Protein AF-0000000071077766 (afdb_homodimer)

Structure (mmCIF, N/CA/C/O backbone):
data_AF-0000000071077766-model_v1
#
loop_
_entity.id
_entity.type
_entity.pdbx_description
1 polymer 'Nose resistant-to-fluoxetine protein N-terminal domain-containing protein'
#
loop_
_atom_site.group_PDB
_atom_site.id
_atom_site.type_symbol
_atom_site.label_atom_id
_atom_site.label_alt_id
_atom_site.label_comp_id
_atom_site.label_asym_id
_atom_site.label_entity_id
_atom_site.label_seq_id
_atom_site.pdbx_PDB_ins_code
_atom_site.Cartn_x
_atom_site.Cartn_y
_atom_site.Cartn_z
_atom_site.occupancy
_atom_site.B_iso_or_equiv
_atom_site.auth_seq_id
_atom_site.auth_comp_id
_atom_site.auth_asym_id
_atom_site.auth_atom_id
_atom_site.pdbx_PDB_model_num
ATOM 1 N N . MET A 1 1 ? -5.582 -37.344 -14.688 1 26.25 1 MET A N 1
ATOM 2 C CA . MET A 1 1 ? -4.648 -36.438 -15.336 1 26.25 1 MET A CA 1
ATOM 3 C C . MET A 1 1 ? -3.662 -35.844 -14.32 1 26.25 1 MET A C 1
ATOM 5 O O . MET A 1 1 ? -2.516 -35.562 -14.672 1 26.25 1 MET A O 1
ATOM 9 N N . GLY A 1 2 ? -3.807 -36.156 -13.203 1 27.38 2 GLY A N 1
ATOM 10 C CA . GLY A 1 2 ? -3.129 -35.656 -12.016 1 27.38 2 GLY A CA 1
ATOM 11 C C . GLY A 1 2 ? -1.889 -36.469 -11.656 1 27.38 2 GLY A C 1
ATOM 12 O O . GLY A 1 2 ? -0.867 -35.906 -11.266 1 27.38 2 GLY A O 1
ATOM 13 N N . MET A 1 3 ? -1.871 -37.906 -11.711 1 28.03 3 MET A N 1
ATOM 14 C CA . MET A 1 3 ? -0.817 -38.844 -11.297 1 28.03 3 MET A CA 1
ATOM 15 C C . MET A 1 3 ? 0.366 -38.781 -12.258 1 28.03 3 MET A C 1
ATOM 17 O O . MET A 1 3 ? 1.511 -39 -11.852 1 28.03 3 MET A O 1
ATOM 21 N N . PHE A 1 4 ? 0.375 -38.594 -13.523 1 32.34 4 PHE A N 1
ATOM 22 C CA . PHE A 1 4 ? 1.473 -38.812 -14.461 1 32.34 4 PHE A CA 1
ATOM 23 C C . PHE A 1 4 ? 2.488 -37.656 -14.352 1 32.34 4 PHE A C 1
ATOM 25 O O . PHE A 1 4 ? 3.643 -37.812 -14.75 1 32.34 4 PHE A O 1
ATOM 32 N N . ILE A 1 5 ? 2.158 -36.594 -13.781 1 32.97 5 ILE A N 1
ATOM 33 C CA . ILE A 1 5 ? 3.078 -35.469 -13.641 1 32.97 5 ILE A CA 1
ATOM 34 C C . ILE A 1 5 ? 4.156 -35.781 -12.617 1 32.97 5 ILE A C 1
ATOM 36 O O . ILE A 1 5 ? 5.34 -35.531 -12.836 1 32.97 5 ILE A O 1
ATOM 40 N N . ILE A 1 6 ? 3.836 -36.562 -11.727 1 32.22 6 ILE A N 1
ATOM 41 C CA . ILE A 1 6 ? 4.75 -37 -10.68 1 32.22 6 ILE A CA 1
ATOM 42 C C . ILE A 1 6 ? 5.68 -38.094 -11.25 1 32.22 6 ILE A C 1
ATOM 44 O O . ILE A 1 6 ? 6.887 -38.062 -10.992 1 32.22 6 ILE A O 1
ATOM 48 N N . LEU A 1 7 ? 5.297 -39.125 -11.953 1 31.73 7 LEU A N 1
ATOM 49 C CA . LEU A 1 7 ? 6.125 -40.281 -12.336 1 31.73 7 LEU A CA 1
ATOM 50 C C . LEU A 1 7 ? 7.055 -39.906 -13.484 1 31.73 7 LEU A C 1
ATOM 52 O O . LEU A 1 7 ? 8.164 -40.438 -13.578 1 31.73 7 LEU A O 1
ATOM 56 N N . SER A 1 8 ? 6.992 -38.969 -14.406 1 32.25 8 SER A N 1
ATOM 57 C CA . SER A 1 8 ? 7.844 -38.656 -15.547 1 32.25 8 SER A CA 1
ATOM 58 C C . SER A 1 8 ? 9.117 -37.938 -15.102 1 32.25 8 SER A C 1
ATOM 60 O O . SER A 1 8 ? 10.125 -37.969 -15.805 1 32.25 8 SER A O 1
ATOM 62 N N . ILE A 1 9 ? 9.109 -37.406 -14.086 1 34.81 9 ILE A N 1
ATOM 63 C CA . ILE A 1 9 ? 10.312 -36.906 -13.414 1 34.81 9 ILE A CA 1
ATOM 64 C C . ILE A 1 9 ? 11.141 -38.094 -12.93 1 34.81 9 ILE A C 1
ATOM 66 O O . ILE A 1 9 ? 12.359 -38.125 -13.117 1 34.81 9 ILE A O 1
ATOM 70 N N . ALA A 1 10 ? 10.508 -39.031 -12.375 1 32.88 10 ALA A N 1
ATOM 71 C CA . ALA A 1 10 ? 11.219 -40.188 -11.828 1 32.88 10 ALA A CA 1
ATOM 72 C C . ALA A 1 10 ? 11.75 -41.094 -12.938 1 32.88 10 ALA A C 1
ATOM 74 O O . ALA A 1 10 ? 12.867 -41.625 -12.836 1 32.88 10 ALA A O 1
ATOM 75 N N . CYS A 1 11 ? 11.102 -41.531 -13.977 1 33.62 11 CYS A N 1
ATOM 76 C CA . CYS A 1 11 ? 11.602 -42.438 -15 1 33.62 11 CYS A CA 1
ATOM 77 C C . CYS A 1 11 ? 12.508 -41.688 -15.977 1 33.62 11 CYS A C 1
ATOM 79 O O . CYS A 1 11 ? 13.422 -42.281 -16.562 1 33.62 11 CYS A O 1
ATOM 81 N N . CYS A 1 12 ? 12.352 -40.438 -16.406 1 33.53 12 CYS A N 1
ATOM 82 C CA . CYS A 1 12 ? 13.328 -39.719 -17.219 1 33.53 12 CYS A CA 1
ATOM 83 C C . CYS A 1 12 ? 14.68 -39.656 -16.516 1 33.53 12 CYS A C 1
ATOM 85 O O . CYS A 1 12 ? 15.719 -39.688 -17.172 1 33.53 12 CYS A O 1
ATOM 87 N N . LEU A 1 13 ? 14.633 -39.656 -15.383 1 34.28 13 LEU A N 1
ATOM 88 C CA . LEU A 1 13 ? 15.883 -39.781 -14.656 1 34.28 13 LEU A CA 1
ATOM 89 C C . LEU A 1 13 ? 16.438 -41.188 -14.758 1 34.28 13 LEU A C 1
ATOM 91 O O . LEU A 1 13 ? 17.641 -41.406 -14.805 1 34.28 13 LEU A O 1
ATOM 95 N N . SER A 1 14 ? 15.562 -42.188 -14.828 1 31.64 14 SER A N 1
ATOM 96 C CA . SER A 1 14 ? 16.125 -43.531 -14.883 1 31.64 14 SER A CA 1
ATOM 97 C C . SER A 1 14 ? 16.578 -43.875 -16.297 1 31.64 14 SER A C 1
ATOM 99 O O . SER A 1 14 ? 17.656 -44.469 -16.484 1 31.64 14 SER A O 1
ATOM 101 N N . SER A 1 15 ? 15.805 -43.719 -17.391 1 32.25 15 SER A N 1
ATOM 102 C CA . SER A 1 15 ? 16.234 -44.219 -18.688 1 32.25 15 SER A CA 1
ATOM 103 C C . SER A 1 15 ? 17.234 -43.25 -19.344 1 32.25 15 SER A C 1
ATOM 105 O O . SER A 1 15 ? 18.125 -43.688 -20.078 1 32.25 15 SER A O 1
ATOM 107 N N . ALA A 1 16 ? 17.062 -41.938 -19.406 1 32.81 16 ALA A N 1
ATOM 108 C CA . ALA A 1 16 ? 18.156 -41.125 -19.891 1 32.81 16 ALA A CA 1
ATOM 109 C C . ALA A 1 16 ? 19.422 -41.344 -19.078 1 32.81 16 ALA A C 1
ATOM 111 O O . ALA A 1 16 ? 20.531 -41.219 -19.609 1 32.81 16 ALA A O 1
ATOM 112 N N . ALA A 1 17 ? 19.328 -41.656 -17.875 1 33.25 17 ALA A N 1
ATOM 113 C CA . ALA A 1 17 ? 20.516 -42.188 -17.188 1 33.25 17 ALA A CA 1
ATOM 114 C C . ALA A 1 17 ? 21.031 -43.438 -17.891 1 33.25 17 ALA A C 1
ATOM 116 O O . ALA A 1 17 ? 22.25 -43.625 -17.969 1 33.25 17 ALA A O 1
ATOM 117 N N . GLN A 1 18 ? 20.094 -44.156 -18.484 1 30.95 18 GLN A N 1
ATOM 118 C CA . GLN A 1 18 ? 20.641 -45.312 -19.156 1 30.95 18 GLN A CA 1
ATOM 119 C C . GLN A 1 18 ? 21.266 -44.938 -20.5 1 30.95 18 GLN A C 1
ATOM 121 O O . GLN A 1 18 ? 22.328 -45.469 -20.859 1 30.95 18 GLN A O 1
ATOM 126 N N . ALA A 1 19 ? 20.578 -44.188 -21.359 1 30.61 19 ALA A N 1
ATOM 127 C CA . ALA A 1 19 ? 21.172 -44 -22.672 1 30.61 19 ALA A CA 1
ATOM 128 C C . ALA A 1 19 ? 22.375 -43.062 -22.594 1 30.61 19 ALA A C 1
ATOM 130 O O . ALA A 1 19 ? 23.312 -43.188 -23.375 1 30.61 19 ALA A O 1
ATOM 131 N N . SER A 1 20 ? 22.344 -42 -21.828 1 32.62 20 SER A N 1
ATOM 132 C CA . SER A 1 20 ? 23.562 -41.188 -21.797 1 32.62 20 SER A CA 1
ATOM 133 C C . SER A 1 20 ? 24.766 -42 -21.344 1 32.62 20 SER A C 1
ATOM 135 O O . SER A 1 20 ? 25.891 -41.469 -21.312 1 32.62 20 SER A O 1
ATOM 137 N N . LEU A 1 21 ? 24.547 -42.938 -20.547 1 31.19 21 LEU A N 1
ATOM 138 C CA . LEU A 1 21 ? 25.75 -43.688 -20.188 1 31.19 21 LEU A CA 1
ATOM 139 C C . LEU A 1 21 ? 26.438 -44.25 -21.438 1 31.19 21 LEU A C 1
ATOM 141 O O . LEU A 1 21 ? 27.562 -44.719 -21.359 1 31.19 21 LEU A O 1
ATOM 145 N N . GLU A 1 22 ? 25.578 -44.406 -22.516 1 29.86 22 GLU A N 1
ATOM 146 C CA . GLU A 1 22 ? 26.422 -45 -23.531 1 29.86 22 GLU A CA 1
ATOM 147 C C . GLU A 1 22 ? 27.188 -43.969 -24.328 1 29.86 22 GLU A C 1
ATOM 149 O O . GLU A 1 22 ? 28.375 -44.125 -24.609 1 29.86 22 GLU A O 1
ATOM 154 N N . ASN A 1 23 ? 26.531 -43.219 -25.516 1 31.33 23 ASN A N 1
ATOM 155 C CA . ASN A 1 23 ? 27.406 -42.656 -26.547 1 31.33 23 ASN A CA 1
ATOM 156 C C . ASN A 1 23 ? 27.891 -41.281 -26.172 1 31.33 23 ASN A C 1
ATOM 158 O O . ASN A 1 23 ? 27.203 -40.531 -25.484 1 31.33 23 ASN A O 1
ATOM 162 N N . ASP A 1 24 ? 29.188 -40.719 -26.516 1 33.12 24 ASP A N 1
ATOM 163 C CA . ASP A 1 24 ? 30.141 -39.625 -26.312 1 33.12 24 ASP A CA 1
ATOM 164 C C . ASP A 1 24 ? 29.469 -38.25 -26.547 1 33.12 24 ASP A C 1
ATOM 166 O O . ASP A 1 24 ? 29.625 -37.344 -25.734 1 33.12 24 ASP A O 1
ATOM 170 N N . ASP A 1 25 ? 29.438 -37.625 -27.938 1 32.56 25 ASP A N 1
ATOM 171 C CA . ASP A 1 25 ? 29.406 -36.281 -28.484 1 32.56 25 ASP A CA 1
ATOM 172 C C . ASP A 1 25 ? 28 -35.688 -28.406 1 32.56 25 ASP A C 1
ATOM 174 O O . ASP A 1 25 ? 27.672 -34.75 -29.141 1 32.56 25 ASP A O 1
ATOM 178 N N . ILE A 1 26 ? 26.922 -36.156 -28.078 1 36.12 26 ILE A N 1
ATOM 179 C CA . ILE A 1 26 ? 25.562 -35.656 -28.25 1 36.12 26 ILE A CA 1
ATOM 180 C C . ILE A 1 26 ? 25.328 -34.469 -27.344 1 36.12 26 ILE A C 1
ATOM 182 O O . ILE A 1 26 ? 25.422 -34.562 -26.125 1 36.12 26 ILE A O 1
ATOM 186 N N . VAL A 1 27 ? 25.453 -33.094 -27.969 1 37.97 27 VAL A N 1
ATOM 187 C CA . VAL A 1 27 ? 25.141 -31.812 -27.375 1 37.97 27 VAL A CA 1
ATOM 188 C C . VAL A 1 27 ? 23.797 -31.875 -26.672 1 37.97 27 VAL A C 1
ATOM 190 O O . VAL A 1 27 ? 22.797 -32.281 -27.266 1 37.97 27 VAL A O 1
ATOM 193 N N . PRO A 1 28 ? 23.719 -31.75 -25.438 1 39.03 28 PRO A N 1
ATOM 194 C CA . PRO A 1 28 ? 22.562 -31.922 -24.547 1 39.03 28 PRO A CA 1
ATOM 195 C C . PRO A 1 28 ? 21.359 -31.094 -24.969 1 39.03 28 PRO A C 1
ATOM 197 O O . PRO A 1 28 ? 20.219 -31.547 -24.844 1 39.03 28 PRO A O 1
ATOM 200 N N . SER A 1 29 ? 21.562 -29.797 -25.5 1 44.28 29 SER A N 1
ATOM 201 C CA . SER A 1 29 ? 20.453 -28.969 -25.969 1 44.28 29 SER A CA 1
ATOM 202 C C . SER A 1 29 ? 19.688 -29.672 -27.094 1 44.28 29 SER A C 1
ATOM 204 O O . SER A 1 29 ? 18.453 -29.656 -27.109 1 44.28 29 SER A O 1
ATOM 206 N N . SER A 1 30 ? 20.5 -30.172 -28.016 1 48.44 30 SER A N 1
ATOM 207 C CA . SER A 1 30 ? 19.859 -30.859 -29.141 1 48.44 30 SER A CA 1
ATOM 208 C C . SER A 1 30 ? 19.109 -32.094 -28.688 1 48.44 30 SER A C 1
ATOM 210 O O . SER A 1 30 ? 18.047 -32.406 -29.219 1 48.44 30 SER A O 1
ATOM 212 N N . ILE A 1 31 ? 19.625 -32.688 -27.578 1 44.38 31 ILE A N 1
ATOM 213 C CA . ILE A 1 31 ? 18.969 -33.875 -27.062 1 44.38 31 ILE A CA 1
ATOM 214 C C . ILE A 1 31 ? 17.672 -33.5 -26.375 1 44.38 31 ILE A C 1
ATOM 216 O O . ILE A 1 31 ? 16.641 -34.156 -26.562 1 44.38 31 ILE A O 1
ATOM 220 N N . MET A 1 32 ? 17.828 -32.438 -25.656 1 48.44 32 MET A N 1
ATOM 221 C CA . MET A 1 32 ? 16.625 -31.984 -24.969 1 48.44 32 MET A CA 1
ATOM 222 C C . MET A 1 32 ? 15.539 -31.609 -25.969 1 48.44 32 MET A C 1
ATOM 224 O O . MET A 1 32 ? 14.367 -31.953 -25.797 1 48.44 32 MET A O 1
ATOM 228 N N . MET A 1 33 ? 16.141 -31.016 -27 1 56.19 33 MET A N 1
ATOM 229 C CA . MET A 1 33 ? 15.156 -30.594 -28.016 1 56.19 33 MET A CA 1
ATOM 230 C C . MET A 1 33 ? 14.609 -31.797 -28.766 1 56.19 33 MET A C 1
ATOM 232 O O . MET A 1 33 ? 13.422 -31.844 -29.078 1 56.19 33 MET A O 1
ATOM 236 N N . SER A 1 34 ? 15.555 -32.688 -29.047 1 57.44 34 SER A N 1
ATOM 237 C CA . SER A 1 34 ? 15.086 -33.875 -29.734 1 57.44 34 SER A CA 1
ATOM 238 C C . SER A 1 34 ? 14.133 -34.688 -28.859 1 57.44 34 SER A C 1
ATOM 240 O O . SER A 1 34 ? 13.133 -35.219 -29.359 1 57.44 34 SER A O 1
ATOM 242 N N . PHE A 1 35 ? 14.461 -34.75 -27.625 1 51.25 35 PHE A N 1
ATOM 243 C CA . PHE A 1 35 ? 13.578 -35.438 -26.688 1 51.25 35 PHE A CA 1
ATOM 244 C C . PHE A 1 35 ? 12.203 -34.75 -26.656 1 51.25 35 PHE A C 1
ATOM 246 O O . PHE A 1 35 ? 11.18 -35.438 -26.688 1 51.25 35 PHE A O 1
ATOM 253 N N . TRP A 1 36 ? 12.344 -33.562 -26.594 1 58.69 36 TRP A N 1
ATOM 254 C CA . TRP A 1 36 ? 11.102 -32.781 -26.547 1 58.69 36 TRP A CA 1
ATOM 255 C C . TRP A 1 36 ? 10.266 -33.031 -27.797 1 58.69 36 TRP A C 1
ATOM 257 O O . TRP A 1 36 ? 9.047 -33.219 -27.703 1 58.69 36 TRP A O 1
ATOM 267 N N . ASP A 1 37 ? 10.977 -33.062 -28.844 1 64.94 37 ASP A N 1
ATOM 268 C CA . ASP A 1 37 ? 10.281 -33.281 -30.109 1 64.94 37 ASP A CA 1
ATOM 269 C C . ASP A 1 37 ? 9.68 -34.688 -30.156 1 64.94 37 ASP A C 1
ATOM 271 O O . ASP A 1 37 ? 8.539 -34.875 -30.578 1 64.94 37 ASP A O 1
ATOM 275 N N . ASP A 1 38 ? 10.414 -35.625 -29.656 1 60.06 38 ASP A N 1
ATOM 276 C CA . ASP A 1 38 ? 9.93 -37 -29.656 1 60.06 38 ASP A CA 1
ATOM 277 C C . ASP A 1 38 ? 8.781 -37.188 -28.672 1 60.06 38 ASP A C 1
ATOM 279 O O . ASP A 1 38 ? 7.805 -37.875 -28.969 1 60.06 38 ASP A O 1
ATOM 283 N N . TRP A 1 39 ? 8.898 -36.5 -27.719 1 59.12 39 TRP A N 1
ATOM 284 C CA . TRP A 1 39 ? 7.863 -36.594 -26.688 1 59.12 39 TRP A CA 1
ATOM 285 C C . TRP A 1 39 ? 6.551 -36 -27.203 1 59.12 39 TRP A C 1
ATOM 287 O O . TRP A 1 39 ? 5.48 -36.562 -26.969 1 59.12 39 TRP A O 1
ATOM 297 N N . ILE A 1 40 ? 6.688 -35.031 -27.812 1 63.97 40 ILE A N 1
ATOM 298 C CA . ILE A 1 40 ? 5.508 -34.375 -28.359 1 63.97 40 ILE A CA 1
ATOM 299 C C . ILE A 1 40 ? 4.871 -35.281 -29.422 1 63.97 40 ILE A C 1
ATOM 301 O O . ILE A 1 40 ? 3.648 -35.438 -29.469 1 63.97 40 ILE A O 1
ATOM 305 N N . ARG A 1 41 ? 5.699 -35.844 -30.203 1 65.12 41 ARG A N 1
ATOM 306 C CA . ARG A 1 41 ? 5.203 -36.688 -31.297 1 65.12 41 ARG A CA 1
ATOM 307 C C . ARG A 1 41 ? 4.492 -37.906 -30.734 1 65.12 41 ARG A C 1
ATOM 309 O O . ARG A 1 41 ? 3.473 -38.344 -31.281 1 65.12 41 ARG A O 1
ATOM 316 N N . GLU A 1 42 ? 4.973 -38.281 -29.609 1 59.28 42 GLU A N 1
ATOM 317 C CA . GLU A 1 42 ? 4.445 -39.562 -29.078 1 59.28 42 GLU A CA 1
ATOM 318 C C . GLU A 1 42 ? 3.236 -39.312 -28.188 1 59.28 42 GLU A C 1
ATOM 320 O O . GLU A 1 42 ? 2.301 -40.125 -28.172 1 59.28 42 GLU A O 1
ATOM 325 N N . ASN A 1 43 ? 3.254 -38.156 -27.562 1 53.91 43 ASN A N 1
ATOM 326 C CA . ASN A 1 43 ? 2.26 -38.031 -26.5 1 53.91 43 ASN A CA 1
ATOM 327 C C . ASN A 1 43 ? 1.207 -37 -26.844 1 53.91 43 ASN A C 1
ATOM 329 O O . ASN A 1 43 ? 0.092 -37.031 -26.328 1 53.91 43 ASN A O 1
ATOM 333 N N . ILE A 1 44 ? 1.558 -36.094 -27.609 1 63.97 44 ILE A N 1
ATOM 334 C CA . ILE A 1 44 ? 0.635 -35 -27.828 1 63.97 44 ILE A CA 1
ATOM 335 C C . ILE A 1 44 ? -0.027 -35.125 -29.203 1 63.97 44 ILE A C 1
ATOM 337 O O . ILE A 1 44 ? -1.224 -34.875 -29.344 1 63.97 44 ILE A O 1
ATOM 341 N N . LEU A 1 45 ? 0.689 -35.625 -30.188 1 64.5 45 LEU A N 1
ATOM 342 C CA . LEU A 1 45 ? 0.2 -35.625 -31.562 1 64.5 45 LEU A CA 1
ATOM 343 C C . LEU A 1 45 ? -0.927 -36.656 -31.734 1 64.5 45 LEU A C 1
ATOM 345 O O . LEU A 1 45 ? -1.916 -36.375 -32.406 1 64.5 45 LEU A O 1
ATOM 349 N N . PRO A 1 46 ? -0.836 -37.75 -31.047 1 59.66 46 PRO A N 1
ATOM 350 C CA . PRO A 1 46 ? -1.903 -38.75 -31.266 1 59.66 46 PRO A CA 1
ATOM 351 C C . PRO A 1 46 ? -3.264 -38.25 -30.781 1 59.66 46 PRO A C 1
ATOM 353 O O . PRO A 1 46 ? -4.254 -38.312 -31.516 1 59.66 46 PRO A O 1
ATOM 356 N N . PRO A 1 47 ? -3.285 -37.719 -29.547 1 62.12 47 PRO A N 1
ATOM 357 C CA . PRO A 1 47 ? -4.594 -37.188 -29.125 1 62.12 47 PRO A CA 1
ATOM 358 C C . PRO A 1 47 ? -5.105 -36.062 -30.031 1 62.12 47 PRO A C 1
ATOM 360 O O . PRO A 1 47 ? -6.316 -35.938 -30.219 1 62.12 47 PRO A O 1
ATOM 363 N N . ILE A 1 48 ? -4.277 -35.312 -30.547 1 66.88 48 ILE A N 1
ATOM 364 C CA . ILE A 1 48 ? -4.668 -34.25 -31.438 1 66.88 48 ILE A CA 1
ATOM 365 C C . ILE A 1 48 ? -5.254 -34.812 -32.719 1 66.88 48 ILE A C 1
ATOM 367 O O . ILE A 1 48 ? -6.246 -34.312 -33.25 1 66.88 48 ILE A O 1
ATOM 371 N N . ARG A 1 49 ? -4.707 -35.875 -33.156 1 64 49 ARG A N 1
ATOM 372 C CA . ARG A 1 49 ? -5.18 -36.5 -34.406 1 64 49 ARG A CA 1
ATOM 373 C C . ARG A 1 49 ? -6.547 -37.156 -34.188 1 64 49 ARG A C 1
ATOM 375 O O . ARG A 1 49 ? -7.402 -37.125 -35.062 1 64 49 ARG A O 1
ATOM 382 N N . VAL A 1 50 ? -6.668 -37.688 -33 1 58.41 50 VAL A N 1
ATOM 383 C CA . VAL A 1 50 ? -7.965 -38.25 -32.656 1 58.41 50 VAL A CA 1
ATOM 384 C C . VAL A 1 50 ? -9.023 -37.156 -32.594 1 58.41 50 VAL A C 1
ATOM 386 O O . VAL A 1 50 ? -10.148 -37.344 -33.031 1 58.41 50 VAL A O 1
ATOM 389 N N . GLY A 1 51 ? -8.625 -36.094 -31.969 1 60.81 51 GLY A N 1
ATOM 390 C CA . GLY A 1 51 ? -9.539 -34.969 -31.938 1 60.81 51 GLY A CA 1
ATOM 391 C C . GLY A 1 51 ? -9.914 -34.469 -33.312 1 60.81 51 GLY A C 1
ATOM 392 O O . GLY A 1 51 ? -11.07 -34.125 -33.562 1 60.81 51 GLY A O 1
ATOM 393 N N . GLU A 1 52 ? -8.969 -34.375 -34.219 1 64.12 52 GLU A N 1
ATOM 394 C CA . GLU A 1 52 ? -9.227 -33.969 -35.594 1 64.12 52 GLU A CA 1
ATOM 395 C C . GLU A 1 52 ? -10.188 -34.906 -36.281 1 64.12 52 GLU A C 1
ATOM 397 O O . GLU A 1 52 ? -11.102 -34.469 -36.969 1 64.12 52 GLU A O 1
ATOM 402 N N . ALA A 1 53 ? -9.953 -36.125 -36.031 1 58.88 53 ALA A N 1
ATOM 403 C CA . ALA A 1 53 ? -10.789 -37.125 -36.688 1 58.88 53 ALA A CA 1
ATOM 404 C C . ALA A 1 53 ? -12.227 -37.062 -36.156 1 58.88 53 ALA A C 1
ATOM 406 O O . ALA A 1 53 ? -13.18 -37.25 -36.938 1 58.88 53 ALA A O 1
ATOM 407 N N . SER A 1 54 ? -12.234 -36.781 -34.906 1 57.44 54 SER A N 1
ATOM 408 C CA . SER A 1 54 ? -13.555 -36.812 -34.281 1 57.44 54 SER A CA 1
ATOM 409 C C . SER A 1 54 ? -14.305 -35.5 -34.562 1 57.44 54 SER A C 1
ATOM 411 O O . SER A 1 54 ? -15.539 -35.469 -34.531 1 57.44 54 SER A O 1
ATOM 413 N N . SER A 1 55 ? -13.578 -34.438 -34.625 1 59.59 55 SER A N 1
ATOM 414 C CA . SER A 1 55 ? -14.242 -33.125 -34.75 1 59.59 55 SER A CA 1
ATOM 415 C C . SER A 1 55 ? -14.586 -32.812 -36.188 1 59.59 55 SER A C 1
ATOM 417 O O . SER A 1 55 ? -15.023 -31.719 -36.531 1 59.59 55 SER A O 1
ATOM 419 N N . ASN A 1 56 ? -14.836 -33.781 -37.062 1 55.75 56 ASN A N 1
ATOM 420 C CA . ASN A 1 56 ? -15.297 -33.656 -38.469 1 55.75 56 ASN A CA 1
ATOM 421 C C . ASN A 1 56 ? -14.609 -32.5 -39.156 1 55.75 56 ASN A C 1
ATOM 423 O O . ASN A 1 56 ? -15.281 -31.656 -39.781 1 55.75 56 ASN A O 1
ATOM 427 N N . GLY A 1 57 ? -13.344 -32.312 -39 1 59.16 57 GLY A N 1
ATOM 428 C CA . GLY A 1 57 ? -12.703 -31.344 -39.875 1 59.16 57 GLY A CA 1
ATOM 429 C C . GLY A 1 57 ? -12.578 -29.969 -39.219 1 59.16 57 GLY A C 1
ATOM 430 O O . GLY A 1 57 ? -12.711 -28.953 -39.906 1 59.16 57 GLY A O 1
ATOM 431 N N . SER A 1 58 ? -12.492 -29.844 -37.938 1 74.25 58 SER A N 1
ATOM 432 C CA . SER A 1 58 ? -12.344 -28.531 -37.344 1 74.25 58 SER A CA 1
ATOM 433 C C . SER A 1 58 ? -10.992 -27.906 -37.688 1 74.25 58 SER A C 1
ATOM 435 O O . SER A 1 58 ? -9.984 -28.609 -37.75 1 74.25 58 SER A O 1
ATOM 437 N N . GLN A 1 59 ? -10.977 -26.656 -38.188 1 82.56 59 GLN A N 1
ATOM 438 C CA . GLN A 1 59 ? -9.781 -25.891 -38.531 1 82.56 59 GLN A CA 1
ATOM 439 C C . GLN A 1 59 ? -8.812 -25.797 -37.375 1 82.56 59 GLN A C 1
ATOM 441 O O . GLN A 1 59 ? -7.598 -25.719 -37.562 1 82.56 59 GLN A O 1
ATOM 446 N N . CYS A 1 60 ? -9.352 -25.984 -36.188 1 84 60 CYS A N 1
ATOM 447 C CA . CYS A 1 60 ? -8.523 -25.891 -35 1 84 60 CYS A CA 1
ATOM 448 C C . CYS A 1 60 ? -7.551 -27.062 -34.906 1 84 60 CYS A C 1
ATOM 450 O O . CYS A 1 60 ? -6.344 -26.859 -34.781 1 84 60 CYS A O 1
ATOM 452 N N . PHE A 1 61 ? -8.055 -28.281 -35.156 1 78.31 61 PHE A N 1
ATOM 453 C CA . PHE A 1 61 ? -7.23 -29.469 -35 1 78.31 61 PHE A CA 1
ATOM 454 C C . PHE A 1 61 ? -6.266 -29.609 -36.188 1 78.31 61 PHE A C 1
ATOM 456 O O . PHE A 1 61 ? -5.148 -30.094 -36.031 1 78.31 61 PHE A O 1
ATOM 463 N N . GLN A 1 62 ? -6.68 -29.047 -37.281 1 82.94 62 GLN A N 1
ATOM 464 C CA . GLN A 1 62 ? -5.785 -29.062 -38.438 1 82.94 62 GLN A CA 1
ATOM 465 C C . GLN A 1 62 ? -4.578 -28.156 -38.219 1 82.94 62 GLN A C 1
ATOM 467 O O . GLN A 1 62 ? -3.445 -28.531 -38.531 1 82.94 62 GLN A O 1
ATOM 472 N N . GLU A 1 63 ? -4.887 -27.031 -37.75 1 87.5 63 GLU A N 1
ATOM 473 C CA . GLU A 1 63 ? -3.809 -26.078 -37.469 1 87.5 63 GLU A CA 1
ATOM 474 C C . GLU A 1 63 ? -2.898 -26.578 -36.344 1 87.5 63 GLU A C 1
ATOM 476 O O . GLU A 1 63 ? -1.681 -26.391 -36.406 1 87.5 63 GLU A O 1
ATOM 481 N N . LEU A 1 64 ? -3.49 -27.203 -35.375 1 84.69 64 LEU A N 1
ATOM 482 C CA . LEU A 1 64 ? -2.703 -27.75 -34.281 1 84.69 64 LEU A CA 1
ATOM 483 C C . LEU A 1 64 ? -1.784 -28.859 -34.781 1 84.69 64 LEU A C 1
ATOM 485 O O . LEU A 1 64 ? -0.626 -28.953 -34.344 1 84.69 64 LEU A O 1
ATOM 489 N N . GLU A 1 65 ? -2.336 -29.656 -35.594 1 80.62 65 GLU A N 1
ATOM 490 C CA . GLU A 1 65 ? -1.523 -30.734 -36.156 1 80.62 65 GLU A CA 1
ATOM 491 C C . GLU A 1 65 ? -0.372 -30.188 -37 1 80.62 65 GLU A C 1
ATOM 493 O O . GLU A 1 65 ? 0.752 -30.688 -36.906 1 80.62 65 GLU A O 1
ATOM 498 N N . LYS A 1 66 ? -0.682 -29.219 -37.688 1 86.12 66 LYS A N 1
ATOM 499 C CA . LYS A 1 66 ? 0.348 -28.594 -38.5 1 86.12 66 LYS A CA 1
ATOM 500 C C . LYS A 1 66 ? 1.455 -28 -37.656 1 86.12 66 LYS A C 1
ATOM 502 O O . LYS A 1 66 ? 2.639 -28.219 -37.906 1 86.12 66 LYS A O 1
ATOM 507 N N . ILE A 1 67 ? 1.143 -27.312 -36.594 1 87.44 67 ILE A N 1
ATOM 508 C CA . ILE A 1 67 ? 2.098 -26.641 -35.719 1 87.44 67 ILE A CA 1
ATOM 509 C C . ILE A 1 67 ? 2.951 -27.688 -35 1 87.44 67 ILE A C 1
ATOM 511 O O . ILE A 1 67 ? 4.168 -27.516 -34.875 1 87.44 67 ILE A O 1
ATOM 515 N N . PHE A 1 68 ? 2.311 -28.719 -34.531 1 82.31 68 PHE A N 1
ATOM 516 C CA . PHE A 1 68 ? 3.025 -29.703 -33.75 1 82.31 68 PHE A CA 1
ATOM 517 C C . PHE A 1 68 ? 3.869 -30.609 -34.656 1 82.31 68 PHE A C 1
ATOM 519 O O . PHE A 1 68 ? 4.898 -31.125 -34.219 1 82.31 68 PHE A O 1
ATOM 526 N N . THR A 1 69 ? 3.451 -30.672 -35.938 1 78.56 69 THR A N 1
ATOM 527 C CA . THR A 1 69 ? 4.25 -31.453 -36.906 1 78.56 69 THR A CA 1
ATOM 528 C C . THR A 1 69 ? 5.441 -30.641 -37.375 1 78.56 69 THR A C 1
ATOM 530 O O . THR A 1 69 ? 6.539 -31.172 -37.562 1 78.56 69 THR A O 1
ATOM 533 N N . GLU A 1 70 ? 5.246 -29.406 -37.688 1 81.12 70 GLU A N 1
ATOM 534 C CA . GLU A 1 70 ? 6.309 -28.531 -38.156 1 81.12 70 GLU A CA 1
ATOM 535 C C . GLU A 1 70 ? 7.324 -28.234 -37.062 1 81.12 70 GLU A C 1
ATOM 537 O O . GLU A 1 70 ? 8.516 -28.062 -37.344 1 81.12 70 GLU A O 1
ATOM 542 N N . GLY A 1 71 ? 6.824 -28.25 -35.906 1 77.06 71 GLY A N 1
ATOM 543 C CA . GLY A 1 71 ? 7.707 -27.891 -34.812 1 77.06 71 GLY A CA 1
ATOM 544 C C . GLY A 1 71 ? 8.133 -26.438 -34.812 1 77.06 71 GLY A C 1
ATOM 545 O O . GLY A 1 71 ? 7.523 -25.625 -35.5 1 77.06 71 GLY A O 1
ATOM 546 N N . GLY A 1 72 ? 8.953 -25.984 -33.781 1 75.56 72 GLY A N 1
ATOM 547 C CA . GLY A 1 72 ? 9.461 -24.625 -33.781 1 75.56 72 GLY A CA 1
ATOM 548 C C . GLY A 1 72 ? 9.07 -23.859 -32.531 1 75.56 72 GLY A C 1
ATOM 549 O O . GLY A 1 72 ? 8.789 -24.469 -31.484 1 75.56 72 GLY A O 1
ATOM 550 N N . LYS A 1 73 ? 9.211 -22.594 -32.75 1 81.44 73 LYS A N 1
ATOM 551 C CA . LYS A 1 73 ? 9.016 -21.688 -31.625 1 81.44 73 LYS A CA 1
ATOM 552 C C . LYS A 1 73 ? 7.559 -21.656 -31.188 1 81.44 73 LYS A C 1
ATOM 554 O O . LYS A 1 73 ? 7.262 -21.641 -29.984 1 81.44 73 LYS A O 1
ATOM 559 N N . LYS A 1 74 ? 6.652 -21.719 -32.125 1 86.75 74 LYS A N 1
ATOM 560 C CA . LYS A 1 74 ? 5.227 -21.641 -31.812 1 86.75 74 LYS A CA 1
ATOM 561 C C . LYS A 1 74 ? 4.77 -22.859 -31.016 1 86.75 74 LYS A C 1
ATOM 563 O O . LYS A 1 74 ? 3.992 -22.734 -30.078 1 86.75 74 LYS A O 1
ATOM 568 N N . ARG A 1 75 ? 5.215 -24.016 -31.406 1 82.62 75 ARG A N 1
ATOM 569 C CA . ARG A 1 75 ? 4.898 -25.25 -30.688 1 82.62 75 ARG A CA 1
ATOM 570 C C . ARG A 1 75 ? 5.391 -25.172 -29.25 1 82.62 75 ARG A C 1
ATOM 572 O O . ARG A 1 75 ? 4.66 -25.531 -28.328 1 82.62 75 ARG A O 1
ATOM 579 N N . ASN A 1 76 ? 6.602 -24.688 -29.078 1 77.69 76 ASN A N 1
ATOM 580 C CA . ASN A 1 76 ? 7.188 -24.594 -27.75 1 77.69 76 ASN A CA 1
ATOM 581 C C . ASN A 1 76 ? 6.438 -23.609 -26.859 1 77.69 76 ASN A C 1
ATOM 583 O O . ASN A 1 76 ? 6.289 -23.812 -25.656 1 77.69 76 ASN A O 1
ATOM 587 N N . ILE A 1 77 ? 5.965 -22.562 -27.484 1 86.5 77 ILE A N 1
ATOM 588 C CA . ILE A 1 77 ? 5.238 -21.547 -26.734 1 86.5 77 ILE A CA 1
ATOM 589 C C . ILE A 1 77 ? 3.883 -22.094 -26.297 1 86.5 77 ILE A C 1
ATOM 591 O O . ILE A 1 77 ? 3.455 -21.891 -25.156 1 86.5 77 ILE A O 1
ATOM 595 N N . ILE A 1 78 ? 3.229 -22.812 -27.188 1 85.75 78 ILE A N 1
ATOM 596 C CA . ILE A 1 78 ? 1.926 -23.375 -26.859 1 85.75 78 ILE A CA 1
ATOM 597 C C . ILE A 1 78 ? 2.061 -24.344 -25.688 1 85.75 78 ILE A C 1
ATOM 599 O O . ILE A 1 78 ? 1.286 -24.266 -24.719 1 85.75 78 ILE A O 1
ATOM 603 N N . VAL A 1 79 ? 3.1 -25.109 -25.688 1 77.19 79 VAL A N 1
ATOM 604 C CA . VAL A 1 79 ? 3.312 -26.094 -24.641 1 77.19 79 VAL A CA 1
ATOM 605 C C . VAL A 1 79 ? 3.723 -25.375 -23.344 1 77.19 79 VAL A C 1
ATOM 607 O O . VAL A 1 79 ? 3.248 -25.734 -22.266 1 77.19 79 VAL A O 1
ATOM 610 N N . ASP A 1 80 ? 4.527 -24.422 -23.469 1 81.88 80 ASP A N 1
ATOM 611 C CA . ASP A 1 80 ? 5.055 -23.719 -22.297 1 81.88 80 ASP A CA 1
ATOM 612 C C . ASP A 1 80 ? 3.99 -22.828 -21.656 1 81.88 80 ASP A C 1
ATOM 614 O O . ASP A 1 80 ? 3.914 -22.719 -20.438 1 81.88 80 ASP A O 1
ATOM 618 N N . ALA A 1 81 ? 3.176 -22.25 -22.438 1 90.06 81 ALA A N 1
ATOM 619 C CA . ALA A 1 81 ? 2.217 -21.25 -21.953 1 90.06 81 ALA A CA 1
ATOM 620 C C . ALA A 1 81 ? 0.961 -21.938 -21.406 1 90.06 81 ALA A C 1
ATOM 622 O O . ALA A 1 81 ? 0.203 -21.328 -20.641 1 90.06 81 ALA A O 1
ATOM 623 N N . THR A 1 82 ? 0.684 -23.156 -21.781 1 86.69 82 THR A N 1
ATOM 624 C CA . THR A 1 82 ? -0.52 -23.844 -21.344 1 86.69 82 THR A CA 1
ATOM 625 C C . THR A 1 82 ? -0.427 -24.219 -19.859 1 86.69 82 THR A C 1
ATOM 627 O O . THR A 1 82 ? 0.649 -24.562 -19.375 1 86.69 82 THR A O 1
ATOM 630 N N . GLY A 1 83 ? -1.609 -24.078 -19.188 1 86.12 83 GLY A N 1
ATOM 631 C CA . GLY A 1 83 ? -1.671 -24.344 -17.766 1 86.12 83 GLY A CA 1
ATOM 632 C C . GLY A 1 83 ? -1.312 -25.766 -17.406 1 86.12 83 GLY A C 1
ATOM 633 O O . GLY A 1 83 ? -1.678 -26.703 -18.125 1 86.12 83 GLY A O 1
ATOM 634 N N . LYS A 1 84 ? -0.528 -25.828 -16.281 1 78.5 84 LYS A N 1
ATOM 635 C CA . LYS A 1 84 ? -0.115 -27.109 -15.727 1 78.5 84 LYS A CA 1
ATOM 636 C C . LYS A 1 84 ? -0.521 -27.234 -14.266 1 78.5 84 LYS A C 1
ATOM 638 O O . LYS A 1 84 ? -0.665 -26.234 -13.562 1 78.5 84 LYS A O 1
ATOM 643 N N . PRO A 1 85 ? -0.804 -28.516 -13.867 1 77.19 85 PRO A N 1
ATOM 644 C CA . PRO A 1 85 ? -1.104 -28.672 -12.445 1 77.19 85 PRO A CA 1
ATOM 645 C C . PRO A 1 85 ? 0.066 -28.266 -11.547 1 77.19 85 PRO A C 1
ATOM 647 O O . PRO A 1 85 ? 1.215 -28.609 -11.836 1 77.19 85 PRO A O 1
ATOM 650 N N . SER A 1 86 ? -0.216 -27.5 -10.68 1 81.81 86 SER A N 1
ATOM 651 C CA . SER A 1 86 ? 0.806 -26.984 -9.773 1 81.81 86 SER A CA 1
ATOM 652 C C . SER A 1 86 ? 0.733 -27.672 -8.414 1 81.81 86 SER A C 1
ATOM 654 O O . SER A 1 86 ? -0.084 -28.578 -8.219 1 81.81 86 SER A O 1
ATOM 656 N N . SER A 1 87 ? 1.623 -27.375 -7.582 1 85.25 87 SER A N 1
ATOM 657 C CA . SER A 1 87 ? 1.655 -27.922 -6.23 1 85.25 87 SER A CA 1
ATOM 658 C C . SER A 1 87 ? 0.549 -27.328 -5.363 1 85.25 87 SER A C 1
ATOM 660 O O . SER A 1 87 ? -0.014 -26.281 -5.699 1 85.25 87 SER A O 1
ATOM 662 N N . GLY A 1 88 ? 0.15 -28.094 -4.371 1 85.25 88 GLY A N 1
ATOM 663 C CA . GLY A 1 88 ? -0.823 -27.594 -3.408 1 85.25 88 GLY A CA 1
ATOM 664 C C . GLY A 1 88 ? -2.258 -27.844 -3.826 1 85.25 88 GLY A C 1
ATOM 665 O O . GLY A 1 88 ? -3.146 -27.047 -3.541 1 85.25 88 GLY A O 1
ATOM 666 N N . ILE A 1 89 ? -2.445 -28.875 -4.555 1 80.81 89 ILE A N 1
ATOM 667 C CA . ILE A 1 89 ? -3.789 -29.219 -5.012 1 80.81 89 ILE A CA 1
ATOM 668 C C . ILE A 1 89 ? -4.66 -29.609 -3.82 1 80.81 89 ILE A C 1
ATOM 670 O O . ILE A 1 89 ? -5.828 -29.219 -3.746 1 80.81 89 ILE A O 1
ATOM 674 N N . LEU A 1 90 ? -4.062 -30.281 -2.857 1 78.44 90 LEU A N 1
ATOM 675 C CA . LEU A 1 90 ? -4.789 -30.719 -1.671 1 78.44 90 LEU A CA 1
ATOM 676 C C . LEU A 1 90 ? -5.176 -29.531 -0.799 1 78.44 90 LEU A C 1
ATOM 678 O O . LEU A 1 90 ? -6.047 -29.656 0.065 1 78.44 90 LEU A O 1
ATOM 682 N N . GLU A 1 91 ? -4.488 -28.469 -1.062 1 85.25 91 GLU A N 1
ATOM 683 C CA . GLU A 1 91 ? -4.789 -27.25 -0.298 1 85.25 91 GLU A CA 1
ATOM 684 C C . GLU A 1 91 ? -5.781 -26.359 -1.042 1 85.25 91 GLU A C 1
ATOM 686 O O . GLU A 1 91 ? -6.164 -25.297 -0.545 1 85.25 91 GLU A O 1
ATOM 691 N N . GLY A 1 92 ? -6.176 -26.75 -2.225 1 79.31 92 GLY A N 1
ATOM 692 C CA . GLY A 1 92 ? -7.191 -26.016 -2.967 1 79.31 92 GLY A CA 1
ATOM 693 C C . GLY A 1 92 ? -6.641 -25.297 -4.18 1 79.31 92 GLY A C 1
ATOM 694 O O . GLY A 1 92 ? -7.277 -24.375 -4.707 1 79.31 92 GLY A O 1
ATOM 695 N N . ASN A 1 93 ? -5.391 -25.641 -4.59 1 85.81 93 ASN A N 1
ATOM 696 C CA . ASN A 1 93 ? -4.82 -25.031 -5.789 1 85.81 93 ASN A CA 1
ATOM 697 C C . ASN A 1 93 ? -5.395 -25.656 -7.059 1 85.81 93 ASN A C 1
ATOM 699 O O . ASN A 1 93 ? -4.828 -26.609 -7.598 1 85.81 93 ASN A O 1
ATOM 703 N N . ILE A 1 94 ? -6.504 -25.031 -7.461 1 80.81 94 ILE A N 1
ATOM 704 C CA . ILE A 1 94 ? -7.176 -25.594 -8.625 1 80.81 94 ILE A CA 1
ATOM 705 C C . ILE A 1 94 ? -7.215 -24.562 -9.75 1 80.81 94 ILE A C 1
ATOM 707 O O . ILE A 1 94 ? -8.07 -24.641 -10.633 1 80.81 94 ILE A O 1
ATOM 711 N N . ALA A 1 95 ? -6.359 -23.625 -9.688 1 88.38 95 ALA A N 1
ATOM 712 C CA . ALA A 1 95 ? -6.234 -22.641 -10.758 1 88.38 95 ALA A CA 1
ATOM 713 C C . ALA A 1 95 ? -4.914 -22.797 -11.5 1 88.38 95 ALA A C 1
ATOM 715 O O . ALA A 1 95 ? -3.875 -22.312 -11.047 1 88.38 95 ALA A O 1
ATOM 716 N N . TRP A 1 96 ? -5.016 -23.469 -12.578 1 88.75 96 TRP A N 1
ATOM 717 C CA . TRP A 1 96 ? -3.855 -23.672 -13.438 1 88.75 96 TRP A CA 1
ATOM 718 C C . TRP A 1 96 ? -3.896 -22.734 -14.641 1 88.75 96 TRP A C 1
ATOM 720 O O . TRP A 1 96 ? -4.258 -23.156 -15.742 1 88.75 96 TRP A O 1
ATOM 730 N N . LEU A 1 97 ? -3.416 -21.562 -14.492 1 92 97 LEU A N 1
ATOM 731 C CA . LEU A 1 97 ? -3.691 -20.469 -15.414 1 92 97 LEU A CA 1
ATOM 732 C C . LEU A 1 97 ? -2.672 -20.438 -16.547 1 92 97 LEU A C 1
ATOM 734 O O . LEU A 1 97 ? -2.898 -19.797 -17.578 1 92 97 LEU A O 1
ATOM 738 N N . GLY A 1 98 ? -1.578 -21.109 -16.422 1 91.31 98 GLY A N 1
ATOM 739 C CA . GLY A 1 98 ? -0.55 -20.984 -17.453 1 91.31 98 GLY A CA 1
ATOM 740 C C . GLY A 1 98 ? 0.043 -19.594 -17.547 1 91.31 98 GLY A C 1
ATOM 741 O O . GLY A 1 98 ? 0.024 -18.844 -16.578 1 91.31 98 GLY A O 1
ATOM 742 N N . ASP A 1 99 ? 0.749 -19.375 -18.641 1 92 99 ASP A N 1
ATOM 743 C CA . ASP A 1 99 ? 1.326 -18.047 -18.859 1 92 99 ASP A CA 1
ATOM 744 C C . ASP A 1 99 ? 0.512 -17.266 -19.891 1 92 99 ASP A C 1
ATOM 746 O O . ASP A 1 99 ? 0.718 -17.406 -21.094 1 92 99 ASP A O 1
ATOM 750 N N . TYR A 1 100 ? -0.338 -16.375 -19.422 1 93.19 100 TYR A N 1
ATOM 751 C CA . TYR A 1 100 ? -1.256 -15.594 -20.25 1 93.19 100 TYR A CA 1
ATOM 752 C C . TYR A 1 100 ? -0.493 -14.688 -21.203 1 93.19 100 TYR A C 1
ATOM 754 O O . TYR A 1 100 ? -0.796 -14.648 -22.406 1 93.19 100 TYR A O 1
ATOM 762 N N . ARG A 1 101 ? 0.462 -13.984 -20.766 1 91.44 101 ARG A N 1
ATOM 763 C CA . ARG A 1 101 ? 1.188 -12.992 -21.547 1 91.44 101 ARG A CA 1
ATOM 764 C C . ARG A 1 101 ? 1.982 -13.648 -22.672 1 91.44 101 ARG A C 1
ATOM 766 O O . ARG A 1 101 ? 2.012 -13.156 -23.797 1 91.44 101 ARG A O 1
ATOM 773 N N . GLN A 1 102 ? 2.65 -14.758 -22.328 1 91.19 102 GLN A N 1
ATOM 774 C CA . GLN A 1 102 ? 3.43 -15.484 -23.328 1 91.19 102 GLN A CA 1
ATOM 775 C C . GLN A 1 102 ? 2.559 -15.906 -24.5 1 91.19 102 GLN A C 1
ATOM 777 O O . GLN A 1 102 ? 2.998 -15.859 -25.656 1 91.19 102 GLN A O 1
ATOM 782 N N . CYS A 1 103 ? 1.403 -16.25 -24.203 1 92.38 103 CYS A N 1
ATOM 783 C CA . CYS A 1 103 ? 0.485 -16.734 -25.219 1 92.38 103 CYS A CA 1
ATOM 784 C C . CYS A 1 103 ? -0.049 -15.578 -26.062 1 92.38 103 CYS A C 1
ATOM 786 O O . CYS A 1 103 ? 0.006 -15.625 -27.297 1 92.38 103 CYS A O 1
ATOM 788 N N . VAL A 1 104 ? -0.487 -14.531 -25.453 1 92 104 VAL A N 1
ATOM 789 C CA . VAL A 1 104 ? -1.166 -13.438 -26.141 1 92 104 VAL A CA 1
ATOM 790 C C . VAL A 1 104 ? -0.15 -12.602 -26.922 1 92 104 VAL A C 1
ATOM 792 O O . VAL A 1 104 ? -0.478 -12.016 -27.953 1 92 104 VAL A O 1
ATOM 795 N N . ASP A 1 105 ? 1.112 -12.555 -26.5 1 88.81 105 ASP A N 1
ATOM 796 C CA . ASP A 1 105 ? 2.145 -11.758 -27.156 1 88.81 105 ASP A CA 1
ATOM 797 C C . ASP A 1 105 ? 2.613 -12.43 -28.453 1 88.81 105 ASP A C 1
ATOM 799 O O . ASP A 1 105 ? 3.236 -11.789 -29.297 1 88.81 105 ASP A O 1
ATOM 803 N N . THR A 1 106 ? 2.312 -13.719 -28.562 1 89.38 106 THR A N 1
ATOM 804 C CA . THR A 1 106 ? 2.715 -14.438 -29.766 1 89.38 106 THR A CA 1
ATOM 805 C C . THR A 1 106 ? 1.662 -14.289 -30.859 1 89.38 106 THR A C 1
ATOM 807 O O . THR A 1 106 ? 0.463 -14.391 -30.594 1 89.38 106 THR A O 1
ATOM 810 N N . THR A 1 107 ? 2.156 -14.055 -32.031 1 88.38 107 THR A N 1
ATOM 811 C CA . THR A 1 107 ? 1.266 -13.82 -33.156 1 88.38 107 THR A CA 1
ATOM 812 C C . THR A 1 107 ? 0.473 -15.078 -33.5 1 88.38 107 THR A C 1
ATOM 814 O O . THR A 1 107 ? 1.009 -16.188 -33.469 1 88.38 107 THR A O 1
ATOM 817 N N . ASP A 1 108 ? -0.757 -15.047 -33.688 1 88.69 108 ASP A N 1
ATOM 818 C CA . ASP A 1 108 ? -1.655 -16.078 -34.219 1 88.69 108 ASP A CA 1
ATOM 819 C C . ASP A 1 108 ? -2.062 -17.047 -33.094 1 88.69 108 ASP A C 1
ATOM 821 O O . ASP A 1 108 ? -2.482 -18.172 -33.375 1 88.69 108 ASP A O 1
ATOM 825 N N . LEU A 1 109 ? -1.753 -16.703 -31.875 1 92.12 109 LEU A N 1
ATOM 826 C CA . LEU A 1 109 ? -2.193 -17.5 -30.734 1 92.12 109 LEU A CA 1
ATOM 827 C C . LEU A 1 109 ? -3.131 -16.688 -29.844 1 92.12 109 LEU A C 1
ATOM 829 O O . LEU A 1 109 ? -3.119 -15.461 -29.875 1 92.12 109 LEU A O 1
ATOM 833 N N . HIS A 1 110 ? -4.008 -17.344 -29.203 1 91.56 110 HIS A N 1
ATOM 834 C CA . HIS A 1 110 ? -4.867 -16.688 -28.219 1 91.56 110 HIS A CA 1
ATOM 835 C C . HIS A 1 110 ? -5 -17.547 -26.953 1 91.56 110 HIS A C 1
ATOM 837 O O . HIS A 1 110 ? -4.703 -18.734 -26.984 1 91.56 110 HIS A O 1
ATOM 843 N N . TYR A 1 111 ? -5.27 -16.922 -25.906 1 93.19 111 TYR A N 1
ATOM 844 C CA . TYR A 1 111 ? -5.398 -17.547 -24.594 1 93.19 111 TYR A CA 1
ATOM 845 C C . TYR A 1 111 ? -6.859 -17.844 -24.281 1 93.19 111 TYR A C 1
ATOM 847 O O . TYR A 1 111 ? -7.719 -16.969 -24.406 1 93.19 111 TYR A O 1
ATOM 855 N N . CYS A 1 112 ? -7.176 -19.094 -23.906 1 91.25 112 CYS A N 1
ATOM 856 C CA . CYS A 1 112 ? -8.523 -19.5 -23.516 1 91.25 112 CYS A CA 1
ATOM 857 C C . CYS A 1 112 ? -8.539 -20.078 -22.109 1 91.25 112 CYS A C 1
ATOM 859 O O . CYS A 1 112 ? -7.688 -20.891 -21.75 1 91.25 112 CYS A O 1
ATOM 861 N N . LEU A 1 113 ? -9.445 -19.609 -21.281 1 90.69 113 LEU A N 1
ATOM 862 C CA . LEU A 1 113 ? -9.609 -20.094 -19.922 1 90.69 113 LEU A CA 1
ATOM 863 C C . LEU A 1 113 ? -10.852 -20.969 -19.812 1 90.69 113 LEU A C 1
ATOM 865 O O . LEU A 1 113 ? -11.961 -20.547 -20.125 1 90.69 113 LEU A O 1
ATOM 869 N N . THR A 1 114 ? -10.625 -22.188 -19.422 1 85.12 114 THR A N 1
ATOM 870 C CA . THR A 1 114 ? -11.711 -23.125 -19.172 1 85.12 114 THR A CA 1
ATOM 871 C C . THR A 1 114 ? -11.992 -23.266 -17.688 1 85.12 114 THR A C 1
ATOM 873 O O . THR A 1 114 ? -11.086 -23.578 -16.906 1 85.12 114 THR A O 1
ATOM 876 N N . THR A 1 115 ? -13.148 -22.938 -17.281 1 84.81 115 THR A N 1
ATOM 877 C CA . THR A 1 115 ? -13.539 -23.031 -15.875 1 84.81 115 THR A CA 1
ATOM 878 C C . THR A 1 115 ? -14.625 -24.094 -15.688 1 84.81 115 THR A C 1
ATOM 880 O O . THR A 1 115 ? -15.594 -24.141 -16.453 1 84.81 115 THR A O 1
ATOM 883 N N . ALA A 1 116 ? -14.336 -25.016 -14.766 1 78.88 116 ALA A N 1
ATOM 884 C CA . ALA A 1 116 ? -15.289 -26.078 -14.445 1 78.88 116 ALA A CA 1
ATOM 885 C C . ALA A 1 116 ? -15.633 -26.062 -12.961 1 78.88 116 ALA A C 1
ATOM 887 O O . ALA A 1 116 ? -14.742 -26.062 -12.109 1 78.88 116 ALA A O 1
ATOM 888 N N . GLN A 1 117 ? -16.875 -26.031 -12.633 1 76.38 117 GLN A N 1
ATOM 889 C CA . GLN A 1 117 ? -17.297 -26.047 -11.242 1 76.38 117 GLN A CA 1
ATOM 890 C C . GLN A 1 117 ? -17.094 -27.406 -10.609 1 76.38 117 GLN A C 1
ATOM 892 O O . GLN A 1 117 ? -17.391 -28.438 -11.219 1 76.38 117 GLN A O 1
ATOM 897 N N . ILE A 1 118 ? -16.328 -27.359 -9.438 1 70.38 118 ILE A N 1
ATOM 898 C CA . ILE A 1 118 ? -16.062 -28.609 -8.719 1 70.38 118 ILE A CA 1
ATOM 899 C C . ILE A 1 118 ? -17.031 -28.719 -7.535 1 70.38 118 ILE A C 1
ATOM 901 O O . ILE A 1 118 ? -17.219 -27.766 -6.781 1 70.38 118 ILE A O 1
ATOM 905 N N . ARG A 1 119 ? -17.812 -29.781 -7.434 1 64.75 119 ARG A N 1
ATOM 906 C CA . ARG A 1 119 ? -18.703 -30.031 -6.312 1 64.75 119 ARG A CA 1
ATOM 907 C C . ARG A 1 119 ? -18.062 -30.969 -5.293 1 64.75 119 ARG A C 1
ATOM 909 O O . ARG A 1 119 ? -17.797 -32.125 -5.598 1 64.75 119 ARG A O 1
ATOM 916 N N . VAL A 1 120 ? -17.453 -30.266 -4.262 1 59.62 120 VAL A N 1
ATOM 917 C CA . VAL A 1 120 ? -16.906 -31.078 -3.176 1 59.62 120 VAL A CA 1
ATOM 918 C C . VAL A 1 120 ? -17.938 -31.234 -2.07 1 59.62 120 VAL A C 1
ATOM 920 O O . VAL A 1 120 ? -18.578 -30.25 -1.653 1 59.62 120 VAL A O 1
ATOM 923 N N . GLN A 1 121 ? -18.312 -32.375 -1.747 1 55.47 121 GLN A N 1
ATOM 924 C CA . GLN A 1 121 ? -19.359 -32.656 -0.763 1 55.47 121 GLN A CA 1
ATOM 925 C C . GLN A 1 121 ? -19.031 -31.984 0.577 1 55.47 121 GLN A C 1
ATOM 927 O O . GLN A 1 121 ? -19.938 -31.594 1.31 1 55.47 121 GLN A O 1
ATOM 932 N N . SER A 1 122 ? -17.719 -31.906 0.926 1 54.72 122 SER A N 1
ATOM 933 C CA . SER A 1 122 ? -17.375 -31.438 2.266 1 54.72 122 SER A CA 1
ATOM 934 C C . SER A 1 122 ? -17.391 -29.922 2.348 1 54.72 122 SER A C 1
ATOM 936 O O . SER A 1 122 ? -17.359 -29.344 3.441 1 54.72 122 SER A O 1
ATOM 938 N N . VAL A 1 123 ? -17.5 -29.312 1.191 1 60.44 123 VAL A N 1
ATOM 939 C CA . VAL A 1 123 ? -17.469 -27.859 1.191 1 60.44 123 VAL A CA 1
ATOM 940 C C . VAL A 1 123 ? -18.672 -27.312 0.426 1 60.44 123 VAL A C 1
ATOM 942 O O . VAL A 1 123 ? -19.203 -28 -0.46 1 60.44 123 VAL A O 1
ATOM 945 N N . SER A 1 124 ? -19.203 -26.25 0.943 1 58.69 124 SER A N 1
ATOM 946 C CA . SER A 1 124 ? -20.344 -25.625 0.27 1 58.69 124 SER A CA 1
ATOM 947 C C . SER A 1 124 ? -20.031 -25.359 -1.201 1 58.69 124 SER A C 1
ATOM 949 O O . SER A 1 124 ? -18.875 -25.266 -1.592 1 58.69 124 SER A O 1
ATOM 951 N N . HIS A 1 125 ? -21.047 -25.484 -2.002 1 53.12 125 HIS A N 1
ATOM 952 C CA . HIS A 1 125 ? -20.922 -25.281 -3.441 1 53.12 125 HIS A CA 1
ATOM 953 C C . HIS A 1 125 ? -20.219 -23.969 -3.758 1 53.12 125 HIS A C 1
ATOM 955 O O . HIS A 1 125 ? -19.469 -23.875 -4.734 1 53.12 125 HIS A O 1
ATOM 961 N N . ARG A 1 126 ? -20.516 -23.141 -2.965 1 58.09 126 ARG A N 1
ATOM 962 C CA . ARG A 1 126 ? -19.969 -21.812 -3.242 1 58.09 126 ARG A CA 1
ATOM 963 C C . ARG A 1 126 ? -18.5 -21.719 -2.842 1 58.09 126 ARG A C 1
ATOM 965 O O . ARG A 1 126 ? -17.734 -20.953 -3.432 1 58.09 126 ARG A O 1
ATOM 972 N N . GLN A 1 127 ? -18.219 -22.719 -1.947 1 55.75 127 GLN A N 1
ATOM 973 C CA . GLN A 1 127 ? -16.828 -22.781 -1.502 1 55.75 127 GLN A CA 1
ATOM 974 C C . GLN A 1 127 ? -16 -23.688 -2.396 1 55.75 127 GLN A C 1
ATOM 976 O O . GLN A 1 127 ? -14.773 -23.562 -2.473 1 55.75 127 GLN A O 1
ATOM 981 N N . SER A 1 128 ? -16.734 -24.656 -2.984 1 58.66 128 SER A N 1
ATOM 982 C CA . SER A 1 128 ? -16.016 -25.703 -3.713 1 58.66 128 SER A CA 1
ATOM 983 C C . SER A 1 128 ? -15.188 -25.109 -4.844 1 58.66 128 SER A C 1
ATOM 985 O O . SER A 1 128 ? -14.203 -25.719 -5.277 1 58.66 128 SER A O 1
ATOM 987 N N . GLY A 1 129 ? -15.109 -23.922 -5.047 1 65.25 129 GLY A N 1
ATOM 988 C CA . GLY A 1 129 ? -14.25 -23.266 -6.02 1 65.25 129 GLY A CA 1
ATOM 989 C C . GLY A 1 129 ? -14.414 -23.812 -7.426 1 65.25 129 GLY A C 1
ATOM 990 O O . GLY A 1 129 ? -15.289 -24.641 -7.676 1 65.25 129 GLY A O 1
ATOM 991 N N . SER A 1 130 ? -13.883 -23.297 -8.492 1 75.44 130 SER A N 1
ATOM 992 C CA . SER A 1 130 ? -13.891 -23.703 -9.898 1 75.44 130 SER A CA 1
ATOM 993 C C . SER A 1 130 ? -12.477 -23.984 -10.391 1 75.44 130 SER A C 1
ATOM 995 O O . SER A 1 130 ? -11.539 -23.25 -10.078 1 75.44 130 SER A O 1
ATOM 997 N N . LEU A 1 131 ? -12.367 -25.266 -10.93 1 80 131 LEU A N 1
ATOM 998 C CA . LEU A 1 131 ? -11.102 -25.578 -11.586 1 80 131 LEU A CA 1
ATOM 999 C C . LEU A 1 131 ? -10.898 -24.688 -12.812 1 80 131 LEU A C 1
ATOM 1001 O O . LEU A 1 131 ? -11.758 -24.641 -13.695 1 80 131 LEU A O 1
ATOM 1005 N N . SER A 1 132 ? -9.922 -23.922 -12.805 1 87.5 132 SER A N 1
ATOM 1006 C CA . SER A 1 132 ? -9.594 -23.047 -13.922 1 87.5 132 SER A CA 1
ATOM 1007 C C . SER A 1 132 ? -8.305 -23.469 -14.609 1 87.5 132 SER A C 1
ATOM 1009 O O . SER A 1 132 ? -7.258 -23.562 -13.961 1 87.5 132 SER A O 1
ATOM 1011 N N . VAL A 1 133 ? -8.422 -23.766 -15.906 1 85.94 133 VAL A N 1
ATOM 1012 C CA . VAL A 1 133 ? -7.254 -24.188 -16.688 1 85.94 133 VAL A CA 1
ATOM 1013 C C . VAL A 1 133 ? -7.078 -23.266 -17.891 1 85.94 133 VAL A C 1
ATOM 1015 O O . VAL A 1 133 ? -7.992 -23.109 -18.703 1 85.94 133 VAL A O 1
ATOM 1018 N N . GLY A 1 134 ? -5.922 -22.625 -17.938 1 89.06 134 GLY A N 1
ATOM 1019 C CA . GLY A 1 134 ? -5.594 -21.797 -19.094 1 89.06 134 GLY A CA 1
ATOM 1020 C C . GLY A 1 134 ? -4.891 -22.562 -20.188 1 89.06 134 GLY A C 1
ATOM 1021 O O . GLY A 1 134 ? -3.959 -23.328 -19.922 1 89.06 134 GLY A O 1
ATOM 1022 N N . VAL A 1 135 ? -5.402 -22.375 -21.5 1 87.38 135 VAL A N 1
ATOM 1023 C CA . VAL A 1 135 ? -4.816 -23.078 -22.641 1 87.38 135 VAL A CA 1
ATOM 1024 C C . VAL A 1 135 ? -4.453 -22.078 -23.734 1 87.38 135 VAL A C 1
ATOM 1026 O O . VAL A 1 135 ? -5.199 -21.125 -23.984 1 87.38 135 VAL A O 1
ATOM 1029 N N . CYS A 1 136 ? -3.26 -22.281 -24.188 1 90.88 136 CYS A N 1
ATOM 1030 C CA . CYS A 1 1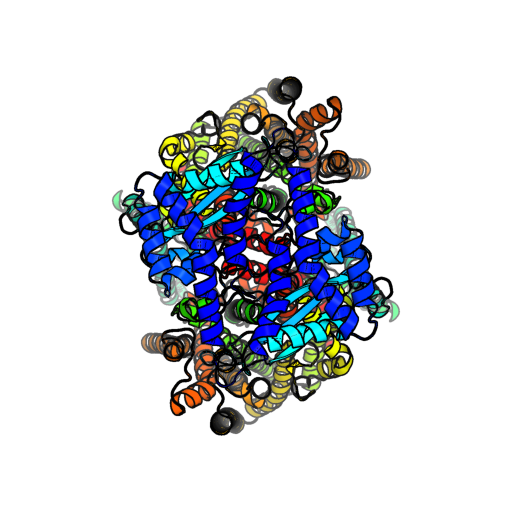36 ? -2.801 -21.484 -25.312 1 90.88 136 CYS A CA 1
ATOM 1031 C C . CYS A 1 136 ? -3.061 -22.203 -26.641 1 90.88 136 CYS A C 1
ATOM 1033 O O . CYS A 1 136 ? -2.58 -23.328 -26.844 1 90.88 136 CYS A O 1
ATOM 1035 N N . LEU A 1 137 ? -3.873 -21.562 -27.562 1 89.06 137 LEU A N 1
ATOM 1036 C CA . LEU A 1 137 ? -4.281 -22.203 -28.812 1 89.06 137 LEU A CA 1
ATOM 1037 C C . LEU A 1 137 ? -4.176 -21.234 -29.969 1 89.06 137 LEU A C 1
ATOM 1039 O O . LEU A 1 137 ? -4.09 -20.016 -29.781 1 89.06 137 LEU A O 1
ATOM 1043 N N . PRO A 1 138 ? -4.098 -21.859 -31.141 1 89.56 138 PRO A N 1
ATOM 1044 C CA . PRO A 1 138 ? -4.156 -20.984 -32.312 1 89.56 138 PRO A CA 1
ATOM 1045 C C . PRO A 1 138 ? -5.477 -20.219 -32.406 1 89.56 138 PRO A C 1
ATOM 1047 O O . PRO A 1 138 ? -6.5 -20.688 -31.891 1 89.56 138 PRO A O 1
ATOM 1050 N N . GLU A 1 139 ? -5.441 -19.125 -33.031 1 89.44 139 GLU A N 1
ATOM 1051 C CA . GLU A 1 139 ? -6.598 -18.25 -33.125 1 89.44 139 GLU A CA 1
ATOM 1052 C C . GLU A 1 139 ? -7.762 -18.938 -33.844 1 89.44 139 GLU A C 1
ATOM 1054 O O . GLU A 1 139 ? -8.922 -18.547 -33.656 1 89.44 139 GLU A O 1
ATOM 1059 N N . GLU A 1 140 ? -7.465 -19.984 -34.562 1 86.88 140 GLU A N 1
ATOM 1060 C CA . GLU A 1 140 ? -8.484 -20.719 -35.312 1 86.88 140 GLU A CA 1
ATOM 1061 C C . GLU A 1 140 ? -9.352 -21.562 -34.375 1 86.88 140 GLU A C 1
ATOM 1063 O O . GLU A 1 140 ? -10.445 -21.984 -34.75 1 86.88 140 GLU A O 1
ATOM 1068 N N . CYS A 1 141 ? -8.789 -21.781 -33.25 1 84.81 141 CYS A N 1
ATOM 1069 C CA . CYS A 1 141 ? -9.539 -22.578 -32.281 1 84.81 141 CYS A CA 1
ATOM 1070 C C . CYS A 1 141 ? -10.57 -21.719 -31.547 1 84.81 141 CYS A C 1
ATOM 1072 O O . CYS A 1 141 ? -10.211 -20.719 -30.922 1 84.81 141 CYS A O 1
ATOM 1074 N N . ARG A 1 142 ? -11.805 -22.078 -31.641 1 80.75 142 ARG A N 1
ATOM 1075 C CA . ARG A 1 142 ? -12.883 -21.328 -31 1 80.75 142 ARG A CA 1
ATOM 1076 C C . ARG A 1 142 ? -13.383 -22.062 -29.766 1 80.75 142 ARG A C 1
ATOM 1078 O O . ARG A 1 142 ? -12.883 -23.141 -29.422 1 80.75 142 ARG A O 1
ATOM 1085 N N . GLU A 1 143 ? -14.266 -21.516 -28.984 1 81.06 143 GLU A N 1
ATOM 1086 C CA . GLU A 1 143 ? -14.797 -22.047 -27.734 1 81.06 143 GLU A CA 1
ATOM 1087 C C . GLU A 1 143 ? -15.453 -23.406 -27.938 1 81.06 143 GLU A C 1
ATOM 1089 O O . GLU A 1 143 ? -15.32 -24.297 -27.094 1 81.06 143 GLU A O 1
ATOM 1094 N N . LYS A 1 144 ? -16.047 -23.562 -29.047 1 72.62 144 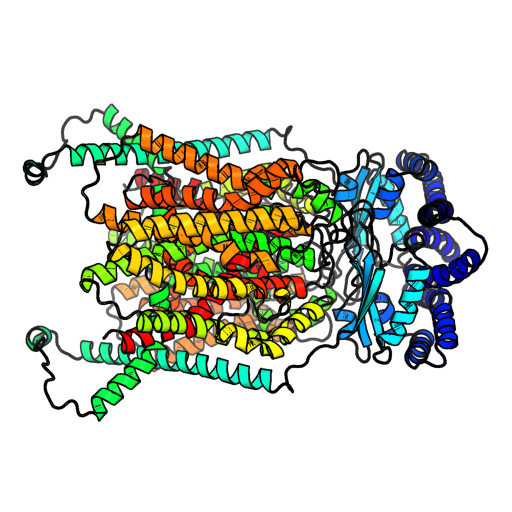LYS A N 1
ATOM 1095 C CA . LYS A 1 144 ? -16.75 -24.812 -29.328 1 72.62 144 LYS A CA 1
ATOM 1096 C C . LYS A 1 144 ? -15.766 -25.984 -29.469 1 72.62 144 LYS A C 1
ATOM 1098 O O . LYS A 1 144 ? -16.062 -27.109 -29.078 1 72.62 144 LYS A O 1
ATOM 1103 N N . ASP A 1 145 ? -14.602 -25.672 -29.953 1 73.5 145 ASP A N 1
ATOM 1104 C CA . ASP A 1 145 ? -13.594 -26.703 -30.172 1 73.5 145 ASP A CA 1
ATOM 1105 C C . ASP A 1 145 ? -13.008 -27.172 -28.844 1 73.5 145 ASP A C 1
ATOM 1107 O O . ASP A 1 145 ? -12.703 -28.359 -28.672 1 73.5 145 ASP A O 1
ATOM 1111 N N . ILE A 1 146 ? -12.977 -26.297 -27.922 1 75.19 146 ILE A N 1
ATOM 1112 C CA . ILE A 1 146 ? -12.375 -26.594 -26.625 1 75.19 146 ILE A CA 1
ATOM 1113 C C . ILE A 1 146 ? -13.375 -27.344 -25.75 1 75.19 146 ILE A C 1
ATOM 1115 O O . ILE A 1 146 ? -12.984 -28.203 -24.953 1 75.19 146 ILE A O 1
ATOM 1119 N N . PHE A 1 147 ? -14.602 -26.938 -25.906 1 65.25 147 PHE A N 1
ATOM 1120 C CA . PHE A 1 147 ? -15.648 -27.625 -25.156 1 65.25 147 PHE A CA 1
ATOM 1121 C C . PHE A 1 147 ? -15.602 -29.125 -25.438 1 65.25 147 PHE A C 1
ATOM 1123 O O . PHE A 1 147 ? -15.844 -29.938 -24.531 1 65.25 147 PHE A O 1
ATOM 1130 N N . PHE A 1 148 ? -15.211 -29.406 -26.516 1 54.34 148 PHE A N 1
ATOM 1131 C CA . PHE A 1 148 ? -15.078 -30.812 -26.844 1 54.34 148 PHE A CA 1
ATOM 1132 C C . PHE A 1 148 ? -13.984 -31.469 -26 1 54.34 148 PHE A C 1
ATOM 1134 O O . PHE A 1 148 ? -14.156 -32.594 -25.516 1 54.34 148 PHE A O 1
ATOM 1141 N N . PHE A 1 149 ? -12.984 -30.688 -25.656 1 55.81 149 PHE A N 1
ATOM 1142 C CA . PHE A 1 149 ? -11.898 -31.156 -24.797 1 55.81 149 PHE A CA 1
ATOM 1143 C C . PHE A 1 149 ? -12.367 -31.312 -23.359 1 55.81 149 PHE A C 1
ATOM 1145 O O . PHE A 1 149 ? -11.984 -32.281 -22.672 1 55.81 149 PHE A O 1
ATOM 1152 N N . SER A 1 150 ? -13.242 -30.438 -23 1 58.16 150 SER A N 1
ATOM 1153 C CA . SER A 1 150 ? -13.766 -30.453 -21.641 1 58.16 150 SER A CA 1
ATOM 1154 C C . SER A 1 150 ? -14.656 -31.672 -21.406 1 58.16 150 SER A C 1
ATOM 1156 O O . SER A 1 150 ? -14.672 -32.25 -20.312 1 58.16 150 SER A O 1
ATOM 1158 N N . ARG A 1 151 ? -15.391 -31.953 -22.422 1 53.97 151 ARG A N 1
ATOM 1159 C CA . ARG A 1 151 ? -16.188 -33.188 -22.328 1 53.97 151 ARG A CA 1
ATOM 1160 C C . ARG A 1 151 ? -15.281 -34.406 -22.125 1 53.97 151 ARG A C 1
ATOM 1162 O O . ARG A 1 151 ? -15.641 -35.312 -21.391 1 53.97 151 ARG A O 1
ATOM 1169 N N . PHE A 1 152 ? -14.109 -34.125 -22.641 1 45.78 152 PHE A N 1
ATOM 1170 C CA . PHE A 1 152 ? -13.109 -35.188 -22.453 1 45.78 152 PHE A CA 1
ATOM 1171 C C . PHE A 1 152 ? -12.648 -35.25 -21 1 45.78 152 PHE A C 1
ATOM 1173 O O . PHE A 1 152 ? -12.555 -36.344 -20.422 1 45.78 152 PHE A O 1
ATOM 1180 N N . ILE A 1 153 ? -12.453 -34.094 -20.406 1 52.06 153 ILE A N 1
ATOM 1181 C CA . ILE A 1 153 ? -12.039 -34 -19.016 1 52.06 153 ILE A CA 1
ATOM 1182 C C . ILE A 1 153 ? -13.172 -34.5 -18.125 1 52.06 153 ILE A C 1
ATOM 1184 O O . ILE A 1 153 ? -12.922 -35.188 -17.125 1 52.06 153 ILE A O 1
ATOM 1188 N N . LYS A 1 154 ? -14.414 -34 -18.453 1 54.56 154 LYS A N 1
ATOM 1189 C CA . LYS A 1 154 ? -15.578 -34.438 -17.688 1 54.56 154 LYS A CA 1
ATOM 1190 C C . LYS A 1 154 ? -15.656 -35.969 -17.641 1 54.56 154 LYS A C 1
ATOM 1192 O O . LYS A 1 154 ? -16.047 -36.562 -16.625 1 54.56 154 LYS A O 1
ATOM 1197 N N . ASN A 1 155 ? -15.203 -36.469 -18.797 1 45.5 155 ASN A N 1
ATOM 1198 C CA . ASN A 1 155 ? -15.289 -37.906 -18.859 1 45.5 155 ASN A CA 1
ATOM 1199 C C . ASN A 1 155 ? -14.172 -38.594 -18.047 1 45.5 155 ASN A C 1
ATOM 1201 O O . ASN A 1 155 ? -14.289 -39.75 -17.656 1 45.5 155 ASN A O 1
ATOM 1205 N N . LEU A 1 156 ? -13.117 -37.688 -17.812 1 43.16 156 LEU A N 1
ATOM 1206 C CA . LEU A 1 156 ? -11.977 -38.156 -17.047 1 43.16 156 LEU A CA 1
ATOM 1207 C C . LEU A 1 156 ? -12.242 -38.062 -15.547 1 43.16 156 LEU A C 1
ATOM 1209 O O . LEU A 1 156 ? -11.594 -38.75 -14.75 1 43.16 156 LEU A O 1
ATOM 1213 N N . VAL A 1 157 ? -12.891 -37 -15.211 1 47.34 157 VAL A N 1
ATOM 1214 C CA . VAL A 1 157 ? -13.18 -36.812 -13.797 1 47.34 157 VAL A CA 1
ATOM 1215 C C . VAL A 1 157 ? -14.484 -37.531 -13.438 1 47.34 157 VAL A C 1
ATOM 1217 O O . VAL A 1 157 ? -15.523 -37.281 -14.055 1 47.34 157 VAL A O 1
ATOM 1220 N N . PRO A 1 158 ? -14.367 -38.688 -12.773 1 44 158 PRO A N 1
ATOM 1221 C CA . PRO A 1 158 ? -15.562 -39.438 -12.422 1 44 158 PRO A CA 1
ATOM 1222 C C . PRO A 1 158 ? -16.609 -38.625 -11.68 1 44 158 PRO A C 1
ATOM 1224 O O . PRO A 1 158 ? -16.25 -37.75 -10.867 1 44 158 PRO A O 1
ATOM 1227 N N . GLY A 1 159 ? -18 -38.75 -11.969 1 51.78 159 GLY A N 1
ATOM 1228 C CA . GLY A 1 159 ? -19.141 -38.281 -11.203 1 51.78 159 GLY A CA 1
ATOM 1229 C C . GLY A 1 159 ? -19.516 -36.844 -11.484 1 51.78 159 GLY A C 1
ATOM 1230 O O . GLY A 1 159 ? -18.984 -36.219 -12.406 1 51.78 159 GLY A O 1
ATOM 1231 N N . ASP A 1 160 ? -20.656 -36.438 -10.867 1 56 160 ASP A N 1
ATOM 1232 C CA . ASP A 1 160 ? -21.312 -35.125 -10.859 1 56 160 ASP A CA 1
ATOM 1233 C C . ASP A 1 160 ? -20.422 -34.062 -10.203 1 56 160 ASP A C 1
ATOM 1235 O O . ASP A 1 160 ? -20.922 -33.094 -9.648 1 56 160 ASP A O 1
ATOM 1239 N N . LEU A 1 161 ? -18.969 -34.5 -10.266 1 59.69 161 LEU A N 1
ATOM 1240 C CA . LEU A 1 161 ? -18.109 -33.562 -9.547 1 59.69 161 LEU A CA 1
ATOM 1241 C C . LEU A 1 161 ? -17.875 -32.281 -10.367 1 59.69 161 LEU A C 1
ATOM 1243 O O . LEU A 1 161 ? -17.672 -31.203 -9.805 1 59.69 161 LEU A O 1
ATOM 1247 N N . ILE A 1 162 ? -17.812 -32.562 -11.766 1 63.62 162 ILE A N 1
ATOM 1248 C CA . ILE A 1 162 ? -17.594 -31.375 -12.594 1 63.62 162 ILE A CA 1
ATOM 1249 C C . ILE A 1 162 ? -18.922 -30.859 -13.117 1 63.62 162 ILE A C 1
ATOM 1251 O O . ILE A 1 162 ? -19.688 -31.609 -13.742 1 63.62 162 ILE A O 1
ATOM 1255 N N . GLY A 1 163 ? -19.188 -29.734 -12.664 1 67.25 163 GLY A N 1
ATOM 1256 C CA . GLY A 1 163 ? -20.422 -29.078 -13.109 1 67.25 163 GLY A CA 1
ATOM 1257 C C . GLY A 1 163 ? -20.297 -28.469 -14.484 1 67.25 163 GLY A C 1
ATOM 1258 O O . GLY A 1 163 ? -19.688 -29.047 -15.383 1 67.25 163 GLY A O 1
ATOM 1259 N N . ARG A 1 164 ? -20.938 -27.391 -14.742 1 72.56 164 ARG A N 1
ATOM 1260 C CA . ARG A 1 164 ? -20.969 -26.656 -16 1 72.56 164 ARG A CA 1
ATOM 1261 C C . ARG A 1 164 ? -19.594 -26.109 -16.359 1 72.56 164 ARG A C 1
ATOM 1263 O O . ARG A 1 164 ? -18.891 -25.562 -15.492 1 72.56 164 ARG A O 1
ATOM 1270 N N . VAL A 1 165 ? -19.156 -26.469 -17.578 1 78.44 165 VAL A N 1
ATOM 1271 C CA . VAL A 1 165 ? -17.875 -26 -18.078 1 78.44 165 VAL A CA 1
ATOM 1272 C C . VAL A 1 165 ? -18.078 -24.719 -18.906 1 78.44 165 VAL A C 1
ATOM 1274 O O . VAL A 1 165 ? -18.969 -24.672 -19.75 1 78.44 165 VAL A O 1
ATOM 1277 N N . LYS A 1 166 ? -17.422 -23.688 -18.531 1 82.69 166 LYS A N 1
ATOM 1278 C CA . LYS A 1 166 ? -17.422 -22.422 -19.281 1 82.69 166 LYS A CA 1
ATOM 1279 C C . LYS A 1 166 ? -16.047 -22.125 -19.875 1 82.69 166 LYS A C 1
ATOM 1281 O O . LYS A 1 166 ? -15.023 -22.344 -19.219 1 82.69 166 LYS A O 1
ATOM 1286 N N . VAL A 1 167 ? -16.016 -21.828 -21.188 1 87 167 VAL A N 1
ATOM 1287 C CA . VAL A 1 167 ? -14.773 -21.484 -21.875 1 87 167 VAL A CA 1
ATOM 1288 C C . VAL A 1 167 ? -14.812 -20.031 -22.328 1 87 167 VAL A C 1
ATOM 1290 O O . VAL A 1 167 ? -15.812 -19.578 -22.906 1 87 167 VAL A O 1
ATOM 1293 N N . ASN A 1 168 ? -13.805 -19.312 -21.938 1 88.19 168 ASN A N 1
ATOM 1294 C CA . ASN A 1 168 ? -13.672 -17.922 -22.375 1 88.19 168 ASN A CA 1
ATOM 1295 C C . ASN A 1 168 ? -12.32 -17.672 -23.031 1 88.19 168 ASN A C 1
ATOM 1297 O O . ASN A 1 168 ? -11.273 -17.812 -22.391 1 88.19 168 ASN A O 1
ATOM 1301 N N . CYS A 1 169 ? -12.352 -17.375 -24.266 1 88.25 169 CYS A N 1
ATOM 1302 C CA . CYS A 1 169 ? -11.125 -17.062 -24.984 1 88.25 169 CYS A CA 1
ATOM 1303 C C . CYS A 1 169 ? -10.922 -15.547 -25.062 1 88.25 169 CYS A C 1
ATOM 1305 O O . CYS A 1 169 ? -11.828 -14.82 -25.484 1 88.25 169 CYS A O 1
ATOM 1307 N N . ASN A 1 170 ? -9.906 -15.109 -24.422 1 75.94 170 ASN A N 1
ATOM 1308 C CA . ASN A 1 170 ? -9.633 -13.68 -24.266 1 75.94 170 ASN A CA 1
ATOM 1309 C C . ASN A 1 170 ? -8.805 -13.141 -25.438 1 75.94 170 ASN A C 1
ATOM 1311 O O . ASN A 1 170 ? -7.852 -13.781 -25.875 1 75.94 170 ASN A O 1
ATOM 1315 N N . GLU A 1 171 ? -9.32 -12.141 -26.078 1 74.75 171 GLU A N 1
ATOM 1316 C CA . GLU A 1 171 ? -8.516 -11.367 -27.016 1 74.75 171 GLU A CA 1
ATOM 1317 C C . GLU A 1 171 ? -8.141 -10.008 -26.422 1 74.75 171 GLU A C 1
ATOM 1319 O O . GLU A 1 171 ? -8.883 -9.453 -25.609 1 74.75 171 GLU A O 1
ATOM 1324 N N . ARG A 1 172 ? -6.879 -9.602 -26.609 1 78.12 172 ARG A N 1
ATOM 1325 C CA . ARG A 1 172 ? -6.453 -8.281 -26.156 1 78.12 172 ARG A CA 1
ATOM 1326 C C . ARG A 1 172 ? -7.316 -7.184 -26.781 1 78.12 172 ARG A C 1
ATOM 1328 O O . ARG A 1 172 ? -7.531 -7.164 -27.984 1 78.12 172 ARG A O 1
ATOM 1335 N N . MET A 1 173 ? -7.938 -6.453 -25.906 1 81.25 173 MET A N 1
ATOM 1336 C CA . MET A 1 173 ? -8.805 -5.371 -26.375 1 81.25 173 MET A CA 1
ATOM 1337 C C . MET A 1 173 ? -7.988 -4.152 -26.781 1 81.25 173 MET A C 1
ATOM 1339 O O . MET A 1 173 ? -6.98 -3.836 -26.141 1 81.25 173 MET A O 1
ATOM 1343 N N . ASN A 1 174 ? -8.289 -3.598 -27.891 1 82.19 174 ASN A N 1
ATOM 1344 C CA . ASN A 1 174 ? -7.656 -2.379 -28.375 1 82.19 174 ASN A CA 1
ATOM 1345 C C . ASN A 1 174 ? -8.609 -1.188 -28.312 1 82.19 174 ASN A C 1
ATOM 1347 O O . ASN A 1 174 ? -9.664 -1.195 -28.953 1 82.19 174 ASN A O 1
ATOM 1351 N N . PRO A 1 175 ? -8.242 -0.159 -27.609 1 84.69 175 PRO A N 1
ATOM 1352 C CA . PRO A 1 175 ? -9.109 1.003 -27.422 1 84.69 175 PRO A CA 1
ATOM 1353 C C . PRO A 1 175 ? -9.188 1.893 -28.656 1 84.69 175 PRO A C 1
ATOM 1355 O O . PRO A 1 175 ? -10.086 2.729 -28.766 1 84.69 175 PRO A O 1
ATOM 1358 N N . SER A 1 176 ? -8.359 1.856 -29.656 1 82.81 176 SER A N 1
ATOM 1359 C CA . SER A 1 176 ? -8.211 2.814 -30.734 1 82.81 176 SER A CA 1
ATOM 1360 C C . SER A 1 176 ? -9.484 2.908 -31.578 1 82.81 176 SER A C 1
ATOM 1362 O O . SER A 1 176 ? -9.812 3.975 -32.094 1 82.81 176 SER A O 1
ATOM 1364 N N . GLY A 1 177 ? -10.25 1.9 -31.609 1 83.62 177 GLY A N 1
ATOM 1365 C CA . GLY A 1 177 ? -11.422 1.971 -32.469 1 83.62 177 GLY A CA 1
ATOM 1366 C C . GLY A 1 177 ? -12.719 2.129 -31.688 1 83.62 177 GLY A C 1
ATOM 1367 O O . GLY A 1 177 ? -13.797 2.199 -32.281 1 83.62 177 GLY A O 1
ATOM 1368 N N . ASP A 1 178 ? -12.648 2.357 -30.438 1 90.38 178 ASP A N 1
ATOM 1369 C CA . ASP A 1 178 ? -13.859 2.455 -29.625 1 90.38 178 ASP A CA 1
ATOM 1370 C C . ASP A 1 178 ? -14.273 3.912 -29.438 1 90.38 178 ASP A C 1
ATOM 1372 O O . ASP A 1 178 ? -13.539 4.695 -28.828 1 90.38 178 ASP A O 1
ATOM 1376 N N . SER A 1 179 ? -15.391 4.305 -29.938 1 93.38 179 SER A N 1
ATOM 1377 C CA . SER A 1 179 ? -15.883 5.676 -29.875 1 93.38 179 SER A CA 1
ATOM 1378 C C . SER A 1 179 ? -16.172 6.094 -28.438 1 93.38 179 SER A C 1
ATOM 1380 O O . SER A 1 179 ? -15.938 7.246 -28.062 1 93.38 179 SER A O 1
ATOM 1382 N N . GLY A 1 180 ? -16.688 5.137 -27.672 1 93.38 180 GLY A N 1
ATOM 1383 C CA . GLY A 1 180 ? -16.938 5.445 -26.281 1 93.38 180 GLY A CA 1
ATOM 1384 C C . GLY A 1 180 ? -15.672 5.797 -25.516 1 93.38 180 GLY A C 1
ATOM 1385 O O . GLY A 1 180 ? -15.664 6.73 -24.703 1 93.38 180 GLY A O 1
ATOM 1386 N N . PHE A 1 181 ? -14.641 5.098 -25.781 1 94.62 181 PHE A N 1
ATOM 1387 C CA . PHE A 1 181 ? -13.352 5.348 -25.141 1 94.62 181 PHE A CA 1
ATOM 1388 C C . PHE A 1 181 ? -12.812 6.715 -25.531 1 94.62 181 PHE A C 1
ATOM 1390 O O . PHE A 1 181 ? -12.391 7.496 -24.672 1 94.62 181 PHE A O 1
ATOM 1397 N N . ILE A 1 182 ? -12.828 7.09 -26.781 1 95.5 182 ILE A N 1
ATOM 1398 C CA . ILE A 1 182 ? -12.289 8.344 -27.297 1 95.5 182 ILE A CA 1
ATOM 1399 C C . ILE A 1 182 ? -13.094 9.516 -26.734 1 95.5 182 ILE A C 1
ATOM 1401 O O . ILE A 1 182 ? -12.523 10.508 -26.266 1 95.5 182 ILE A O 1
ATOM 1405 N N . CYS A 1 183 ? -14.406 9.359 -26.781 1 95.56 183 CYS A N 1
ATOM 1406 C CA . CYS A 1 183 ? -15.266 10.43 -26.281 1 95.56 183 CYS A CA 1
ATOM 1407 C C . CYS A 1 183 ? -15.008 10.672 -24.797 1 95.56 183 CYS A C 1
ATOM 1409 O O . CYS A 1 183 ? -14.914 11.82 -24.359 1 95.56 183 CYS A O 1
ATOM 1411 N N . THR A 1 184 ? -14.945 9.578 -24.078 1 95.19 184 THR A N 1
ATOM 1412 C CA . THR A 1 184 ? -14.703 9.727 -22.641 1 95.19 184 THR A CA 1
ATOM 1413 C C . THR A 1 184 ? -13.336 10.352 -22.391 1 95.19 184 THR A C 1
ATOM 1415 O O . THR A 1 184 ? -13.195 11.211 -21.516 1 95.19 184 THR A O 1
ATOM 1418 N N . MET A 1 185 ? -12.328 9.992 -23.141 1 95.12 185 MET A N 1
ATOM 1419 C CA . MET A 1 185 ? -10.992 10.555 -22.969 1 95.12 185 MET A CA 1
ATOM 1420 C C . MET A 1 185 ? -10.969 12.031 -23.328 1 95.12 185 MET A C 1
ATOM 1422 O O . MET A 1 185 ? -10.25 12.82 -22.703 1 95.12 185 MET A O 1
ATOM 1426 N N . VAL A 1 186 ? -11.734 12.391 -24.281 1 95.5 186 VAL A N 1
ATOM 1427 C CA . VAL A 1 186 ? -11.82 13.797 -24.672 1 95.5 186 VAL A CA 1
ATOM 1428 C C . VAL A 1 186 ? -12.5 14.602 -23.562 1 95.5 186 VAL A C 1
ATOM 1430 O O . VAL A 1 186 ? -12.039 15.68 -23.203 1 95.5 186 VAL A O 1
ATOM 1433 N N . VAL A 1 187 ? -13.555 14.031 -23.031 1 95.25 187 VAL A N 1
ATOM 1434 C CA . VAL A 1 187 ? -14.297 14.711 -21.984 1 95.25 187 VAL A CA 1
ATOM 1435 C C . VAL A 1 187 ? -13.406 14.891 -20.75 1 95.25 187 VAL A C 1
ATOM 1437 O O . VAL A 1 187 ? -13.359 15.977 -20.156 1 95.25 187 VAL A O 1
ATOM 1440 N N . VAL A 1 188 ? -12.703 13.875 -20.375 1 94.5 188 VAL A N 1
ATOM 1441 C CA . VAL A 1 188 ? -11.836 13.945 -19.203 1 94.5 188 VAL A CA 1
ATOM 1442 C C . VAL A 1 188 ? -10.672 14.891 -19.484 1 94.5 188 VAL A C 1
ATOM 1444 O O . VAL A 1 188 ? -10.266 15.656 -18.594 1 94.5 188 VAL A O 1
ATOM 1447 N N . SER A 1 189 ? -10.156 14.891 -20.703 1 95.81 189 SER A N 1
ATOM 1448 C CA . SER A 1 189 ? -9.07 15.789 -21.062 1 95.81 189 SER A CA 1
ATOM 1449 C C . SER A 1 189 ? -9.531 17.25 -21.062 1 95.81 189 SER A C 1
ATOM 1451 O O . SER A 1 189 ? -8.781 18.141 -20.656 1 95.81 189 SER A O 1
ATOM 1453 N N . LEU A 1 190 ? -10.703 17.469 -21.5 1 95.12 190 LEU A N 1
ATOM 1454 C CA . LEU A 1 190 ? -11.266 18.812 -21.484 1 95.12 190 LEU A CA 1
ATOM 1455 C C . LEU A 1 190 ? -11.477 19.297 -20.047 1 95.12 190 LEU A C 1
ATOM 1457 O O . LEU A 1 190 ? -11.258 20.469 -19.75 1 95.12 190 LEU A O 1
ATOM 1461 N N . LEU A 1 191 ? -11.93 18.391 -19.266 1 94.38 191 LEU A N 1
ATOM 1462 C CA . LEU A 1 191 ? -12.102 18.719 -17.859 1 94.38 191 LEU A CA 1
ATOM 1463 C C . LEU A 1 191 ? -10.758 19.047 -17.203 1 94.38 191 LEU A C 1
ATOM 1465 O O . LEU A 1 191 ? -10.648 20.016 -16.453 1 94.38 191 LEU A O 1
ATOM 1469 N N . CYS A 1 192 ? -9.742 18.281 -17.484 1 95.06 192 CYS A N 1
ATOM 1470 C CA . CYS A 1 192 ? -8.406 18.531 -16.938 1 95.06 192 CYS A CA 1
ATOM 1471 C C . CYS A 1 192 ? -7.84 19.844 -17.469 1 95.06 192 CYS A C 1
ATOM 1473 O O . CYS A 1 192 ? -7.223 20.594 -16.719 1 95.06 192 CYS A O 1
ATOM 1475 N N . LEU A 1 193 ? -8.109 20.125 -18.734 1 95.25 193 LEU A N 1
ATOM 1476 C CA . LEU A 1 193 ? -7.645 21.375 -19.328 1 95.25 193 LEU A CA 1
ATOM 1477 C C . LEU A 1 193 ? -8.344 22.578 -18.703 1 95.25 193 LEU A C 1
ATOM 1479 O O . LEU A 1 193 ? -7.734 23.625 -18.5 1 95.25 193 LEU A O 1
ATOM 1483 N N . LEU A 1 194 ? -9.602 22.375 -18.453 1 94.88 194 LEU A N 1
ATOM 1484 C CA . LEU A 1 194 ? -10.352 23.438 -17.797 1 94.88 194 LEU A CA 1
ATOM 1485 C C . LEU A 1 194 ? -9.781 23.719 -16.406 1 94.88 194 LEU A C 1
ATOM 1487 O O . LEU A 1 194 ? -9.594 24.875 -16.047 1 94.88 194 LEU A O 1
ATOM 1491 N N . CYS A 1 195 ? -9.484 22.688 -15.656 1 94.62 195 CYS A N 1
ATOM 1492 C CA . CYS A 1 195 ? -8.938 22.859 -14.312 1 94.62 195 CYS A CA 1
ATOM 1493 C C . CYS A 1 195 ? -7.547 23.469 -14.359 1 94.62 195 CYS A C 1
ATOM 1495 O O . CYS A 1 195 ? -7.219 24.344 -13.555 1 94.62 195 CYS A O 1
ATOM 1497 N N . LEU A 1 196 ? -6.727 23.094 -15.336 1 93.5 196 LEU A N 1
ATOM 1498 C CA . LEU A 1 196 ? -5.371 23.625 -15.469 1 93.5 196 LEU A CA 1
ATOM 1499 C C . LEU A 1 196 ? -5.402 25.094 -15.906 1 93.5 196 LEU A C 1
ATOM 1501 O O . LEU A 1 196 ? -4.617 25.906 -15.414 1 93.5 196 LEU A O 1
ATOM 1505 N N . SER A 1 197 ? -6.32 25.453 -16.828 1 93.88 197 SER A N 1
ATOM 1506 C CA . SER A 1 197 ? -6.441 26.844 -17.281 1 93.88 197 SER A CA 1
ATOM 1507 C C . SER A 1 197 ? -6.953 27.75 -16.172 1 93.88 197 SER A C 1
ATOM 1509 O O . SER A 1 197 ? -6.496 28.875 -16.031 1 93.88 197 SER A O 1
ATOM 1511 N N . ALA A 1 198 ? -7.891 27.156 -15.43 1 94.19 198 ALA A N 1
ATOM 1512 C CA . ALA A 1 198 ? -8.398 27.906 -14.297 1 94.19 198 ALA A CA 1
ATOM 1513 C C . ALA A 1 198 ? -7.301 28.141 -13.25 1 94.19 198 ALA A C 1
ATOM 1515 O O . ALA A 1 198 ? -7.227 29.203 -12.648 1 94.19 198 ALA A O 1
ATOM 1516 N N . THR A 1 199 ? -6.48 27.188 -13.023 1 91.75 199 THR A N 1
ATOM 1517 C CA . THR A 1 199 ? -5.375 27.312 -12.086 1 91.75 199 THR A CA 1
ATOM 1518 C C . THR A 1 199 ? -4.344 28.312 -12.586 1 91.75 199 THR A C 1
ATOM 1520 O O . THR A 1 199 ? -3.822 29.125 -11.805 1 91.75 199 THR A O 1
ATOM 1523 N N . ALA A 1 200 ? -4.043 28.297 -13.875 1 88.94 200 ALA A N 1
ATOM 1524 C CA . ALA A 1 200 ? -3.109 29.25 -14.477 1 88.94 200 ALA A CA 1
ATOM 1525 C C . ALA A 1 200 ? -3.648 30.672 -14.398 1 88.94 200 ALA A C 1
ATOM 1527 O O . ALA A 1 200 ? -2.898 31.609 -14.117 1 88.94 200 ALA A O 1
ATOM 1528 N N . TYR A 1 201 ? -4.918 30.781 -14.625 1 89.25 201 TYR A N 1
ATOM 1529 C CA . TYR A 1 201 ? -5.562 32.094 -14.555 1 89.25 201 TYR A CA 1
ATOM 1530 C C . TYR A 1 201 ? -5.504 32.656 -13.141 1 89.25 201 TYR A C 1
ATOM 1532 O O . TYR A 1 201 ? -5.227 33.844 -12.945 1 89.25 201 TYR A O 1
ATOM 1540 N N . GLU A 1 202 ? -5.793 31.828 -12.164 1 87.75 202 GLU A N 1
ATOM 1541 C CA . GLU A 1 202 ? -5.719 32.25 -10.766 1 87.75 202 GLU A CA 1
ATOM 1542 C C . GLU A 1 202 ? -4.297 32.688 -10.391 1 87.75 202 GLU A C 1
ATOM 1544 O O . GLU A 1 202 ? -4.102 33.688 -9.703 1 87.75 202 GLU A O 1
ATOM 1549 N N . SER A 1 203 ? -3.287 31.906 -10.812 1 84 203 SER A N 1
ATOM 1550 C CA . SER A 1 203 ? -1.892 32.219 -10.516 1 84 203 SER A CA 1
ATOM 1551 C C . SER A 1 203 ? -1.464 33.531 -11.18 1 84 203 SER A C 1
ATOM 1553 O O . SER A 1 203 ? -0.712 34.312 -10.594 1 84 203 SER A O 1
ATOM 1555 N N . TYR A 1 204 ? -1.938 33.719 -12.359 1 84 204 TYR A N 1
ATOM 1556 C CA . TYR A 1 204 ? -1.638 34.969 -13.086 1 84 204 TYR A CA 1
ATOM 1557 C C . TYR A 1 204 ? -2.262 36.156 -12.391 1 84 204 TYR A C 1
ATOM 1559 O O . TYR A 1 204 ? -1.62 37.219 -12.242 1 84 204 TYR A O 1
ATOM 1567 N N . GLN A 1 205 ? -3.469 36.031 -11.922 1 83.62 205 GLN A N 1
ATOM 1568 C CA . GLN A 1 205 ? -4.152 37.094 -11.211 1 83.62 205 GLN A CA 1
ATOM 1569 C C . GLN A 1 205 ? -3.453 37.438 -9.898 1 83.62 205 GLN A C 1
ATOM 1571 O O . GLN A 1 205 ? -3.34 38.594 -9.523 1 83.62 205 GLN A O 1
ATOM 1576 N N . ASN A 1 206 ? -3.043 36.375 -9.242 1 81.06 206 ASN A N 1
ATOM 1577 C CA . ASN A 1 206 ? -2.336 36.594 -7.984 1 81.06 206 ASN A CA 1
ATOM 1578 C C . ASN A 1 206 ? -0.993 37.281 -8.203 1 81.06 206 ASN A C 1
ATOM 1580 O O . ASN A 1 206 ? -0.586 38.125 -7.406 1 81.06 206 ASN A O 1
ATOM 1584 N N . HIS A 1 207 ? -0.282 36.969 -9.234 1 76.62 207 HIS A N 1
ATOM 1585 C CA . HIS A 1 207 ? 0.991 37.594 -9.57 1 76.62 207 HIS A CA 1
ATOM 1586 C C . HIS A 1 207 ? 0.8 39.062 -9.945 1 76.62 207 HIS A C 1
ATOM 1588 O O . HIS A 1 207 ? 1.585 39.906 -9.539 1 76.62 207 HIS A O 1
ATOM 1594 N N . ARG A 1 208 ? -0.211 39.375 -10.688 1 77.25 208 ARG A N 1
ATOM 1595 C CA . ARG A 1 208 ? -0.5 40.75 -11.094 1 77.25 208 ARG A CA 1
ATOM 1596 C C . ARG A 1 208 ? -0.867 41.625 -9.898 1 77.25 208 ARG A C 1
ATOM 1598 O O . ARG A 1 208 ? -0.436 42.75 -9.805 1 77.25 208 ARG A O 1
ATOM 1605 N N . ASN A 1 209 ? -1.6 41 -9.031 1 78.69 209 ASN A N 1
ATOM 1606 C CA . ASN A 1 209 ? -1.978 41.719 -7.832 1 78.69 209 ASN A CA 1
ATOM 1607 C C . ASN A 1 209 ? -0.77 42 -6.938 1 78.69 209 ASN A C 1
ATOM 1609 O O . ASN A 1 209 ? -0.673 43.062 -6.328 1 78.69 209 ASN A O 1
ATOM 1613 N N . SER A 1 210 ? 0.115 41.094 -6.855 1 73.25 210 SER A N 1
ATOM 1614 C CA . SER A 1 210 ? 1.324 41.281 -6.059 1 73.25 210 SER A CA 1
ATOM 1615 C C . SER A 1 210 ? 2.221 42.375 -6.664 1 73.25 210 SER A C 1
ATOM 1617 O O . SER A 1 210 ? 2.834 43.156 -5.938 1 73.25 210 SER A O 1
ATOM 1619 N N . LEU A 1 211 ? 2.283 42.469 -7.93 1 67.38 211 LEU A N 1
ATOM 1620 C CA . LEU A 1 211 ? 3.064 43.5 -8.609 1 67.38 211 LEU A CA 1
ATOM 1621 C C . LEU A 1 211 ? 2.445 44.875 -8.398 1 67.38 211 LEU A C 1
ATOM 1623 O O . LEU A 1 211 ? 3.164 45.875 -8.211 1 67.38 211 LEU A O 1
ATOM 1627 N N . ASP A 1 212 ? 1.15 44.938 -8.383 1 67.44 212 ASP A N 1
ATOM 1628 C CA . ASP A 1 212 ? 0.445 46.188 -8.18 1 67.44 212 ASP A CA 1
ATOM 1629 C C . ASP A 1 212 ? 0.598 46.688 -6.742 1 67.44 212 ASP A C 1
ATOM 1631 O O . ASP A 1 212 ? 0.731 47.875 -6.5 1 67.44 212 ASP A O 1
ATOM 1635 N N . GLU A 1 213 ? 0.551 45.75 -5.852 1 64.06 213 GLU A N 1
ATOM 1636 C CA . GLU A 1 213 ? 0.754 46.094 -4.453 1 64.06 213 GLU A CA 1
ATOM 1637 C C . GLU A 1 213 ? 2.176 46.594 -4.215 1 64.06 213 GLU A C 1
ATOM 1639 O O . GLU A 1 213 ? 2.391 47.5 -3.408 1 64.06 213 GLU A O 1
ATOM 1644 N N . GLU A 1 214 ? 3.131 46 -4.797 1 58.53 214 GLU A N 1
ATOM 1645 C CA . GLU A 1 214 ? 4.516 46.469 -4.652 1 58.53 214 GLU A CA 1
ATOM 1646 C C . GLU A 1 214 ? 4.727 47.812 -5.309 1 58.53 214 GLU A C 1
ATOM 1648 O O . GLU A 1 214 ? 5.551 48.625 -4.848 1 58.53 214 GLU A O 1
ATOM 1653 N N . ARG A 1 215 ? 3.984 48.219 -6.32 1 56.62 215 ARG A N 1
ATOM 1654 C CA . ARG A 1 215 ? 4.09 49.5 -6.992 1 56.62 215 ARG A CA 1
ATOM 1655 C C . ARG A 1 215 ? 3.357 50.594 -6.215 1 56.62 215 ARG A C 1
ATOM 1657 O O . ARG A 1 215 ? 3.555 51.781 -6.465 1 56.62 215 ARG A O 1
ATOM 1664 N N . GLN A 1 216 ? 2.299 50.188 -5.383 1 48.81 216 GLN A N 1
ATOM 1665 C CA . GLN A 1 216 ? 1.659 51.219 -4.609 1 48.81 216 GLN A CA 1
ATOM 1666 C C . GLN A 1 216 ? 2.551 51.688 -3.457 1 48.81 216 GLN A C 1
ATOM 1668 O O . GLN A 1 216 ? 2.949 50.875 -2.617 1 48.81 216 GLN A O 1
ATOM 1673 N N . PRO A 1 217 ? 3.23 52.812 -3.393 1 43.69 217 PRO A N 1
ATOM 1674 C CA . PRO A 1 217 ? 3.975 53.406 -2.277 1 43.69 217 PRO A CA 1
ATOM 1675 C C . PRO A 1 217 ? 3.242 53.281 -0.945 1 43.69 217 PRO A C 1
ATOM 1677 O O . PRO A 1 217 ? 2.01 53.219 -0.917 1 43.69 217 PRO A O 1
ATOM 1680 N N . ILE A 1 218 ? 3.914 52.875 0.32 1 42.62 218 ILE A N 1
ATOM 1681 C CA . ILE A 1 218 ? 3.471 52.781 1.706 1 42.62 218 ILE A CA 1
ATOM 1682 C C . ILE A 1 218 ? 2.449 53.875 2 1 42.62 218 ILE A C 1
ATOM 1684 O O . ILE A 1 218 ? 1.772 53.844 3.031 1 42.62 218 ILE A O 1
ATOM 1688 N N . LEU A 1 219 ? 2.629 55.062 1.441 1 36.88 219 LEU A N 1
ATOM 1689 C CA . LEU A 1 219 ? 1.871 56.219 1.929 1 36.88 219 LEU A CA 1
ATOM 1690 C C . LEU A 1 219 ? 0.371 55.969 1.833 1 36.88 219 LEU A C 1
ATOM 1692 O O . LEU A 1 219 ? -0.387 56.344 2.727 1 36.88 219 LEU A O 1
ATOM 1696 N N . GLU A 1 220 ? -0.132 55.719 0.642 1 38.03 220 GLU A N 1
ATOM 1697 C CA . GLU A 1 220 ? -1.566 55.906 0.458 1 38.03 220 GLU A CA 1
ATOM 1698 C C . GLU A 1 220 ? -2.35 54.656 0.831 1 38.03 220 GLU A C 1
ATOM 1700 O O . GLU A 1 220 ? -3.555 54.562 0.585 1 38.03 220 GLU A O 1
ATOM 1705 N N . VAL A 1 221 ? -1.698 53.594 1.29 1 38.78 221 VAL A N 1
ATOM 1706 C CA . VAL A 1 221 ? -2.498 52.406 1.524 1 38.78 221 VAL A CA 1
ATOM 1707 C C . VAL A 1 221 ? -3.465 52.656 2.682 1 38.78 221 VAL A C 1
ATOM 1709 O O . VAL A 1 221 ? -4.328 51.812 2.961 1 38.78 221 VAL A O 1
ATOM 1712 N N . LYS A 1 222 ? -3.164 53.625 3.646 1 38.41 222 LYS A N 1
ATOM 1713 C CA . LYS A 1 222 ? -4.129 53.906 4.707 1 38.41 222 LYS A CA 1
ATOM 1714 C C . LYS A 1 222 ? -5.469 54.344 4.133 1 38.41 222 LYS A C 1
ATOM 1716 O O . LYS A 1 222 ? -6.523 54.094 4.723 1 38.41 222 LYS A O 1
ATOM 1721 N N . THR A 1 223 ? -5.426 55.406 3.24 1 31.48 223 THR A N 1
ATOM 1722 C CA . THR A 1 223 ? -6.676 56.125 3.061 1 31.48 223 THR A CA 1
ATOM 1723 C C . THR A 1 223 ? -7.668 55.312 2.238 1 31.48 223 THR A C 1
ATOM 1725 O O . THR A 1 223 ? -8.875 55.531 2.324 1 31.48 223 THR A O 1
ATOM 1728 N N . SER A 1 224 ? -7.191 54.656 1.186 1 30.7 224 SER A N 1
ATOM 1729 C CA . SER A 1 224 ? -8.227 54.25 0.245 1 30.7 224 SER A CA 1
ATOM 1730 C C . SER A 1 224 ? -8.883 52.969 0.677 1 30.7 224 SER A C 1
ATOM 1732 O O . SER A 1 224 ? -8.977 52 -0.109 1 30.7 224 SER A O 1
ATOM 1734 N N . LYS A 1 225 ? -8.719 52.469 1.878 1 34.88 225 LYS A N 1
ATOM 1735 C CA . LYS A 1 225 ? -9.742 51.5 2.293 1 34.88 225 LYS A CA 1
ATOM 1736 C C . LYS A 1 225 ? -11.141 52.094 2.125 1 34.88 225 LYS A C 1
ATOM 1738 O O . LYS A 1 225 ? -11.836 52.344 3.111 1 34.88 225 LYS A O 1
ATOM 1743 N N . ARG A 1 226 ? -11.328 53.25 1.388 1 28.98 226 ARG A N 1
ATOM 1744 C CA . ARG A 1 226 ? -12.703 53.625 1.074 1 28.98 226 ARG A CA 1
ATOM 1745 C C . ARG A 1 226 ? -13.469 52.438 0.497 1 28.98 226 ARG A C 1
ATOM 1747 O O . ARG A 1 226 ? -12.883 51.594 -0.188 1 28.98 226 ARG A O 1
ATOM 1754 N N . THR A 1 227 ? -14.68 52.281 1.027 1 29.16 227 THR A N 1
ATOM 1755 C CA . THR A 1 227 ? -15.875 51.531 0.67 1 29.16 227 THR A CA 1
ATOM 1756 C C . THR A 1 227 ? -16.109 51.562 -0.836 1 29.16 227 THR A C 1
ATOM 1758 O O . THR A 1 227 ? -16.484 52.625 -1.381 1 29.16 227 THR A O 1
ATOM 1761 N N . CYS A 1 228 ? -15.172 51.281 -1.699 1 26.62 228 CYS A N 1
ATOM 1762 C CA . CYS A 1 228 ? -15.742 51.094 -3.029 1 26.62 228 CYS A CA 1
ATOM 1763 C C . CYS A 1 228 ? -17.156 50.531 -2.943 1 26.62 228 CYS A C 1
ATOM 1765 O O . CYS A 1 228 ? -17.344 49.344 -2.652 1 26.62 228 CYS A O 1
ATOM 1767 N N . SER A 1 229 ? -18.062 51.281 -2.363 1 29.22 229 SER A N 1
ATOM 1768 C CA . SER A 1 229 ? -19.469 51.312 -2.738 1 29.22 229 SER A CA 1
ATOM 1769 C C . SER A 1 229 ? -19.641 51.281 -4.254 1 29.22 229 SER A C 1
ATOM 1771 O O . SER A 1 229 ? -19.562 52.344 -4.906 1 29.22 229 SER A O 1
ATOM 1773 N N . ILE A 1 230 ? -18.875 50.562 -5.004 1 29.8 230 ILE A N 1
ATOM 1774 C CA . ILE A 1 230 ? -19.312 50.312 -6.371 1 29.8 230 ILE A CA 1
ATOM 1775 C C . ILE A 1 230 ? -20.828 50.156 -6.406 1 29.8 230 ILE A C 1
ATOM 1777 O O . ILE A 1 230 ? -21.359 49.094 -6.098 1 29.8 230 ILE A O 1
ATOM 1781 N N . ASN A 1 231 ? -21.594 50.969 -5.793 1 31.62 231 ASN A N 1
ATOM 1782 C CA . ASN A 1 231 ? -22.953 51.219 -6.25 1 31.62 231 ASN A CA 1
ATOM 1783 C C . ASN A 1 231 ? -23.016 51.438 -7.758 1 31.62 231 ASN A C 1
ATOM 1785 O O . ASN A 1 231 ? -24.031 51.906 -8.289 1 31.62 231 ASN A O 1
ATOM 1789 N N . GLU A 1 232 ? -21.969 52.094 -8.344 1 32.97 232 GLU A N 1
ATOM 1790 C CA . GLU A 1 232 ? -22.312 52.438 -9.719 1 32.97 232 GLU A CA 1
ATOM 1791 C C . GLU A 1 232 ? -22.891 51.25 -10.461 1 32.97 232 GLU A C 1
ATOM 1793 O O . GLU A 1 232 ? -22.688 50.094 -10.055 1 32.97 232 GLU A O 1
ATOM 1798 N N . SER A 1 233 ? -23.484 51.531 -11.711 1 34.66 233 SER A N 1
ATOM 1799 C CA . SER A 1 233 ? -24.188 50.75 -12.727 1 34.66 233 SER A CA 1
ATOM 1800 C C . SER A 1 233 ? -23.344 49.562 -13.18 1 34.66 233 SER A C 1
ATOM 1802 O O . SER A 1 233 ? -22.453 49.719 -14.023 1 34.66 233 SER A O 1
ATOM 1804 N N . VAL A 1 234 ? -22.719 48.812 -12.367 1 39.81 234 VAL A N 1
ATOM 1805 C CA . VAL A 1 234 ? -22.219 47.5 -12.812 1 39.81 234 VAL A CA 1
ATOM 1806 C C . VAL A 1 234 ? -23.156 46.938 -13.875 1 39.81 234 VAL A C 1
ATOM 1808 O O . VAL A 1 234 ? -24.312 46.594 -13.578 1 39.81 234 VAL A O 1
ATOM 1811 N N . ASN A 1 235 ? -23.078 47.5 -15.047 1 40.66 235 ASN A N 1
ATOM 1812 C CA . ASN A 1 235 ? -23.812 47 -16.203 1 40.66 235 ASN A CA 1
ATOM 1813 C C . ASN A 1 235 ? -23.891 45.469 -16.203 1 40.66 235 ASN A C 1
ATOM 1815 O O . ASN A 1 235 ? -23.031 44.812 -15.625 1 40.66 235 ASN A O 1
ATOM 1819 N N . ASP A 1 236 ? -25.047 44.906 -16.484 1 46.44 236 ASP A N 1
ATOM 1820 C CA . ASP A 1 236 ? -25.391 43.5 -16.594 1 46.44 236 ASP A CA 1
ATOM 1821 C C . ASP A 1 236 ? -24.219 42.688 -17.156 1 46.44 236 ASP A C 1
ATOM 1823 O O . ASP A 1 236 ? -24.125 41.5 -16.922 1 46.44 236 ASP A O 1
ATOM 1827 N N . LYS A 1 237 ? -23.469 43.406 -18.031 1 50.09 237 LYS A N 1
ATOM 1828 C CA . LYS A 1 237 ? -22.344 42.719 -18.656 1 50.09 237 LYS A CA 1
ATOM 1829 C C . LYS A 1 237 ? -21.203 42.562 -17.672 1 50.09 237 LYS A C 1
ATOM 1831 O O . LYS A 1 237 ? -20.516 41.531 -17.672 1 50.09 237 LYS A O 1
ATOM 1836 N N . ASP A 1 238 ? -20.891 43.375 -16.906 1 49.94 238 ASP A N 1
ATOM 1837 C CA . ASP A 1 238 ? -19.797 43.281 -15.938 1 49.94 238 ASP A CA 1
ATOM 1838 C C . ASP A 1 238 ? -20.109 42.281 -14.828 1 49.94 238 ASP A C 1
ATOM 1840 O O . ASP A 1 238 ? -19.219 41.562 -14.367 1 49.94 238 ASP A O 1
ATOM 1844 N N . LEU A 1 239 ? -21.344 42.312 -14.43 1 53.03 239 LEU A N 1
ATOM 1845 C CA . LEU A 1 239 ? -21.781 41.344 -13.453 1 53.03 239 LEU A CA 1
ATOM 1846 C C . LEU A 1 239 ? -21.672 39.938 -14.023 1 53.03 239 LEU A C 1
ATOM 1848 O O . LEU A 1 239 ? -21.266 39 -13.312 1 53.03 239 LEU A O 1
ATOM 1852 N N . SER A 1 240 ? -22.141 39.938 -15.352 1 54.78 240 SER A N 1
ATOM 1853 C CA . SER A 1 240 ? -22.062 38.625 -15.977 1 54.78 240 SER A CA 1
ATOM 1854 C C . SER A 1 240 ? -20.625 38.156 -16.125 1 54.78 240 SER A C 1
ATOM 1856 O O . SER A 1 240 ? -20.312 36.969 -15.898 1 54.78 240 SER A O 1
ATOM 1858 N N . ALA A 1 241 ? -19.766 39.031 -16.609 1 59.72 241 ALA A N 1
ATOM 1859 C CA . ALA A 1 241 ? -18.344 38.688 -16.75 1 59.72 241 ALA A CA 1
ATOM 1860 C C . ALA A 1 241 ? -17.75 38.312 -15.398 1 59.72 241 ALA A C 1
ATOM 1862 O O . ALA A 1 241 ? -16.938 37.406 -15.312 1 59.72 241 ALA A O 1
ATOM 1863 N N . TRP A 1 242 ? -18.25 38.938 -14.469 1 66.62 242 TRP A N 1
ATOM 1864 C CA . TRP A 1 242 ? -17.781 38.656 -13.109 1 66.62 242 TRP A CA 1
ATOM 1865 C C . TRP A 1 242 ? -18.25 37.281 -12.625 1 66.62 242 TRP A C 1
ATOM 1867 O O . TRP A 1 242 ? -17.484 36.531 -12.023 1 66.62 242 TRP A O 1
ATOM 1877 N N . THR A 1 243 ? -19.469 36.969 -13.156 1 76.75 243 THR A N 1
ATOM 1878 C CA . THR A 1 243 ? -20.016 35.656 -12.75 1 76.75 243 THR A CA 1
ATOM 1879 C C . THR A 1 243 ? -19.281 34.531 -13.461 1 76.75 243 THR A C 1
ATOM 1881 O O . THR A 1 243 ? -18.984 33.5 -12.844 1 76.75 243 THR A O 1
ATOM 1884 N N . TRP A 1 244 ? -18.953 34.812 -14.742 1 82.5 244 TRP A N 1
ATOM 1885 C CA . TRP A 1 244 ? -18.266 33.781 -15.492 1 82.5 244 TRP A CA 1
ATOM 1886 C C . TRP A 1 244 ? -16.859 33.562 -14.969 1 82.5 244 TRP A C 1
ATOM 1888 O O . TRP A 1 244 ? -16.375 32.406 -14.922 1 82.5 244 TRP A O 1
ATOM 1898 N N . ARG A 1 245 ? -16.297 34.625 -14.602 1 85.06 245 ARG A N 1
ATOM 1899 C CA . ARG A 1 245 ? -14.953 34.5 -14.031 1 85.06 245 ARG A CA 1
ATOM 1900 C C . ARG A 1 245 ? -14.977 33.719 -12.727 1 85.06 245 ARG A C 1
ATOM 1902 O O . ARG A 1 245 ? -14.094 32.906 -12.477 1 85.06 245 ARG A O 1
ATOM 1909 N N . ARG A 1 246 ? -16.016 33.938 -12.047 1 87.06 246 ARG A N 1
ATOM 1910 C CA . ARG A 1 246 ? -16.141 33.25 -10.773 1 87.06 246 ARG A CA 1
ATOM 1911 C C . ARG A 1 246 ? -16.438 31.766 -10.992 1 87.06 246 ARG A C 1
ATOM 1913 O O . ARG A 1 246 ? -15.953 30.922 -10.242 1 87.06 246 ARG A O 1
ATOM 1920 N N . CYS A 1 247 ? -17.125 31.531 -12.031 1 90.44 247 CYS A N 1
ATOM 1921 C CA . CYS A 1 247 ? -17.453 30.141 -12.344 1 90.44 247 CYS A CA 1
ATOM 1922 C C . CYS A 1 247 ? -16.219 29.375 -12.773 1 90.44 247 CYS A C 1
ATOM 1924 O O . CYS A 1 247 ? -16.031 28.219 -12.383 1 90.44 247 CYS A O 1
ATOM 1926 N N . ILE A 1 248 ? -15.375 30.016 -13.523 1 90 248 ILE A N 1
ATOM 1927 C CA . ILE A 1 248 ? -14.164 29.359 -14.008 1 90 248 ILE A CA 1
ATOM 1928 C C . ILE A 1 248 ? -13.188 29.156 -12.852 1 90 248 ILE A C 1
ATOM 1930 O O . ILE A 1 248 ? -12.5 28.141 -12.797 1 90 248 ILE A O 1
ATOM 1934 N N . LEU A 1 249 ? -13.219 30.031 -11.906 1 91.62 249 LEU A N 1
ATOM 1935 C CA . LEU A 1 249 ? -12.289 29.953 -10.789 1 91.62 249 LEU A CA 1
ATOM 1936 C C . LEU A 1 249 ? -12.664 28.828 -9.836 1 91.62 249 LEU A C 1
ATOM 1938 O O . LEU A 1 249 ? -11.836 28.359 -9.047 1 91.62 249 LEU A O 1
ATOM 1942 N N . CYS A 1 250 ? -13.922 28.406 -9.93 1 92.62 250 CYS A N 1
ATOM 1943 C CA . CYS A 1 250 ? -14.352 27.281 -9.109 1 92.62 250 CYS A CA 1
ATOM 1944 C C . CYS A 1 250 ? -13.641 26 -9.516 1 92.62 250 CYS A C 1
ATOM 1946 O O . CYS A 1 250 ? -13.531 25.062 -8.727 1 92.62 250 CYS A O 1
ATOM 1948 N N . PHE A 1 251 ? -13.086 26.016 -10.766 1 94.81 251 PHE A N 1
ATOM 1949 C CA . PHE A 1 251 ? -12.438 24.812 -11.289 1 94.81 251 PHE A CA 1
ATOM 1950 C C . PHE A 1 251 ? -10.93 24.875 -11.102 1 94.81 251 PHE A C 1
ATOM 1952 O O . PHE A 1 251 ? -10.195 24.047 -11.625 1 94.81 251 PHE A O 1
ATOM 1959 N N . SER A 1 252 ? -10.5 25.859 -10.312 1 94.25 252 SER A N 1
ATOM 1960 C CA . SER A 1 252 ? -9.07 25.938 -10.023 1 94.25 252 SER A CA 1
ATOM 1961 C C . SER A 1 252 ? -8.633 24.828 -9.07 1 94.25 252 SER A C 1
ATOM 1963 O O . SER A 1 252 ? -9.273 24.609 -8.047 1 94.25 252 SER A O 1
ATOM 1965 N N . LEU A 1 253 ? -7.531 24.156 -9.398 1 92.69 253 LEU A N 1
ATOM 1966 C CA . LEU A 1 253 ? -7.035 23.031 -8.609 1 92.69 253 LEU A CA 1
ATOM 1967 C C . LEU A 1 253 ? -6.496 23.516 -7.266 1 92.69 253 LEU A C 1
ATOM 1969 O O . LEU A 1 253 ? -6.59 22.797 -6.266 1 92.69 253 LEU A O 1
ATOM 1973 N N . THR A 1 254 ? -5.984 24.688 -7.191 1 89.25 254 THR A N 1
ATOM 1974 C CA . THR A 1 254 ? -5.465 25.219 -5.938 1 89.25 254 THR A CA 1
ATOM 1975 C C . THR A 1 254 ? -6.594 25.453 -4.934 1 89.25 254 THR A C 1
ATOM 1977 O O . THR A 1 254 ? -6.445 25.156 -3.748 1 89.25 254 THR A O 1
ATOM 1980 N N . ARG A 1 255 ? -7.668 25.906 -5.406 1 91.31 255 ARG A N 1
ATOM 1981 C CA . ARG A 1 255 ? -8.812 26.125 -4.531 1 91.31 255 ARG A CA 1
ATOM 1982 C C . ARG A 1 255 ? -9.414 24.812 -4.066 1 91.31 255 ARG A C 1
ATOM 1984 O O . ARG A 1 255 ? -9.789 24.672 -2.9 1 91.31 255 ARG A O 1
ATOM 1991 N N . SER A 1 256 ? -9.492 23.891 -5.035 1 94.94 256 SER A N 1
ATOM 1992 C CA . SER A 1 256 ? -10.039 22.594 -4.699 1 94.94 256 SER A CA 1
ATOM 1993 C C . SER A 1 256 ? -9.172 21.875 -3.67 1 94.94 256 SER A C 1
ATOM 1995 O O . SER A 1 256 ? -9.688 21.281 -2.713 1 94.94 256 SER A O 1
ATOM 1997 N N . VAL A 1 257 ? -7.906 21.938 -3.854 1 92 257 VAL A N 1
ATOM 1998 C CA . VAL A 1 257 ? -6.988 21.266 -2.941 1 92 257 VAL A CA 1
ATOM 1999 C C . VAL A 1 257 ? -7.035 21.938 -1.571 1 92 257 VAL A C 1
ATOM 2001 O O . VAL A 1 257 ? -7.004 21.266 -0.541 1 92 257 VAL A O 1
ATOM 2004 N N . ASN A 1 258 ? -7.156 23.25 -1.549 1 90.12 258 ASN A N 1
ATOM 2005 C CA . ASN A 1 258 ? -7.254 23.984 -0.286 1 90.12 258 ASN A CA 1
ATOM 2006 C C . ASN A 1 258 ? -8.547 23.656 0.45 1 90.12 258 ASN A C 1
ATOM 2008 O O . ASN A 1 258 ? -8.57 23.578 1.681 1 90.12 258 ASN A O 1
ATOM 2012 N N . GLN A 1 259 ? -9.531 23.469 -0.348 1 93.69 259 GLN A N 1
ATOM 2013 C CA . GLN A 1 259 ? -10.805 23.094 0.258 1 93.69 259 GLN A CA 1
ATOM 2014 C C . GLN A 1 259 ? -10.727 21.719 0.901 1 93.69 259 GLN A C 1
ATOM 2016 O O . GLN A 1 259 ? -11.273 21.5 1.984 1 93.69 259 GLN A O 1
ATOM 2021 N N . ILE A 1 260 ? -10.07 20.844 0.28 1 94.56 260 ILE A N 1
ATOM 2022 C CA . ILE A 1 260 ? -9.945 19.469 0.773 1 94.56 260 ILE A CA 1
ATOM 2023 C C . ILE A 1 260 ? -9.039 19.453 2 1 94.56 260 ILE A C 1
ATOM 2025 O O . ILE A 1 260 ? -9.32 18.75 2.98 1 94.56 260 ILE A O 1
ATOM 2029 N N . THR A 1 261 ? -7.938 20.281 2.053 1 90.62 261 THR A N 1
ATOM 2030 C CA . THR A 1 261 ? -6.918 20.188 3.088 1 90.62 261 THR A CA 1
ATOM 2031 C C . THR A 1 261 ? -7.203 21.172 4.215 1 90.62 261 THR A C 1
ATOM 2033 O O . THR A 1 261 ? -6.492 21.203 5.219 1 90.62 261 THR A O 1
ATOM 2036 N N . ASN A 1 262 ? -8.281 21.906 4.098 1 89.31 262 ASN A N 1
ATOM 2037 C CA . ASN A 1 262 ? -8.648 22.844 5.156 1 89.31 262 ASN A CA 1
ATOM 2038 C C . ASN A 1 262 ? -9.062 22.109 6.43 1 89.31 262 ASN A C 1
ATOM 2040 O O . ASN A 1 262 ? -9.992 21.297 6.414 1 89.31 262 ASN A O 1
ATOM 2044 N N . THR A 1 263 ? -8.359 22.344 7.504 1 88.31 263 THR A N 1
ATOM 2045 C CA . THR A 1 263 ? -8.617 21.625 8.742 1 88.31 263 THR A CA 1
ATOM 2046 C C . THR A 1 263 ? -9.32 22.531 9.758 1 88.31 263 THR A C 1
ATOM 2048 O O . THR A 1 263 ? -9.469 22.156 10.922 1 88.31 263 THR A O 1
ATOM 2051 N N . THR A 1 264 ? -9.797 23.625 9.328 1 86.75 264 THR A N 1
ATOM 2052 C CA . THR A 1 264 ? -10.5 24.516 10.234 1 86.75 264 THR A CA 1
ATOM 2053 C C . THR A 1 264 ? -11.922 24.031 10.492 1 86.75 264 THR A C 1
ATOM 2055 O O . THR A 1 264 ? -12.602 23.562 9.57 1 86.75 264 THR A O 1
ATOM 2058 N N . SER A 1 265 ? -12.242 23.812 11.703 1 85 265 SER A N 1
ATOM 2059 C CA . SER A 1 265 ? -13.57 23.344 12.062 1 85 265 SER A CA 1
ATOM 2060 C C . SER A 1 265 ? -14.383 24.438 12.734 1 85 265 SER A C 1
ATOM 2062 O O . SER A 1 265 ? -13.828 25.297 13.422 1 85 265 SER A O 1
ATOM 2064 N N . GLY A 1 266 ? -15.656 24.422 12.383 1 79.81 266 GLY A N 1
ATOM 2065 C CA . GLY A 1 266 ? -16.547 25.359 13.047 1 79.81 266 GLY A CA 1
ATOM 2066 C C . GLY A 1 266 ? -16.875 24.969 14.477 1 79.81 266 GLY A C 1
ATOM 2067 O O . GLY A 1 266 ? -16.641 23.828 14.875 1 79.81 266 GLY A O 1
ATOM 2068 N N . LYS A 1 267 ? -17.375 25.906 15.289 1 77.75 267 LYS A N 1
ATOM 2069 C CA . LYS A 1 267 ? -17.703 25.703 16.688 1 77.75 267 LYS A CA 1
ATOM 2070 C C . LYS A 1 267 ? -18.812 24.656 16.844 1 77.75 267 LYS A C 1
ATOM 2072 O O . LYS A 1 267 ? -18.812 23.875 17.797 1 77.75 267 LYS A O 1
ATOM 2077 N N . ASP A 1 268 ? -19.641 24.5 15.836 1 81.25 268 ASP A N 1
ATOM 2078 C CA . ASP A 1 268 ? -20.797 23.625 15.953 1 81.25 268 ASP A CA 1
ATOM 2079 C C . ASP A 1 268 ? -20.547 22.281 15.266 1 81.25 268 ASP A C 1
ATOM 2081 O O . ASP A 1 268 ? -21.406 21.406 15.258 1 81.25 268 ASP A O 1
ATOM 2085 N N . ASP A 1 269 ? -19.422 22.062 14.82 1 88.5 269 ASP A N 1
ATOM 2086 C CA . ASP A 1 269 ? -19.156 20.828 14.086 1 88.5 269 ASP A CA 1
ATOM 2087 C C . ASP A 1 269 ? -18.859 19.672 15.039 1 88.5 269 ASP A C 1
ATOM 2089 O O . ASP A 1 269 ? -18.203 19.859 16.062 1 88.5 269 ASP A O 1
ATOM 2093 N N . ILE A 1 270 ? -19.516 18.562 14.797 1 93.31 270 ILE A N 1
ATOM 2094 C CA . ILE A 1 270 ? -19.203 17.359 15.547 1 93.31 270 ILE A CA 1
ATOM 2095 C C . ILE A 1 270 ? -17.922 16.719 15.016 1 93.31 270 ILE A C 1
ATOM 2097 O O . ILE A 1 270 ? -17.953 15.922 14.086 1 93.31 270 ILE A O 1
ATOM 2101 N N . GLN A 1 271 ? -16.891 16.969 15.594 1 94.25 271 GLN A N 1
ATOM 2102 C CA . GLN A 1 271 ? -15.555 16.688 15.07 1 94.25 271 GLN A CA 1
ATOM 2103 C C . GLN A 1 271 ? -15.242 15.195 15.102 1 94.25 271 GLN A C 1
ATOM 2105 O O . GLN A 1 271 ? -14.492 14.688 14.266 1 94.25 271 GLN A O 1
ATOM 2110 N N . CYS A 1 272 ? -15.82 14.477 16.047 1 96.38 272 CYS A N 1
ATOM 2111 C CA . CYS A 1 272 ? -15.484 13.062 16.203 1 96.38 272 CYS A CA 1
ATOM 2112 C C . CYS A 1 272 ? -15.992 12.25 15.016 1 96.38 272 CYS A C 1
ATOM 2114 O O . CYS A 1 272 ? -15.547 11.125 14.789 1 96.38 272 CYS A O 1
ATOM 2116 N N . LEU A 1 273 ? -16.891 12.781 14.227 1 97.31 273 LEU A N 1
ATOM 2117 C CA . LEU A 1 273 ? -17.453 12.07 13.086 1 97.31 273 LEU A CA 1
ATOM 2118 C C . LEU A 1 273 ? -16.406 11.867 12 1 97.31 273 LEU A C 1
ATOM 2120 O O . LEU A 1 273 ? -16.5 10.93 11.203 1 97.31 273 LEU A O 1
ATOM 2124 N N . HIS A 1 274 ? -15.398 12.758 11.945 1 96.88 274 HIS A N 1
ATOM 2125 C CA . HIS A 1 274 ? -14.367 12.641 10.914 1 96.88 274 HIS A CA 1
ATOM 2126 C C . HIS A 1 274 ? -13.57 11.352 11.078 1 96.88 274 HIS A C 1
ATOM 2128 O O . HIS A 1 274 ? -13.398 10.602 10.117 1 96.88 274 HIS A O 1
ATOM 2134 N N . GLY A 1 275 ? -13.164 11.109 12.289 1 97.38 275 GLY A N 1
ATOM 2135 C CA . GLY A 1 275 ? -12.438 9.875 12.547 1 97.38 275 GLY A CA 1
ATOM 2136 C C . GLY A 1 275 ? -13.289 8.633 12.328 1 97.38 275 GLY A C 1
ATOM 2137 O O . GLY A 1 275 ? -12.805 7.629 11.797 1 97.38 275 GLY A O 1
ATOM 2138 N N . MET A 1 276 ? -14.523 8.711 12.664 1 97.69 276 MET A N 1
ATOM 2139 C CA . MET A 1 276 ? -15.438 7.578 12.516 1 97.69 276 MET A CA 1
ATOM 2140 C C . MET A 1 276 ? -15.633 7.219 11.047 1 97.69 276 MET A C 1
ATOM 2142 O O . MET A 1 276 ? -15.625 6.039 10.688 1 97.69 276 MET A O 1
ATOM 2146 N N . ARG A 1 277 ? -15.719 8.211 10.227 1 97.75 277 ARG A N 1
ATOM 2147 C CA . ARG A 1 277 ? -15.914 7.996 8.797 1 97.75 277 ARG A CA 1
ATOM 2148 C C . ARG A 1 277 ? -14.703 7.309 8.172 1 97.75 277 ARG A C 1
ATOM 2150 O O . ARG A 1 277 ? -14.844 6.324 7.445 1 97.75 277 ARG A O 1
ATOM 2157 N N . VAL A 1 278 ? -13.547 7.824 8.477 1 98.19 278 VAL A N 1
ATOM 2158 C CA . VAL A 1 278 ? -12.328 7.344 7.848 1 98.19 278 VAL A CA 1
ATOM 2159 C C . VAL A 1 278 ? -12.039 5.914 8.305 1 98.19 278 VAL A C 1
ATOM 2161 O O . VAL A 1 278 ? -11.75 5.039 7.48 1 98.19 278 VAL A O 1
ATOM 2164 N N . ILE A 1 279 ? -12.188 5.633 9.578 1 97.62 279 ILE A N 1
ATOM 2165 C CA . ILE A 1 279 ? -11.898 4.309 10.125 1 97.62 279 ILE A CA 1
ATOM 2166 C C . ILE A 1 279 ? -12.891 3.293 9.562 1 97.62 279 ILE A C 1
ATOM 2168 O O . ILE A 1 279 ? -12.516 2.166 9.234 1 97.62 279 ILE A O 1
ATOM 2172 N N . SER A 1 280 ? -14.109 3.717 9.422 1 98.06 280 SER A N 1
ATOM 2173 C CA . SER A 1 280 ? -15.117 2.83 8.852 1 98.06 280 SER A CA 1
ATOM 2174 C C . SER A 1 280 ? -14.828 2.535 7.383 1 98.06 280 SER A C 1
ATOM 2176 O O . SER A 1 280 ? -15.023 1.408 6.922 1 98.06 280 SER A O 1
ATOM 2178 N N . MET A 1 281 ? -14.375 3.545 6.664 1 98.25 281 MET A N 1
ATOM 2179 C CA . MET A 1 281 ? -14.047 3.324 5.258 1 98.25 281 MET A CA 1
ATOM 2180 C C . MET A 1 281 ? -12.844 2.395 5.121 1 98.25 281 MET A C 1
ATOM 2182 O O . MET A 1 281 ? -12.828 1.525 4.246 1 98.25 281 MET A O 1
ATOM 2186 N N . PHE A 1 282 ? -11.844 2.576 5.977 1 97.75 282 PHE A N 1
ATOM 2187 C CA . PHE A 1 282 ? -10.711 1.664 5.992 1 97.75 282 PHE A CA 1
ATOM 2188 C C . PHE A 1 282 ? -11.164 0.235 6.262 1 97.75 282 PHE A C 1
ATOM 2190 O O . PHE A 1 282 ? -10.664 -0.708 5.645 1 97.75 282 PHE A O 1
ATOM 2197 N N . TRP A 1 283 ? -12.102 0.152 7.168 1 97.5 283 TRP A N 1
ATOM 2198 C CA . TRP A 1 283 ? -12.633 -1.153 7.551 1 97.5 283 TRP A CA 1
ATOM 2199 C C . TRP A 1 283 ? -13.367 -1.804 6.387 1 97.5 283 TRP A C 1
ATOM 2201 O O . TRP A 1 283 ? -13.227 -3.006 6.148 1 97.5 283 TRP A O 1
ATOM 2211 N N . ILE A 1 284 ? -14.094 -1.036 5.625 1 97.25 284 ILE A N 1
ATOM 2212 C CA . ILE A 1 284 ? -14.805 -1.533 4.449 1 97.25 284 ILE A CA 1
ATOM 2213 C C . ILE A 1 284 ? -13.797 -2.016 3.408 1 97.25 284 ILE A C 1
ATOM 2215 O O . ILE A 1 284 ? -13.945 -3.104 2.846 1 97.25 284 ILE A O 1
ATOM 2219 N N . ILE A 1 285 ? -12.773 -1.264 3.186 1 97.62 285 ILE A N 1
ATOM 2220 C CA . ILE A 1 285 ? -11.75 -1.638 2.209 1 97.62 285 ILE A CA 1
ATOM 2221 C C . ILE A 1 285 ? -11.055 -2.918 2.656 1 97.62 285 ILE A C 1
ATOM 2223 O O . ILE A 1 285 ? -10.727 -3.777 1.834 1 97.62 285 ILE A O 1
ATOM 2227 N N . LEU A 1 286 ? -10.875 -3.053 3.959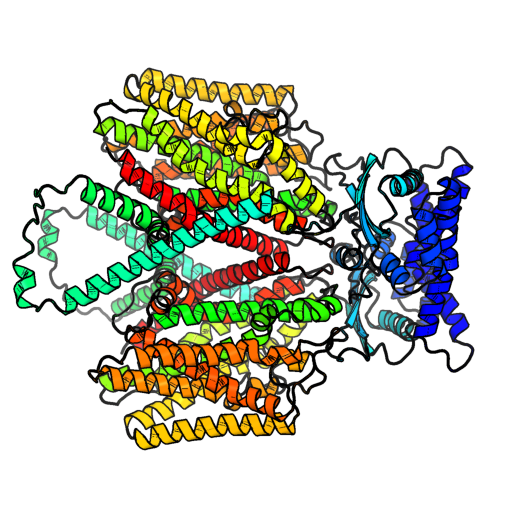 1 96.06 286 LEU A N 1
ATOM 2228 C CA . LEU A 1 286 ? -10.266 -4.262 4.504 1 96.06 286 LEU A CA 1
ATOM 2229 C C . LEU A 1 286 ? -11.125 -5.484 4.211 1 96.06 286 LEU A C 1
ATOM 2231 O O . LEU A 1 286 ? -10.617 -6.508 3.748 1 96.06 286 LEU A O 1
ATOM 2235 N N . GLY A 1 287 ? -12.352 -5.363 4.461 1 93.81 287 GLY A N 1
ATOM 2236 C CA . GLY A 1 287 ? -13.266 -6.461 4.172 1 93.81 287 GLY A CA 1
ATOM 2237 C C . GLY A 1 287 ? -13.312 -6.824 2.701 1 93.81 287 GLY A C 1
ATOM 2238 O O . GLY A 1 287 ? -13.234 -8 2.346 1 93.81 287 GLY A O 1
ATOM 2239 N N . HIS A 1 288 ? -13.359 -5.832 1.832 1 94.38 288 HIS A N 1
ATOM 2240 C CA . HIS A 1 288 ? -13.445 -6.059 0.393 1 94.38 288 HIS A CA 1
ATOM 2241 C C . HIS A 1 288 ? -12.133 -6.586 -0.165 1 94.38 288 HIS A C 1
ATOM 2243 O O . HIS A 1 288 ? -12.125 -7.332 -1.146 1 94.38 288 HIS A O 1
ATOM 2249 N N . SER A 1 289 ? -11.039 -6.191 0.458 1 91.69 289 SER A N 1
ATOM 2250 C CA . SER A 1 289 ? -9.734 -6.66 -0.008 1 91.69 289 SER A CA 1
ATOM 2251 C C . SER A 1 289 ? -9.648 -8.18 0.034 1 91.69 289 SER A C 1
ATOM 2253 O O . SER A 1 289 ? -9.086 -8.805 -0.87 1 91.69 289 SER A O 1
ATOM 2255 N N . LEU A 1 290 ? -10.234 -8.805 1.041 1 87.06 290 LEU A N 1
ATOM 2256 C CA . LEU A 1 290 ? -10.156 -10.258 1.172 1 87.06 290 LEU A CA 1
ATOM 2257 C C . LEU A 1 290 ? -11.297 -10.93 0.423 1 87.06 290 LEU A C 1
ATOM 2259 O O . LEU A 1 290 ? -11.094 -11.945 -0.252 1 87.06 290 LEU A O 1
ATOM 2263 N N . SER A 1 291 ? -12.445 -10.367 0.461 1 86.94 291 SER A N 1
ATOM 2264 C CA . SER A 1 291 ? -13.609 -10.969 -0.181 1 86.94 291 SER A CA 1
ATOM 2265 C C . SER A 1 291 ? -13.453 -10.984 -1.698 1 86.94 291 SER A C 1
ATOM 2267 O O . SER A 1 291 ? -13.781 -11.984 -2.35 1 86.94 291 SER A O 1
ATOM 2269 N N . PHE A 1 292 ? -12.938 -9.945 -2.25 1 87.19 292 PHE A N 1
ATOM 2270 C CA . PHE A 1 292 ? -12.82 -9.852 -3.699 1 87.19 292 PHE A CA 1
ATOM 2271 C C . PHE A 1 292 ? -11.68 -10.727 -4.203 1 87.19 292 PHE A C 1
ATOM 2273 O O . PHE A 1 292 ? -11.719 -11.219 -5.332 1 87.19 292 PHE A O 1
ATOM 2280 N N . GLN A 1 293 ? -10.734 -10.938 -3.391 1 82.81 293 GLN A N 1
ATOM 2281 C CA . GLN A 1 293 ? -9.648 -11.844 -3.75 1 82.81 293 GLN A CA 1
ATOM 2282 C C . GLN A 1 293 ? -10.125 -13.289 -3.797 1 82.81 293 GLN A C 1
ATOM 2284 O O . GLN A 1 293 ? -9.703 -14.062 -4.66 1 82.81 293 GLN A O 1
ATOM 2289 N N . GLN A 1 294 ? -10.992 -13.625 -2.939 1 75.88 294 GLN A N 1
ATOM 2290 C CA . GLN A 1 294 ? -11.547 -14.977 -2.92 1 75.88 294 GLN A CA 1
ATOM 2291 C C . GLN A 1 294 ? -12.414 -15.234 -4.148 1 75.88 294 GLN A C 1
ATOM 2293 O O . GLN A 1 294 ? -12.375 -16.328 -4.723 1 75.88 294 GLN A O 1
ATOM 2298 N N . LYS A 1 295 ? -12.984 -14.219 -4.617 1 72.94 295 LYS A N 1
ATOM 2299 C CA . LYS A 1 295 ? -13.883 -14.352 -5.762 1 72.94 295 LYS A CA 1
ATOM 2300 C C . LYS A 1 295 ? -13.102 -14.422 -7.07 1 72.94 295 LYS A C 1
ATOM 2302 O O . LYS A 1 295 ? -13.617 -14.898 -8.078 1 72.94 295 LYS A O 1
ATOM 2307 N N . SER A 1 296 ? -11.836 -14 -7.117 1 75.31 296 SER A N 1
ATOM 2308 C CA . SER A 1 296 ? -11.055 -13.953 -8.352 1 75.31 296 SER A CA 1
ATOM 2309 C C . SER A 1 296 ? -10.586 -15.344 -8.758 1 75.31 296 SER A C 1
ATOM 2311 O O . SER A 1 296 ? -10.234 -15.57 -9.922 1 75.31 296 SER A O 1
ATOM 2313 N N . GLY A 1 297 ? -10.617 -16.312 -7.93 1 78.5 297 GLY A N 1
ATOM 2314 C CA . GLY A 1 297 ? -10.25 -17.672 -8.266 1 78.5 297 GLY A CA 1
ATOM 2315 C C . GLY A 1 297 ? -8.75 -17.891 -8.352 1 78.5 297 GLY A C 1
ATOM 2316 O O . GLY A 1 297 ? -8.289 -18.984 -8.68 1 78.5 297 GLY A O 1
ATOM 2317 N N . ALA A 1 298 ? -7.969 -16.828 -8.117 1 86.19 298 ALA A N 1
ATOM 2318 C CA . ALA A 1 298 ? -6.523 -16.922 -8.281 1 86.19 298 ALA A CA 1
ATOM 2319 C C . ALA A 1 298 ? -5.852 -17.391 -6.988 1 86.19 298 ALA A C 1
ATOM 2321 O O . ALA A 1 298 ? -4.648 -17.656 -6.973 1 86.19 298 ALA A O 1
ATOM 2322 N N . LEU A 1 299 ? -6.641 -17.531 -5.941 1 87.38 299 LEU A N 1
ATOM 2323 C CA . LEU A 1 299 ? -6.078 -18 -4.672 1 87.38 299 LEU A CA 1
ATOM 2324 C C . LEU A 1 299 ? -5.797 -19.484 -4.711 1 87.38 299 LEU A C 1
ATOM 2326 O O . LEU A 1 299 ? -6.695 -20.281 -5.004 1 87.38 299 LEU A O 1
ATOM 2330 N N . ALA A 1 300 ? -4.551 -19.828 -4.375 1 88.62 300 ALA A N 1
ATOM 2331 C CA . ALA A 1 300 ? -4.09 -21.203 -4.555 1 88.62 300 ALA A CA 1
ATOM 2332 C C . ALA A 1 300 ? -4.375 -22.047 -3.312 1 88.62 300 ALA A C 1
ATOM 2334 O O . ALA A 1 300 ? -4.336 -23.281 -3.365 1 88.62 300 ALA A O 1
ATOM 2335 N N . ASP A 1 301 ? -4.648 -21.453 -2.166 1 88.19 301 ASP A N 1
ATOM 2336 C CA . ASP A 1 301 ? -4.824 -22.203 -0.922 1 88.19 301 ASP A CA 1
ATOM 2337 C C . ASP A 1 301 ? -6.125 -21.812 -0.226 1 88.19 301 ASP A C 1
ATOM 2339 O O . ASP A 1 301 ? -6.133 -21.531 0.974 1 88.19 301 ASP A O 1
ATOM 2343 N N . VAL A 1 302 ? -7.195 -21.891 -0.974 1 82.19 302 VAL A N 1
ATOM 2344 C CA . VAL A 1 302 ? -8.492 -21.469 -0.471 1 82.19 302 VAL A CA 1
ATOM 2345 C C . VAL A 1 302 ? -8.93 -22.375 0.679 1 82.19 302 VAL A C 1
ATOM 2347 O O . VAL A 1 302 ? -9.469 -21.891 1.683 1 82.19 302 VAL A O 1
ATOM 2350 N N . LEU A 1 303 ? -8.648 -23.688 0.577 1 81.19 303 LEU A N 1
ATOM 2351 C CA . LEU A 1 303 ? -9.055 -24.625 1.613 1 81.19 303 LEU A CA 1
ATOM 2352 C C . LEU A 1 303 ? -8.281 -24.391 2.902 1 81.19 303 LEU A C 1
ATOM 2354 O O . LEU A 1 303 ? -8.844 -24.453 3.996 1 81.19 303 LEU A O 1
ATOM 2358 N N . TRP A 1 304 ? -7.078 -24.094 2.74 1 83.62 304 TRP A N 1
ATOM 2359 C CA . TRP A 1 304 ? -6.262 -23.797 3.914 1 83.62 304 TRP A CA 1
ATOM 2360 C C . TRP A 1 304 ? -6.715 -22.5 4.586 1 83.62 304 TRP A C 1
ATOM 2362 O O . TRP A 1 304 ? -6.77 -22.422 5.816 1 83.62 304 TRP A O 1
ATOM 2372 N N . VAL A 1 305 ? -7.055 -21.516 3.787 1 85.44 305 VAL A N 1
ATOM 2373 C CA . VAL A 1 305 ? -7.469 -20.219 4.301 1 85.44 305 VAL A CA 1
ATOM 2374 C C . VAL A 1 305 ? -8.727 -20.375 5.152 1 85.44 305 VAL A C 1
ATOM 2376 O O . VAL A 1 305 ? -8.836 -19.781 6.227 1 85.44 305 VAL A O 1
ATOM 2379 N N . TYR A 1 306 ? -9.641 -21.219 4.77 1 82.75 306 TYR A N 1
ATOM 2380 C CA . TYR A 1 306 ? -10.891 -21.406 5.492 1 82.75 306 TYR A CA 1
ATOM 2381 C C . TYR A 1 306 ? -10.719 -22.359 6.66 1 82.75 306 TYR A C 1
ATOM 2383 O O . TYR A 1 306 ? -11.547 -22.406 7.57 1 82.75 306 TYR A O 1
ATOM 2391 N N . SER A 1 307 ? -9.594 -23.062 6.672 1 83.56 307 SER A N 1
ATOM 2392 C CA . SER A 1 307 ? -9.367 -24.031 7.734 1 83.56 307 SER A CA 1
ATOM 2393 C C . SER A 1 307 ? -8.562 -23.438 8.883 1 83.56 307 SER A C 1
ATOM 2395 O O . SER A 1 307 ? -8.672 -23.891 10.023 1 83.56 307 SER A O 1
ATOM 2397 N N . PHE A 1 308 ? -7.84 -22.328 8.57 1 86.75 308 PHE A N 1
ATOM 2398 C CA . PHE A 1 308 ? -6.949 -21.859 9.625 1 86.75 308 PHE A CA 1
ATOM 2399 C C . PHE A 1 308 ? -7.082 -20.359 9.82 1 86.75 308 PHE A C 1
ATOM 2401 O O . PHE A 1 308 ? -7.801 -19.906 10.711 1 86.75 308 PHE A O 1
ATOM 2408 N N . PRO A 1 309 ? -6.605 -19.594 8.867 1 84.75 309 PRO A N 1
ATOM 2409 C CA . PRO A 1 309 ? -6.656 -18.156 9.102 1 84.75 309 PRO A CA 1
ATOM 2410 C C . PRO A 1 309 ? -8.078 -17.641 9.305 1 84.75 309 PRO A C 1
ATOM 2412 O O . PRO A 1 309 ? -8.297 -16.703 10.086 1 84.75 309 PRO A O 1
ATOM 2415 N N . ALA A 1 310 ? -8.984 -18.188 8.625 1 84.94 310 ALA A N 1
ATOM 2416 C CA . ALA A 1 310 ? -10.375 -17.75 8.75 1 84.94 310 ALA A CA 1
ATOM 2417 C C . ALA A 1 310 ? -10.93 -18.094 10.133 1 84.94 310 ALA A C 1
ATOM 2419 O O . ALA A 1 310 ? -11.922 -17.5 10.57 1 84.94 310 ALA A O 1
ATOM 2420 N N . LYS A 1 311 ? -10.289 -18.953 10.812 1 88.12 311 LYS A N 1
ATOM 2421 C CA . LYS A 1 311 ? -10.789 -19.438 12.094 1 88.12 311 LYS A CA 1
ATOM 2422 C C . LYS A 1 311 ? -10.117 -18.703 13.258 1 88.12 311 LYS A C 1
ATOM 2424 O O . LYS A 1 311 ? -10.477 -18.906 14.414 1 88.12 311 LYS A O 1
ATOM 2429 N N . TRP A 1 312 ? -9.25 -17.891 12.93 1 88.75 312 TRP A N 1
ATOM 2430 C CA . TRP A 1 312 ? -8.633 -17.062 13.969 1 88.75 312 TRP A CA 1
ATOM 2431 C C . TRP A 1 312 ? -9.633 -16.094 14.57 1 88.75 312 TRP A C 1
ATOM 2433 O O . TRP A 1 312 ? -10.516 -15.586 13.875 1 88.75 312 TRP A O 1
ATOM 2443 N N . PHE A 1 313 ? -9.484 -15.805 15.836 1 90.75 313 PHE A N 1
ATOM 2444 C CA . PHE A 1 313 ? -10.344 -14.859 16.531 1 90.75 313 PHE A CA 1
ATOM 2445 C C . PHE A 1 313 ? -10.242 -13.477 15.914 1 90.75 313 PHE A C 1
ATOM 2447 O O . PHE A 1 313 ? -11.242 -12.773 15.781 1 90.75 313 PHE A O 1
ATOM 2454 N N . THR A 1 314 ? -9.07 -13.164 15.43 1 89.62 314 THR A N 1
ATOM 2455 C CA . THR A 1 314 ? -8.812 -11.836 14.875 1 89.62 314 THR A CA 1
ATOM 2456 C C . THR A 1 314 ? -9.438 -11.703 13.484 1 89.62 314 THR A C 1
ATOM 2458 O O . THR A 1 314 ? -9.648 -10.586 13 1 89.62 314 THR A O 1
ATOM 2461 N N . SER A 1 315 ? -9.773 -12.789 12.867 1 91.12 315 SER A N 1
ATOM 2462 C CA . SER A 1 315 ? -10.344 -12.742 11.523 1 91.12 315 SER A CA 1
ATOM 2463 C C . SER A 1 315 ? -11.797 -12.281 11.547 1 91.12 315 SER A C 1
ATOM 2465 O O . SER A 1 315 ? -12.352 -11.906 10.516 1 91.12 315 SER A O 1
ATOM 2467 N N . GLN A 1 316 ? -12.375 -12.219 12.766 1 92.25 316 GLN A N 1
ATOM 2468 C CA . GLN A 1 316 ? -13.75 -11.773 12.898 1 92.25 316 GLN A CA 1
ATOM 2469 C C . GLN A 1 316 ? -13.898 -10.305 12.492 1 92.25 316 GLN A C 1
ATOM 2471 O O . GLN A 1 316 ? -14.945 -9.906 11.977 1 92.25 316 GLN A O 1
ATOM 2476 N N . VAL A 1 317 ? -12.859 -9.594 12.68 1 92.06 317 VAL A N 1
ATOM 2477 C CA . VAL A 1 317 ? -12.875 -8.18 12.312 1 92.06 317 VAL A CA 1
ATOM 2478 C C . VAL A 1 317 ? -13.023 -8.039 10.805 1 92.06 317 VAL A C 1
ATOM 2480 O O . VAL A 1 317 ? -13.664 -7.105 10.32 1 92.06 317 VAL A O 1
ATOM 2483 N N . ILE A 1 318 ? -12.492 -8.969 10.117 1 91.81 318 ILE A N 1
ATOM 2484 C CA . ILE A 1 318 ? -12.531 -8.922 8.664 1 91.81 318 ILE A CA 1
ATOM 2485 C C . ILE A 1 318 ? -13.891 -9.398 8.164 1 91.81 318 ILE A C 1
ATOM 2487 O O . ILE A 1 318 ? -14.508 -8.75 7.312 1 91.81 318 ILE A O 1
ATOM 2491 N N . PHE A 1 319 ? -14.398 -10.414 8.727 1 89 319 PHE A N 1
ATOM 2492 C CA . PHE A 1 319 ? -15.633 -11.023 8.258 1 89 319 PHE A CA 1
ATOM 2493 C C . PHE A 1 319 ? -16.828 -10.164 8.625 1 89 319 PHE A C 1
ATOM 2495 O O . PHE A 1 319 ? -17.875 -10.219 7.973 1 89 319 PHE A O 1
ATOM 2502 N N . ASN A 1 320 ? -16.672 -9.328 9.609 1 92.31 320 ASN A N 1
ATOM 2503 C CA . ASN A 1 320 ? -17.797 -8.508 10.039 1 92.31 320 ASN A CA 1
ATOM 2504 C C . ASN A 1 320 ? -17.594 -7.039 9.68 1 92.31 320 ASN A C 1
ATOM 2506 O O . ASN A 1 320 ? -18.141 -6.152 10.336 1 92.31 320 ASN A O 1
ATOM 2510 N N . SER A 1 321 ? -16.797 -6.828 8.68 1 91.38 321 SER A N 1
ATOM 2511 C CA . SER A 1 321 ? -16.547 -5.469 8.211 1 91.38 321 SER A CA 1
ATOM 2512 C C . SER A 1 321 ? -17.828 -4.84 7.648 1 91.38 321 SER A C 1
ATOM 2514 O O . SER A 1 321 ? -17.906 -3.619 7.504 1 91.38 321 SER A O 1
ATOM 2516 N N . TYR A 1 322 ? -18.891 -5.574 7.402 1 88.12 322 TYR A N 1
ATOM 2517 C CA . TYR A 1 322 ? -20.141 -5.09 6.832 1 88.12 322 TYR A CA 1
ATOM 2518 C C . TYR A 1 322 ? -20.859 -4.172 7.812 1 88.12 322 TYR A C 1
ATOM 2520 O O . TYR A 1 322 ? -21.703 -3.369 7.406 1 88.12 322 TYR A O 1
ATOM 2528 N N . VAL A 1 323 ? -20.484 -4.316 9.031 1 93.56 323 VAL A N 1
ATOM 2529 C CA . VAL A 1 323 ? -21.109 -3.492 10.062 1 93.56 323 VAL A CA 1
ATOM 2530 C C . VAL A 1 323 ? -20.719 -2.031 9.859 1 93.56 323 VAL A C 1
ATOM 2532 O O . VAL A 1 323 ? -21.422 -1.123 10.305 1 93.56 323 VAL A O 1
ATOM 2535 N N . ALA A 1 324 ? -19.625 -1.847 9.156 1 95.75 324 ALA A N 1
ATOM 2536 C CA . ALA A 1 324 ? -19.172 -0.49 8.867 1 95.75 324 ALA A CA 1
ATOM 2537 C C . ALA A 1 324 ? -20.188 0.252 8 1 95.75 324 ALA A C 1
ATOM 2539 O O . ALA A 1 324 ? -20.281 1.48 8.062 1 95.75 324 ALA A O 1
ATOM 2540 N N . LEU A 1 325 ? -21 -0.434 7.234 1 95.19 325 LEU A N 1
ATOM 2541 C CA . LEU A 1 325 ? -22.062 0.177 6.441 1 95.19 325 LEU A CA 1
ATOM 2542 C C . LEU A 1 325 ? -23.109 0.82 7.34 1 95.19 325 LEU A C 1
ATOM 2544 O O . LEU A 1 325 ? -23.625 1.898 7.031 1 95.19 325 LEU A O 1
ATOM 2548 N N . ASP A 1 326 ? -23.375 0.147 8.398 1 97 326 ASP A N 1
ATOM 2549 C CA . ASP A 1 326 ? -24.328 0.681 9.359 1 97 326 ASP A CA 1
ATOM 2550 C C . ASP A 1 326 ? -23.828 1.983 9.977 1 97 326 ASP A C 1
ATOM 2552 O O . ASP A 1 326 ? -24.609 2.875 10.289 1 97 326 ASP A O 1
ATOM 2556 N N . THR A 1 327 ? -22.531 2.049 10.117 1 98.19 327 THR A N 1
ATOM 2557 C CA . THR A 1 327 ? -21.953 3.297 10.609 1 98.19 327 THR A CA 1
ATOM 2558 C C . THR A 1 327 ? -22.25 4.445 9.648 1 98.19 327 THR A C 1
ATOM 2560 O O . THR A 1 327 ? -22.609 5.543 10.078 1 98.19 327 THR A O 1
ATOM 2563 N N . PHE A 1 328 ? -22.188 4.195 8.414 1 98.12 328 PHE A N 1
ATOM 2564 C CA . PHE A 1 328 ? -22.406 5.246 7.43 1 98.12 328 PHE A CA 1
ATOM 2565 C C . PHE A 1 328 ? -23.891 5.625 7.371 1 98.12 328 PHE A C 1
ATOM 2567 O O . PHE A 1 328 ? -24.219 6.801 7.215 1 98.12 328 PHE A O 1
ATOM 2574 N N . PHE A 1 329 ? -24.781 4.66 7.477 1 98.25 329 PHE A N 1
ATOM 2575 C CA . PHE A 1 329 ? -26.203 4.98 7.547 1 98.25 329 PHE A CA 1
ATOM 2576 C C . PHE A 1 329 ? -26.516 5.801 8.789 1 98.25 329 PHE A C 1
ATOM 2578 O O . PHE A 1 329 ? -27.25 6.785 8.727 1 98.25 329 PHE A O 1
ATOM 2585 N N . PHE A 1 330 ? -25.922 5.355 9.891 1 98.38 330 PHE A N 1
ATOM 2586 C CA . PHE A 1 330 ? -26.094 6.074 11.148 1 98.38 330 PHE A CA 1
ATOM 2587 C C . PHE A 1 330 ? -25.625 7.52 11.008 1 98.38 330 PHE A C 1
ATOM 2589 O O . PHE A 1 330 ? -26.328 8.445 11.414 1 98.38 330 PHE A O 1
ATOM 2596 N N . LEU A 1 331 ? -24.453 7.719 10.406 1 98.12 331 LEU A N 1
ATOM 2597 C CA 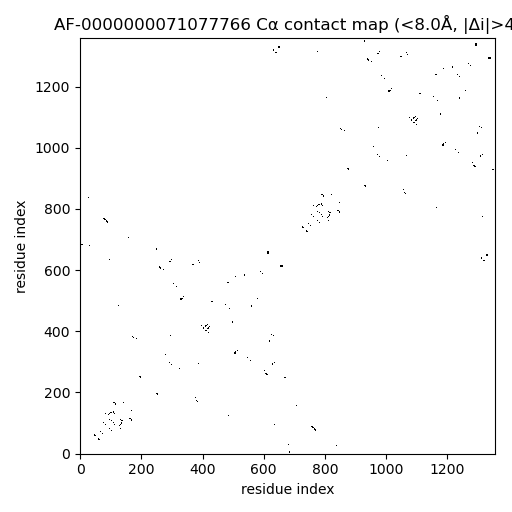. LEU A 1 331 ? -23.891 9.055 10.227 1 98.12 331 LEU A CA 1
ATOM 2598 C C . LEU A 1 331 ? -24.766 9.891 9.289 1 98.12 331 LEU A C 1
ATOM 2600 O O . LEU A 1 331 ? -24.938 11.086 9.508 1 98.12 331 LEU A O 1
ATOM 2604 N N . GLY A 1 332 ? -25.266 9.242 8.258 1 97.31 332 GLY A N 1
ATOM 2605 C CA . GLY A 1 332 ? -26.156 9.93 7.344 1 97.31 332 GLY A CA 1
ATOM 2606 C C . GLY A 1 332 ? -27.406 10.453 8.023 1 97.31 332 GLY A C 1
ATOM 2607 O O . GLY A 1 332 ? -27.75 11.633 7.871 1 97.31 332 GLY A O 1
ATOM 2608 N N . GLY A 1 333 ? -28.047 9.617 8.812 1 97.94 333 GLY A N 1
ATOM 2609 C CA . GLY A 1 333 ? -29.234 10.039 9.555 1 97.94 333 GLY A CA 1
ATOM 2610 C C . GLY A 1 333 ? -28.938 11.125 10.57 1 97.94 333 GLY A C 1
ATOM 2611 O O . GLY A 1 333 ? -29.703 12.086 10.688 1 97.94 333 GLY A O 1
ATOM 2612 N N . LEU A 1 334 ? -27.844 10.961 11.242 1 98.06 334 LEU A N 1
ATOM 2613 C CA . LEU A 1 334 ? -27.469 11.906 12.281 1 98.06 334 LEU A CA 1
ATOM 2614 C C . LEU A 1 334 ? -27.203 13.289 11.695 1 98.06 334 LEU A C 1
ATOM 2616 O O . LEU A 1 334 ? -27.719 14.289 12.195 1 98.06 334 LEU A O 1
ATOM 2620 N N . LEU A 1 335 ? -26.453 13.336 10.641 1 95.5 335 LEU A N 1
ATOM 2621 C CA . LEU A 1 335 ? -26.047 14.609 10.055 1 95.5 335 LEU A CA 1
ATOM 2622 C C . LEU A 1 335 ? -27.234 15.32 9.414 1 95.5 335 LEU A C 1
ATOM 2624 O O . LEU A 1 335 ? -27.359 16.547 9.516 1 95.5 335 LEU A O 1
ATOM 2628 N N . VAL A 1 336 ? -28.078 14.562 8.734 1 95.81 336 VAL A N 1
ATOM 2629 C CA . VAL A 1 336 ? -29.25 15.172 8.102 1 95.81 336 VAL A CA 1
ATOM 2630 C C . VAL A 1 336 ? -30.156 15.766 9.172 1 95.81 336 VAL A C 1
ATOM 2632 O O . VAL A 1 336 ? -30.672 16.875 9.016 1 95.81 336 VAL A O 1
ATOM 2635 N N . ALA A 1 337 ? -30.344 15.047 10.227 1 96.44 337 ALA A N 1
ATOM 2636 C CA . ALA A 1 337 ? -31.188 15.531 11.312 1 96.44 337 ALA A CA 1
ATOM 2637 C C . ALA A 1 337 ? -30.562 16.734 12.016 1 96.44 337 ALA A C 1
ATOM 2639 O O . ALA A 1 337 ? -31.219 17.75 12.227 1 96.44 337 ALA A O 1
ATOM 2640 N N . TYR A 1 338 ? -29.328 16.594 12.344 1 93.69 338 TYR A N 1
ATOM 2641 C CA . TYR A 1 338 ? -28.625 17.641 13.07 1 93.69 338 TYR A CA 1
ATOM 2642 C C . TYR A 1 338 ? -28.609 18.938 12.273 1 93.69 338 TYR A C 1
ATOM 2644 O O . TYR A 1 338 ? -28.906 20 12.805 1 93.69 338 TYR A O 1
ATOM 2652 N N . THR A 1 339 ? -28.266 18.875 11.031 1 90.75 339 THR A N 1
ATOM 2653 C CA . THR A 1 339 ? -28.219 20.047 10.164 1 90.75 339 THR A CA 1
ATOM 2654 C C . THR A 1 339 ? -29.625 20.547 9.828 1 90.75 339 THR A C 1
ATOM 2656 O O . THR A 1 339 ? -29.859 21.75 9.727 1 90.75 339 THR A O 1
ATOM 2659 N N . GLY A 1 340 ? -30.547 19.625 9.609 1 92.62 340 GLY A N 1
ATOM 2660 C CA . GLY A 1 340 ? -31.922 20 9.344 1 92.62 340 GLY A CA 1
ATOM 2661 C C . GLY A 1 340 ? -32.562 20.812 10.461 1 92.62 340 GLY A C 1
ATOM 2662 O O . GLY A 1 340 ? -33.156 21.844 10.211 1 92.62 340 GLY A O 1
ATOM 2663 N N . PHE A 1 341 ? -32.375 20.406 11.648 1 93.38 341 PHE A N 1
ATOM 2664 C CA . PHE A 1 341 ? -32.938 21.109 12.797 1 93.38 341 PHE A CA 1
ATOM 2665 C C . PHE A 1 341 ? -32.25 22.469 12.977 1 93.38 341 PHE A C 1
ATOM 2667 O O . PHE A 1 341 ? -32.906 23.438 13.391 1 93.38 341 PHE A O 1
ATOM 2674 N N . LYS A 1 342 ? -30.969 22.453 12.734 1 88.31 342 LYS A N 1
ATOM 2675 C CA . LYS A 1 342 ? -30.25 23.719 12.805 1 88.31 342 LYS A CA 1
ATOM 2676 C C . LYS A 1 342 ? -30.844 24.719 11.812 1 88.31 342 LYS A C 1
ATOM 2678 O O . LYS A 1 342 ? -31.031 25.891 12.156 1 88.31 342 LYS A O 1
ATOM 2683 N N . TYR A 1 343 ? -31.141 24.234 10.648 1 88.06 343 TYR A N 1
ATOM 2684 C CA . TYR A 1 343 ? -31.719 25.109 9.625 1 88.06 343 TYR A CA 1
ATOM 2685 C C . TYR A 1 343 ? -33.156 25.5 9.977 1 88.06 343 TYR A C 1
ATOM 2687 O O . TYR A 1 343 ? -33.562 26.641 9.758 1 88.06 343 TYR A O 1
ATOM 2695 N N . MET A 1 344 ? -33.875 24.641 10.453 1 89.94 344 MET A N 1
ATOM 2696 C CA . MET A 1 344 ? -35.281 24.922 10.82 1 89.94 344 MET A CA 1
ATOM 2697 C C . MET A 1 344 ? -35.344 25.891 11.992 1 89.94 344 MET A C 1
ATOM 2699 O O . MET A 1 344 ? -36.25 26.719 12.07 1 89.94 344 MET A O 1
ATOM 2703 N N . SER A 1 345 ? -34.406 25.781 12.867 1 87.62 345 SER A N 1
ATOM 2704 C CA . SER A 1 345 ? -34.344 26.703 14 1 87.62 345 SER A CA 1
ATOM 2705 C C . SER A 1 345 ? -34.031 28.125 13.539 1 87.62 345 SER A C 1
ATOM 2707 O O . SER A 1 345 ? -34.594 29.094 14.086 1 87.62 345 SER A O 1
ATOM 2709 N N . LYS A 1 346 ? -33.25 28.172 12.609 1 85.5 346 LYS A N 1
ATOM 2710 C CA . LYS A 1 346 ? -32.875 29.484 12.078 1 85.5 346 LYS A CA 1
ATOM 2711 C C . LYS A 1 346 ? -34 30.078 11.258 1 85.5 346 LYS A C 1
ATOM 2713 O O . LYS A 1 346 ? -34.219 31.297 11.25 1 85.5 346 LYS A O 1
ATOM 2718 N N . SER A 1 347 ? -34.781 29.266 10.547 1 85.81 347 SER A N 1
ATOM 2719 C CA . SER A 1 347 ? -35.844 29.734 9.656 1 85.81 347 SER A CA 1
ATOM 2720 C C . SER A 1 347 ? -37.219 29.641 10.312 1 85.81 347 SER A C 1
ATOM 2722 O O . SER A 1 347 ? -38.25 29.844 9.656 1 85.81 347 SER A O 1
ATOM 2724 N N . VAL A 1 348 ? -37.344 29.453 11.445 1 81.62 348 VAL A N 1
ATOM 2725 C CA . VAL A 1 348 ? -38.562 29.328 12.227 1 81.62 348 VAL A CA 1
ATOM 2726 C C . VAL A 1 348 ? -39.5 28.312 11.555 1 81.62 348 VAL A C 1
ATOM 2728 O O . VAL A 1 348 ? -40.656 28.609 11.305 1 81.62 348 VAL A O 1
ATOM 2731 N N . GLY A 1 349 ? -38.844 27.25 11 1 77.62 349 GLY A N 1
ATOM 2732 C CA . GLY A 1 349 ? -39.625 26.094 10.516 1 77.62 349 GLY A CA 1
ATOM 2733 C C . GLY A 1 349 ? -39.844 26.125 9.016 1 77.62 349 GLY A C 1
ATOM 2734 O O . GLY A 1 349 ? -40.344 25.156 8.445 1 77.62 349 GLY A O 1
ATOM 2735 N N . ARG A 1 350 ? -39.562 27.219 8.297 1 79.81 350 ARG A N 1
ATOM 2736 C CA . ARG A 1 350 ? -39.844 27.312 6.863 1 79.81 350 ARG A CA 1
ATOM 2737 C C . ARG A 1 350 ? -38.625 26.891 6.051 1 79.81 350 ARG A C 1
ATOM 2739 O O . ARG A 1 350 ? -37.75 27.703 5.754 1 79.81 350 ARG A O 1
ATOM 2746 N N . VAL A 1 351 ? -38.469 25.609 5.836 1 83.19 351 VAL A N 1
ATOM 2747 C CA . VAL A 1 351 ? -37.344 25.094 5.055 1 83.19 351 VAL A CA 1
ATOM 2748 C C . VAL A 1 351 ? -37.844 24.609 3.697 1 83.19 351 VAL A C 1
ATOM 2750 O O . VAL A 1 351 ? -38.906 24 3.604 1 83.19 351 VAL A O 1
ATOM 2753 N N . ASN A 1 352 ? -37.25 25.078 2.574 1 86.62 352 ASN A N 1
ATOM 2754 C CA . ASN A 1 352 ? -37.531 24.547 1.239 1 86.62 352 ASN A CA 1
ATOM 2755 C C . ASN A 1 352 ? -36.844 23.203 1.017 1 86.62 352 ASN A C 1
ATOM 2757 O O . ASN A 1 352 ? -35.688 23.156 0.577 1 86.62 352 ASN A O 1
ATOM 2761 N N . TRP A 1 353 ? -37.531 22.188 1.208 1 89.38 353 TRP A N 1
ATOM 2762 C CA . TRP A 1 353 ? -37 20.844 1.159 1 89.38 353 TRP A CA 1
ATOM 2763 C C . TRP A 1 353 ? -36.688 20.422 -0.276 1 89.38 353 TRP A C 1
ATOM 2765 O O . TRP A 1 353 ? -35.875 19.531 -0.511 1 89.38 353 TRP A O 1
ATOM 2775 N N . LEU A 1 354 ? -37.312 21 -1.253 1 90.94 354 LEU A N 1
ATOM 2776 C CA . LEU A 1 354 ? -36.969 20.734 -2.648 1 90.94 354 LEU A CA 1
ATOM 2777 C C . LEU A 1 354 ? -35.562 21.172 -2.977 1 90.94 354 LEU A C 1
ATOM 2779 O O . LEU A 1 354 ? -34.844 20.469 -3.709 1 90.94 354 LEU A O 1
ATOM 2783 N N . VAL A 1 355 ? -35.219 22.234 -2.441 1 88.44 355 VAL A N 1
ATOM 2784 C CA . VAL A 1 355 ? -33.844 22.734 -2.658 1 88.44 355 VAL A CA 1
ATOM 2785 C C . VAL A 1 355 ? -32.844 21.797 -1.979 1 88.44 355 VAL A C 1
ATOM 2787 O O . VAL A 1 355 ? -31.766 21.562 -2.504 1 88.44 355 VAL A O 1
ATOM 2790 N N . ALA A 1 356 ? -33.25 21.297 -0.839 1 90.62 356 ALA A N 1
ATOM 2791 C CA . ALA A 1 356 ? -32.375 20.359 -0.13 1 90.62 356 ALA A CA 1
ATOM 2792 C C . ALA A 1 356 ? -32.156 19.094 -0.941 1 90.62 356 ALA A C 1
ATOM 2794 O O . ALA A 1 356 ? -31.047 18.562 -0.989 1 90.62 356 ALA A O 1
ATOM 2795 N N . ILE A 1 357 ? -33.219 18.641 -1.55 1 94.75 357 ILE A N 1
ATOM 2796 C CA . ILE A 1 357 ? -33.156 17.422 -2.365 1 94.75 357 ILE A CA 1
ATOM 2797 C C . ILE A 1 357 ? -32.281 17.688 -3.586 1 94.75 357 ILE A C 1
ATOM 2799 O O . ILE A 1 357 ? -31.422 16.859 -3.932 1 94.75 357 ILE A O 1
ATOM 2803 N N . VAL A 1 358 ? -32.406 18.812 -4.191 1 93.31 358 VAL A N 1
ATOM 2804 C CA . VAL A 1 358 ? -31.609 19.156 -5.371 1 93.31 358 VAL A CA 1
ATOM 2805 C C . VAL A 1 358 ? -30.156 19.344 -4.988 1 93.31 358 VAL A C 1
ATOM 2807 O O . VAL A 1 358 ? -29.25 18.922 -5.723 1 93.31 358 VAL A O 1
ATOM 2810 N N . HIS A 1 359 ? -29.969 19.938 -3.879 1 91.12 359 HIS A N 1
ATOM 2811 C CA . HIS A 1 359 ? -28.609 20.141 -3.385 1 91.12 359 HIS A CA 1
ATOM 2812 C C . HIS A 1 359 ? -27.891 18.797 -3.203 1 91.12 359 HIS A C 1
ATOM 2814 O O . HIS A 1 359 ? -26.734 18.641 -3.633 1 91.12 359 HIS A O 1
ATOM 2820 N N . ARG A 1 360 ? -28.5 17.938 -2.611 1 93.44 360 ARG A N 1
ATOM 2821 C CA . ARG A 1 360 ? -27.906 16.625 -2.379 1 93.44 360 ARG A CA 1
ATOM 2822 C C . ARG A 1 360 ? -27.672 15.898 -3.695 1 93.44 360 ARG A C 1
ATOM 2824 O O . ARG A 1 360 ? -26.625 15.258 -3.881 1 93.44 360 ARG A O 1
ATOM 2831 N N . TYR A 1 361 ? -28.672 15.961 -4.582 1 95.75 361 TYR A N 1
ATOM 2832 C CA . TYR A 1 361 ? -28.547 15.312 -5.883 1 95.75 361 TYR A CA 1
ATOM 2833 C C . TYR A 1 361 ? -27.344 15.836 -6.656 1 95.75 361 TYR A C 1
ATOM 2835 O O . TYR A 1 361 ? -26.578 15.062 -7.215 1 95.75 361 TYR A O 1
ATOM 2843 N N . ILE A 1 362 ? -27.156 17.141 -6.613 1 95 362 ILE A N 1
ATOM 2844 C CA . ILE A 1 362 ? -26.078 17.766 -7.371 1 95 362 ILE A CA 1
ATOM 2845 C C . ILE A 1 362 ? -24.75 17.516 -6.672 1 95 362 ILE A C 1
ATOM 2847 O O . ILE A 1 362 ? -23.703 17.438 -7.32 1 95 362 ILE A O 1
ATOM 2851 N N . ARG A 1 363 ? -24.812 17.281 -5.461 1 92.75 363 ARG A N 1
ATOM 2852 C CA . ARG A 1 363 ? -23.594 17.047 -4.688 1 92.75 363 ARG A CA 1
ATOM 2853 C C . ARG A 1 363 ? -23.016 15.656 -4.973 1 92.75 363 ARG A C 1
ATOM 2855 O O . ARG A 1 363 ? -21.797 15.484 -5.055 1 92.75 363 ARG A O 1
ATOM 2862 N N . ILE A 1 364 ? -23.812 14.688 -5.234 1 95.25 364 ILE A N 1
ATOM 2863 C CA . ILE A 1 364 ? -23.375 13.297 -5.281 1 95.25 364 ILE A CA 1
ATOM 2864 C C . ILE A 1 364 ? -23.328 12.812 -6.727 1 95.25 364 ILE A C 1
ATOM 2866 O O . ILE A 1 364 ? -22.422 12.086 -7.121 1 95.25 364 ILE A O 1
ATOM 2870 N N . THR A 1 365 ? -24.188 13.25 -7.602 1 97.25 365 THR A N 1
ATOM 2871 C CA . THR A 1 365 ? -24.438 12.656 -8.906 1 97.25 365 THR A CA 1
ATOM 2872 C C . THR A 1 365 ? -23.297 12.953 -9.875 1 97.25 365 THR A C 1
ATOM 2874 O O . THR A 1 365 ? -22.906 12.086 -10.648 1 97.25 365 THR A O 1
ATOM 2877 N N . PRO A 1 366 ? -22.734 14.156 -9.883 1 96.06 366 PRO A N 1
ATOM 2878 C CA . PRO A 1 366 ? -21.672 14.43 -10.867 1 96.06 366 PRO A CA 1
ATOM 2879 C C . PRO A 1 366 ? -20.469 13.516 -10.703 1 96.06 366 PRO A C 1
ATOM 2881 O O . PRO A 1 366 ? -19.938 12.992 -11.688 1 96.06 366 PRO A O 1
ATOM 2884 N N . ALA A 1 367 ? -20 13.328 -9.508 1 97 367 ALA A N 1
ATOM 2885 C CA . ALA A 1 367 ? -18.875 12.422 -9.273 1 97 367 ALA A CA 1
ATOM 2886 C C . ALA A 1 367 ? -19.219 10.992 -9.695 1 97 367 ALA A C 1
ATOM 2888 O O . ALA A 1 367 ? -18.406 10.305 -10.312 1 97 367 ALA A O 1
ATOM 2889 N N . MET A 1 368 ? -20.406 10.562 -9.391 1 97.56 368 MET A N 1
ATOM 2890 C CA . MET A 1 368 ? -20.859 9.227 -9.781 1 97.56 368 MET A CA 1
ATOM 2891 C C . MET A 1 368 ? -20.938 9.102 -11.297 1 97.56 368 MET A C 1
ATOM 2893 O O . MET A 1 368 ? -20.578 8.07 -11.859 1 97.56 368 MET A O 1
ATOM 2897 N N . ALA A 1 369 ? -21.375 10.164 -11.914 1 96.75 369 ALA A N 1
ATOM 2898 C CA . ALA A 1 369 ? -21.5 10.164 -13.367 1 96.75 369 ALA A CA 1
ATOM 2899 C C . ALA A 1 369 ? -20.141 9.984 -14.039 1 96.75 369 ALA A C 1
ATOM 2901 O O . ALA A 1 369 ? -20.016 9.203 -14.984 1 96.75 369 ALA A O 1
ATOM 2902 N N . VAL A 1 370 ? -19.172 10.664 -13.562 1 96.5 370 VAL A N 1
ATOM 2903 C CA . VAL A 1 370 ? -17.828 10.555 -14.125 1 96.5 370 VAL A CA 1
ATOM 2904 C C . VAL A 1 370 ? -17.281 9.156 -13.883 1 96.5 370 VAL A C 1
ATOM 2906 O O . VAL A 1 370 ? -16.625 8.578 -14.758 1 96.5 370 VAL A O 1
ATOM 2909 N N . VAL A 1 371 ? -17.547 8.57 -12.734 1 97.38 371 VAL A N 1
ATOM 2910 C CA . VAL A 1 371 ? -17.078 7.227 -12.422 1 97.38 371 VAL A CA 1
ATOM 2911 C C . VAL A 1 371 ? -17.766 6.215 -13.344 1 97.38 371 VAL A C 1
ATOM 2913 O O . VAL A 1 371 ? -17.125 5.266 -13.805 1 97.38 371 VAL A O 1
ATOM 2916 N N . ILE A 1 372 ? -19.047 6.422 -13.602 1 96.88 372 ILE A N 1
ATOM 2917 C CA . ILE A 1 372 ? -19.781 5.543 -14.516 1 96.88 372 ILE A CA 1
ATOM 2918 C C . ILE A 1 372 ? -19.156 5.625 -15.914 1 96.88 372 ILE A C 1
ATOM 2920 O O . ILE A 1 372 ? -18.938 4.602 -16.562 1 96.88 372 ILE A O 1
ATOM 2924 N N . LEU A 1 373 ? -18.828 6.836 -16.359 1 96.06 373 LEU A N 1
ATOM 2925 C CA . LEU A 1 373 ? -18.203 7.031 -17.656 1 96.06 373 LEU A CA 1
ATOM 2926 C C . LEU A 1 373 ? -16.844 6.34 -17.734 1 96.06 373 LEU A C 1
ATOM 2928 O O . LEU A 1 373 ? -16.562 5.617 -18.688 1 96.06 373 LEU A O 1
ATOM 2932 N N . LEU A 1 374 ? -16.047 6.5 -16.75 1 96.5 374 LEU A N 1
ATOM 2933 C CA . LEU A 1 374 ? -14.719 5.902 -16.703 1 96.5 374 LEU A CA 1
ATOM 2934 C C . LEU A 1 374 ? -14.805 4.387 -16.594 1 96.5 374 LEU A C 1
ATOM 2936 O O . LEU A 1 374 ? -14.039 3.66 -17.234 1 96.5 374 LEU A O 1
ATOM 2940 N N . TYR A 1 375 ? -15.742 3.936 -15.773 1 96.56 375 TYR A N 1
ATOM 2941 C CA . TYR A 1 375 ? -15.906 2.504 -15.539 1 96.56 375 TYR A CA 1
ATOM 2942 C C . TYR A 1 375 ? -16.422 1.804 -16.781 1 96.56 375 TYR A C 1
ATOM 2944 O O . TYR A 1 375 ? -16 0.688 -17.109 1 96.56 375 TYR A O 1
ATOM 2952 N N . THR A 1 376 ? -17.25 2.445 -17.562 1 95.31 376 THR A N 1
ATOM 2953 C CA . THR A 1 376 ? -17.891 1.837 -18.719 1 95.31 376 THR A CA 1
ATOM 2954 C C . THR A 1 376 ? -16.969 1.844 -19.922 1 95.31 376 THR A C 1
ATOM 2956 O O . THR A 1 376 ? -16.844 0.833 -20.609 1 95.31 376 THR A O 1
ATOM 2959 N N . PHE A 1 377 ? -16.219 2.902 -20.141 1 95.06 377 PHE A N 1
ATOM 2960 C CA . PHE A 1 377 ? -15.586 3.051 -21.438 1 95.06 377 PHE A CA 1
ATOM 2961 C C . PHE A 1 377 ? -14.062 2.986 -21.297 1 95.06 377 PHE A C 1
ATOM 2963 O O . PHE A 1 377 ? -13.359 2.707 -22.281 1 95.06 377 PHE A O 1
ATOM 2970 N N . VAL A 1 378 ? -13.516 3.174 -20.172 1 94.81 378 VAL A N 1
ATOM 2971 C CA . VAL A 1 378 ? -12.062 3.215 -20.031 1 94.81 378 VAL A CA 1
ATOM 2972 C C . VAL A 1 378 ? -11.586 1.99 -19.266 1 94.81 378 VAL A C 1
ATOM 2974 O O . VAL A 1 378 ? -10.578 1.375 -19.625 1 94.81 378 VAL A O 1
ATOM 2977 N N . TYR A 1 379 ? -12.281 1.573 -18.219 1 95 379 TYR A N 1
ATOM 2978 C CA . TYR A 1 379 ? -11.891 0.544 -17.266 1 95 379 TYR A CA 1
ATOM 2979 C C . TYR A 1 379 ? -11.578 -0.77 -17.969 1 95 379 TYR A C 1
ATOM 2981 O O . TYR A 1 379 ? -10.602 -1.444 -17.641 1 95 379 TYR A O 1
ATOM 2989 N N . PRO A 1 380 ? -12.32 -1.196 -19.016 1 93 380 PRO A N 1
ATOM 2990 C CA . PRO A 1 380 ? -12.039 -2.477 -19.672 1 93 380 PRO A CA 1
ATOM 2991 C C . PRO A 1 380 ? -10.672 -2.508 -20.344 1 93 380 PRO A C 1
ATOM 2993 O O . PRO A 1 380 ? -10.102 -3.586 -20.547 1 93 380 PRO A O 1
ATOM 2996 N N . TYR A 1 381 ? -10.086 -1.362 -20.641 1 92.44 381 TYR A N 1
ATOM 2997 C CA . TYR A 1 381 ? -8.828 -1.298 -21.359 1 92.44 381 TYR A CA 1
ATOM 2998 C C . TYR A 1 381 ? -7.652 -1.119 -20.406 1 92.44 381 TYR A C 1
ATOM 3000 O O . TYR A 1 381 ? -6.496 -1.077 -20.844 1 92.44 381 TYR A O 1
ATOM 3008 N N . LEU A 1 382 ? -7.887 -1.1 -19.125 1 91.06 382 LEU A N 1
ATOM 3009 C CA . LEU A 1 382 ? -6.844 -0.81 -18.156 1 91.06 382 LEU A CA 1
ATOM 3010 C C . LEU A 1 382 ? -6.109 -2.084 -17.75 1 91.06 382 LEU A C 1
ATOM 3012 O O . LEU A 1 382 ? -4.996 -2.023 -17.219 1 91.06 382 LEU A O 1
ATOM 3016 N N . GLY A 1 383 ? -6.746 -3.199 -18 1 89.94 383 GLY A N 1
ATOM 3017 C CA . GLY A 1 383 ? -6.129 -4.422 -17.5 1 89.94 383 GLY A CA 1
ATOM 3018 C C . GLY A 1 383 ? -6.16 -5.555 -18.5 1 89.94 383 GLY A C 1
ATOM 3019 O O . GLY A 1 383 ? -6.754 -5.426 -19.578 1 89.94 383 GLY A O 1
ATOM 3020 N N . GLU A 1 384 ? -5.375 -6.551 -18.203 1 90.88 384 GLU A N 1
ATOM 3021 C CA . GLU A 1 384 ? -5.34 -7.816 -18.922 1 90.88 384 GLU A CA 1
ATOM 3022 C C . GLU A 1 384 ? -4.957 -8.969 -18 1 90.88 384 GLU A C 1
ATOM 3024 O O . GLU A 1 384 ? -4.332 -8.758 -16.953 1 90.88 384 GLU A O 1
ATOM 3029 N N . GLY A 1 385 ? -5.391 -10.133 -18.359 1 91.31 385 GLY A N 1
ATOM 3030 C CA . GLY A 1 385 ? -5.117 -11.32 -17.562 1 91.31 385 GLY A CA 1
ATOM 3031 C C . GLY A 1 385 ? -6.145 -12.414 -17.766 1 91.31 385 GLY A C 1
ATOM 3032 O O . GLY A 1 385 ? -7.145 -12.227 -18.453 1 91.31 385 GLY A O 1
ATOM 3033 N N . PRO A 1 386 ? -5.883 -13.5 -17.172 1 91.94 386 PRO A N 1
ATOM 3034 C CA . PRO A 1 386 ? -6.777 -14.641 -17.359 1 91.94 386 PRO A CA 1
ATOM 3035 C C . PRO A 1 386 ? -8.195 -14.367 -16.859 1 91.94 386 PRO A C 1
ATOM 3037 O O . PRO A 1 386 ? -9.164 -14.773 -17.516 1 91.94 386 PRO A O 1
ATOM 3040 N N . PHE A 1 387 ? -8.344 -13.656 -15.773 1 91.31 387 PHE A N 1
ATOM 3041 C CA . PHE A 1 387 ? -9.664 -13.453 -15.172 1 91.31 387 PHE A CA 1
ATOM 3042 C C . PHE A 1 387 ? -10.211 -12.078 -15.531 1 91.31 387 PHE A C 1
ATOM 3044 O O . PHE A 1 387 ? -11.258 -11.672 -15.023 1 91.31 387 PHE A O 1
ATOM 3051 N N . TRP A 1 388 ? -9.57 -11.328 -16.375 1 92 388 TRP A N 1
ATOM 3052 C CA . TRP A 1 388 ? -9.984 -9.961 -16.688 1 92 388 TRP A CA 1
ATOM 3053 C C . TRP A 1 388 ? -11.312 -9.961 -17.438 1 92 388 TRP A C 1
ATOM 3055 O O . TRP A 1 388 ? -12.055 -8.977 -17.391 1 92 388 TRP A O 1
ATOM 3065 N N . TYR A 1 389 ? -11.68 -11.055 -18.125 1 89.12 389 TYR A N 1
ATOM 3066 C CA . TYR A 1 389 ? -12.938 -11.141 -18.844 1 89.12 389 TYR A CA 1
ATOM 3067 C C . TYR A 1 389 ? -14.125 -10.93 -17.922 1 89.12 389 TYR A C 1
ATOM 3069 O O . TYR A 1 389 ? -15.156 -10.406 -18.328 1 89.12 389 TYR A O 1
ATOM 3077 N N . GLN A 1 390 ? -13.961 -11.352 -16.672 1 88.06 390 GLN A N 1
ATOM 3078 C CA . GLN A 1 390 ? -15.031 -11.172 -15.695 1 88.06 390 GLN A CA 1
ATOM 3079 C C . GLN A 1 390 ? -15.305 -9.688 -15.453 1 88.06 390 GLN A C 1
ATOM 3081 O O . GLN A 1 390 ? -16.453 -9.289 -15.258 1 88.06 390 GLN A O 1
ATOM 3086 N N . ARG A 1 391 ? -14.273 -8.898 -15.438 1 88.12 391 ARG A N 1
ATOM 3087 C CA . ARG A 1 391 ? -14.406 -7.461 -15.227 1 88.12 391 ARG A CA 1
ATOM 3088 C C . ARG A 1 391 ? -15.031 -6.785 -16.453 1 88.12 391 ARG A C 1
ATOM 3090 O O . ARG A 1 391 ? -15.812 -5.84 -16.312 1 88.12 391 ARG A O 1
ATOM 3097 N N . VAL A 1 392 ? -14.672 -7.324 -17.609 1 88.44 392 VAL A N 1
ATOM 3098 C CA . VAL A 1 392 ? -15.273 -6.809 -18.844 1 88.44 392 VAL A CA 1
ATOM 3099 C C . VAL A 1 392 ? -16.766 -7.121 -18.844 1 88.44 392 VAL A C 1
ATOM 3101 O O . VAL A 1 392 ? -17.578 -6.277 -19.25 1 88.44 392 VAL A O 1
ATOM 3104 N N . GLU A 1 393 ? -17.094 -8.281 -18.359 1 87.44 393 GLU A N 1
ATOM 3105 C CA . GLU A 1 393 ? -18.5 -8.664 -18.281 1 87.44 393 GL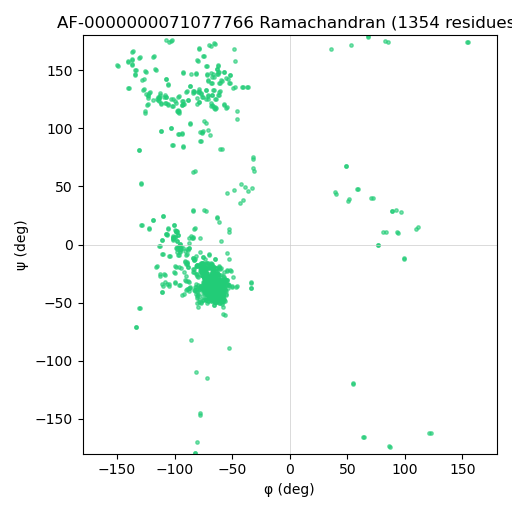U A CA 1
ATOM 3106 C C . GLU A 1 393 ? -19.25 -7.789 -17.281 1 87.44 393 GLU A C 1
ATOM 3108 O O . GLU A 1 393 ? -20.422 -7.469 -17.484 1 87.44 393 GLU A O 1
ATOM 3113 N N . ASP A 1 394 ? -18.641 -7.438 -16.219 1 87.38 394 ASP A N 1
ATOM 3114 C CA . ASP A 1 394 ? -19.25 -6.59 -15.203 1 87.38 394 ASP A CA 1
ATOM 3115 C C . ASP A 1 394 ? -19.625 -5.227 -15.781 1 87.38 394 ASP A C 1
ATOM 3117 O O . ASP A 1 394 ? -20.641 -4.648 -15.398 1 87.38 394 ASP A O 1
ATOM 3121 N N . VAL A 1 395 ? -18.812 -4.766 -16.672 1 89.31 395 VAL A N 1
ATOM 3122 C CA . VAL A 1 395 ? -19 -3.426 -17.234 1 89.31 395 VAL A CA 1
ATOM 3123 C C . VAL A 1 395 ? -20.172 -3.428 -18.219 1 89.31 395 VAL A C 1
ATOM 3125 O O . VAL A 1 395 ? -20.781 -2.389 -18.469 1 89.31 395 VAL A O 1
ATOM 3128 N N . ARG A 1 396 ? -20.547 -4.578 -18.734 1 87.5 396 ARG A N 1
ATOM 3129 C CA . ARG A 1 396 ? -21.656 -4.676 -19.688 1 87.5 396 ARG A CA 1
ATOM 3130 C C . ARG A 1 396 ? -22.969 -4.277 -19.016 1 87.5 396 ARG A C 1
ATOM 3132 O O . ARG A 1 396 ? -23.875 -3.771 -19.688 1 87.5 396 ARG A O 1
ATOM 3139 N N . GLY A 1 397 ? -23.047 -4.457 -17.75 1 89.25 397 GLY A N 1
ATOM 3140 C CA . GLY A 1 397 ? -24.219 -4.027 -17.016 1 89.25 397 GLY A CA 1
ATOM 3141 C C . GLY A 1 397 ? -24.453 -2.527 -17.078 1 89.25 397 GLY A C 1
ATOM 3142 O O . GLY A 1 397 ? -25.594 -2.064 -17.016 1 89.25 397 GLY A O 1
ATOM 3143 N N . CYS A 1 398 ? -23.422 -1.809 -17.281 1 92.75 398 CYS A N 1
ATOM 3144 C CA . CYS A 1 398 ? -23.531 -0.354 -17.281 1 92.75 398 CYS A CA 1
ATOM 3145 C C . CYS A 1 398 ? -24.062 0.151 -18.625 1 92.75 398 CYS A C 1
ATOM 3147 O O . CYS A 1 398 ? -24.609 1.248 -18.703 1 92.75 398 CYS A O 1
ATOM 3149 N N . TYR A 1 399 ? -24 -0.652 -19.672 1 91.5 399 TYR A N 1
ATOM 3150 C CA . TYR A 1 399 ? -24.562 -0.277 -20.969 1 91.5 399 TYR A CA 1
ATOM 3151 C C . TYR A 1 399 ? -26.094 -0.298 -20.922 1 91.5 399 TYR A C 1
ATOM 3153 O O . TYR A 1 399 ? -26.75 0.563 -21.5 1 91.5 399 TYR A O 1
ATOM 3161 N N . GLN A 1 400 ? -26.547 -1.141 -20.078 1 91.06 400 GLN A N 1
ATOM 3162 C CA . GLN A 1 400 ? -28 -1.336 -20.062 1 91.06 400 GLN A CA 1
ATOM 3163 C C . GLN A 1 400 ? -28.641 -0.549 -18.922 1 91.06 400 GLN A C 1
ATOM 3165 O O . GLN A 1 400 ? -29.75 -0.035 -19.062 1 91.06 400 GLN A O 1
ATOM 3170 N N . TRP A 1 401 ? -27.922 -0.401 -17.812 1 94.69 401 TRP A N 1
ATOM 3171 C CA . TRP A 1 401 ? -28.625 0.014 -16.609 1 94.69 401 TRP A CA 1
ATOM 3172 C C . TRP A 1 401 ? -28.047 1.304 -16.047 1 94.69 401 TRP A C 1
ATOM 3174 O O . TRP A 1 401 ? -28.375 1.707 -14.93 1 94.69 401 TRP A O 1
ATOM 3184 N N . TRP A 1 402 ? -27.234 2.061 -16.734 1 94.5 402 TRP A N 1
ATOM 3185 C CA . TRP A 1 402 ? -26.594 3.268 -16.219 1 94.5 402 TRP A CA 1
ATOM 3186 C C . TRP A 1 402 ? -27.641 4.27 -15.734 1 94.5 402 TRP A C 1
ATOM 3188 O O . TRP A 1 402 ? -27.406 5.012 -14.773 1 94.5 402 TRP A O 1
ATOM 3198 N N . TRP A 1 403 ? -28.828 4.328 -16.344 1 95.25 403 TRP A N 1
ATOM 3199 C CA . TRP A 1 403 ? -29.875 5.316 -16.047 1 95.25 403 TRP A CA 1
ATOM 3200 C C . TRP A 1 403 ? -30.469 5.074 -14.664 1 95.25 403 TRP A C 1
ATOM 3202 O O . TRP A 1 403 ? -30.984 6 -14.031 1 95.25 403 TRP A O 1
ATOM 3212 N N . THR A 1 404 ? -30.438 3.834 -14.156 1 96.75 404 THR A N 1
ATOM 3213 C CA . THR A 1 404 ? -30.984 3.525 -12.844 1 96.75 404 THR A CA 1
ATOM 3214 C C . THR A 1 404 ? -30.156 4.191 -11.742 1 96.75 404 THR A C 1
ATOM 3216 O O . THR A 1 404 ? -30.688 4.531 -10.68 1 96.75 404 THR A O 1
ATOM 3219 N N . ASN A 1 405 ? -28.906 4.371 -11.992 1 97.19 405 ASN A N 1
ATOM 3220 C CA . ASN A 1 405 ? -28.047 5.031 -11.023 1 97.19 405 ASN A CA 1
ATOM 3221 C C . ASN A 1 405 ? -28.391 6.512 -10.875 1 97.19 405 ASN A C 1
ATOM 3223 O O . ASN A 1 405 ? -28.312 7.066 -9.781 1 97.19 405 ASN A O 1
ATOM 3227 N N . PHE A 1 406 ? -28.797 7.16 -11.93 1 97.06 406 PHE A N 1
ATOM 3228 C CA . PHE A 1 406 ? -29.125 8.578 -11.906 1 97.06 406 PHE A CA 1
ATOM 3229 C C . PHE A 1 406 ? -30.453 8.812 -11.195 1 97.06 406 PHE A C 1
ATOM 3231 O O . PHE A 1 406 ? -30.672 9.867 -10.594 1 97.06 406 PHE A O 1
ATOM 3238 N N . LEU A 1 407 ? -31.234 7.77 -11.227 1 97.12 407 LEU A N 1
ATOM 3239 C CA . LEU A 1 407 ? -32.531 7.879 -10.57 1 97.12 407 LEU A CA 1
ATOM 3240 C C . LEU A 1 407 ? -32.469 7.328 -9.148 1 97.12 407 LEU A C 1
ATOM 3242 O O . LEU A 1 407 ? -33.438 7.434 -8.391 1 97.12 407 LEU A O 1
ATOM 3246 N N . TYR A 1 408 ? -31.391 6.758 -8.781 1 97.44 408 TYR A N 1
ATOM 3247 C CA . TYR A 1 408 ? -31.172 6.184 -7.461 1 97.44 408 TYR A CA 1
ATOM 3248 C C . TYR A 1 408 ? -32.188 5.09 -7.164 1 97.44 408 TYR A C 1
ATOM 3250 O O . TYR A 1 408 ? -32.781 5.066 -6.09 1 97.44 408 TYR A O 1
ATOM 3258 N N . ILE A 1 409 ? -32.375 4.156 -8.172 1 96.81 409 ILE A N 1
ATOM 3259 C CA . ILE A 1 409 ? -33.25 3 -8.008 1 96.81 409 ILE A CA 1
ATOM 3260 C C . ILE A 1 409 ? -32.5 1.727 -8.391 1 96.81 409 ILE A C 1
ATOM 3262 O O . ILE A 1 409 ? -33.094 0.695 -8.664 1 96.81 409 ILE A O 1
ATOM 3266 N N . ASN A 1 410 ? -31.172 1.795 -8.461 1 95.25 410 ASN A N 1
ATOM 3267 C CA . ASN A 1 410 ? -30.359 0.667 -8.891 1 95.25 410 ASN A CA 1
ATOM 3268 C C . ASN A 1 410 ? -30.344 -0.449 -7.852 1 95.25 410 ASN A C 1
ATOM 3270 O O . ASN A 1 410 ? -29.828 -1.538 -8.109 1 95.25 410 ASN A O 1
ATOM 3274 N N . ASN A 1 411 ? -30.906 -0.219 -6.645 1 95.19 411 ASN A N 1
ATOM 3275 C CA . ASN A 1 411 ? -31.062 -1.282 -5.656 1 95.19 411 ASN A CA 1
ATOM 3276 C C . ASN A 1 411 ? -32.312 -2.096 -5.891 1 95.19 411 ASN A C 1
ATOM 3278 O O . ASN A 1 411 ? -32.5 -3.166 -5.305 1 95.19 411 ASN A O 1
ATOM 3282 N N . PHE A 1 412 ? -33.188 -1.574 -6.781 1 94.94 412 PHE A N 1
ATOM 3283 C CA . PHE A 1 412 ? -34.406 -2.271 -7.121 1 94.94 412 PHE A CA 1
ATOM 3284 C C . PHE A 1 412 ? -34.375 -2.795 -8.555 1 94.94 412 PHE A C 1
ATOM 3286 O O . PHE A 1 412 ? -34.906 -3.865 -8.844 1 94.94 412 PHE A O 1
ATOM 3293 N N . VAL A 1 413 ? -33.719 -2.01 -9.367 1 92.81 413 VAL A N 1
ATOM 3294 C CA . VAL A 1 413 ? -33.688 -2.336 -10.781 1 92.81 413 VAL A CA 1
ATOM 3295 C C . VAL A 1 413 ? -32.219 -2.424 -11.242 1 92.81 413 VAL A C 1
ATOM 3297 O O . VAL A 1 413 ? -31.469 -1.462 -11.109 1 92.81 413 VAL A O 1
ATOM 3300 N N . PRO A 1 414 ? -31.828 -3.547 -11.938 1 91 414 PRO A N 1
ATOM 3301 C CA . PRO A 1 414 ? -32.5 -4.805 -12.266 1 91 414 PRO A CA 1
ATOM 3302 C C . PRO A 1 414 ? -32.75 -5.684 -11.047 1 91 414 PRO A C 1
ATOM 3304 O O . PRO A 1 414 ? -32.25 -5.379 -9.953 1 91 414 PRO A O 1
ATOM 3307 N N . SER A 1 415 ? -33.5 -6.711 -11.266 1 86.25 415 SER A N 1
ATOM 3308 C CA . SER A 1 415 ? -33.844 -7.605 -10.172 1 86.25 415 SER A CA 1
ATOM 3309 C C . SER A 1 415 ? -32.594 -8.258 -9.562 1 86.25 415 SER A C 1
ATOM 3311 O O . SER A 1 415 ? -32.531 -8.461 -8.352 1 86.25 415 SER A O 1
ATOM 3313 N N . ASP A 1 416 ? -31.734 -8.477 -10.461 1 85.94 416 ASP A N 1
ATOM 3314 C CA . ASP A 1 416 ? -30.422 -8.922 -9.977 1 85.94 416 ASP A CA 1
ATOM 3315 C C . ASP A 1 416 ? -29.484 -7.738 -9.797 1 85.94 416 ASP A C 1
ATOM 3317 O O . ASP A 1 416 ? -28.75 -7.375 -10.719 1 85.94 416 ASP A O 1
ATOM 3321 N N . THR A 1 417 ? -29.422 -7.281 -8.656 1 82.94 417 THR A N 1
ATOM 3322 C CA . THR A 1 417 ? -28.688 -6.059 -8.344 1 82.94 417 THR A CA 1
ATOM 3323 C C . THR A 1 417 ? -27.203 -6.238 -8.609 1 82.94 417 THR A C 1
ATOM 3325 O O . THR A 1 417 ? -26.484 -5.262 -8.828 1 82.94 417 THR A O 1
ATOM 3328 N N . SER A 1 418 ? -26.734 -7.445 -8.617 1 82.81 418 SER A N 1
ATOM 3329 C CA . SER A 1 418 ? -25.312 -7.699 -8.867 1 82.81 418 SER A CA 1
ATOM 3330 C C . SER A 1 418 ? -24.969 -7.477 -10.336 1 82.81 418 SER A C 1
ATOM 3332 O O . SER A 1 418 ? -23.797 -7.262 -10.672 1 82.81 418 SER A O 1
ATOM 3334 N N . SER A 1 419 ? -26.016 -7.426 -11.227 1 85.38 419 SER A N 1
ATOM 3335 C CA . SER A 1 419 ? -25.797 -7.266 -12.656 1 85.38 419 SER A CA 1
ATOM 3336 C C . SER A 1 419 ? -26 -5.82 -13.094 1 85.38 419 SER A C 1
ATOM 3338 O O . SER A 1 419 ? -25.906 -5.508 -14.281 1 85.38 419 SER A O 1
ATOM 3340 N N . GLY A 1 420 ? -26.203 -4.973 -12.125 1 90.88 420 GLY A N 1
ATOM 3341 C CA . GLY A 1 420 ? -26.391 -3.566 -12.445 1 90.88 420 GLY A CA 1
ATOM 3342 C C . GLY A 1 420 ? -25.094 -2.82 -12.656 1 90.88 420 GLY A C 1
ATOM 3343 O O . GLY A 1 420 ? -24.031 -3.432 -12.703 1 90.88 420 GLY A O 1
ATOM 3344 N N . CYS A 1 421 ? -25.297 -1.517 -12.938 1 94.31 421 CYS A N 1
ATOM 3345 C CA . CYS A 1 421 ? -24.125 -0.66 -13.133 1 94.31 421 CYS A CA 1
ATOM 3346 C C . CYS A 1 421 ? -23.531 -0.257 -11.789 1 94.31 421 CYS A C 1
ATOM 3348 O O . CYS A 1 421 ? -24.234 0.251 -10.914 1 94.31 421 CYS A O 1
ATOM 3350 N N . LEU A 1 422 ? -22.203 -0.421 -11.68 1 94.12 422 LEU A N 1
ATOM 3351 C CA . LEU A 1 422 ? -21.562 -0.157 -10.398 1 94.12 422 LEU A CA 1
ATOM 3352 C C . LEU A 1 422 ? -22.312 -0.859 -9.266 1 94.12 422 LEU A C 1
ATOM 3354 O O . LEU A 1 422 ? -22.875 -0.203 -8.383 1 94.12 422 LEU A O 1
ATOM 3358 N N . SER A 1 423 ? -22.297 -2.1 -9.227 1 90.81 423 SER A N 1
ATOM 3359 C CA . SER A 1 423 ? -23.078 -2.945 -8.336 1 90.81 423 SER A CA 1
ATOM 3360 C C . SER A 1 423 ? -22.922 -2.512 -6.879 1 90.81 423 SER A C 1
ATOM 3362 O O . SER A 1 423 ? -23.797 -2.746 -6.051 1 90.81 423 SER A O 1
ATOM 3364 N N . TRP A 1 424 ? -21.828 -1.812 -6.516 1 92.25 424 TRP A N 1
ATOM 3365 C CA . TRP A 1 424 ? -21.609 -1.39 -5.133 1 92.25 424 TRP A CA 1
ATOM 3366 C C . TRP A 1 424 ? -22.281 -0.048 -4.863 1 92.25 424 TRP A C 1
ATOM 3368 O O . TRP A 1 424 ? -22.344 0.399 -3.715 1 92.25 424 TRP A O 1
ATOM 3378 N N . SER A 1 425 ? -22.875 0.56 -5.863 1 95.19 425 SER A N 1
ATOM 3379 C CA . SER A 1 425 ? -23.5 1.869 -5.691 1 95.19 425 SER A CA 1
ATOM 3380 C C . SER A 1 425 ? -24.922 1.74 -5.148 1 95.19 425 SER A C 1
ATOM 3382 O O . SER A 1 425 ? -25.641 2.732 -5.051 1 95.19 425 SER A O 1
ATOM 3384 N N . TRP A 1 426 ? -25.359 0.537 -4.789 1 95.31 426 TRP A N 1
ATOM 3385 C CA . TRP A 1 426 ? -26.672 0.368 -4.172 1 95.31 426 TRP A CA 1
ATOM 3386 C C . TRP A 1 426 ? -26.781 1.204 -2.902 1 95.31 426 TRP A C 1
ATOM 3388 O O . TRP A 1 426 ? -27.875 1.662 -2.555 1 95.31 426 TRP A O 1
ATOM 3398 N N . TYR A 1 427 ? -25.719 1.356 -2.203 1 96.06 427 TYR A N 1
ATOM 3399 C CA . TYR A 1 427 ? -25.688 2.137 -0.97 1 96.06 427 TYR A CA 1
ATOM 3400 C C . TYR A 1 427 ? -26.203 3.551 -1.214 1 96.06 427 TYR A C 1
ATOM 3402 O O . TYR A 1 427 ? -26.953 4.094 -0.401 1 96.06 427 TYR A O 1
ATOM 3410 N N . LEU A 1 428 ? -25.781 4.16 -2.326 1 96.88 428 LEU A N 1
ATOM 3411 C CA . LEU A 1 428 ? -26.188 5.527 -2.639 1 96.88 428 LEU A CA 1
ATOM 3412 C C . LEU A 1 428 ? -27.688 5.598 -2.896 1 96.88 428 LEU A C 1
ATOM 3414 O O . LEU A 1 428 ? -28.344 6.57 -2.512 1 96.88 428 LEU A O 1
ATOM 3418 N N . ALA A 1 429 ? -28.172 4.578 -3.57 1 97.25 429 ALA A N 1
ATOM 3419 C CA . ALA A 1 429 ? -29.609 4.531 -3.811 1 97.25 429 ALA A CA 1
ATOM 3420 C C . ALA A 1 429 ? -30.391 4.41 -2.5 1 97.25 429 ALA A C 1
ATOM 3422 O O . ALA A 1 429 ? -31.344 5.156 -2.262 1 97.25 429 ALA A O 1
ATOM 3423 N N . THR A 1 430 ? -29.953 3.529 -1.676 1 97.19 430 THR A N 1
ATOM 3424 C CA . THR A 1 430 ? -30.594 3.338 -0.38 1 97.19 430 THR A CA 1
ATOM 3425 C C . THR A 1 430 ? -30.469 4.598 0.475 1 97.19 430 THR A C 1
ATOM 3427 O O . THR A 1 430 ? -31.422 5.004 1.129 1 97.19 430 THR A O 1
ATOM 3430 N N . ASP A 1 431 ? -29.328 5.195 0.476 1 97 431 ASP A N 1
ATOM 3431 C CA . ASP A 1 431 ? -29.094 6.41 1.247 1 97 431 ASP A CA 1
ATOM 3432 C C . ASP A 1 431 ? -30 7.547 0.778 1 97 431 ASP A C 1
ATOM 3434 O O . ASP A 1 431 ? -30.562 8.281 1.596 1 97 431 ASP A O 1
ATOM 3438 N N . MET A 1 432 ? -30.156 7.711 -0.527 1 97.38 432 MET A N 1
ATOM 3439 C CA . MET A 1 432 ? -31.016 8.75 -1.081 1 97.38 432 MET A CA 1
ATOM 3440 C C . MET A 1 432 ? -32.469 8.508 -0.709 1 97.38 432 MET A C 1
ATOM 3442 O O . MET A 1 432 ? -33.188 9.445 -0.396 1 97.38 432 MET A O 1
ATOM 3446 N N . GLN A 1 433 ? -32.875 7.32 -0.759 1 97.81 433 GLN A N 1
ATOM 3447 C CA . GLN A 1 433 ? -34.25 6.973 -0.409 1 97.81 433 GLN A CA 1
ATOM 3448 C C . GLN A 1 433 ? -34.531 7.219 1.073 1 97.81 433 GLN A C 1
ATOM 3450 O O . GLN A 1 433 ? -35.562 7.75 1.438 1 97.81 433 GLN A O 1
ATOM 3455 N N . LEU A 1 434 ? -33.594 6.832 1.891 1 97.88 434 LEU A N 1
ATOM 3456 C CA . LEU A 1 434 ? -33.75 7.074 3.322 1 97.88 434 LEU A CA 1
ATOM 3457 C C . LEU A 1 434 ? -33.625 8.562 3.637 1 97.88 434 LEU A C 1
ATOM 3459 O O . LEU A 1 434 ? -34.25 9.047 4.586 1 97.88 434 LEU A O 1
ATOM 3463 N N . PHE A 1 435 ? -32.906 9.289 2.871 1 97.38 435 PHE A N 1
ATOM 3464 C CA . PHE A 1 435 ? -32.844 10.742 2.998 1 97.38 435 PHE A CA 1
ATOM 3465 C C . PHE A 1 435 ? -34.188 11.383 2.764 1 97.38 435 PHE A C 1
ATOM 3467 O O . PHE A 1 435 ? -34.594 12.273 3.51 1 97.38 435 PHE A O 1
ATOM 3474 N N . LEU A 1 436 ? -34.844 10.867 1.763 1 97.12 436 LEU A N 1
ATOM 3475 C CA . LEU A 1 436 ? -36.188 11.375 1.481 1 97.12 436 LEU A CA 1
ATOM 3476 C C . LEU A 1 436 ? -37.156 11.07 2.639 1 97.12 436 LEU A C 1
ATOM 3478 O O . LEU A 1 436 ? -37.969 11.922 3.012 1 97.12 436 LEU A O 1
ATOM 3482 N N . LEU A 1 437 ? -36.969 9.93 3.172 1 97 437 LEU A N 1
ATOM 3483 C CA . LEU A 1 437 ? -37.781 9.562 4.344 1 97 437 LEU A CA 1
ATOM 3484 C C . LEU A 1 437 ? -37.406 10.438 5.539 1 97 437 LEU A C 1
ATOM 3486 O O . LEU A 1 437 ? -38.281 10.812 6.328 1 97 437 LEU A O 1
ATOM 3490 N N . ALA A 1 438 ? -36.188 10.742 5.684 1 97.31 438 ALA A N 1
ATOM 3491 C CA . ALA A 1 438 ? -35.688 11.555 6.793 1 97.31 438 ALA A CA 1
ATOM 3492 C C . ALA A 1 438 ? -36.312 12.945 6.766 1 97.31 438 ALA A C 1
ATOM 3494 O O . ALA A 1 438 ? -36.594 13.523 7.82 1 97.31 438 ALA A O 1
ATOM 3495 N N . ILE A 1 439 ? -36.5 13.531 5.598 1 95.81 439 ILE A N 1
ATOM 3496 C CA . ILE A 1 439 ? -37.094 14.852 5.465 1 95.81 439 ILE A CA 1
ATOM 3497 C C . ILE A 1 439 ? -38.5 14.852 6.09 1 95.81 439 ILE A C 1
ATOM 3499 O O . ILE A 1 439 ? -38.844 15.742 6.871 1 95.81 439 ILE A O 1
ATOM 3503 N N . ILE A 1 440 ? -39.219 13.805 5.828 1 96.25 440 ILE A N 1
ATOM 3504 C CA . ILE A 1 440 ? -40.594 13.688 6.359 1 96.25 440 ILE A CA 1
ATOM 3505 C C . ILE A 1 440 ? -40.531 13.547 7.879 1 96.25 440 ILE A C 1
ATOM 3507 O O . ILE A 1 440 ? -41.281 14.203 8.594 1 96.25 440 ILE A O 1
ATOM 3511 N N . LEU A 1 441 ? -39.656 12.805 8.352 1 97.38 441 LEU A N 1
ATOM 3512 C CA . LEU A 1 441 ? -39.531 12.539 9.781 1 97.38 441 LEU A CA 1
ATOM 3513 C C . LEU A 1 441 ? -39.062 13.773 10.531 1 97.38 441 LEU A C 1
ATOM 3515 O O . LEU A 1 441 ? -39.5 14.039 11.648 1 97.38 441 LEU A O 1
ATOM 3519 N N . ILE A 1 442 ? -38.156 14.516 9.969 1 96 442 ILE A N 1
ATOM 3520 C CA . ILE A 1 442 ? -37.594 15.711 10.602 1 96 442 ILE A CA 1
ATOM 3521 C C . ILE A 1 442 ? -38.719 16.766 10.734 1 96 442 ILE A C 1
ATOM 3523 O O . ILE A 1 442 ? -38.844 17.406 11.773 1 96 442 ILE A O 1
ATOM 3527 N N . VAL A 1 443 ? -39.562 16.891 9.641 1 94.62 443 VAL A N 1
ATOM 3528 C CA . VAL A 1 443 ? -40.656 17.828 9.664 1 94.62 443 VAL A CA 1
ATOM 3529 C C . VAL A 1 443 ? -41.656 17.422 10.734 1 94.62 443 VAL A C 1
ATOM 3531 O O . VAL A 1 443 ? -42.156 18.266 11.492 1 94.62 443 VAL A O 1
ATOM 3534 N N . LEU A 1 444 ? -41.812 16.156 10.797 1 95.5 444 LEU A N 1
ATOM 3535 C CA . LEU A 1 444 ? -42.75 15.633 11.789 1 95.5 444 LEU A CA 1
ATOM 3536 C C . LEU A 1 444 ? -42.25 15.859 13.203 1 95.5 444 LEU A C 1
ATOM 3538 O O . LEU A 1 444 ? -43 16.25 14.102 1 95.5 444 LEU A O 1
ATOM 3542 N N . LEU A 1 445 ? -41 15.633 13.461 1 95.94 445 LEU A N 1
ATOM 3543 C CA . LEU A 1 445 ? -40.375 15.781 14.773 1 95.94 445 LEU A CA 1
ATOM 3544 C C . LEU A 1 445 ? -40.375 17.25 15.203 1 95.94 445 LEU A C 1
ATOM 3546 O O . LEU A 1 445 ? -40.469 17.547 16.391 1 95.94 445 LEU A O 1
ATOM 3550 N N . TRP A 1 446 ? -40.219 18.125 14.234 1 93.5 446 TRP A N 1
ATOM 3551 C CA . TRP A 1 446 ? -40.156 19.547 14.531 1 93.5 446 TRP A CA 1
ATO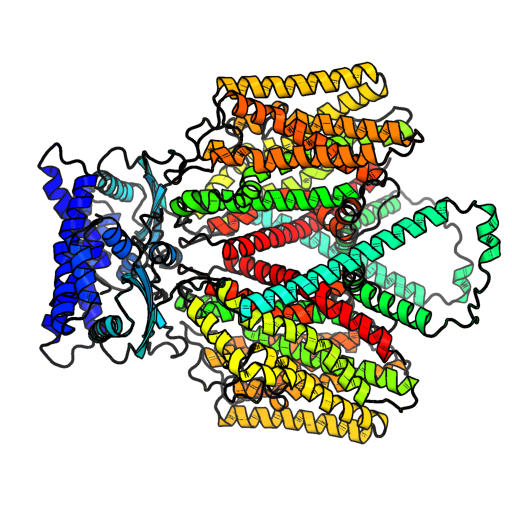M 3552 C C . TRP A 1 446 ? -41.531 20.062 14.984 1 93.5 446 TRP A C 1
ATOM 3554 O O . TRP A 1 446 ? -41.625 20.766 15.992 1 93.5 446 TRP A O 1
ATOM 3564 N N . TRP A 1 447 ? -42.656 19.672 14.289 1 93.56 447 TRP A N 1
ATOM 3565 C CA . TRP A 1 447 ? -43.969 20.234 14.562 1 93.56 447 TRP A CA 1
ATOM 3566 C C . TRP A 1 447 ? -44.688 19.422 15.641 1 93.56 447 TRP A C 1
ATOM 3568 O O . TRP A 1 447 ? -45.438 19.984 16.438 1 93.56 447 TRP A O 1
ATOM 3578 N N . HIS A 1 448 ? -44.5 18.109 15.555 1 95.75 448 HIS A N 1
ATOM 3579 C CA . HIS A 1 448 ? -45.125 17.219 16.516 1 95.75 448 HIS A CA 1
ATOM 3580 C C . HIS A 1 448 ? -44.125 16.219 17.094 1 95.75 448 HIS A C 1
ATOM 3582 O O . HIS A 1 448 ? -44.125 15.047 16.688 1 95.75 448 HIS A O 1
ATOM 3588 N N . PRO A 1 449 ? -43.375 16.594 18.031 1 95.19 449 PRO A N 1
ATOM 3589 C CA . PRO A 1 449 ? -42.281 15.758 18.531 1 95.19 449 PRO A CA 1
ATOM 3590 C C . PRO A 1 449 ? -42.75 14.391 19.016 1 95.19 449 PRO A C 1
ATOM 3592 O O . PRO A 1 449 ? -42.094 13.383 18.781 1 95.19 449 PRO A O 1
ATOM 3595 N N . ALA A 1 450 ? -43.938 14.289 19.672 1 96.5 450 ALA A N 1
ATOM 3596 C CA . ALA A 1 450 ? -44.438 13.023 20.172 1 96.5 450 ALA A CA 1
ATOM 3597 C C . ALA A 1 450 ? -44.75 12.062 19.031 1 96.5 450 ALA A C 1
ATOM 3599 O O . ALA A 1 450 ? -44.375 10.883 19.078 1 96.5 450 ALA A O 1
ATOM 3600 N N . ILE A 1 451 ? -45.406 12.562 18.016 1 96.5 451 ILE A N 1
ATOM 3601 C CA . ILE A 1 451 ? -45.75 11.742 16.859 1 96.5 451 ILE A CA 1
ATOM 3602 C C . ILE A 1 451 ? -44.469 11.336 16.109 1 96.5 451 ILE A C 1
ATOM 3604 O O . ILE A 1 451 ? -44.375 10.227 15.578 1 96.5 451 ILE A O 1
ATOM 3608 N N . GLY A 1 452 ? -43.531 12.281 16.031 1 96.88 452 GLY A N 1
ATOM 3609 C CA . GLY A 1 452 ? -42.281 11.984 15.383 1 96.88 452 GLY A CA 1
ATOM 3610 C C . GLY A 1 452 ? -41.5 10.867 16.047 1 96.88 452 GLY A C 1
ATOM 3611 O O . GLY A 1 452 ? -41 9.961 15.383 1 96.88 452 GLY A O 1
ATOM 3612 N N . ILE A 1 453 ? -41.406 10.906 17.312 1 97 453 ILE A N 1
ATOM 3613 C CA . ILE A 1 453 ? -40.688 9.898 18.078 1 97 453 ILE A CA 1
ATOM 3614 C C . ILE A 1 453 ? -41.375 8.547 17.938 1 97 453 ILE A C 1
ATOM 3616 O O . ILE A 1 453 ? -40.719 7.516 17.766 1 97 453 ILE A O 1
ATOM 3620 N N . VAL A 1 454 ? -42.688 8.539 18 1 97.25 454 VAL A N 1
ATOM 3621 C CA . VAL A 1 454 ? -43.438 7.305 17.844 1 97.25 454 VAL A CA 1
ATOM 3622 C C . VAL A 1 454 ? -43.25 6.746 16.438 1 97.25 454 VAL A C 1
ATOM 3624 O O . VAL A 1 454 ? -43.125 5.535 16.25 1 97.25 454 VAL A O 1
ATOM 3627 N N . SER A 1 455 ? -43.25 7.637 15.469 1 97.44 455 SER A N 1
ATOM 3628 C CA . SER A 1 455 ? -43.031 7.203 14.094 1 97.44 455 SER A CA 1
ATOM 3629 C C . SER A 1 455 ? -41.656 6.582 13.93 1 97.44 455 SER A C 1
ATOM 3631 O O . SER A 1 455 ? -41.469 5.59 13.211 1 97.44 455 SER A O 1
ATOM 3633 N N . LEU A 1 456 ? -40.656 7.172 14.508 1 97.75 456 LEU A N 1
ATOM 3634 C CA . LEU A 1 456 ? -39.312 6.621 14.469 1 97.75 456 LEU A CA 1
ATOM 3635 C C . LEU A 1 456 ? -39.281 5.227 15.086 1 97.75 456 LEU A C 1
ATOM 3637 O O . LEU A 1 456 ? -38.656 4.316 14.531 1 97.75 456 LEU A O 1
ATOM 3641 N N . ALA A 1 457 ? -39.906 5.051 16.172 1 97.12 457 ALA A N 1
ATOM 3642 C CA . ALA A 1 457 ? -39.938 3.768 16.875 1 97.12 457 ALA A CA 1
ATOM 3643 C C . ALA A 1 457 ? -40.688 2.715 16.062 1 97.12 457 ALA A C 1
ATOM 3645 O O . ALA A 1 457 ? -40.25 1.572 15.953 1 97.12 457 ALA A O 1
ATOM 3646 N N . VAL A 1 458 ? -41.781 3.115 15.516 1 97.25 458 VAL A N 1
ATOM 3647 C CA . VAL A 1 458 ? -42.594 2.191 14.75 1 97.25 458 VAL A CA 1
ATOM 3648 C C . VAL A 1 458 ? -41.875 1.764 13.484 1 97.25 458 VAL A C 1
ATOM 3650 O O . VAL A 1 458 ? -41.875 0.584 13.117 1 97.25 458 VAL A O 1
ATOM 3653 N N . LEU A 1 459 ? -41.25 2.701 12.797 1 97.69 459 LEU A N 1
ATOM 3654 C CA . LEU A 1 459 ? -40.531 2.387 11.578 1 97.69 459 LEU A CA 1
ATOM 3655 C C . LEU A 1 459 ? -39.312 1.506 11.875 1 97.69 459 LEU A C 1
ATOM 3657 O O . LEU A 1 459 ? -38.969 0.619 11.094 1 97.69 459 LEU A O 1
ATOM 3661 N N . SER A 1 460 ? -38.594 1.785 12.984 1 97.38 460 SER A N 1
ATOM 3662 C CA . SER A 1 460 ? -37.469 0.949 13.375 1 97.38 460 SER A CA 1
ATOM 3663 C C . SER A 1 460 ? -37.938 -0.471 13.703 1 97.38 460 SER A C 1
ATOM 3665 O O . SER A 1 460 ? -37.281 -1.44 13.289 1 97.38 460 SER A O 1
ATOM 3667 N N . LEU A 1 461 ? -39 -0.551 14.43 1 96.75 461 LEU A N 1
ATOM 3668 C CA . LEU A 1 461 ? -39.562 -1.864 14.773 1 96.75 461 LEU A CA 1
ATOM 3669 C C . LEU A 1 461 ? -40.031 -2.598 13.523 1 96.75 461 LEU A C 1
ATOM 3671 O O . LEU A 1 461 ? -39.875 -3.818 13.422 1 96.75 461 LEU A O 1
ATOM 3675 N N . ALA A 1 462 ? -40.594 -1.881 12.625 1 96.62 462 ALA A N 1
ATOM 3676 C CA . ALA A 1 462 ? -41.031 -2.479 11.367 1 96.62 462 ALA A CA 1
ATOM 3677 C C . ALA A 1 462 ? -39.844 -3.023 10.578 1 96.62 462 ALA A C 1
ATOM 3679 O O . ALA A 1 462 ? -39.938 -4.117 10.016 1 96.62 462 ALA A O 1
ATOM 3680 N N . SER A 1 463 ? -38.812 -2.258 10.461 1 96.31 463 SER A N 1
ATOM 3681 C CA . SER A 1 463 ? -37.594 -2.701 9.773 1 96.31 463 SER A CA 1
ATOM 3682 C C . SER A 1 463 ? -37.031 -3.949 10.422 1 96.31 463 SER A C 1
ATOM 3684 O O . SER A 1 463 ? -36.625 -4.887 9.734 1 96.31 463 SER A O 1
ATOM 3686 N N . ILE A 1 464 ? -37 -3.996 11.727 1 96.69 464 ILE A N 1
ATOM 3687 C CA . ILE A 1 464 ? -36.438 -5.129 12.477 1 96.69 464 ILE A CA 1
ATOM 3688 C C . ILE A 1 464 ? -37.344 -6.352 12.266 1 96.69 464 ILE A C 1
ATOM 3690 O O . ILE A 1 464 ? -36.844 -7.461 12.047 1 96.69 464 ILE A O 1
ATOM 3694 N N . THR A 1 465 ? -38.656 -6.137 12.266 1 95.81 465 THR A N 1
ATOM 3695 C CA . THR A 1 465 ? -39.594 -7.234 12.102 1 95.81 465 THR A CA 1
ATOM 3696 C C . THR A 1 465 ? -39.531 -7.793 10.688 1 95.81 465 THR A C 1
ATOM 3698 O O . THR A 1 465 ? -39.594 -9.008 10.492 1 95.81 465 THR A O 1
ATOM 3701 N N . VAL A 1 466 ? -39.469 -6.953 9.719 1 94.38 466 VAL A N 1
ATOM 3702 C CA . VAL A 1 466 ? -39.344 -7.402 8.336 1 94.38 466 VAL A CA 1
ATOM 3703 C C . VAL A 1 466 ? -38.094 -8.25 8.156 1 94.38 466 VAL A C 1
ATOM 3705 O O . VAL A 1 466 ? -38.125 -9.305 7.516 1 94.38 466 VAL A O 1
ATOM 3708 N N . ARG A 1 467 ? -37.031 -7.871 8.68 1 93.38 467 ARG A N 1
ATOM 3709 C CA . ARG A 1 467 ? -35.781 -8.625 8.594 1 93.38 467 ARG A CA 1
ATOM 3710 C C . ARG A 1 467 ? -35.906 -9.969 9.305 1 93.38 467 ARG A C 1
ATOM 3712 O O . ARG A 1 467 ? -35.469 -10.992 8.789 1 93.38 467 ARG A O 1
ATOM 3719 N N . ALA A 1 468 ? -36.531 -9.93 10.461 1 94.25 468 ALA A N 1
ATOM 3720 C CA . ALA A 1 468 ? -36.688 -11.156 11.234 1 94.25 468 ALA A CA 1
ATOM 3721 C C . ALA A 1 468 ? -37.531 -12.18 10.469 1 94.25 468 ALA A C 1
ATOM 3723 O O . ALA A 1 468 ? -37.188 -13.359 10.43 1 94.25 468 ALA A O 1
ATOM 3724 N N . VAL A 1 469 ? -38.531 -11.711 9.867 1 94.06 469 VAL A N 1
ATOM 3725 C CA . VAL A 1 469 ? -39.469 -12.586 9.148 1 94.06 469 VAL A CA 1
ATOM 3726 C C . VAL A 1 469 ? -38.781 -13.148 7.906 1 94.06 469 VAL A C 1
ATOM 3728 O O . VAL A 1 469 ? -38.812 -14.352 7.652 1 94.06 469 VAL A O 1
ATOM 3731 N N . ILE A 1 470 ? -38.094 -12.336 7.18 1 92 470 ILE A N 1
ATOM 3732 C CA . ILE A 1 470 ? -37.469 -12.773 5.941 1 92 470 ILE A CA 1
ATOM 3733 C C . ILE A 1 470 ? -36.281 -13.688 6.262 1 92 470 ILE A C 1
ATOM 3735 O O . ILE A 1 470 ? -36.062 -14.68 5.559 1 92 470 ILE A O 1
ATOM 3739 N N . PHE A 1 471 ? -35.562 -13.406 7.305 1 90.44 471 PHE A N 1
ATOM 3740 C CA . PHE A 1 471 ? -34.438 -14.258 7.723 1 90.44 471 PHE A CA 1
ATOM 3741 C C . PHE A 1 471 ? -34.938 -15.641 8.117 1 90.44 471 PHE A C 1
ATOM 3743 O O . PHE A 1 471 ? -34.312 -16.641 7.797 1 90.44 471 PHE A O 1
ATOM 3750 N N . SER A 1 472 ? -36.062 -15.68 8.789 1 90.56 472 SER A N 1
ATOM 3751 C CA . SER A 1 472 ? -36.625 -16.938 9.25 1 90.56 472 SER A CA 1
ATOM 3752 C C . SER A 1 472 ? -37.25 -17.734 8.102 1 90.56 472 SER A C 1
ATOM 3754 O O . SER A 1 472 ? -37.062 -18.953 8.008 1 90.56 472 SER A O 1
ATOM 3756 N N . GLU A 1 473 ? -37.844 -17.109 7.203 1 91.44 473 GLU A N 1
ATOM 3757 C CA . GLU A 1 473 ? -38.562 -17.781 6.121 1 91.44 473 GLU A CA 1
ATOM 3758 C C . GLU A 1 473 ? -37.594 -18.25 5.035 1 91.44 473 GLU A C 1
ATOM 3760 O O . GLU A 1 473 ? -37.75 -19.359 4.492 1 91.44 473 GLU A O 1
ATOM 3765 N N . ARG A 1 474 ? -36.594 -17.484 4.723 1 89.88 474 ARG A N 1
ATOM 3766 C CA . ARG A 1 474 ? -35.719 -17.797 3.611 1 89.88 474 ARG A CA 1
ATOM 3767 C C . ARG A 1 474 ? -34.469 -18.5 4.105 1 89.88 474 ARG A C 1
ATOM 3769 O O . ARG A 1 474 ? -33.656 -18.969 3.301 1 89.88 474 ARG A O 1
ATOM 3776 N N . GLY A 1 475 ? -34.25 -18.562 5.328 1 87.5 475 GLY A N 1
ATOM 3777 C CA . GLY A 1 475 ? -33.125 -19.281 5.887 1 87.5 475 GLY A CA 1
ATOM 3778 C C . GLY A 1 475 ? -31.797 -18.578 5.641 1 87.5 475 GLY A C 1
ATOM 3779 O O . GLY A 1 475 ? -30.812 -19.219 5.27 1 87.5 475 GLY A O 1
ATOM 3780 N N . TYR A 1 476 ? -31.828 -17.297 5.762 1 88.62 476 TYR A N 1
ATOM 3781 C CA . TYR A 1 476 ? -30.594 -16.531 5.598 1 88.62 476 TYR A CA 1
ATOM 3782 C C . TYR A 1 476 ? -29.672 -16.734 6.785 1 88.62 476 TYR A C 1
ATOM 3784 O O . TYR A 1 476 ? -30.125 -16.969 7.906 1 88.62 476 TYR A O 1
ATOM 3792 N N . ALA A 1 477 ? -28.344 -16.719 6.477 1 88.31 477 ALA A N 1
ATOM 3793 C CA . ALA A 1 477 ? -27.359 -16.703 7.559 1 88.31 477 ALA A CA 1
ATOM 3794 C C . ALA A 1 477 ? -27.219 -15.312 8.148 1 88.31 477 ALA A C 1
ATOM 3796 O O . ALA A 1 477 ? -27.703 -14.328 7.574 1 88.31 477 ALA A O 1
ATOM 3797 N N . ALA A 1 478 ? -26.562 -15.258 9.25 1 85.25 478 ALA A N 1
ATOM 3798 C CA . ALA A 1 478 ? -26.5 -14.023 10.031 1 85.25 478 ALA A CA 1
ATOM 3799 C C . ALA A 1 478 ? -25.781 -12.922 9.266 1 85.25 478 ALA A C 1
ATOM 3801 O O . ALA A 1 478 ? -26.125 -11.75 9.375 1 85.25 478 ALA A O 1
ATOM 3802 N N . THR A 1 479 ? -24.719 -13.289 8.562 1 84.75 479 THR A N 1
ATOM 3803 C CA . THR A 1 479 ? -23.953 -12.297 7.816 1 84.75 479 THR A CA 1
ATOM 3804 C C . THR A 1 479 ? -23.734 -12.766 6.383 1 84.75 479 THR A C 1
ATOM 3806 O O . THR A 1 479 ? -23.875 -13.945 6.078 1 84.75 479 THR A O 1
ATOM 3809 N N . GLN A 1 480 ? -23.406 -11.797 5.562 1 80.81 480 GLN A N 1
ATOM 3810 C CA . GLN A 1 480 ? -23.219 -12.086 4.145 1 80.81 480 GLN A CA 1
ATOM 3811 C C . GLN A 1 480 ? -22.031 -13.016 3.926 1 80.81 480 GLN A C 1
ATOM 3813 O O . GLN A 1 480 ? -22.109 -13.953 3.129 1 80.81 480 GLN A O 1
ATOM 3818 N N . PRO A 1 481 ? -20.938 -12.82 4.605 1 76.88 481 PRO A N 1
ATOM 3819 C CA . PRO A 1 481 ? -19.828 -13.742 4.391 1 76.88 481 PRO A CA 1
ATOM 3820 C C . PRO A 1 481 ? -20.156 -15.18 4.793 1 76.88 481 PRO A C 1
ATOM 3822 O O . PRO A 1 481 ? -19.75 -16.125 4.109 1 76.88 481 PRO A O 1
ATOM 3825 N N . ILE A 1 482 ? -20.922 -15.344 5.855 1 78.06 482 ILE A N 1
ATOM 3826 C CA . ILE A 1 482 ? -21.328 -16.672 6.289 1 78.06 482 ILE A CA 1
ATOM 3827 C C . ILE A 1 482 ? -22.344 -17.25 5.312 1 78.06 482 ILE A C 1
ATOM 3829 O O . ILE A 1 482 ? -22.312 -18.438 4.98 1 78.06 482 ILE A O 1
ATOM 3833 N N . ASN A 1 483 ? -23.156 -16.359 4.848 1 78.88 483 ASN A N 1
ATOM 3834 C CA . ASN A 1 483 ? -24.156 -16.766 3.871 1 78.88 483 ASN A CA 1
ATOM 3835 C C . ASN A 1 483 ? -23.5 -17.25 2.576 1 78.88 483 ASN A C 1
ATOM 3837 O O . ASN A 1 483 ? -23.969 -18.219 1.974 1 78.88 483 ASN A O 1
ATOM 3841 N N . SER A 1 484 ? -22.453 -16.594 2.188 1 74.75 484 SER A N 1
ATOM 3842 C CA . SER A 1 484 ? -21.766 -16.938 0.955 1 74.75 484 SER A CA 1
ATOM 3843 C C . SER A 1 484 ? -20.938 -18.219 1.127 1 74.75 484 SER A C 1
ATOM 3845 O O . SER A 1 484 ? -20.703 -18.938 0.158 1 74.75 484 SER A O 1
ATOM 3847 N N . ALA A 1 485 ? -20.578 -18.484 2.348 1 73.62 485 ALA A N 1
ATOM 3848 C CA . ALA A 1 485 ? -19.75 -19.641 2.633 1 73.62 485 ALA A CA 1
ATOM 3849 C C . ALA A 1 485 ? -20.609 -20.875 2.91 1 73.62 485 ALA A C 1
ATOM 3851 O O . ALA A 1 485 ? -20.094 -22 2.984 1 73.62 485 ALA A O 1
ATOM 3852 N N . THR A 1 486 ? -21.891 -20.594 3.027 1 72.5 486 THR A N 1
ATOM 3853 C CA . THR A 1 486 ? -22.812 -21.703 3.295 1 72.5 486 THR A CA 1
ATOM 3854 C C . THR A 1 486 ? -23.812 -21.859 2.152 1 72.5 486 THR A C 1
ATOM 3856 O O . THR A 1 486 ? -23.828 -21.062 1.219 1 72.5 486 THR A O 1
ATOM 3859 N N . ASP A 1 487 ? -24.469 -22.969 2.02 1 68.06 487 ASP A N 1
ATOM 3860 C CA . ASP A 1 487 ? -25.422 -23.266 0.964 1 68.06 487 ASP A CA 1
ATOM 3861 C C . ASP A 1 487 ? -26.734 -22.516 1.189 1 68.06 487 ASP A C 1
ATOM 3863 O O . ASP A 1 487 ? -27.797 -22.953 0.746 1 68.06 487 ASP A O 1
ATOM 3867 N N . SER A 1 488 ? -26.547 -21.328 1.849 1 68.5 488 SER A N 1
ATOM 3868 C CA . SER A 1 488 ? -27.734 -20.531 2.094 1 68.5 488 SER A CA 1
ATOM 3869 C C . SER A 1 488 ? -28.141 -19.734 0.851 1 68.5 488 SER A C 1
ATOM 3871 O O . SER A 1 488 ? -27.344 -19.594 -0.081 1 68.5 488 SER A O 1
ATOM 3873 N N . THR A 1 489 ? -29.391 -19.344 0.806 1 72.38 489 THR A N 1
ATOM 3874 C CA . THR A 1 489 ? -29.906 -18.516 -0.278 1 72.38 489 THR A CA 1
ATOM 3875 C C . THR A 1 489 ? -29.203 -17.172 -0.306 1 72.38 489 THR A C 1
ATOM 3877 O O . THR A 1 489 ? -28.797 -16.656 0.736 1 72.38 489 THR A O 1
ATOM 3880 N N . ASP A 1 490 ? -29.109 -16.703 -1.496 1 78.19 490 ASP A N 1
ATOM 3881 C CA . ASP A 1 490 ? -28.438 -15.406 -1.658 1 78.19 490 ASP A CA 1
ATOM 3882 C C . ASP A 1 490 ? -29.234 -14.289 -0.982 1 78.19 490 ASP A C 1
ATOM 3884 O O . ASP A 1 490 ? -30.375 -14.039 -1.336 1 78.19 490 ASP A O 1
ATOM 3888 N N . MET A 1 491 ? -28.688 -13.664 -0.035 1 81.94 491 MET A N 1
ATOM 3889 C CA . MET A 1 491 ? -29.375 -12.641 0.751 1 81.94 491 MET A CA 1
ATOM 3890 C C . MET A 1 491 ? -29.078 -11.242 0.198 1 81.94 491 MET A C 1
ATOM 3892 O O . MET A 1 491 ? -29.688 -10.266 0.63 1 81.94 491 MET A O 1
ATOM 3896 N N . PHE A 1 492 ? -28.266 -11.094 -0.794 1 81.38 492 PHE A N 1
ATOM 3897 C CA . PHE A 1 492 ? -27.781 -9.797 -1.259 1 81.38 492 PHE A CA 1
ATOM 3898 C C . PHE A 1 492 ? -28.922 -8.961 -1.814 1 81.38 492 PHE A C 1
ATOM 3900 O O . PHE A 1 492 ? -29.062 -7.785 -1.468 1 81.38 492 PHE A O 1
ATOM 3907 N N . PRO A 1 493 ? -29.859 -9.539 -2.529 1 82.19 493 PRO A N 1
ATOM 3908 C CA . PRO A 1 493 ? -30.953 -8.719 -3.064 1 82.19 493 PRO A CA 1
ATOM 3909 C C . PRO A 1 493 ? -31.844 -8.148 -1.971 1 82.19 493 PRO A C 1
ATOM 3911 O O . PRO A 1 493 ? -32.469 -7.098 -2.166 1 82.19 493 PRO A O 1
ATOM 3914 N N . PHE A 1 494 ? -31.844 -8.766 -0.87 1 87.56 494 PHE A N 1
ATOM 3915 C CA . PHE A 1 494 ? -32.656 -8.281 0.24 1 87.56 494 PHE A CA 1
ATOM 3916 C C . PHE A 1 494 ? -31.875 -7.25 1.057 1 87.56 494 PHE A C 1
ATOM 3918 O O . PHE A 1 494 ? -32.438 -6.223 1.456 1 87.56 494 PHE A O 1
ATOM 3925 N N . SER A 1 495 ? -30.609 -7.48 1.214 1 88.5 495 SER A N 1
ATOM 3926 C CA . SER A 1 495 ? -29.797 -6.684 2.125 1 88.5 495 SER A CA 1
ATOM 3927 C C . SER A 1 495 ? -29.578 -5.273 1.582 1 88.5 495 SER A C 1
ATOM 3929 O O . SER A 1 495 ? -29.234 -4.359 2.334 1 88.5 495 SER A O 1
ATOM 3931 N N . VAL A 1 496 ? -29.844 -5.066 0.284 1 92.62 496 VAL A N 1
ATOM 3932 C CA . VAL A 1 496 ? -29.531 -3.783 -0.336 1 92.62 496 VAL A CA 1
ATOM 3933 C C . VAL A 1 496 ? -30.766 -2.883 -0.326 1 92.62 496 VAL A C 1
ATOM 3935 O O . VAL A 1 496 ? -30.688 -1.71 -0.698 1 92.62 496 VAL A O 1
ATOM 3938 N N . LYS A 1 497 ? -31.891 -3.361 0.119 1 94.69 497 LYS A N 1
ATOM 3939 C CA . LYS A 1 497 ? -33.156 -2.6 0.123 1 94.69 497 LYS A CA 1
ATOM 3940 C C . LYS A 1 497 ? -33.219 -1.656 1.32 1 94.69 497 LYS A C 1
ATOM 3942 O O . LYS A 1 497 ? -32.625 -1.941 2.373 1 94.69 497 LYS A O 1
ATOM 3947 N N . PRO A 1 498 ? -33.844 -0.534 1.152 1 95.38 498 PRO A N 1
ATOM 3948 C CA . PRO A 1 498 ? -33.875 0.468 2.221 1 95.38 498 PRO A CA 1
ATOM 3949 C C . PRO A 1 498 ? -34.594 -0.041 3.479 1 95.38 498 PRO A C 1
ATOM 3951 O O . PRO A 1 498 ? -34.219 0.332 4.594 1 95.38 498 PRO A O 1
ATOM 3954 N N . TYR A 1 499 ? -35.594 -0.932 3.32 1 93.25 499 TYR A N 1
ATOM 3955 C CA . TYR A 1 499 ? -36.312 -1.412 4.492 1 93.25 499 TYR A CA 1
ATOM 3956 C C . TYR A 1 499 ? -35.438 -2.357 5.316 1 93.25 499 TYR A C 1
ATOM 3958 O O . TYR A 1 499 ? -35.719 -2.574 6.5 1 93.25 499 TYR A O 1
ATOM 3966 N N . ALA A 1 500 ? -34.438 -2.904 4.73 1 91.62 500 ALA A N 1
ATOM 3967 C CA . ALA A 1 500 ? -33.531 -3.768 5.461 1 91.62 500 ALA A CA 1
ATOM 3968 C C . ALA A 1 500 ? -32.469 -2.945 6.188 1 91.62 500 ALA A C 1
ATOM 3970 O O . ALA A 1 500 ? -31.891 -3.391 7.191 1 91.62 500 ALA A O 1
ATOM 3971 N N . CYS A 1 501 ? -32.188 -1.721 5.73 1 92.69 501 CYS A N 1
ATOM 3972 C CA . CYS A 1 501 ? -31.078 -0.917 6.258 1 92.69 501 CYS A CA 1
ATOM 3973 C C . CYS A 1 501 ? -31.609 0.283 7.035 1 92.69 501 CYS A C 1
ATOM 3975 O O . CYS A 1 501 ? -30.828 1.074 7.57 1 92.69 501 CYS A O 1
ATOM 3977 N N . ALA A 1 502 ? -32.844 0.425 7.207 1 97.06 502 ALA A N 1
ATOM 3978 C CA . ALA A 1 502 ? -33.469 1.633 7.738 1 97.06 502 ALA A CA 1
ATOM 3979 C C . ALA A 1 502 ? -33.188 1.802 9.227 1 97.06 502 ALA A C 1
ATOM 3981 O O . ALA A 1 502 ? -33.094 2.928 9.727 1 97.06 502 ALA A O 1
ATOM 3982 N N . THR A 1 503 ? -32.969 0.72 9.93 1 97.19 503 THR A N 1
ATOM 3983 C CA . THR A 1 503 ? -32.812 0.781 11.375 1 97.19 503 THR A CA 1
ATOM 3984 C C . THR A 1 503 ? -31.625 1.681 11.742 1 97.19 503 THR A C 1
ATOM 3986 O O . THR A 1 503 ? -31.75 2.561 12.594 1 97.19 503 THR A O 1
ATOM 3989 N N . ALA A 1 504 ? -30.484 1.479 11.125 1 97.81 504 ALA A N 1
ATOM 3990 C CA . ALA A 1 504 ? -29.281 2.262 11.414 1 97.81 504 ALA A CA 1
ATOM 3991 C C . ALA A 1 504 ? -29.516 3.742 11.117 1 97.81 504 ALA A C 1
ATOM 3993 O O . ALA A 1 504 ? -29.109 4.605 11.906 1 97.81 504 ALA A O 1
ATOM 3994 N N . TYR A 1 505 ? -30.172 4.055 10.055 1 98.5 505 TYR A N 1
ATOM 3995 C CA . TYR A 1 505 ? -30.453 5.426 9.633 1 98.5 505 TYR A CA 1
ATOM 3996 C C . TYR A 1 505 ? -31.406 6.113 10.602 1 98.5 505 TYR A C 1
ATOM 3998 O O . TYR A 1 505 ? -31.219 7.277 10.953 1 98.5 505 TYR A O 1
ATOM 4006 N N . LEU A 1 506 ? -32.438 5.383 11.031 1 98.5 506 LEU A N 1
ATOM 4007 C CA . LEU A 1 506 ? -33.438 5.926 11.93 1 98.5 506 LEU A CA 1
ATOM 4008 C C . LEU A 1 506 ? -32.844 6.215 13.305 1 98.5 506 LEU A C 1
ATOM 4010 O O . LEU A 1 506 ? -33.188 7.223 13.93 1 98.5 506 LEU A O 1
ATOM 4014 N N . VAL A 1 507 ? -31.984 5.332 13.75 1 98.25 507 VAL A N 1
ATOM 4015 C CA . VAL A 1 507 ? -31.281 5.594 15 1 98.25 507 VAL A CA 1
ATOM 4016 C C . VAL A 1 507 ? -30.422 6.84 14.859 1 98.25 507 VAL A C 1
ATOM 4018 O O . VAL A 1 507 ? -30.281 7.617 15.805 1 98.25 507 VAL A O 1
ATOM 4021 N N . GLY A 1 508 ? -29.844 7.031 13.703 1 98.56 508 GLY A N 1
ATOM 4022 C CA . GLY A 1 508 ? -29.078 8.242 13.438 1 98.56 508 GLY A CA 1
ATOM 4023 C C . GLY A 1 508 ? -29.922 9.508 13.547 1 98.56 508 GLY A C 1
ATOM 4024 O O . GLY A 1 508 ? -29.484 10.484 14.156 1 98.56 508 GLY A O 1
ATOM 4025 N N . ILE A 1 509 ? -31.109 9.453 13.023 1 98.31 509 ILE A N 1
ATOM 4026 C CA . ILE A 1 509 ? -32.031 10.586 13.109 1 98.31 509 ILE A CA 1
ATOM 4027 C C . ILE A 1 509 ? -32.375 10.867 14.57 1 98.31 509 ILE A C 1
ATOM 4029 O O . ILE A 1 509 ? -32.344 12.023 15.008 1 98.31 509 ILE A O 1
ATOM 4033 N N . ALA A 1 510 ? -32.594 9.797 15.297 1 97.88 510 ALA A N 1
ATOM 4034 C CA . ALA A 1 510 ? -32.906 9.953 16.719 1 97.88 510 ALA A CA 1
ATOM 4035 C C . ALA A 1 510 ? -31.734 10.586 17.469 1 97.88 510 ALA A C 1
ATOM 4037 O O . ALA A 1 510 ? -31.938 11.445 18.328 1 97.88 510 ALA A O 1
ATOM 4038 N N . ALA A 1 511 ? -30.594 10.156 17.172 1 97.5 511 ALA A N 1
ATOM 4039 C CA . ALA A 1 511 ? -29.406 10.719 17.797 1 97.5 511 ALA A CA 1
ATOM 4040 C C . ALA A 1 511 ? -29.25 12.195 17.453 1 97.5 511 ALA A C 1
ATOM 4042 O O . ALA A 1 511 ? -28.906 13.008 18.312 1 97.5 511 ALA A O 1
ATOM 4043 N N . GLY A 1 512 ? -29.484 12.531 16.188 1 96.25 512 GLY A N 1
ATOM 4044 C CA . GLY A 1 512 ? -29.422 13.93 15.781 1 96.25 512 GLY A CA 1
ATOM 4045 C C . GLY A 1 512 ? -30.453 14.797 16.484 1 96.25 512 GLY A C 1
ATOM 4046 O O . GLY A 1 512 ? -30.156 15.938 16.844 1 96.25 512 GLY A O 1
ATOM 4047 N N . TYR A 1 513 ? -31.594 14.234 16.656 1 95.44 513 TYR A N 1
ATOM 4048 C CA . TYR A 1 513 ? -32.656 14.938 17.359 1 95.44 513 TYR A CA 1
ATOM 4049 C C . TYR A 1 513 ? -32.281 15.164 18.828 1 95.44 513 TYR A C 1
ATOM 4051 O O . TYR A 1 513 ? -32.469 16.25 19.359 1 95.44 513 TYR A O 1
ATOM 4059 N N . CYS A 1 514 ? -31.719 14.148 19.406 1 94 514 CYS A N 1
ATOM 4060 C CA . CYS A 1 514 ? -31.281 14.25 20.797 1 94 514 CYS A CA 1
ATOM 4061 C C . CYS A 1 514 ? -30.219 15.328 20.969 1 94 514 CYS A C 1
ATOM 4063 O O . CYS A 1 514 ? -30.266 16.109 21.922 1 94 514 CYS A O 1
ATOM 4065 N N . LEU A 1 515 ? -29.297 15.422 20.094 1 92.81 515 LEU A N 1
ATOM 4066 C CA . LEU A 1 515 ? -28.234 16.422 20.141 1 92.81 515 LEU A CA 1
ATOM 4067 C C . LEU A 1 515 ? -28.797 17.828 19.969 1 92.81 515 LEU A C 1
ATOM 4069 O O . LEU A 1 515 ? -28.328 18.766 20.609 1 92.81 515 LEU A O 1
ATOM 4073 N N . HIS A 1 516 ? -29.797 17.922 19.172 1 90.44 516 HIS A N 1
ATOM 4074 C CA . HIS A 1 516 ? -30.438 19.219 18.938 1 90.44 516 HIS A CA 1
ATOM 4075 C C . HIS A 1 516 ? -31.188 19.703 20.156 1 90.44 516 HIS A C 1
ATOM 4077 O O . HIS A 1 516 ? -31.078 20.859 20.547 1 90.44 516 HIS A O 1
ATOM 4083 N N . VAL A 1 517 ? -31.906 18.828 20.766 1 89.5 517 VAL A N 1
ATOM 4084 C CA . VAL A 1 517 ? -32.719 19.188 21.906 1 89.5 517 VAL A CA 1
ATOM 4085 C C . VAL A 1 517 ? -31.828 19.5 23.109 1 89.5 517 VAL A C 1
ATOM 4087 O O . VAL A 1 517 ? -32.125 20.422 23.875 1 89.5 517 VAL A O 1
ATOM 4090 N N . LEU A 1 518 ? -30.797 18.812 23.203 1 87.75 518 LEU A N 1
ATOM 4091 C CA . LEU A 1 518 ? -29.906 18.953 24.359 1 87.75 518 LEU A CA 1
ATOM 4092 C C . LEU A 1 518 ? -29.016 20.172 24.203 1 87.75 518 LEU A C 1
ATOM 4094 O O . LEU A 1 518 ? -28.469 20.688 25.188 1 87.75 518 LEU A O 1
ATOM 4098 N N . LYS A 1 519 ? -28.703 20.578 23 1 82.06 519 LYS A N 1
ATOM 4099 C CA . LYS A 1 519 ? -27.875 21.75 22.766 1 82.06 519 LYS A CA 1
ATOM 4100 C C . LYS A 1 519 ? -28.453 22.969 23.484 1 82.06 519 LYS A C 1
ATOM 4102 O O . LYS A 1 519 ? -27.703 23.766 24.047 1 82.06 519 LYS A O 1
ATOM 4107 N N . ASN A 1 520 ? -29.75 23.078 23.594 1 71.5 520 ASN A N 1
ATOM 4108 C CA . ASN A 1 520 ? -30.422 24.25 24.141 1 71.5 520 ASN A CA 1
ATOM 4109 C C . ASN A 1 520 ? -30.672 24.109 25.641 1 71.5 520 ASN A C 1
ATOM 4111 O O . ASN A 1 520 ? -31.109 25.062 26.281 1 71.5 520 ASN A O 1
ATOM 4115 N N . LYS A 1 521 ? -30.234 22.859 26 1 74.56 521 LYS A N 1
ATOM 4116 C CA . LYS A 1 521 ? -30.516 22.641 27.422 1 74.56 521 LYS A CA 1
ATOM 4117 C C . LYS A 1 521 ? -29.219 22.5 28.219 1 74.56 521 LYS A C 1
ATOM 4119 O O . LYS A 1 521 ? -28.234 21.969 27.719 1 74.56 521 LYS A O 1
ATOM 4124 N N . ALA A 1 522 ? -29.016 23.281 29.234 1 68 522 ALA A N 1
ATOM 4125 C CA . ALA A 1 522 ? -27.875 23.156 30.125 1 68 522 ALA A CA 1
ATOM 4126 C C . ALA A 1 522 ? -27.875 21.781 30.797 1 68 522 ALA A C 1
ATOM 4128 O O . ALA A 1 522 ? -28.672 21.516 31.703 1 68 522 ALA A O 1
ATOM 4129 N N . LEU A 1 523 ? -27.359 20.734 30.109 1 66.44 523 LEU A N 1
ATOM 4130 C CA . LEU A 1 523 ? -27.359 19.391 30.672 1 66.44 523 LEU A CA 1
ATOM 4131 C C . LEU A 1 523 ? -26.406 19.297 31.859 1 66.44 523 LEU A C 1
ATOM 4133 O O . LEU A 1 523 ? -25.281 19.812 31.797 1 66.44 523 LEU A O 1
ATOM 4137 N N . PRO A 1 524 ? -27.016 18.906 33.031 1 69.62 524 PRO A N 1
ATOM 4138 C CA . PRO A 1 524 ? -26.094 18.656 34.156 1 69.62 524 PRO A CA 1
ATOM 4139 C C . PRO A 1 524 ? -25.016 17.641 33.812 1 69.62 524 PRO A C 1
ATOM 4141 O O . PRO A 1 524 ? -25.234 16.75 33 1 69.62 524 PRO A O 1
ATOM 4144 N N . ARG A 1 525 ? -23.844 17.906 34.344 1 80.75 525 ARG A N 1
ATOM 4145 C CA . ARG A 1 525 ? -22.719 16.984 34.156 1 80.75 525 ARG A CA 1
ATOM 4146 C C . ARG A 1 525 ? -23.094 15.586 34.625 1 80.75 525 ARG A C 1
ATOM 4148 O O . ARG A 1 525 ? -23.625 15.414 35.719 1 80.75 525 ARG A O 1
ATOM 4155 N N . LEU A 1 526 ? -23.094 14.609 33.719 1 87.88 526 LEU A N 1
ATOM 4156 C CA . LEU A 1 526 ? -23.391 13.219 34.031 1 87.88 526 LEU A CA 1
ATOM 4157 C C . LEU A 1 526 ? -22.406 12.688 35.094 1 87.88 526 LEU A C 1
ATOM 4159 O O . LEU A 1 526 ? -21.234 13.07 35.094 1 87.88 526 LEU A O 1
ATOM 4163 N N . HIS A 1 527 ? -22.938 11.93 35.969 1 90.62 527 HIS A N 1
ATOM 4164 C CA . HIS A 1 527 ? -22.094 11.281 36.969 1 90.62 527 HIS A CA 1
ATOM 4165 C C . HIS A 1 527 ? -21.094 10.344 36.312 1 90.62 527 HIS A C 1
ATOM 4167 O O . HIS A 1 527 ? -21.406 9.68 35.344 1 90.62 527 HIS A O 1
ATOM 4173 N N . VAL A 1 528 ? -19.969 10.242 36.875 1 87.69 528 VAL A N 1
ATOM 4174 C CA . VAL A 1 528 ? -18.859 9.477 36.344 1 87.69 528 VAL A CA 1
ATOM 4175 C C . VAL A 1 528 ? -19.25 8.008 36.188 1 87.69 528 VAL A C 1
ATOM 4177 O O . VAL A 1 528 ? -18.844 7.344 35.219 1 87.69 528 VAL A O 1
ATOM 4180 N N . VAL A 1 529 ? -20.062 7.516 37.062 1 93.75 529 VAL A N 1
ATOM 4181 C CA . VAL A 1 529 ? -20.484 6.113 37.031 1 93.75 529 VAL A CA 1
ATOM 4182 C C . VAL A 1 529 ? -21.344 5.852 35.812 1 93.75 529 VAL A C 1
ATOM 4184 O O . VAL A 1 529 ? -21.25 4.797 35.188 1 93.75 529 VAL A O 1
ATOM 4187 N N . VAL A 1 530 ? -22.172 6.793 35.5 1 93.75 530 VAL A N 1
ATOM 4188 C CA . VAL A 1 530 ? -23.047 6.668 34.344 1 93.75 530 VAL A CA 1
ATOM 4189 C C . VAL A 1 530 ? -22.203 6.676 33.062 1 93.75 530 VAL A C 1
ATOM 4191 O O . VAL A 1 530 ? -22.484 5.926 32.125 1 93.75 530 VAL A O 1
ATOM 4194 N N . VAL A 1 531 ? -21.25 7.492 33.094 1 93.88 531 VAL A N 1
ATOM 4195 C CA . VAL A 1 531 ? -20.359 7.598 31.922 1 93.88 531 VAL A CA 1
ATOM 4196 C C . VAL A 1 531 ? -19.594 6.293 31.734 1 93.88 531 VAL A C 1
ATOM 4198 O O . VAL A 1 531 ? -19.516 5.754 30.641 1 93.88 531 VAL A O 1
ATOM 4201 N N . ILE A 1 532 ? -19.109 5.738 32.812 1 94.31 532 ILE A N 1
ATOM 4202 C CA . ILE A 1 532 ? -18.328 4.504 32.781 1 94.31 532 ILE A CA 1
ATOM 4203 C C . ILE A 1 532 ? -19.234 3.348 32.344 1 94.31 532 ILE A C 1
ATOM 4205 O O . ILE A 1 532 ? -18.859 2.539 31.484 1 94.31 532 ILE A O 1
ATOM 4209 N N . LEU A 1 533 ? -20.359 3.297 32.906 1 96.31 533 LEU A N 1
ATOM 4210 C CA . LEU A 1 533 ? -21.297 2.234 32.562 1 96.31 533 LEU A CA 1
ATOM 4211 C C . LEU A 1 533 ? -21.734 2.357 31.109 1 96.31 533 LEU A C 1
ATOM 4213 O O . LEU A 1 533 ? -21.953 1.349 30.438 1 96.31 533 LEU A O 1
ATOM 4217 N N . GLY A 1 534 ? -21.922 3.557 30.688 1 96.56 534 GLY A N 1
ATOM 4218 C CA . GLY A 1 534 ? -22.25 3.777 29.281 1 96.56 534 GLY A CA 1
ATOM 4219 C C . GLY A 1 534 ? -21.156 3.301 28.328 1 96.56 534 GLY A C 1
ATOM 4220 O O . GLY A 1 534 ? -21.453 2.635 27.344 1 96.56 534 GLY A O 1
ATOM 4221 N N . TRP A 1 535 ? -20 3.6 28.672 1 96.44 535 TRP A N 1
ATOM 4222 C CA . TRP A 1 535 ? -18.875 3.188 27.844 1 96.44 535 TRP A CA 1
ATOM 4223 C C . TRP A 1 535 ? -18.703 1.671 27.859 1 96.44 535 TRP A C 1
ATOM 4225 O O . TRP A 1 535 ? -18.453 1.056 26.828 1 96.44 535 TRP A O 1
ATOM 4235 N N . LEU A 1 536 ? -18.844 1.03 29.016 1 97.25 536 LEU A N 1
ATOM 4236 C CA . LEU A 1 536 ? -18.734 -0.419 29.125 1 97.25 536 LEU A CA 1
ATOM 4237 C C . LEU A 1 536 ? -19.844 -1.115 28.344 1 97.25 536 LEU A C 1
ATOM 4239 O O . LEU A 1 536 ? -19.609 -2.131 27.688 1 97.25 536 LEU A O 1
ATOM 4243 N N . SER A 1 537 ? -21 -0.548 28.453 1 97.44 537 SER A N 1
ATOM 4244 C CA . SER A 1 537 ? -22.125 -1.117 27.719 1 97.44 537 SER A CA 1
ATOM 4245 C C . SER A 1 537 ? -21.938 -0.961 26.203 1 97.44 537 SER A C 1
ATOM 4247 O O . SER A 1 537 ? -22.203 -1.89 25.438 1 97.44 537 SER A O 1
ATOM 4249 N N . ALA A 1 538 ? -21.516 0.189 25.797 1 97.62 538 ALA A N 1
ATOM 4250 C CA . ALA A 1 538 ? -21.266 0.423 24.375 1 97.62 538 ALA A CA 1
ATOM 4251 C C . ALA A 1 538 ? -20.172 -0.504 23.859 1 97.62 538 ALA A C 1
ATOM 4253 O O . ALA A 1 538 ? -20.281 -1.051 22.75 1 97.62 538 ALA A O 1
ATOM 4254 N N . PHE A 1 539 ? -19.172 -0.679 24.672 1 97.12 539 PHE A N 1
ATOM 4255 C CA . PHE A 1 539 ? -18.078 -1.56 24.297 1 97.12 539 PHE A CA 1
ATOM 4256 C C . PHE A 1 539 ? -18.547 -3.008 24.219 1 97.12 539 PHE A C 1
ATOM 4258 O O . PHE A 1 539 ? -18.188 -3.727 23.281 1 97.12 539 PHE A O 1
ATOM 4265 N N . ALA A 1 540 ? -19.266 -3.387 25.141 1 97.19 540 ALA A N 1
ATOM 4266 C CA . ALA A 1 540 ? -19.781 -4.754 25.156 1 97.19 540 ALA A CA 1
ATOM 4267 C C . ALA A 1 540 ? -20.703 -5.016 23.969 1 97.19 540 ALA A C 1
ATOM 4269 O O . ALA A 1 540 ? -20.609 -6.07 23.328 1 97.19 540 ALA A O 1
ATOM 4270 N N . MET A 1 541 ? -21.5 -4.098 23.641 1 96.88 541 MET A N 1
ATOM 4271 C CA . MET A 1 541 ? -22.391 -4.238 22.5 1 96.88 541 MET A CA 1
ATOM 4272 C C . MET A 1 541 ? -21.609 -4.285 21.188 1 96.88 541 MET A C 1
ATOM 4274 O O . MET A 1 541 ? -21.844 -5.164 20.359 1 96.88 541 MET A O 1
ATOM 4278 N N . GLY A 1 542 ? -20.703 -3.371 21.047 1 96.31 542 GLY A N 1
ATOM 4279 C CA . GLY A 1 542 ? -19.891 -3.338 19.844 1 96.31 542 GLY A CA 1
ATOM 4280 C C . GLY A 1 542 ? -19.062 -4.594 19.641 1 96.31 542 GLY A C 1
ATOM 4281 O O . GLY A 1 542 ? -19.062 -5.18 18.562 1 96.31 542 GLY A O 1
ATOM 4282 N N . MET A 1 543 ? -18.469 -5.059 20.703 1 96.12 543 MET A N 1
ATOM 4283 C CA . MET A 1 543 ? -17.594 -6.23 20.609 1 96.12 543 MET A CA 1
ATOM 4284 C C . MET A 1 543 ? -18.406 -7.5 20.406 1 96.12 543 MET A C 1
ATOM 4286 O O . MET A 1 543 ? -17.953 -8.438 19.734 1 96.12 543 MET A O 1
ATOM 4290 N N . SER A 1 544 ? -19.562 -7.48 20.984 1 95.44 544 SER A N 1
ATOM 4291 C CA . SER A 1 544 ? -20.422 -8.641 20.781 1 95.44 544 SER A CA 1
ATOM 4292 C C . SER A 1 544 ? -20.844 -8.773 19.328 1 95.44 544 SER A C 1
ATOM 4294 O O . SER A 1 544 ? -21.016 -9.891 18.812 1 95.44 544 SER A O 1
ATOM 4296 N N . ILE A 1 545 ? -20.984 -7.695 18.656 1 95.88 545 ILE A N 1
ATOM 4297 C CA . ILE A 1 545 ? -21.391 -7.727 17.25 1 95.88 545 ILE A CA 1
ATOM 4298 C C . ILE A 1 545 ? -20.203 -8.133 16.391 1 95.88 545 ILE A C 1
ATOM 4300 O O . ILE A 1 545 ? -20.359 -8.906 15.438 1 95.88 545 ILE A O 1
ATOM 4304 N N . VAL A 1 546 ? -19.031 -7.711 16.688 1 95.06 546 VAL A N 1
ATOM 4305 C CA . VAL A 1 546 ? -17.859 -7.973 15.859 1 95.06 546 VAL A CA 1
ATOM 4306 C C . VAL A 1 546 ? -17.375 -9.398 16.109 1 95.06 546 VAL A C 1
ATOM 4308 O O . VAL A 1 546 ? -17.031 -10.109 15.156 1 95.06 546 VAL A O 1
ATOM 4311 N N . TYR A 1 547 ? -17.406 -9.883 17.375 1 94.12 547 TYR A N 1
ATOM 4312 C CA . TYR A 1 547 ? -16.781 -11.164 17.703 1 94.12 547 TYR A CA 1
ATOM 4313 C C . TYR A 1 547 ? -17.844 -12.195 18.094 1 94.12 547 TYR A C 1
ATOM 4315 O O . TYR A 1 547 ? -17.5 -13.344 18.391 1 94.12 547 TYR A O 1
ATOM 4323 N N . GLY A 1 548 ? -19.062 -11.875 18.125 1 91.06 548 GLY A N 1
ATOM 4324 C CA . GLY A 1 548 ? -20.109 -12.734 18.625 1 91.06 548 GLY A CA 1
ATOM 4325 C C . GLY A 1 548 ? -20.359 -13.961 17.766 1 91.06 548 GLY A C 1
ATOM 4326 O O . GLY A 1 548 ? -20.875 -14.969 18.234 1 91.06 548 GLY A O 1
ATOM 4327 N N . LEU A 1 549 ? -19.922 -13.938 16.547 1 91.25 549 LEU A N 1
ATOM 4328 C CA . LEU A 1 549 ? -20.203 -15.047 15.633 1 91.25 549 LEU A CA 1
ATOM 4329 C C . LEU A 1 549 ? -18.984 -15.961 15.516 1 91.25 549 LEU A C 1
ATOM 4331 O O . LEU A 1 549 ? -18.875 -16.75 14.57 1 91.25 549 LEU A O 1
ATOM 4335 N N . TYR A 1 550 ? -18.078 -15.859 16.422 1 90.88 550 TYR A N 1
ATOM 4336 C CA . TYR A 1 550 ? -16.875 -16.672 16.391 1 90.88 550 TYR A CA 1
ATOM 4337 C C . TYR A 1 550 ? -17.203 -18.156 16.453 1 90.88 550 TYR A C 1
ATOM 4339 O O . TYR A 1 550 ? -16.516 -18.984 15.852 1 90.88 550 TYR A O 1
ATOM 4347 N N . GLY A 1 551 ? -18.25 -18.562 17.078 1 87.75 551 GLY A N 1
ATOM 4348 C CA . GLY A 1 551 ? -18.656 -19.953 17.203 1 87.75 551 GLY A CA 1
ATOM 4349 C C . GLY A 1 551 ? -18.984 -20.609 15.883 1 87.75 551 GLY A C 1
ATOM 4350 O O . GLY A 1 551 ? -18.828 -21.812 15.727 1 87.75 551 GLY A O 1
ATOM 4351 N N . ALA A 1 552 ? -19.359 -19.844 14.883 1 87.25 552 ALA A N 1
ATOM 4352 C CA . ALA A 1 552 ? -19.672 -20.375 13.555 1 87.25 552 ALA A CA 1
ATOM 4353 C C . ALA A 1 552 ? -18.406 -20.812 12.828 1 87.25 552 ALA A C 1
ATOM 4355 O O . ALA A 1 552 ? -18.453 -21.688 11.961 1 87.25 552 ALA A O 1
ATOM 4356 N N . PHE A 1 553 ? -17.266 -20.219 13.211 1 86.12 553 PHE A N 1
ATOM 4357 C CA . PHE A 1 553 ? -16.016 -20.484 12.516 1 86.12 553 PHE A CA 1
ATOM 4358 C C . PHE A 1 553 ? -15.18 -21.516 13.273 1 86.12 553 PHE A C 1
ATOM 4360 O O . PHE A 1 553 ? -14.281 -22.141 12.703 1 86.12 553 PHE A O 1
ATOM 4367 N N . ASP A 1 554 ? -15.516 -21.656 14.531 1 84.19 554 ASP A N 1
ATOM 4368 C CA . ASP A 1 554 ? -14.672 -22.469 15.406 1 84.19 554 ASP A CA 1
ATOM 4369 C C . ASP A 1 554 ? -15.008 -23.953 15.258 1 84.19 554 ASP A C 1
ATOM 4371 O O . ASP A 1 554 ? -15.461 -24.594 16.203 1 84.19 554 ASP A O 1
ATOM 4375 N N . HIS A 1 555 ? -14.82 -24.531 14.094 1 81.94 555 HIS A N 1
ATOM 4376 C CA . HIS A 1 555 ? -14.984 -25.953 13.781 1 81.94 555 HIS A CA 1
ATOM 4377 C C . HIS A 1 555 ? -13.812 -26.469 12.961 1 81.94 555 HIS A C 1
ATOM 4379 O O . HIS A 1 555 ? -13.148 -25.703 12.266 1 81.94 555 HIS A O 1
ATOM 4385 N N . PRO A 1 556 ? -13.602 -27.734 13.188 1 81.56 556 PRO A N 1
ATOM 4386 C CA . PRO A 1 556 ? -12.492 -28.281 12.414 1 81.56 556 PRO A CA 1
ATOM 4387 C C . PRO A 1 556 ? -12.773 -28.328 10.914 1 81.56 556 PRO A C 1
ATOM 4389 O O . PRO A 1 556 ? -13.922 -28.516 10.508 1 81.56 556 PRO A O 1
ATOM 4392 N N . GLY A 1 557 ? -11.758 -28.094 10.133 1 77.44 557 GLY A N 1
ATOM 4393 C CA . GLY A 1 557 ? -11.898 -28.141 8.688 1 77.44 557 GLY A CA 1
ATOM 4394 C C . GLY A 1 557 ? -12.352 -26.812 8.094 1 77.44 557 GLY A C 1
ATOM 4395 O O . GLY A 1 557 ? -12.406 -25.797 8.789 1 77.44 557 GLY A O 1
ATOM 4396 N N . PRO A 1 558 ? -12.594 -26.875 6.832 1 77.75 558 PRO A N 1
ATOM 4397 C CA . PRO A 1 558 ? -12.953 -25.641 6.137 1 77.75 558 PRO A CA 1
ATOM 4398 C C . PRO A 1 558 ? -14.445 -25.312 6.246 1 77.75 558 PRO A C 1
ATOM 4400 O O . PRO A 1 558 ? -14.891 -24.266 5.766 1 77.75 558 PRO A O 1
ATOM 4403 N N . LYS A 1 559 ? -15.219 -26.047 6.996 1 77.5 559 LYS A N 1
ATOM 4404 C CA . LYS A 1 559 ? -16.672 -25.875 7.047 1 77.5 559 LYS A CA 1
ATOM 4405 C C . LYS A 1 559 ? -17.047 -24.766 8.031 1 77.5 559 LYS A C 1
ATOM 4407 O O . LYS A 1 559 ? -16.484 -24.672 9.117 1 77.5 559 LYS A O 1
ATOM 4412 N N . ILE A 1 560 ? -17.906 -23.891 7.547 1 81.69 560 ILE A N 1
ATOM 4413 C CA . ILE A 1 560 ? -18.516 -22.859 8.391 1 81.69 560 ILE A CA 1
ATOM 4414 C C . ILE A 1 560 ? -19.953 -23.281 8.719 1 81.69 560 ILE A C 1
ATOM 4416 O O . ILE A 1 560 ? -20.734 -23.625 7.828 1 81.69 560 ILE A O 1
ATOM 4420 N N . VAL A 1 561 ? -20.234 -23.328 10.031 1 81.75 561 VAL A N 1
ATOM 4421 C CA . VAL A 1 561 ? -21.531 -23.812 10.461 1 81.75 561 VAL A CA 1
ATOM 4422 C C . VAL A 1 561 ? -22.391 -22.656 10.977 1 81.75 561 VAL A C 1
ATOM 4424 O O . VAL A 1 561 ? -21.938 -21.875 11.82 1 81.75 561 VAL A O 1
ATOM 4427 N N . VAL A 1 562 ? -23.578 -22.625 10.359 1 83.12 562 VAL A N 1
ATOM 4428 C CA . VAL A 1 562 ? -24.516 -21.594 10.781 1 83.12 562 VAL A CA 1
ATOM 4429 C C . VAL A 1 562 ? -24.984 -21.859 12.211 1 83.12 562 VAL A C 1
ATOM 4431 O O . VAL A 1 562 ? -25.234 -23.016 12.578 1 83.12 562 VAL A O 1
ATOM 4434 N N . GLN A 1 563 ? -25.078 -20.844 12.969 1 84.62 563 GLN A N 1
ATOM 4435 C CA . GLN A 1 563 ? -25.531 -20.969 14.352 1 84.62 563 GLN A CA 1
ATOM 4436 C C . GLN A 1 563 ? -27 -21.422 14.406 1 84.62 563 GLN A C 1
ATOM 4438 O O . GLN A 1 563 ? -27.656 -21.547 13.375 1 84.62 563 GLN A O 1
ATOM 4443 N N . GLU A 1 564 ? -27.375 -21.672 15.633 1 88.88 564 GLU A N 1
ATOM 4444 C CA . GLU A 1 564 ? -28.781 -22.047 15.844 1 88.88 564 GLU A CA 1
ATOM 4445 C C . GLU A 1 564 ? -29.719 -20.969 15.32 1 88.88 564 GLU A C 1
ATOM 4447 O O . GLU A 1 564 ? -29.391 -19.781 15.352 1 88.88 564 GLU A O 1
ATOM 4452 N N . LYS A 1 565 ? -30.859 -21.375 14.867 1 89.5 565 LYS A N 1
ATOM 4453 C CA . LYS A 1 565 ? -31.797 -20.5 14.148 1 89.5 565 LYS A CA 1
ATOM 4454 C C . LYS A 1 565 ? -32.156 -19.281 14.984 1 89.5 565 LYS A C 1
ATOM 4456 O O . LYS A 1 565 ? -32.094 -18.156 14.508 1 89.5 565 LYS A O 1
ATOM 4461 N N . PRO A 1 566 ? -32.531 -19.422 16.281 1 91.44 566 PRO A N 1
ATOM 4462 C CA . PRO A 1 566 ? -32.906 -18.234 17.047 1 91.44 566 PRO A CA 1
ATOM 4463 C C . PRO A 1 566 ? -31.75 -17.234 17.203 1 91.44 566 PRO A C 1
ATOM 4465 O O . PRO A 1 566 ? -31.969 -16.031 17.109 1 91.44 566 PRO A O 1
ATOM 4468 N N . LEU A 1 567 ? -30.672 -17.781 17.422 1 91.19 567 LEU A N 1
ATOM 4469 C CA . LEU A 1 567 ? -29.516 -16.906 17.562 1 91.19 567 LEU A CA 1
ATOM 4470 C C . LEU A 1 567 ? -29.141 -16.25 16.234 1 91.19 567 LEU A C 1
ATOM 4472 O O . LEU A 1 567 ? -28.766 -15.078 16.203 1 91.19 567 LEU A O 1
ATOM 4476 N N . ASN A 1 568 ? -29.219 -16.984 15.203 1 92.12 568 ASN A N 1
ATOM 4477 C CA . ASN A 1 568 ? -28.953 -16.484 13.859 1 92.12 568 ASN A CA 1
ATOM 4478 C C . ASN A 1 568 ? -29.906 -15.352 13.484 1 92.12 568 ASN A C 1
ATOM 4480 O O . ASN A 1 568 ? -29.469 -14.305 12.992 1 92.12 568 ASN A O 1
ATOM 4484 N N . VAL A 1 569 ? -31.156 -15.539 13.766 1 93.19 569 VAL A N 1
ATOM 4485 C CA . VAL A 1 569 ? -32.188 -14.547 13.422 1 93.19 569 VAL A CA 1
ATOM 4486 C C . VAL A 1 569 ? -32.031 -13.328 14.336 1 93.19 569 VAL A C 1
ATOM 4488 O O . VAL A 1 569 ? -32.156 -12.188 13.875 1 93.19 569 VAL A O 1
ATOM 4491 N N . ALA A 1 570 ? -31.781 -13.57 15.594 1 93.88 570 ALA A N 1
ATOM 4492 C CA . ALA A 1 570 ? -31.594 -12.477 16.547 1 93.88 570 ALA A CA 1
ATOM 4493 C C . ALA A 1 570 ? -30.406 -11.602 16.141 1 93.88 570 ALA A C 1
ATOM 4495 O O . ALA A 1 570 ? -30.5 -10.367 16.172 1 93.88 570 ALA A O 1
ATOM 4496 N N . TYR A 1 571 ? -29.344 -12.266 15.812 1 93.12 571 TYR A N 1
ATOM 4497 C CA . TYR A 1 571 ? -28.172 -11.508 15.383 1 93.12 571 TYR A CA 1
ATOM 4498 C C . TYR A 1 571 ? -28.453 -10.734 14.094 1 93.12 571 TYR A C 1
ATOM 4500 O O . TYR A 1 571 ? -28.109 -9.562 13.977 1 93.12 571 TYR A O 1
ATOM 4508 N N . GLY A 1 572 ? -29.062 -11.336 13.211 1 90.94 572 GLY A N 1
ATOM 4509 C CA . GLY A 1 572 ? -29.328 -10.734 11.914 1 90.94 572 GLY A CA 1
ATOM 4510 C C . GLY A 1 572 ? -30.234 -9.523 11.992 1 90.94 572 GLY A C 1
ATOM 4511 O O . GLY A 1 572 ? -30.094 -8.57 11.219 1 90.94 572 GLY A O 1
ATOM 4512 N N . CYS A 1 573 ? -31.141 -9.484 12.914 1 92.88 573 CYS A N 1
ATOM 4513 C CA . CYS A 1 573 ? -32.125 -8.406 12.938 1 92.88 573 CYS A CA 1
ATOM 4514 C C . CYS A 1 573 ? -31.734 -7.34 13.953 1 92.88 573 CYS A C 1
ATOM 4516 O O . CYS A 1 573 ? -32.062 -6.164 13.789 1 92.88 573 CYS A O 1
ATOM 4518 N N . LEU A 1 574 ? -30.938 -7.695 14.969 1 94.88 574 LEU A N 1
ATOM 4519 C CA . LEU A 1 574 ? -30.688 -6.754 16.047 1 94.88 574 LEU A CA 1
ATOM 4520 C C . LEU A 1 574 ? -29.281 -6.164 15.922 1 94.88 574 LEU A C 1
ATOM 4522 O O . LEU A 1 574 ? -28.922 -5.23 16.656 1 94.88 574 LEU A O 1
ATOM 4526 N N . LYS A 1 575 ? -28.484 -6.664 15.086 1 94.94 575 LYS A N 1
ATOM 4527 C CA . LYS A 1 575 ? -27.094 -6.227 14.984 1 94.94 575 LYS A CA 1
ATOM 4528 C C . LYS A 1 575 ? -27.016 -4.734 14.664 1 94.94 575 LYS A C 1
ATOM 4530 O O . LYS A 1 575 ? -26.234 -4.008 15.281 1 94.94 575 LYS A O 1
ATOM 4535 N N . SER A 1 576 ? -27.812 -4.258 13.688 1 96.06 576 SER A N 1
ATOM 4536 C CA . SER A 1 576 ? -27.766 -2.857 13.281 1 96.06 576 SER A CA 1
ATOM 4537 C C . SER A 1 576 ? -28.188 -1.936 14.414 1 96.06 576 SER A C 1
ATOM 4539 O O . SER A 1 576 ? -27.609 -0.872 14.609 1 96.06 576 SER A O 1
ATOM 4541 N N . LEU A 1 577 ? -29.203 -2.367 15.125 1 96.94 577 LEU A N 1
ATOM 4542 C CA . LEU A 1 577 ? -29.672 -1.579 16.266 1 96.94 577 LEU A CA 1
ATOM 4543 C C . LEU A 1 577 ? -28.625 -1.495 17.344 1 96.94 577 LEU A C 1
ATOM 4545 O O . LEU A 1 577 ? -28.297 -0.405 17.828 1 96.94 577 LEU A O 1
ATOM 4549 N N . ALA A 1 578 ? -28.094 -2.615 17.703 1 97.06 578 ALA A N 1
ATOM 4550 C CA . ALA A 1 578 ? -27.109 -2.666 18.766 1 97.06 578 ALA A CA 1
ATOM 4551 C C . ALA A 1 578 ? -25.859 -1.857 18.406 1 97.06 578 ALA A C 1
ATOM 4553 O O . ALA A 1 578 ? -25.359 -1.081 19.219 1 97.06 578 ALA A O 1
ATOM 4554 N N . TRP A 1 579 ? -25.375 -2 17.25 1 97.75 579 TRP A N 1
ATOM 4555 C CA . TRP A 1 579 ? -24.172 -1.303 16.781 1 97.75 579 TRP A CA 1
ATOM 4556 C C . TRP A 1 579 ? -24.391 0.206 16.781 1 97.75 579 TRP A C 1
ATOM 4558 O O . TRP A 1 579 ? -23.547 0.961 17.281 1 97.75 579 TRP A O 1
ATOM 4568 N N . THR A 1 580 ? -25.484 0.661 16.25 1 98.12 580 THR A N 1
ATOM 4569 C CA . THR A 1 580 ? -25.719 2.094 16.094 1 98.12 580 THR A CA 1
ATOM 4570 C C . THR A 1 580 ? -26.047 2.734 17.453 1 98.12 580 THR A C 1
ATOM 4572 O O . THR A 1 580 ? -25.75 3.91 17.672 1 98.12 580 THR A O 1
ATOM 4575 N N . LEU A 1 581 ? -26.641 1.959 18.375 1 97.75 581 LEU A N 1
ATOM 4576 C CA . LEU A 1 581 ? -26.812 2.473 19.719 1 97.75 581 LEU A CA 1
ATOM 4577 C C . LEU A 1 581 ? -25.469 2.693 20.406 1 97.75 581 LEU A C 1
ATOM 4579 O O . LEU A 1 581 ? -25.281 3.688 21.109 1 97.75 581 LEU A O 1
ATOM 4583 N N . ALA A 1 582 ? -24.625 1.756 20.188 1 98.06 582 ALA A N 1
ATOM 4584 C CA . ALA A 1 582 ? -23.281 1.92 20.703 1 98.06 582 ALA A CA 1
ATOM 4585 C C . ALA A 1 582 ? -22.609 3.154 20.109 1 98.06 582 ALA A C 1
ATOM 4587 O O . ALA A 1 582 ? -21.969 3.926 20.828 1 98.06 582 ALA A O 1
ATOM 4588 N N . LEU A 1 583 ? -22.781 3.371 18.844 1 98.12 583 LEU A N 1
ATOM 4589 C CA . LEU A 1 583 ? -22.188 4.531 18.188 1 98.12 583 LEU A CA 1
ATOM 4590 C C . LEU A 1 583 ? -22.812 5.824 18.688 1 98.12 583 LEU A C 1
ATOM 4592 O O . LEU A 1 583 ? -22.141 6.848 18.797 1 98.12 583 LEU A O 1
ATOM 4596 N N . SER A 1 584 ? -24.109 5.758 18.953 1 98 584 SER A N 1
ATOM 4597 C CA . SER A 1 584 ? -24.797 6.938 19.484 1 98 584 SER A CA 1
ATOM 4598 C C . SER A 1 584 ? -24.172 7.383 20.812 1 98 584 SER A C 1
ATOM 4600 O O . SER A 1 584 ? -24.016 8.578 21.047 1 98 584 SER A O 1
ATOM 4602 N N . TRP A 1 585 ? -23.812 6.438 21.609 1 97.06 585 TRP A N 1
ATOM 4603 C CA . TRP A 1 585 ? -23.172 6.762 22.875 1 97.06 585 TRP A CA 1
ATOM 4604 C C . TRP A 1 585 ? -21.797 7.379 22.641 1 97.06 585 TRP A C 1
ATOM 4606 O O . TRP A 1 585 ? -21.406 8.336 23.312 1 97.06 585 TRP A O 1
ATOM 4616 N N . VAL A 1 586 ? -21.047 6.871 21.703 1 97.06 586 VAL A N 1
ATOM 4617 C CA . VAL A 1 586 ? -19.719 7.387 21.375 1 97.06 586 VAL A CA 1
ATOM 4618 C C . VAL A 1 586 ? -19.828 8.836 20.922 1 97.06 586 VAL A C 1
ATOM 4620 O O . VAL A 1 586 ? -19.094 9.703 21.391 1 97.06 586 VAL A O 1
ATOM 4623 N N . VAL A 1 587 ? -20.766 9.117 20.047 1 97.25 587 VAL A N 1
ATOM 4624 C CA . VAL A 1 587 ? -20.922 10.461 19.5 1 97.25 587 VAL A CA 1
ATOM 4625 C C . VAL A 1 587 ? -21.375 11.414 20.609 1 97.25 587 VAL A C 1
ATOM 4627 O O . VAL A 1 587 ? -20.844 12.523 20.719 1 97.25 587 VAL A O 1
ATOM 4630 N N . PHE A 1 588 ? -22.297 10.93 21.422 1 95.12 588 PHE A N 1
ATOM 4631 C CA . PHE A 1 588 ? -22.812 11.742 22.516 1 95.12 588 PHE A CA 1
ATOM 4632 C C . PHE A 1 588 ? -21.703 12.125 23.5 1 95.12 588 PHE A C 1
ATOM 4634 O O . PHE A 1 588 ? -21.547 13.297 23.844 1 95.12 588 PHE A O 1
ATOM 4641 N N . THR A 1 589 ? -20.922 11.156 23.891 1 94.75 589 THR A N 1
ATOM 4642 C CA . THR A 1 589 ? -19.875 11.398 24.875 1 94.75 589 THR A CA 1
ATOM 4643 C C . THR A 1 589 ? -18.75 12.234 24.281 1 94.75 589 THR A C 1
ATOM 4645 O O . THR A 1 589 ? -18.172 13.078 24.969 1 94.75 589 THR A O 1
ATOM 4648 N N . CYS A 1 590 ? -18.438 12.094 23.031 1 93.81 590 CYS A N 1
ATOM 4649 C CA . CYS A 1 590 ? -17.391 12.875 22.391 1 93.81 590 CYS A CA 1
ATOM 4650 C C . CYS A 1 590 ? -17.828 14.32 22.203 1 93.81 590 CYS A C 1
ATOM 4652 O O . CYS A 1 590 ? -17.031 15.242 22.406 1 93.81 590 CYS A O 1
ATOM 4654 N N . HIS A 1 591 ? -19.094 14.484 21.891 1 91.19 591 HIS A N 1
ATOM 4655 C CA . HIS A 1 591 ? -19.594 15.828 21.609 1 91.19 591 HIS A CA 1
ATOM 4656 C C . HIS A 1 591 ? -19.734 16.641 22.891 1 91.19 591 HIS A C 1
ATOM 4658 O O . HIS A 1 591 ? -19.516 17.859 22.891 1 91.19 591 HIS A O 1
ATOM 4664 N N . TYR A 1 592 ? -19.969 15.992 24.016 1 89.88 592 TYR A N 1
ATOM 4665 C CA . TYR A 1 592 ? -20.234 16.719 25.25 1 89.88 592 TYR A CA 1
ATOM 4666 C C . TYR A 1 592 ? -19.047 16.625 26.188 1 89.88 592 TYR A C 1
ATOM 4668 O O . TYR A 1 592 ? -19.156 16.969 27.375 1 89.88 592 TYR A O 1
ATOM 4676 N N . GLY A 1 593 ? -17.891 16.078 25.719 1 86.12 593 GLY A N 1
ATOM 4677 C CA . GLY A 1 593 ? -16.641 16.188 26.453 1 86.12 593 GLY A CA 1
ATOM 4678 C C . GLY A 1 593 ? -16.375 15.016 27.375 1 86.12 593 GLY A C 1
ATOM 4679 O O . GLY A 1 593 ? -15.5 15.086 28.234 1 86.12 593 GLY A O 1
ATOM 4680 N N . TYR A 1 594 ? -17.125 13.938 27.297 1 88.75 594 TYR A N 1
ATOM 4681 C CA . TYR A 1 594 ? -16.938 12.758 28.125 1 88.75 594 TYR A CA 1
ATOM 4682 C C . TYR A 1 594 ? -16.125 11.695 27.391 1 88.75 594 TYR A C 1
ATOM 4684 O O . TYR A 1 594 ? -15.984 10.57 27.875 1 88.75 594 TYR A O 1
ATOM 4692 N N . GLY A 1 595 ? -15.586 12.016 26.266 1 89.44 595 GLY A N 1
ATOM 4693 C CA . GLY A 1 595 ? -14.961 11.016 25.406 1 89.44 595 GLY A CA 1
ATOM 4694 C C . GLY A 1 595 ? -13.484 10.836 25.688 1 89.44 595 GLY A C 1
ATOM 4695 O O . GLY A 1 595 ? -12.891 9.828 25.297 1 89.44 595 GLY A O 1
ATOM 4696 N N . GLY A 1 596 ? -12.805 11.664 26.375 1 82.88 596 GLY A N 1
ATOM 4697 C CA . GLY A 1 596 ? -11.406 11.539 26.766 1 82.88 596 GLY A CA 1
ATOM 4698 C C . GLY A 1 596 ? -10.477 11.312 25.594 1 82.88 596 GLY A C 1
ATOM 4699 O O . GLY A 1 596 ? -10.484 12.086 24.641 1 82.88 596 GLY A O 1
ATOM 4700 N N . VAL A 1 597 ? -9.758 10.125 25.625 1 82.62 597 VAL A N 1
ATOM 4701 C CA . VAL A 1 597 ? -8.734 9.797 24.625 1 82.62 597 VAL A CA 1
ATOM 4702 C C . VAL A 1 597 ? -9.406 9.414 23.312 1 82.62 597 VAL A C 1
ATOM 4704 O O . VAL A 1 597 ? -8.867 9.695 22.234 1 82.62 597 VAL A O 1
ATOM 4707 N N . ILE A 1 598 ? -10.539 8.883 23.422 1 90.5 598 ILE A N 1
ATOM 4708 C CA . ILE A 1 598 ? -11.25 8.469 22.219 1 90.5 598 ILE A CA 1
ATOM 4709 C C . ILE A 1 598 ? -11.672 9.695 21.406 1 90.5 598 ILE A C 1
ATOM 4711 O O . ILE A 1 598 ? -11.555 9.711 20.188 1 90.5 598 ILE A O 1
ATOM 4715 N N . ASN A 1 599 ? -12.125 10.688 22.062 1 92.69 599 ASN A N 1
ATOM 4716 C CA . ASN A 1 599 ? -12.508 11.922 21.375 1 92.69 599 ASN A CA 1
ATOM 4717 C C . ASN A 1 599 ? -11.297 12.594 20.734 1 92.69 599 ASN A C 1
ATOM 4719 O O . ASN A 1 599 ? -11.391 13.094 19.609 1 92.69 599 ASN A O 1
ATOM 4723 N N . ARG A 1 600 ? -10.234 12.594 21.547 1 86.56 600 ARG A N 1
ATOM 4724 C CA . ARG A 1 600 ? -9.023 13.211 21.016 1 86.56 600 ARG A CA 1
ATOM 4725 C C . ARG A 1 600 ? -8.562 12.5 19.75 1 86.56 600 ARG A C 1
ATOM 4727 O O . ARG A 1 600 ? -8.102 13.148 18.797 1 86.56 600 ARG A O 1
ATOM 4734 N N . PHE A 1 601 ? -8.695 11.273 19.734 1 91.19 601 PHE A N 1
ATOM 4735 C CA . PHE A 1 601 ? -8.266 10.484 18.578 1 91.19 601 PHE A CA 1
ATOM 4736 C C . PHE A 1 601 ? -9.234 10.672 17.406 1 91.19 601 PHE A C 1
ATOM 4738 O O . PHE A 1 601 ? -8.805 10.922 16.281 1 91.19 601 PHE A O 1
ATOM 4745 N N . LEU A 1 602 ? -10.469 10.586 17.625 1 95.44 602 LEU A N 1
ATOM 4746 C CA . LEU A 1 602 ? -11.477 10.641 16.562 1 95.44 602 LEU A CA 1
ATOM 4747 C C . LEU A 1 602 ? -11.609 12.062 16.016 1 95.44 602 LEU A C 1
ATOM 4749 O O . LEU A 1 602 ? -12.008 12.258 14.867 1 95.44 602 LEU A O 1
ATOM 4753 N N . SER A 1 603 ? -11.297 13.07 16.797 1 94.19 603 SER A N 1
ATOM 4754 C CA . SER A 1 603 ? -11.453 14.469 16.391 1 94.19 603 SER A CA 1
ATOM 4755 C C . SER A 1 603 ? -10.133 15.055 15.914 1 94.19 603 SER A C 1
ATOM 4757 O O . SER A 1 603 ? -10.008 16.266 15.742 1 94.19 603 SER A O 1
ATOM 4759 N N . TRP A 1 604 ? -9.18 14.156 15.719 1 90.12 604 TRP A N 1
ATOM 4760 C CA . TRP A 1 604 ? -7.863 14.594 15.258 1 90.12 604 TRP A CA 1
ATOM 4761 C C . TRP A 1 604 ? -7.969 15.273 13.891 1 90.12 604 TRP A C 1
ATOM 4763 O O . TRP A 1 604 ? -8.648 14.773 12.992 1 90.12 604 TRP A O 1
ATOM 4773 N N . SER A 1 605 ? -7.367 16.453 13.727 1 89.75 605 SER A N 1
ATOM 4774 C CA . SER A 1 605 ? -7.449 17.234 12.5 1 89.75 605 SER A CA 1
ATOM 4775 C C . SER A 1 605 ? -6.883 16.453 11.312 1 89.75 605 SER A C 1
ATOM 4777 O O . SER A 1 605 ? -7.211 16.75 10.164 1 89.75 605 SER A O 1
ATOM 4779 N N . PHE A 1 606 ? -6.113 15.492 11.586 1 87.69 606 PHE A N 1
ATOM 4780 C CA . PHE A 1 606 ? -5.52 14.641 10.555 1 87.69 606 PHE A CA 1
ATOM 4781 C C . PHE A 1 606 ? -6.602 13.922 9.758 1 87.69 606 PHE A C 1
ATOM 4783 O O . PHE A 1 606 ? -6.426 13.664 8.562 1 87.69 606 PHE A O 1
ATOM 4790 N N . TRP A 1 607 ? -7.73 13.648 10.383 1 94.44 607 TRP A N 1
ATOM 4791 C CA . TRP A 1 607 ? -8.789 12.852 9.758 1 94.44 607 TRP A CA 1
ATOM 4792 C C . TRP A 1 607 ? -9.625 13.711 8.82 1 94.44 607 TRP A C 1
ATOM 4794 O O . TRP A 1 607 ? -10.336 13.188 7.957 1 94.44 607 TRP A O 1
ATOM 4804 N N . ILE A 1 608 ? -9.609 14.992 8.898 1 95.31 608 ILE A N 1
ATOM 4805 C CA . ILE A 1 608 ? -10.57 15.875 8.25 1 95.31 608 ILE A CA 1
ATOM 4806 C C . ILE A 1 608 ? -10.422 15.773 6.738 1 95.31 608 ILE A C 1
ATOM 4808 O O . ILE A 1 608 ? -11.391 15.492 6.031 1 95.31 608 ILE A O 1
ATOM 4812 N N . PRO A 1 609 ? -9.188 15.945 6.203 1 94.81 609 PRO A N 1
ATOM 4813 C CA . PRO A 1 609 ? -9.086 15.805 4.75 1 94.81 609 PRO A CA 1
ATOM 4814 C C . PRO A 1 609 ? -9.453 14.406 4.258 1 94.81 609 PRO A C 1
ATOM 4816 O O . PRO A 1 609 ? -10.078 14.266 3.203 1 94.81 609 PRO A O 1
ATOM 4819 N N . LEU A 1 610 ? -9.117 13.406 4.969 1 96.81 610 LEU A N 1
ATOM 4820 C CA . LEU A 1 610 ? -9.438 12.039 4.582 1 96.81 610 LEU A CA 1
ATOM 4821 C C . LEU A 1 610 ? -10.945 11.789 4.648 1 96.81 610 LEU A C 1
ATOM 4823 O O . LEU A 1 610 ? -11.484 11.047 3.834 1 96.81 610 LEU A O 1
ATOM 4827 N N . SER A 1 611 ? -11.516 12.422 5.629 1 97.31 611 SER A N 1
ATOM 4828 C CA . SER A 1 611 ? -12.961 12.281 5.773 1 97.31 611 SER A CA 1
ATOM 4829 C C . SER A 1 611 ? -13.695 12.883 4.586 1 97.31 611 SER A C 1
ATOM 4831 O O . SER A 1 611 ? -14.688 12.328 4.117 1 97.31 611 SER A O 1
ATOM 4833 N N . ARG A 1 612 ? -13.195 13.945 4.047 1 96.44 612 ARG A N 1
ATOM 4834 C CA . ARG A 1 612 ? -13.812 14.617 2.906 1 96.44 612 ARG A CA 1
ATOM 4835 C C . ARG A 1 612 ? -13.672 13.781 1.638 1 96.44 612 ARG A C 1
ATOM 4837 O O . ARG A 1 612 ? -14.461 13.922 0.703 1 96.44 612 ARG A O 1
ATOM 4844 N N . LEU A 1 613 ? -12.727 12.875 1.671 1 98.06 613 LEU A N 1
ATOM 4845 C CA . LEU A 1 613 ? -12.453 12.055 0.491 1 98.06 613 LEU A CA 1
ATOM 4846 C C . LEU A 1 613 ? -13.18 10.719 0.572 1 98.06 613 LEU A C 1
ATOM 4848 O O . LEU A 1 613 ? -13.125 9.922 -0.365 1 98.06 613 LEU A O 1
ATOM 4852 N N . THR A 1 614 ? -13.891 10.469 1.625 1 97.94 614 THR A N 1
ATOM 4853 C CA . THR A 1 614 ? -14.484 9.156 1.885 1 97.94 614 THR A CA 1
ATOM 4854 C C . THR A 1 614 ? -15.531 8.82 0.825 1 97.94 614 THR A C 1
ATOM 4856 O O . THR A 1 614 ? -15.625 7.676 0.387 1 97.94 614 THR A O 1
ATOM 4859 N N . PHE A 1 615 ? -16.297 9.82 0.35 1 97.25 615 PHE A N 1
ATOM 4860 C CA . PHE A 1 615 ? -17.328 9.57 -0.658 1 97.25 615 PHE A CA 1
ATOM 4861 C C . PHE A 1 615 ? -16.703 9.102 -1.964 1 97.25 615 PHE A C 1
ATOM 4863 O O . PHE A 1 615 ? -17.125 8.086 -2.525 1 97.25 615 PHE A O 1
ATOM 4870 N N . CYS A 1 616 ? -15.727 9.781 -2.43 1 98.44 616 CYS A N 1
ATOM 4871 C CA . CYS A 1 616 ? -15.07 9.398 -3.676 1 98.44 616 CYS A CA 1
ATOM 4872 C C . CYS A 1 616 ? -14.305 8.094 -3.508 1 98.44 616 CYS A C 1
ATOM 4874 O O . CYS A 1 616 ? -14.203 7.301 -4.449 1 98.44 616 CYS A O 1
ATOM 4876 N N . ALA A 1 617 ? -13.711 7.887 -2.346 1 98.5 617 ALA A N 1
ATOM 4877 C CA . ALA A 1 617 ? -13.055 6.613 -2.076 1 98.5 617 ALA A CA 1
ATOM 4878 C C . ALA A 1 617 ? -14.047 5.457 -2.135 1 98.5 617 ALA A C 1
ATOM 4880 O O . ALA A 1 617 ? -13.719 4.375 -2.627 1 98.5 617 ALA A O 1
ATOM 4881 N N . TYR A 1 618 ? -15.227 5.707 -1.58 1 97.69 618 TYR A N 1
ATOM 4882 C CA . TYR A 1 618 ? -16.281 4.711 -1.653 1 97.69 618 TYR A CA 1
ATOM 4883 C C . TYR A 1 618 ? -16.641 4.387 -3.102 1 97.69 618 TYR A C 1
ATOM 4885 O O . TYR A 1 618 ? -16.797 3.221 -3.465 1 97.69 618 TYR A O 1
ATOM 4893 N N . LEU A 1 619 ? -16.688 5.371 -3.949 1 98 619 LEU A N 1
ATOM 4894 C CA . LEU A 1 619 ? -17.094 5.203 -5.34 1 98 619 LEU A CA 1
ATOM 4895 C C . LEU A 1 619 ? -16.031 4.434 -6.125 1 98 619 LEU A C 1
ATOM 4897 O O . LEU A 1 619 ? -16.375 3.658 -7.027 1 98 619 LEU A O 1
ATOM 4901 N N . LEU A 1 620 ? -14.812 4.527 -5.715 1 98.19 620 LEU A N 1
ATOM 4902 C CA . LEU A 1 620 ? -13.742 4.059 -6.594 1 98.19 620 LEU A CA 1
ATOM 4903 C C . LEU A 1 620 ? -13.125 2.771 -6.059 1 98.19 620 LEU A C 1
ATOM 4905 O O . LEU A 1 620 ? -12.578 1.974 -6.824 1 98.19 620 LEU A O 1
ATOM 4909 N N . HIS A 1 621 ? -13.164 2.496 -4.773 1 98 621 HIS A N 1
ATOM 4910 C CA . HIS A 1 621 ? -12.305 1.487 -4.156 1 98 621 HIS A CA 1
ATOM 4911 C C . HIS A 1 621 ? -12.617 0.095 -4.695 1 98 621 HIS A C 1
ATOM 4913 O O . HIS A 1 621 ? -11.711 -0.7 -4.938 1 98 621 HIS A O 1
ATOM 4919 N N . PRO A 1 622 ? -13.883 -0.275 -4.969 1 96.5 622 PRO A N 1
ATOM 4920 C CA . PRO A 1 622 ? -14.102 -1.624 -5.5 1 96.5 622 PRO A CA 1
ATOM 4921 C C . PRO A 1 622 ? -13.477 -1.826 -6.879 1 96.5 622 PRO A C 1
ATOM 4923 O O . PRO A 1 622 ? -12.891 -2.877 -7.145 1 96.5 622 PRO A O 1
ATOM 4926 N N . ALA A 1 623 ? -13.602 -0.82 -7.746 1 96.56 623 ALA A N 1
ATOM 4927 C CA . ALA A 1 623 ? -13 -0.908 -9.07 1 96.56 623 ALA A CA 1
ATOM 4928 C C . ALA A 1 623 ? -11.477 -1.04 -8.977 1 96.56 623 ALA A C 1
ATOM 4930 O O . ALA A 1 623 ? -10.859 -1.746 -9.773 1 96.56 623 ALA A O 1
ATOM 4931 N N . ILE A 1 624 ? -10.922 -0.384 -8 1 96.69 624 ILE A N 1
ATOM 4932 C CA . ILE A 1 624 ? -9.477 -0.406 -7.824 1 96.69 624 ILE A CA 1
ATOM 4933 C C . ILE A 1 624 ? -9.039 -1.775 -7.309 1 96.69 624 ILE A C 1
ATOM 4935 O O . ILE A 1 624 ? -8.047 -2.336 -7.781 1 96.69 624 ILE A O 1
ATOM 4939 N N . ILE A 1 625 ? -9.734 -2.336 -6.375 1 96.31 625 ILE A N 1
ATOM 4940 C CA . ILE A 1 625 ? -9.406 -3.662 -5.867 1 96.31 625 ILE A CA 1
ATOM 4941 C C . ILE A 1 625 ? -9.578 -4.699 -6.977 1 96.31 625 ILE A C 1
ATOM 4943 O O . ILE A 1 625 ? -8.719 -5.57 -7.148 1 96.31 625 ILE A O 1
ATOM 4947 N N . TYR A 1 626 ? -10.609 -4.555 -7.812 1 94.81 626 TYR A N 1
ATOM 4948 C CA . TYR A 1 626 ? -10.852 -5.477 -8.914 1 94.81 626 TYR A CA 1
ATOM 4949 C C . TYR A 1 626 ? -9.781 -5.336 -9.992 1 94.81 626 TYR A C 1
ATOM 4951 O O . TYR A 1 626 ? -9.461 -6.305 -10.688 1 94.81 626 TYR A O 1
ATOM 4959 N N . LEU A 1 627 ? -9.273 -4.137 -10.117 1 94.88 627 LEU A N 1
ATOM 4960 C CA . LEU A 1 627 ? -8.172 -3.938 -11.062 1 94.88 627 LEU A CA 1
ATOM 4961 C C . LEU A 1 627 ? -6.965 -4.781 -10.672 1 94.88 627 LEU A C 1
ATOM 4963 O O . LEU A 1 627 ? -6.34 -5.41 -11.531 1 94.88 627 LEU A O 1
ATOM 4967 N N . ASN A 1 628 ? -6.688 -4.805 -9.406 1 93.56 628 ASN A N 1
ATOM 4968 C CA . ASN A 1 628 ? -5.57 -5.617 -8.93 1 93.56 628 ASN A CA 1
ATOM 4969 C C . ASN A 1 628 ? -5.863 -7.109 -9.062 1 93.56 628 ASN A C 1
ATOM 4971 O O . ASN A 1 628 ? -5.047 -7.855 -9.609 1 93.56 628 ASN A O 1
ATOM 4975 N N . THR A 1 629 ? -7.012 -7.574 -8.664 1 92.06 629 THR A N 1
ATOM 4976 C CA . THR A 1 629 ? -7.34 -8.992 -8.656 1 92.06 629 THR A CA 1
ATOM 4977 C C . THR A 1 629 ? -7.543 -9.508 -10.078 1 92.06 629 THR A C 1
ATOM 4979 O O . THR A 1 629 ? -7.25 -10.672 -10.367 1 92.06 629 THR A O 1
ATOM 4982 N N . GLY A 1 630 ? -8.039 -8.641 -10.945 1 91.75 630 GLY A N 1
ATOM 4983 C CA . GLY A 1 630 ? -8.305 -9.062 -12.312 1 91.75 630 GLY A CA 1
ATOM 4984 C C . GLY A 1 630 ? -7.051 -9.156 -13.164 1 91.75 630 GLY A C 1
ATOM 4985 O O . GLY A 1 630 ? -7.039 -9.828 -14.195 1 91.75 630 GLY A O 1
ATOM 4986 N N . THR A 1 631 ? -5.984 -8.531 -12.719 1 92.62 631 THR A N 1
ATOM 4987 C CA . THR A 1 631 ? -4.77 -8.5 -13.531 1 92.62 631 THR A CA 1
ATOM 4988 C C . THR A 1 631 ? -3.758 -9.523 -13.031 1 92.62 631 THR A C 1
ATOM 4990 O O . THR A 1 631 ? -2.666 -9.648 -13.586 1 92.62 631 THR A O 1
ATOM 4993 N N . ILE A 1 632 ? -4.137 -10.289 -12.062 1 91.75 632 ILE A N 1
ATOM 4994 C CA . ILE A 1 632 ? -3.275 -11.367 -11.578 1 91.75 632 ILE A CA 1
ATOM 4995 C C . ILE A 1 632 ? -3.207 -12.477 -12.625 1 91.75 632 ILE A C 1
ATOM 4997 O O . ILE A 1 632 ? -4.238 -12.922 -13.133 1 91.75 632 ILE A O 1
ATOM 5001 N N . SER A 1 633 ? -1.997 -12.852 -12.969 1 91.56 633 SER A N 1
ATOM 5002 C CA . SER A 1 633 ? -1.839 -13.805 -14.055 1 91.56 633 SER A CA 1
ATOM 5003 C C . SER A 1 633 ? -1.351 -15.156 -13.539 1 91.56 633 SER A C 1
ATOM 5005 O O . SER A 1 633 ? -1.271 -16.125 -14.297 1 91.56 633 SER A O 1
ATOM 5007 N N . MET A 1 634 ? -0.991 -15.219 -12.289 1 91.81 634 MET A N 1
ATOM 5008 C CA . MET A 1 634 ? -0.578 -16.469 -11.672 1 91.81 634 MET A CA 1
ATOM 5009 C C . MET A 1 634 ? -1.239 -16.656 -10.312 1 91.81 634 MET A C 1
ATOM 5011 O O . MET A 1 634 ? -1.505 -15.672 -9.609 1 91.81 634 MET A O 1
ATOM 5015 N N . SER A 1 635 ? -1.496 -17.906 -10.062 1 91.38 635 SER A N 1
ATOM 5016 C CA . SER A 1 635 ? -2.062 -18.188 -8.75 1 91.38 635 SER A CA 1
ATOM 5017 C C . SER A 1 635 ? -1.088 -17.812 -7.637 1 91.38 635 SER A C 1
ATOM 5019 O O . SER A 1 635 ? 0.124 -17.766 -7.855 1 91.38 635 SER A O 1
ATOM 5021 N N . TYR A 1 636 ? -1.579 -17.453 -6.5 1 90.44 636 TYR A N 1
ATOM 5022 C CA . TYR A 1 636 ? -0.728 -17.047 -5.387 1 90.44 636 TYR A CA 1
ATOM 5023 C C . TYR A 1 636 ? -1.271 -17.578 -4.062 1 90.44 636 TYR A C 1
ATOM 5025 O O . TYR A 1 636 ? -2.453 -17.906 -3.959 1 90.44 636 TYR A O 1
ATOM 5033 N N . ASN A 1 637 ? -0.396 -17.688 -3.076 1 91.25 637 ASN A N 1
ATOM 5034 C CA . ASN A 1 637 ? -0.769 -18.141 -1.737 1 91.25 637 ASN A CA 1
ATOM 5035 C C . ASN A 1 637 ? -1.108 -16.953 -0.829 1 91.25 637 ASN A C 1
ATOM 5037 O O . ASN A 1 637 ? -0.545 -15.875 -0.976 1 91.25 637 ASN A O 1
ATOM 5041 N N . PHE A 1 638 ? -2.035 -17.281 0.056 1 88.75 638 PHE A N 1
ATOM 5042 C CA . PHE A 1 638 ? -2.387 -16.281 1.062 1 88.75 638 PHE A CA 1
ATOM 5043 C C . PHE A 1 638 ? -1.319 -16.219 2.148 1 88.75 638 PHE A C 1
ATOM 5045 O O . PHE A 1 638 ? -0.783 -17.25 2.568 1 88.75 638 PHE A O 1
ATOM 5052 N N . ASN A 1 639 ? -0.886 -15.062 2.445 1 88.62 639 ASN A N 1
ATOM 5053 C CA . ASN A 1 639 ? 0.009 -14.773 3.561 1 88.62 639 ASN A CA 1
ATOM 5054 C C . ASN A 1 639 ? -0.375 -13.477 4.266 1 88.62 639 ASN A C 1
ATOM 5056 O O . ASN A 1 639 ? -0.697 -12.477 3.611 1 88.62 639 ASN A O 1
ATOM 5060 N N . VAL A 1 640 ? -0.397 -13.531 5.574 1 89.75 640 VAL A N 1
ATOM 5061 C CA . VAL A 1 640 ? -0.862 -12.398 6.367 1 89.75 640 VAL A CA 1
ATOM 5062 C C . VAL A 1 640 ? -0.019 -11.164 6.051 1 89.75 640 VAL A C 1
ATOM 5064 O O . VAL A 1 640 ? -0.551 -10.055 5.914 1 89.75 640 VAL A O 1
ATOM 5067 N N . ILE A 1 641 ? 1.283 -11.305 5.949 1 90.94 641 ILE A N 1
ATOM 5068 C CA . ILE A 1 641 ? 2.18 -10.188 5.668 1 90.94 641 ILE A CA 1
ATOM 5069 C C . ILE A 1 641 ? 1.885 -9.625 4.281 1 90.94 641 ILE A C 1
ATOM 5071 O O . ILE A 1 641 ? 1.721 -8.414 4.117 1 90.94 641 ILE A O 1
ATOM 5075 N N . GLY A 1 642 ? 1.769 -10.539 3.316 1 90.5 642 GLY A N 1
ATOM 5076 C CA . GLY A 1 642 ? 1.438 -10.109 1.968 1 90.5 642 GLY A CA 1
ATOM 5077 C C . GLY A 1 642 ? 0.098 -9.398 1.88 1 90.5 642 GLY A C 1
ATOM 5078 O O . GLY A 1 642 ? -0.035 -8.398 1.176 1 90.5 642 GLY A O 1
ATOM 5079 N N . GLN A 1 643 ? -0.824 -9.891 2.621 1 90.88 643 GLN A N 1
ATOM 5080 C CA . GLN A 1 643 ? -2.158 -9.305 2.617 1 90.88 643 GLN A CA 1
ATOM 5081 C C . GLN A 1 643 ? -2.146 -7.914 3.246 1 90.88 643 GLN A C 1
ATOM 5083 O O . GLN A 1 643 ? -2.883 -7.023 2.814 1 90.88 643 GLN A O 1
ATOM 5088 N N . SER A 1 644 ? -1.36 -7.727 4.281 1 92.88 644 SER A N 1
ATOM 5089 C CA . SER A 1 644 ? -1.25 -6.414 4.906 1 92.88 644 SER A CA 1
ATOM 5090 C C . SER A 1 644 ? -0.707 -5.379 3.93 1 92.88 644 SER A C 1
ATOM 5092 O O . SER A 1 644 ? -1.175 -4.238 3.9 1 92.88 644 SER A O 1
ATOM 5094 N N . PHE A 1 645 ? 0.254 -5.766 3.145 1 92.19 645 PHE A N 1
ATOM 5095 C CA . PHE A 1 645 ? 0.804 -4.859 2.141 1 92.19 645 PHE A CA 1
ATOM 5096 C C . PHE A 1 645 ? -0.233 -4.547 1.069 1 92.19 645 PHE A C 1
ATOM 5098 O O . PHE A 1 645 ? -0.349 -3.402 0.625 1 92.19 645 PHE A O 1
ATOM 5105 N N . ARG A 1 646 ? -0.974 -5.543 0.67 1 92.44 646 ARG A N 1
ATOM 5106 C CA . ARG A 1 646 ? -2.018 -5.328 -0.326 1 92.44 646 ARG A CA 1
ATOM 5107 C C . ARG A 1 646 ? -3.102 -4.398 0.208 1 92.44 646 ARG A C 1
ATOM 5109 O O . ARG A 1 646 ? -3.557 -3.494 -0.498 1 92.44 646 ARG A O 1
ATOM 5116 N N . PHE A 1 647 ? -3.494 -4.59 1.442 1 94.81 647 PHE A N 1
ATOM 5117 C CA . PHE A 1 647 ? -4.512 -3.756 2.074 1 94.81 647 PHE A CA 1
ATOM 5118 C C . PHE A 1 647 ? -4.082 -2.293 2.082 1 94.81 647 PHE A C 1
ATOM 5120 O O . PHE A 1 647 ? -4.852 -1.413 1.688 1 94.81 647 PHE A O 1
ATOM 5127 N N . THR A 1 648 ? -2.889 -2.061 2.51 1 95.5 648 THR A N 1
ATOM 5128 C CA . THR A 1 648 ? -2.402 -0.687 2.57 1 95.5 648 THR A CA 1
ATOM 5129 C C . THR A 1 648 ? -2.287 -0.091 1.17 1 95.5 648 THR A C 1
ATOM 5131 O O . THR A 1 648 ? -2.516 1.104 0.978 1 95.5 648 THR A O 1
ATOM 5134 N N . GLY A 1 649 ? -1.929 -0.929 0.226 1 95.62 649 GLY A N 1
ATOM 5135 C CA . GLY A 1 649 ? -1.921 -0.475 -1.155 1 95.62 649 GLY A CA 1
ATOM 5136 C C . GLY A 1 649 ? -3.297 -0.09 -1.665 1 95.62 649 GLY A C 1
ATOM 5137 O O . GLY A 1 649 ? -3.455 0.94 -2.324 1 95.62 649 GLY A O 1
ATOM 5138 N N . PHE A 1 650 ? -4.328 -0.865 -1.293 1 97.19 650 PHE A N 1
ATOM 5139 C CA . PHE A 1 650 ? -5.699 -0.587 -1.703 1 97.19 650 PHE A CA 1
ATOM 5140 C C . PHE A 1 650 ? -6.191 0.721 -1.097 1 97.19 650 PHE A C 1
ATOM 5142 O O . PHE A 1 650 ? -6.816 1.532 -1.781 1 97.19 650 PHE A O 1
ATOM 5149 N N . VAL A 1 651 ? -5.844 0.913 0.143 1 97.31 651 VAL A N 1
ATOM 5150 C CA . VAL A 1 651 ? -6.289 2.119 0.833 1 97.31 651 VAL A CA 1
ATOM 5151 C C . VAL A 1 651 ? -5.617 3.344 0.218 1 97.31 651 VAL A C 1
ATOM 5153 O O . VAL A 1 651 ? -6.289 4.316 -0.14 1 97.31 651 VAL A O 1
ATOM 5156 N N . THR A 1 652 ? -4.324 3.291 0.001 1 96.25 652 THR A N 1
ATOM 5157 C CA . THR A 1 652 ? -3.557 4.441 -0.461 1 96.25 652 THR A CA 1
ATOM 5158 C C . THR A 1 652 ? -3.936 4.805 -1.895 1 96.25 652 THR A C 1
ATOM 5160 O O . THR A 1 652 ? -4.148 5.977 -2.209 1 96.25 652 THR A O 1
ATOM 5163 N N . ILE A 1 653 ? -4.082 3.832 -2.727 1 97.31 653 ILE A N 1
ATOM 5164 C CA . ILE A 1 653 ? -4.398 4.113 -4.125 1 97.31 653 ILE A CA 1
ATOM 5165 C C . ILE A 1 653 ? -5.848 4.59 -4.238 1 97.31 653 ILE A C 1
ATOM 5167 O O . ILE A 1 653 ? -6.148 5.492 -5.027 1 97.31 653 ILE A O 1
ATOM 5171 N N . SER A 1 654 ? -6.734 4.016 -3.461 1 98 654 SER A N 1
ATOM 5172 C CA . SER A 1 654 ? -8.125 4.441 -3.48 1 98 654 SER A CA 1
ATOM 5173 C C . SER A 1 654 ? -8.266 5.895 -3.033 1 98 654 SER A C 1
ATOM 5175 O O . SER A 1 654 ? -8.961 6.684 -3.672 1 98 654 SER A O 1
ATOM 5177 N N . TYR A 1 655 ? -7.586 6.242 -2.006 1 97.88 655 TYR A N 1
ATOM 5178 C CA . TYR A 1 655 ? -7.691 7.602 -1.493 1 97.88 655 TYR A CA 1
ATOM 5179 C C . TYR A 1 655 ? -6.945 8.578 -2.391 1 97.88 655 TYR A C 1
ATOM 5181 O O . TYR A 1 655 ? -7.332 9.75 -2.504 1 97.88 655 TYR A O 1
ATOM 5189 N N . SER A 1 656 ? -5.863 8.156 -3.014 1 96.25 656 SER A N 1
ATOM 5190 C CA . SER A 1 656 ? -5.191 9.016 -3.984 1 96.25 656 SER A CA 1
ATOM 5191 C C . SER A 1 656 ? -6.082 9.281 -5.195 1 96.25 656 SER A C 1
ATOM 5193 O O . SER A 1 656 ? -6.16 10.414 -5.672 1 96.25 656 SER A O 1
ATOM 5195 N N . ALA A 1 657 ? -6.723 8.227 -5.66 1 97.44 657 ALA A N 1
ATOM 5196 C CA . ALA A 1 657 ? -7.664 8.398 -6.77 1 97.44 657 ALA A CA 1
ATOM 5197 C C . ALA A 1 657 ? -8.844 9.266 -6.355 1 97.44 657 ALA A C 1
ATOM 5199 O O . ALA A 1 657 ? -9.344 10.062 -7.152 1 97.44 657 ALA A O 1
ATOM 5200 N N . ALA A 1 658 ? -9.281 9.055 -5.16 1 98.5 658 ALA A N 1
ATOM 5201 C CA . ALA A 1 658 ? -10.367 9.867 -4.625 1 98.5 658 ALA A CA 1
ATOM 5202 C C . ALA A 1 658 ? -9.977 11.344 -4.574 1 98.5 658 ALA A C 1
ATOM 5204 O O . ALA A 1 658 ? -10.797 12.227 -4.848 1 98.5 658 ALA A O 1
ATOM 5205 N N . PHE A 1 659 ? -8.734 11.656 -4.223 1 97 659 PHE A N 1
ATOM 5206 C CA . PHE A 1 659 ? -8.219 13.016 -4.168 1 97 659 PHE A CA 1
ATOM 5207 C C . PHE A 1 659 ? -8.281 13.672 -5.539 1 97 659 PHE A C 1
ATOM 5209 O O . PHE A 1 659 ? -8.672 14.836 -5.66 1 97 659 PHE A O 1
ATOM 5216 N N . ILE A 1 660 ? -7.984 12.898 -6.531 1 95.88 660 ILE A N 1
ATOM 5217 C CA . ILE A 1 660 ? -8 13.414 -7.898 1 95.88 660 ILE A CA 1
ATOM 5218 C C . ILE A 1 660 ? -9.445 13.672 -8.336 1 95.88 660 ILE A C 1
ATOM 5220 O O . ILE A 1 660 ? -9.766 14.75 -8.844 1 95.88 660 ILE A O 1
ATOM 5224 N N . LEU A 1 661 ? -10.289 12.719 -8.117 1 97.44 661 LEU A N 1
ATOM 5225 C CA . LEU A 1 661 ? -11.688 12.844 -8.508 1 97.44 661 LEU A CA 1
ATOM 5226 C C . LEU A 1 661 ? -12.367 13.984 -7.758 1 97.44 661 LEU A C 1
ATOM 5228 O O . LEU A 1 661 ? -13.117 14.766 -8.352 1 97.44 661 LEU A O 1
ATOM 5232 N N . SER A 1 662 ? -12.094 14.07 -6.496 1 97.56 662 SER A N 1
ATOM 5233 C CA . SER A 1 662 ? -12.688 15.125 -5.676 1 97.56 662 SER A CA 1
ATOM 5234 C C . SER A 1 662 ? -12.203 16.5 -6.105 1 97.56 662 SER A C 1
ATOM 5236 O O . SER A 1 662 ? -12.984 17.453 -6.145 1 97.56 662 SER A O 1
ATOM 5238 N N . SER A 1 663 ? -10.945 16.625 -6.477 1 96.12 663 SER A N 1
ATOM 5239 C CA . SER A 1 663 ? -10.367 17.891 -6.875 1 96.12 663 SER A CA 1
ATOM 5240 C C . SER A 1 663 ? -10.883 18.328 -8.242 1 96.12 663 SER A C 1
ATOM 5242 O O . SER A 1 663 ? -11.031 19.531 -8.508 1 96.12 663 SER A O 1
ATOM 5244 N N . LEU A 1 664 ? -11.195 17.422 -9.07 1 95.38 664 LEU A N 1
ATOM 5245 C CA . LEU A 1 664 ? -11.562 17.734 -10.445 1 95.38 664 LEU A CA 1
ATOM 5246 C C . LEU A 1 664 ? -13.062 18.016 -10.555 1 95.38 664 LEU A C 1
ATOM 5248 O O . LEU A 1 664 ? -13.492 18.797 -11.406 1 95.38 664 LEU A O 1
ATOM 5252 N N . ILE A 1 665 ? -13.859 17.344 -9.711 1 95.75 665 ILE A N 1
ATOM 5253 C CA . ILE A 1 665 ? -15.289 17.406 -9.977 1 95.75 665 ILE A CA 1
ATOM 5254 C C . ILE A 1 665 ? -16.031 17.781 -8.695 1 95.75 665 ILE A C 1
ATOM 5256 O O . ILE A 1 665 ? -16.781 18.766 -8.672 1 95.75 665 ILE A O 1
ATOM 5260 N N . GLU A 1 666 ? -15.836 17.078 -7.645 1 95.69 666 GLU A N 1
ATOM 5261 C CA . GLU A 1 666 ? -16.641 17.219 -6.438 1 95.69 666 GLU A CA 1
ATOM 5262 C C . GLU A 1 666 ? -16.531 18.625 -5.855 1 95.69 666 GLU A C 1
ATOM 5264 O O . GLU A 1 666 ? -17.547 19.266 -5.574 1 95.69 666 GLU A O 1
ATOM 5269 N N . MET A 1 667 ? -15.328 19.094 -5.676 1 95.5 667 MET A N 1
ATOM 5270 C CA . MET A 1 667 ? -15.117 20.391 -5.035 1 95.5 667 MET A CA 1
ATOM 5271 C C . MET A 1 667 ? -15.586 21.531 -5.934 1 95.5 667 MET A C 1
ATOM 5273 O O . MET A 1 667 ? -16.281 22.453 -5.477 1 95.5 667 MET A O 1
ATOM 5277 N N . PRO A 1 668 ? -15.234 21.516 -7.211 1 94.75 668 PRO A N 1
ATOM 5278 C CA . PRO A 1 668 ? -15.734 22.578 -8.086 1 94.75 668 PRO A CA 1
ATOM 5279 C C . PRO A 1 668 ? -17.25 22.656 -8.117 1 94.75 668 PRO A C 1
ATOM 5281 O O . PRO A 1 668 ? -17.828 23.75 -8.094 1 94.75 668 PRO A O 1
ATOM 5284 N N . ILE A 1 669 ? -17.938 21.578 -8.188 1 94.56 669 ILE A N 1
ATOM 5285 C CA . ILE A 1 669 ? -19.391 21.562 -8.234 1 94.56 669 ILE A CA 1
ATOM 5286 C C . ILE A 1 669 ? -19.969 22.062 -6.914 1 94.56 669 ILE A C 1
ATOM 5288 O O . ILE A 1 669 ? -20.969 22.781 -6.898 1 94.56 669 ILE A O 1
ATOM 5292 N N . SER A 1 670 ? -19.328 21.625 -5.867 1 92.38 670 SER A N 1
ATOM 5293 C CA . SER A 1 670 ? -19.766 22.109 -4.562 1 92.38 670 SER A CA 1
ATOM 5294 C C . SER A 1 670 ? -19.625 23.625 -4.469 1 92.38 670 SER A C 1
ATOM 5296 O O . SER A 1 670 ? -20.5 24.312 -3.918 1 92.38 670 SER A O 1
ATOM 5298 N N . SER A 1 671 ? -18.562 24.172 -5.031 1 91.88 671 SER A N 1
ATOM 5299 C CA . SER A 1 671 ? -18.344 25.609 -5.035 1 91.88 671 SER A CA 1
ATOM 5300 C C . SER A 1 671 ? -19.359 26.328 -5.938 1 91.88 671 SER A C 1
ATOM 5302 O O . SER A 1 671 ? -19.828 27.406 -5.605 1 91.88 671 SER A O 1
ATOM 5304 N N . LEU A 1 672 ? -19.672 25.734 -7.02 1 91.19 672 LEU A N 1
ATOM 5305 C CA . LEU A 1 672 ? -20.656 26.281 -7.938 1 91.19 672 LEU A CA 1
ATOM 5306 C C . LEU A 1 672 ? -22.047 26.328 -7.293 1 91.19 672 LEU A C 1
ATOM 5308 O O . LEU A 1 672 ? -22.797 27.281 -7.484 1 91.19 672 LEU A O 1
ATOM 5312 N N . GLN A 1 673 ? -22.312 25.312 -6.574 1 89.81 673 GLN A N 1
ATOM 5313 C CA . GLN A 1 673 ? -23.609 25.25 -5.891 1 89.81 673 GLN A CA 1
ATOM 5314 C C . GLN A 1 673 ? -23.734 26.359 -4.855 1 89.81 673 GLN A C 1
ATOM 5316 O O . GLN A 1 673 ? -24.812 26.953 -4.703 1 89.81 673 GLN A O 1
ATOM 5321 N N . LYS A 1 674 ? -22.703 26.562 -4.137 1 85 674 LYS A N 1
ATOM 5322 C CA . LYS A 1 674 ? -22.719 27.625 -3.127 1 85 674 LYS A CA 1
ATOM 5323 C C . LYS A 1 674 ? -22.906 29 -3.771 1 85 674 LYS A C 1
ATOM 5325 O O . LYS A 1 674 ? -23.5 29.891 -3.172 1 85 674 LYS A O 1
ATOM 5330 N N . MET A 1 675 ? -22.422 29.109 -4.93 1 84.69 675 MET A N 1
ATOM 5331 C CA . MET A 1 675 ? -22.547 30.375 -5.652 1 84.69 675 MET A CA 1
ATOM 5332 C C . MET A 1 675 ? -23.969 30.594 -6.133 1 84.69 675 MET A C 1
ATOM 5334 O O . MET A 1 675 ? -24.484 31.719 -6.062 1 84.69 675 MET A O 1
ATOM 5338 N N . PHE A 1 676 ? -24.562 29.547 -6.551 1 82.38 676 PHE A N 1
ATOM 5339 C CA . PHE A 1 676 ? -25.875 29.719 -7.184 1 82.38 676 PHE A CA 1
ATOM 5340 C C . PHE A 1 676 ? -27 29.5 -6.184 1 82.38 676 PHE A C 1
ATOM 5342 O O . PHE A 1 676 ? -28.078 30.062 -6.324 1 82.38 676 PHE A O 1
ATOM 5349 N N . LEU A 1 677 ? -26.797 28.578 -5.246 1 70.38 677 LEU A N 1
ATOM 5350 C CA . LEU A 1 677 ? -27.891 28.234 -4.348 1 70.38 677 LEU A CA 1
ATOM 5351 C C . LEU A 1 677 ? -27.766 28.984 -3.023 1 70.38 677 LEU A C 1
ATOM 5353 O O . LEU A 1 677 ? -28.609 28.844 -2.137 1 70.38 677 LEU A O 1
ATOM 5357 N N . LYS A 1 678 ? -26.719 29.828 -2.541 1 58.16 678 LYS A N 1
ATOM 5358 C CA . LYS A 1 678 ? -26.656 30.578 -1.286 1 58.16 678 LYS A CA 1
ATOM 5359 C C . LYS A 1 678 ? -27.891 31.438 -1.104 1 58.16 678 LYS A C 1
ATOM 5361 O O . LYS A 1 678 ? -28.109 32 -0.028 1 58.16 678 LYS A O 1
ATOM 5366 N N . ARG A 1 679 ? -28.828 31.688 -2.139 1 45.25 679 ARG A N 1
ATOM 5367 C CA . ARG A 1 679 ? -29.938 32.531 -1.691 1 45.25 679 ARG A CA 1
ATOM 5368 C C . ARG A 1 679 ? -31.031 31.688 -1.043 1 45.25 679 ARG A C 1
ATOM 5370 O O . ARG A 1 679 ? -31.422 30.641 -1.576 1 45.25 679 ARG A O 1
ATOM 5377 N N . MET B 1 1 ? 14.875 -34.25 -19.062 1 25.23 1 MET B N 1
ATOM 5378 C CA . MET B 1 1 ? 13.914 -34.25 -17.969 1 25.23 1 MET B CA 1
ATOM 5379 C C . MET B 1 1 ? 12.75 -33.312 -18.281 1 25.23 1 MET B C 1
ATOM 5381 O O . MET B 1 1 ? 11.633 -33.531 -17.828 1 25.23 1 MET B O 1
ATOM 5385 N N . GLY B 1 2 ? 12.805 -32.75 -19.297 1 26.59 2 GLY B N 1
ATOM 5386 C CA . GLY B 1 2 ? 11.992 -31.641 -19.812 1 26.59 2 GLY B CA 1
ATOM 5387 C C . GLY B 1 2 ? 10.812 -32.125 -20.641 1 26.59 2 GLY B C 1
ATOM 5388 O O . GLY B 1 2 ? 9.711 -31.562 -20.531 1 26.59 2 GLY B O 1
ATOM 5389 N N . MET B 1 3 ? 10.984 -33.188 -21.609 1 27.44 3 MET B N 1
ATOM 5390 C CA . MET B 1 3 ? 10.031 -33.656 -22.609 1 27.44 3 MET B CA 1
ATOM 5391 C C . MET B 1 3 ? 8.906 -34.469 -21.953 1 27.44 3 MET B C 1
ATOM 5393 O O . MET B 1 3 ? 7.773 -34.438 -22.438 1 27.44 3 MET B O 1
ATOM 5397 N N . PHE B 1 4 ? 9.008 -35.25 -20.969 1 31.52 4 PHE B N 1
ATOM 5398 C CA . PHE B 1 4 ? 8 -36.219 -20.531 1 31.52 4 PHE B CA 1
ATOM 5399 C C . PHE B 1 4 ? 6.832 -35.531 -19.859 1 31.52 4 PHE B C 1
ATOM 5401 O O . PHE B 1 4 ? 5.762 -36.094 -19.688 1 31.52 4 PHE B O 1
ATOM 5408 N N . ILE B 1 5 ? 6.977 -34.312 -19.547 1 31.81 5 ILE B N 1
ATOM 5409 C CA . ILE B 1 5 ? 5.949 -33.5 -18.891 1 31.81 5 ILE B CA 1
ATOM 5410 C C . ILE B 1 5 ? 4.824 -33.188 -19.875 1 31.81 5 ILE B C 1
ATOM 5412 O O . ILE B 1 5 ? 3.646 -33.312 -19.531 1 31.81 5 ILE B O 1
ATOM 5416 N N . ILE B 1 6 ? 5.148 -33.062 -21.031 1 31 6 ILE B N 1
ATOM 5417 C CA . ILE B 1 6 ? 4.238 -32.75 -22.125 1 31 6 ILE B CA 1
ATOM 5418 C C . ILE B 1 6 ? 3.461 -34 -22.516 1 31 6 ILE B C 1
ATOM 5420 O O . ILE B 1 6 ? 2.246 -33.938 -22.734 1 31 6 ILE B O 1
ATOM 5424 N N . LEU B 1 7 ? 4 -35.188 -22.781 1 30.86 7 LEU B N 1
ATOM 5425 C CA . LEU B 1 7 ? 3.338 -36.344 -23.391 1 30.86 7 LEU B CA 1
ATOM 5426 C C . LEU B 1 7 ? 2.451 -37.062 -22.359 1 30.86 7 LEU B C 1
ATOM 5428 O O . LEU B 1 7 ? 1.429 -37.656 -22.734 1 30.86 7 LEU B O 1
ATOM 5432 N N . SER B 1 8 ? 2.479 -37.094 -21.062 1 31.45 8 SER B N 1
ATOM 5433 C CA . SER B 1 8 ? 1.669 -37.812 -20.078 1 31.45 8 SER B CA 1
ATOM 5434 C C . SER B 1 8 ? 0.286 -37.188 -19.938 1 31.45 8 SER B C 1
ATOM 5436 O O . SER B 1 8 ? -0.652 -37.812 -19.469 1 31.45 8 SER B O 1
ATOM 5438 N N . ILE B 1 9 ? 0.145 -36.094 -20.312 1 34.25 9 ILE B N 1
ATOM 5439 C CA . ILE B 1 9 ? -1.144 -35.438 -20.5 1 34.25 9 ILE B CA 1
ATOM 5440 C C . ILE B 1 9 ? -1.872 -36.062 -21.688 1 34.25 9 ILE B C 1
ATOM 5442 O O . ILE B 1 9 ? -3.064 -36.375 -21.594 1 34.25 9 ILE B O 1
ATOM 5446 N N . ALA B 1 10 ? -1.192 -36.25 -22.703 1 32.09 10 ALA B N 1
ATOM 5447 C CA . ALA B 1 10 ? -1.779 -36.781 -23.938 1 32.09 10 ALA B CA 1
ATOM 5448 C C . ALA B 1 10 ? -2.121 -38.25 -23.812 1 32.09 10 ALA B C 1
ATOM 5450 O O . ALA B 1 10 ? -3.162 -38.688 -24.297 1 32.09 10 ALA B O 1
ATOM 5451 N N . CYS B 1 11 ? -1.325 -39.188 -23.375 1 32.78 11 CYS B N 1
ATOM 5452 C CA . CYS B 1 11 ? -1.617 -40.594 -23.359 1 32.78 11 CYS B CA 1
ATOM 5453 C C . CYS B 1 11 ? -2.545 -40.938 -22.203 1 32.78 11 CYS B C 1
ATOM 5455 O O . CYS B 1 11 ? -3.316 -41.906 -22.281 1 32.78 11 CYS B O 1
ATOM 5457 N N . CYS B 1 12 ? -2.535 -40.375 -21 1 32.62 12 CYS B N 1
ATOM 5458 C CA . CYS B 1 12 ? -3.551 -40.594 -19.969 1 32.62 12 CYS B CA 1
ATOM 5459 C C . CYS B 1 12 ? -4.945 -40.281 -20.516 1 32.62 12 CYS B C 1
ATOM 5461 O O . CYS B 1 12 ? -5.918 -40.938 -20.109 1 32.62 12 CYS B O 1
ATOM 5463 N N . LEU B 1 13 ? -5 -39.5 -21.297 1 32.94 13 LEU B N 1
ATOM 5464 C CA . LEU B 1 13 ? -6.277 -39.281 -21.969 1 32.94 13 LEU B CA 1
ATOM 5465 C C . LEU B 1 13 ? -6.586 -40.438 -22.922 1 32.94 13 LEU B C 1
ATOM 5467 O O . LEU B 1 13 ? -7.746 -40.812 -23.109 1 32.94 13 LEU B O 1
ATOM 5471 N N . SER B 1 14 ? -5.574 -41 -23.562 1 30.31 14 SER B N 1
ATOM 5472 C CA . SER B 1 14 ? -5.922 -42.031 -24.531 1 30.31 14 SER B CA 1
ATOM 5473 C C . SER B 1 14 ? -6.207 -43.375 -23.828 1 30.31 14 SER B C 1
ATOM 5475 O O . SER B 1 14 ? -7.152 -44.062 -24.188 1 30.31 14 SER B O 1
ATOM 5477 N N . SER B 1 15 ? -5.332 -43.938 -22.984 1 31.02 15 SER B N 1
ATOM 5478 C CA . SER B 1 15 ? -5.578 -45.281 -22.5 1 31.02 15 SER B CA 1
ATOM 5479 C C . SER B 1 15 ? -6.656 -45.312 -21.422 1 31.02 15 SER B C 1
ATOM 5481 O O . SER B 1 15 ? -7.414 -46.281 -21.312 1 31.02 15 SER B O 1
ATOM 5483 N N . ALA B 1 16 ? -6.684 -44.438 -20.438 1 31.58 16 ALA B N 1
ATOM 5484 C CA . ALA B 1 16 ? -7.832 -44.469 -19.531 1 31.58 16 ALA B CA 1
ATOM 5485 C C . ALA B 1 16 ? -9.141 -44.281 -20.297 1 31.58 16 ALA B C 1
ATOM 5487 O O . ALA B 1 16 ? -10.195 -44.75 -19.875 1 31.58 16 ALA B O 1
ATOM 5488 N N . ALA B 1 17 ? -9.156 -43.594 -21.344 1 31.67 17 ALA B N 1
ATOM 5489 C CA . ALA B 1 17 ? -10.328 -43.656 -22.203 1 31.67 17 ALA B CA 1
ATOM 5490 C C . ALA B 1 17 ? -10.617 -45.094 -22.641 1 31.67 17 ALA B C 1
ATOM 5492 O O . ALA B 1 17 ? -11.781 -45.469 -22.781 1 31.67 17 ALA B O 1
ATOM 5493 N N . GLN B 1 18 ? -9.523 -45.844 -22.75 1 29.59 18 GLN B N 1
ATOM 5494 C CA . GLN B 1 18 ? -9.852 -47.188 -23.203 1 29.59 18 GLN B CA 1
ATOM 5495 C C . GLN B 1 18 ? -10.43 -48.031 -22.078 1 29.59 18 GLN B C 1
ATOM 5497 O O . GLN B 1 18 ? -11.375 -48.781 -22.281 1 29.59 18 GLN B O 1
ATOM 5502 N N . ALA B 1 19 ? -9.766 -48.062 -20.922 1 29.64 19 ALA B N 1
ATOM 5503 C CA . ALA B 1 19 ? -10.266 -49.031 -19.953 1 29.64 19 ALA B CA 1
ATOM 5504 C C . ALA B 1 19 ? -11.609 -48.594 -19.375 1 29.64 19 ALA B C 1
ATOM 5506 O O . ALA B 1 19 ? -12.391 -49.438 -18.906 1 29.64 19 ALA B O 1
ATOM 5507 N N . SER B 1 20 ? -11.828 -47.312 -19.141 1 31.42 20 SER B N 1
ATOM 5508 C CA . SER B 1 20 ? -13.141 -46.969 -18.578 1 31.42 20 SER B CA 1
ATOM 5509 C C . SER B 1 20 ? -14.266 -47.438 -19.5 1 31.42 20 SER B C 1
ATOM 5511 O O . SER B 1 20 ? -15.445 -47.25 -19.188 1 31.42 20 SER B O 1
ATOM 5513 N N . LEU B 1 21 ? -14.039 -47.531 -20.688 1 29.98 21 LEU B N 1
ATOM 5514 C CA . LEU B 1 21 ? -15.219 -47.906 -21.453 1 29.98 21 LEU B CA 1
ATOM 5515 C C . LEU B 1 21 ? -15.742 -49.25 -21.016 1 29.98 21 LEU B C 1
ATOM 5517 O O . LEU B 1 21 ? -16.781 -49.719 -21.5 1 29.98 21 LEU B O 1
ATOM 5521 N N . GLU B 1 22 ? -14.812 -50.062 -20.344 1 28.28 22 GLU B N 1
ATOM 5522 C CA . GLU B 1 22 ? -15.539 -51.312 -20.125 1 28.28 22 GLU B CA 1
ATOM 5523 C C . GLU B 1 22 ? -16.453 -51.219 -18.906 1 28.28 22 GLU B C 1
ATOM 5525 O O . GLU B 1 22 ? -17.641 -51.531 -18.984 1 28.28 22 GLU B O 1
ATOM 5530 N N . ASN B 1 23 ? -16.172 -51.969 -17.609 1 29.3 23 ASN B N 1
ATOM 5531 C CA . ASN B 1 23 ? -17.25 -52.469 -16.75 1 29.3 23 ASN B CA 1
ATOM 5532 C C . ASN B 1 23 ? -17.812 -51.344 -15.875 1 29.3 23 ASN B C 1
ATOM 5534 O O . ASN B 1 23 ? -17.172 -50.312 -15.688 1 29.3 23 ASN B O 1
ATOM 5538 N N . ASP B 1 24 ? -18.844 -51.656 -14.656 1 30.44 24 ASP B N 1
ATOM 5539 C CA . ASP B 1 24 ? -19.938 -51.125 -13.836 1 30.44 24 ASP B CA 1
ATOM 5540 C C . ASP B 1 24 ? -19.438 -50.062 -12.875 1 30.44 24 ASP B C 1
ATOM 5542 O O . ASP B 1 24 ? -19.844 -48.906 -12.953 1 30.44 24 ASP B O 1
ATOM 5546 N N . ASP B 1 25 ? -19.469 -50.281 -11.312 1 31.7 25 ASP B N 1
ATOM 5547 C CA . ASP B 1 25 ? -19.594 -49.562 -10.055 1 31.7 25 ASP B CA 1
ATOM 5548 C C . ASP B 1 25 ? -18.281 -48.875 -9.688 1 31.7 25 ASP B C 1
ATOM 5550 O O . ASP B 1 25 ? -17.828 -48.969 -8.547 1 31.7 25 ASP B O 1
ATOM 5554 N N . ILE B 1 26 ? -17.25 -48.75 -10.25 1 34.97 26 ILE B N 1
ATOM 5555 C CA . ILE B 1 26 ? -15.922 -48.312 -9.812 1 34.97 26 ILE B CA 1
ATOM 5556 C C . ILE B 1 26 ? -15.953 -46.844 -9.484 1 34.97 26 ILE B C 1
ATOM 5558 O O . ILE B 1 26 ? -16.203 -46 -10.359 1 34.97 26 ILE B O 1
ATOM 5562 N N . VAL B 1 27 ? -16.188 -46.438 -8.078 1 36.97 27 VAL B N 1
ATOM 5563 C CA . VAL B 1 27 ? -16.109 -45.094 -7.508 1 36.97 27 VAL B CA 1
ATOM 5564 C C . VAL B 1 27 ? -14.844 -44.375 -7.996 1 36.97 27 VAL B C 1
ATOM 5566 O O . VAL B 1 27 ? -13.742 -44.906 -7.855 1 36.97 27 VAL B O 1
ATOM 5569 N N . PRO B 1 28 ? -14.891 -43.438 -8.82 1 39.16 28 PRO B N 1
ATOM 5570 C CA . PRO B 1 28 ? -13.828 -42.688 -9.5 1 39.16 28 PRO B CA 1
ATOM 5571 C C . PRO B 1 28 ? -12.727 -42.25 -8.539 1 39.16 28 PRO B C 1
ATOM 5573 O O . PRO B 1 28 ? -11.547 -42.25 -8.914 1 39.16 28 PRO B O 1
ATOM 5576 N N . SER B 1 29 ? -13.031 -41.844 -7.23 1 44 29 SER B N 1
ATOM 5577 C CA . SER B 1 29 ? -12.031 -41.469 -6.246 1 44 29 SER B CA 1
ATOM 5578 C C . SER B 1 29 ? -11.047 -42.625 -5.992 1 44 29 SER B C 1
ATOM 5580 O O . SER B 1 29 ? -9.836 -42.375 -5.902 1 44 29 SER B O 1
ATOM 5582 N N . SER B 1 30 ? -11.656 -43.781 -5.859 1 48.28 30 SER B N 1
ATOM 5583 C CA . SER B 1 30 ? -10.797 -44.938 -5.57 1 48.28 30 SER B CA 1
ATOM 5584 C C . SER B 1 30 ? -9.883 -45.25 -6.746 1 48.28 30 SER B C 1
ATOM 5586 O O . SER B 1 30 ? -8.734 -45.656 -6.551 1 48.28 30 SER B O 1
ATOM 5588 N N . ILE B 1 31 ? -10.398 -44.906 -7.965 1 44 31 ILE B N 1
ATOM 5589 C CA . ILE B 1 31 ? -9.594 -45.219 -9.148 1 44 31 ILE B CA 1
ATOM 5590 C C . ILE B 1 31 ? -8.438 -44.219 -9.242 1 44 31 ILE B C 1
ATOM 5592 O O . ILE B 1 31 ? -7.305 -44.594 -9.539 1 44 31 ILE B O 1
ATOM 5596 N N . MET B 1 32 ? -8.836 -43 -8.945 1 48.25 32 MET B N 1
ATOM 5597 C CA . MET B 1 32 ? -7.789 -42 -8.992 1 48.25 32 MET B CA 1
ATOM 5598 C C . MET B 1 32 ? -6.707 -42.281 -7.957 1 48.25 32 MET B C 1
ATOM 5600 O O . MET B 1 32 ? -5.516 -42.156 -8.25 1 48.25 32 MET B O 1
ATOM 5604 N N . MET B 1 33 ? -7.297 -42.781 -6.887 1 56.12 33 MET B N 1
ATOM 5605 C CA . MET B 1 33 ? -6.328 -43.062 -5.836 1 56.12 33 MET B CA 1
ATOM 5606 C C . MET B 1 33 ? -5.504 -44.312 -6.191 1 56.12 33 MET B C 1
ATOM 5608 O O . MET B 1 33 ? -4.305 -44.344 -5.914 1 56.12 33 MET B O 1
ATOM 5612 N N . SER B 1 34 ? -6.23 -45.25 -6.734 1 57.03 34 SER B N 1
ATOM 5613 C CA . SER B 1 34 ? -5.496 -46.469 -7.121 1 57.03 34 SER B CA 1
ATOM 5614 C C . SER B 1 34 ? -4.488 -46.156 -8.227 1 57.03 34 SER B C 1
ATOM 5616 O O . SER B 1 34 ? -3.367 -46.656 -8.203 1 57.03 34 SER B O 1
ATOM 5618 N N . PHE B 1 35 ? -4.895 -45.344 -9.125 1 50.75 35 PHE B N 1
ATOM 5619 C CA . PHE B 1 35 ? -3.984 -44.906 -10.18 1 50.75 35 PHE B CA 1
ATOM 5620 C C . PHE B 1 35 ? -2.771 -44.188 -9.594 1 50.75 35 PHE B C 1
ATOM 5622 O O . PHE B 1 35 ? -1.636 -44.469 -9.984 1 50.75 35 PHE B O 1
ATOM 5629 N N . TRP B 1 36 ? -3.133 -43.406 -8.766 1 58.78 36 TRP B N 1
ATOM 5630 C CA . TRP B 1 36 ? -2.066 -42.656 -8.141 1 58.78 36 TRP B CA 1
ATOM 5631 C C . TRP B 1 36 ? -1.093 -43.562 -7.406 1 58.78 36 TRP B C 1
ATOM 5633 O O . TRP B 1 36 ? 0.124 -43.375 -7.5 1 58.78 36 TRP B O 1
ATOM 5643 N N . ASP B 1 37 ? -1.694 -44.5 -6.797 1 64.69 37 ASP B N 1
ATOM 5644 C CA . ASP B 1 37 ? -0.856 -45.438 -6.07 1 64.69 37 ASP B CA 1
ATOM 5645 C C . ASP B 1 37 ? -0.002 -46.281 -7.027 1 64.69 37 ASP B C 1
ATOM 5647 O O . ASP B 1 37 ? 1.184 -46.5 -6.777 1 64.69 37 ASP B O 1
ATOM 5651 N N . ASP B 1 38 ? -0.601 -46.656 -8.086 1 59.97 38 ASP B N 1
ATOM 5652 C CA . ASP B 1 38 ? 0.129 -47.469 -9.062 1 59.97 38 ASP B CA 1
ATOM 5653 C C . ASP B 1 38 ? 1.208 -46.625 -9.758 1 59.97 38 ASP B C 1
ATOM 5655 O O . ASP B 1 38 ? 2.316 -47.125 -9.992 1 59.97 38 ASP B O 1
ATOM 5659 N N . TRP B 1 39 ? 0.872 -45.531 -9.93 1 58.78 39 TRP B N 1
ATOM 5660 C CA . TRP B 1 39 ? 1.816 -44.625 -10.586 1 58.78 39 TRP B CA 1
ATOM 5661 C C . TRP B 1 39 ? 3.035 -44.375 -9.703 1 58.78 39 TRP B C 1
ATOM 5663 O O . TRP B 1 39 ? 4.172 -44.375 -10.188 1 58.78 39 TRP B O 1
ATOM 5673 N N . ILE B 1 40 ? 2.771 -44.188 -8.586 1 63.69 40 ILE B N 1
ATOM 5674 C CA . ILE B 1 40 ? 3.852 -43.969 -7.633 1 63.69 40 ILE B CA 1
ATOM 5675 C C . ILE B 1 40 ? 4.734 -45.219 -7.539 1 63.69 40 ILE B C 1
ATOM 5677 O O . ILE B 1 40 ? 5.965 -45.094 -7.531 1 63.69 40 ILE B O 1
ATOM 5681 N N . ARG B 1 41 ? 4.105 -46.312 -7.492 1 65.06 41 ARG B N 1
ATOM 5682 C CA . ARG B 1 41 ? 4.84 -47.562 -7.359 1 65.06 41 ARG B CA 1
ATOM 5683 C C . ARG B 1 41 ? 5.723 -47.812 -8.578 1 65.06 41 ARG B C 1
ATOM 5685 O O . ARG B 1 41 ? 6.848 -48.312 -8.445 1 65.06 41 ARG B O 1
ATOM 5692 N N . GLU B 1 42 ? 5.227 -47.312 -9.648 1 58.75 42 GLU B N 1
ATOM 5693 C CA . GLU B 1 42 ? 5.938 -47.625 -10.883 1 58.75 42 GLU B CA 1
ATOM 5694 C C . GLU B 1 42 ? 7 -46.594 -11.195 1 58.75 42 GLU B C 1
ATOM 5696 O O . GLU B 1 42 ? 8.062 -46.906 -11.734 1 58.75 42 GLU B O 1
ATOM 5701 N N . ASN B 1 43 ? 6.707 -45.375 -10.773 1 53.62 43 ASN B N 1
ATOM 5702 C CA . ASN B 1 43 ? 7.562 -44.344 -11.305 1 53.62 43 ASN B CA 1
ATOM 5703 C C . ASN B 1 43 ? 8.422 -43.719 -10.211 1 53.62 43 ASN B C 1
ATOM 5705 O O . ASN B 1 43 ? 9.477 -43.125 -10.492 1 53.62 43 ASN B O 1
ATOM 5709 N N . ILE B 1 44 ? 7.977 -43.781 -9.07 1 63.31 44 ILE B N 1
ATOM 5710 C CA . ILE B 1 44 ? 8.695 -43.031 -8.023 1 63.31 44 ILE B CA 1
ATOM 5711 C C . ILE B 1 44 ? 9.484 -44.031 -7.164 1 63.31 44 ILE B C 1
ATOM 5713 O O . ILE B 1 44 ? 10.617 -43.75 -6.773 1 63.31 44 ILE B O 1
ATOM 5717 N N . LEU B 1 45 ? 8.969 -45.219 -6.926 1 63.91 45 LEU B N 1
ATOM 5718 C CA . LEU B 1 45 ? 9.57 -46.156 -5.984 1 63.91 45 LEU B CA 1
ATOM 5719 C C . LEU B 1 45 ? 10.875 -46.688 -6.535 1 63.91 45 LEU B C 1
ATOM 5721 O O . LEU B 1 45 ? 11.852 -46.844 -5.793 1 63.91 45 LEU B O 1
ATOM 5725 N N . PRO B 1 46 ? 10.938 -46.938 -7.824 1 59 46 PRO B N 1
ATOM 5726 C CA . PRO B 1 46 ? 12.188 -47.531 -8.312 1 59 46 PRO B CA 1
ATOM 5727 C C . PRO B 1 46 ? 13.383 -46.594 -8.164 1 59 46 PRO B C 1
ATOM 5729 O O . PRO B 1 46 ? 14.422 -47 -7.648 1 59 46 PRO B O 1
ATOM 5732 N N . PRO B 1 47 ? 13.195 -45.312 -8.578 1 61.59 47 PRO B N 1
ATOM 5733 C CA . PRO B 1 47 ? 14.344 -44.438 -8.367 1 61.59 47 PRO B CA 1
ATOM 5734 C C . PRO B 1 47 ? 14.711 -44.281 -6.895 1 61.59 47 PRO B C 1
ATOM 5736 O O . PRO B 1 47 ? 15.883 -44.094 -6.562 1 61.59 47 PRO B O 1
ATOM 5739 N N . ILE B 1 48 ? 13.797 -44.344 -6.055 1 66.31 48 ILE B N 1
ATOM 5740 C CA . ILE B 1 48 ? 14.055 -44.219 -4.621 1 66.31 48 ILE B CA 1
ATOM 5741 C C . ILE B 1 48 ? 14.852 -45.438 -4.156 1 66.31 48 ILE B C 1
ATOM 5743 O O . ILE B 1 48 ? 15.773 -45.312 -3.348 1 66.31 48 ILE B O 1
ATOM 5747 N N . ARG B 1 49 ? 14.547 -46.562 -4.676 1 63.5 49 ARG B N 1
ATOM 5748 C CA . ARG B 1 49 ? 15.242 -47.781 -4.305 1 63.5 49 ARG B CA 1
ATOM 5749 C C . ARG B 1 49 ? 16.688 -47.781 -4.809 1 63.5 49 ARG B C 1
ATOM 5751 O O . ARG B 1 49 ? 17.594 -48.25 -4.117 1 63.5 49 ARG B O 1
ATOM 5758 N N . VAL B 1 50 ? 16.781 -47.219 -5.984 1 57.78 50 VAL B N 1
ATOM 5759 C CA . VAL B 1 50 ? 18.141 -47.094 -6.527 1 57.78 50 VAL B CA 1
ATOM 5760 C C . VAL B 1 50 ? 18.953 -46.125 -5.668 1 57.78 50 VAL B C 1
ATOM 5762 O O . VAL B 1 50 ? 20.141 -46.375 -5.41 1 57.78 50 VAL B O 1
ATOM 5765 N N . GLY B 1 51 ? 18.297 -45.094 -5.332 1 60.66 51 GLY B N 1
ATOM 5766 C CA . GLY B 1 51 ? 18.984 -44.156 -4.434 1 60.66 51 GLY B CA 1
ATOM 5767 C C . GLY B 1 51 ? 19.375 -44.781 -3.111 1 60.66 51 GLY B C 1
ATOM 5768 O O . GLY B 1 51 ? 20.469 -44.531 -2.6 1 60.66 51 GLY B O 1
ATOM 5769 N N . GLU B 1 52 ? 18.516 -45.562 -2.553 1 63.84 52 GLU B N 1
ATOM 5770 C CA . GLU B 1 52 ? 18.812 -46.281 -1.307 1 63.84 52 GLU B CA 1
ATOM 5771 C C . GLU B 1 52 ? 19.984 -47.219 -1.47 1 63.84 52 GLU B C 1
ATOM 5773 O O . GLU B 1 52 ? 20.859 -47.281 -0.601 1 63.84 52 GLU B O 1
ATOM 5778 N N . ALA B 1 53 ? 19.969 -47.844 -2.541 1 58.66 53 ALA B N 1
ATOM 5779 C CA . ALA B 1 53 ? 21.031 -48.812 -2.789 1 58.66 53 ALA B CA 1
ATOM 5780 C C . ALA B 1 53 ? 22.375 -48.125 -2.969 1 58.66 53 ALA B C 1
ATOM 5782 O O . ALA B 1 53 ? 23.406 -48.625 -2.525 1 58.66 53 ALA B O 1
ATOM 5783 N N . SER B 1 54 ? 22.219 -47 -3.598 1 57.16 54 SER B N 1
ATOM 5784 C CA . SER B 1 54 ? 23.469 -46.281 -3.906 1 57.16 54 SER B CA 1
ATOM 5785 C C . SER B 1 54 ? 23.969 -45.531 -2.693 1 57.16 54 SER B C 1
ATOM 5787 O O . SER B 1 54 ? 25.172 -45.25 -2.59 1 57.16 54 SER B O 1
ATOM 5789 N N . SER B 1 55 ? 23.062 -45.031 -1.895 1 59.47 55 SER B N 1
ATOM 5790 C CA . SER B 1 55 ? 23.469 -44.188 -0.795 1 59.47 55 SER B CA 1
ATOM 5791 C C . SER B 1 55 ? 23.875 -45 0.429 1 59.47 55 SER B C 1
ATOM 5793 O O . SER B 1 55 ? 24.109 -44.438 1.505 1 59.47 55 SER B O 1
ATOM 5795 N N . ASN B 1 56 ? 24.391 -46.188 0.319 1 56.09 56 ASN B N 1
ATOM 5796 C CA . ASN B 1 56 ? 24.938 -47.031 1.375 1 56.09 56 ASN B CA 1
ATOM 5797 C C . ASN B 1 56 ? 24.094 -46.938 2.648 1 56.09 56 ASN B C 1
ATOM 5799 O O . ASN B 1 56 ? 24.641 -46.75 3.736 1 56.09 56 ASN B O 1
ATOM 5803 N N . GLY B 1 57 ? 22.828 -47 2.553 1 59.31 57 GLY B N 1
ATOM 5804 C CA . GLY B 1 57 ? 22.078 -47.125 3.793 1 59.31 57 GLY B CA 1
ATOM 5805 C C . GLY B 1 57 ? 21.641 -45.812 4.379 1 59.31 57 GLY B C 1
ATOM 5806 O O . GLY B 1 57 ? 21.641 -45.625 5.598 1 59.31 57 GLY B O 1
ATOM 5807 N N . SER B 1 58 ? 21.391 -44.781 3.627 1 74 58 SER B N 1
ATOM 5808 C CA . SER B 1 58 ? 20.953 -43.5 4.168 1 74 58 SER B CA 1
ATOM 5809 C C . SER B 1 58 ? 19.547 -43.625 4.754 1 74 58 SER B C 1
ATOM 5811 O O . SER B 1 58 ? 18.688 -44.344 4.215 1 74 58 SER B O 1
ATOM 5813 N N . GLN B 1 59 ? 19.344 -43.188 6.016 1 82.44 59 GLN B N 1
ATOM 5814 C CA . GLN B 1 59 ? 18.062 -43.188 6.727 1 82.44 59 GLN B CA 1
ATOM 5815 C C . GLN B 1 59 ? 17 -42.469 5.934 1 82.44 59 GLN B C 1
ATOM 5817 O O . GLN B 1 59 ? 15.812 -42.781 6.027 1 82.44 59 GLN B O 1
ATOM 5822 N N . CYS B 1 60 ? 17.453 -41.625 5.074 1 83.81 60 CYS B N 1
ATOM 5823 C CA . CYS B 1 60 ? 16.516 -40.812 4.277 1 83.81 60 CYS B CA 1
ATOM 5824 C C . CYS B 1 60 ? 15.781 -41.688 3.27 1 83.81 60 CYS B C 1
ATOM 5826 O O . CYS B 1 60 ? 14.555 -41.688 3.236 1 83.81 60 CYS B O 1
ATOM 5828 N N . PHE B 1 61 ? 16.531 -42.562 2.566 1 78.12 61 PHE B N 1
ATOM 5829 C CA . PHE B 1 61 ? 15.938 -43.375 1.513 1 78.12 61 PHE B CA 1
ATOM 5830 C C . PHE B 1 61 ? 15.125 -44.531 2.107 1 78.12 61 PHE B C 1
ATOM 5832 O O . PHE B 1 61 ? 14.109 -44.938 1.539 1 78.12 61 PHE B O 1
ATOM 5839 N N . GLN B 1 62 ? 15.516 -44.906 3.287 1 82.69 62 GLN B N 1
ATOM 5840 C CA . GLN B 1 62 ? 14.742 -45.938 3.965 1 82.69 62 GLN B CA 1
ATOM 5841 C C . GLN B 1 62 ? 13.375 -45.406 4.391 1 82.69 62 GLN B C 1
ATOM 5843 O O . GLN B 1 62 ? 12.367 -46.094 4.211 1 82.69 62 GLN B O 1
ATOM 5848 N N . GLU B 1 63 ? 13.414 -44.281 4.941 1 87.31 63 GLU B N 1
ATOM 5849 C CA . GLU B 1 63 ? 12.156 -43.656 5.375 1 87.31 63 GLU B CA 1
ATOM 5850 C C . GLU B 1 63 ? 11.266 -43.344 4.18 1 87.31 63 GLU B C 1
ATOM 5852 O O . GLU B 1 63 ? 10.047 -43.5 4.25 1 87.31 63 GLU B O 1
ATOM 5857 N N . LEU B 1 64 ? 11.883 -42.906 3.117 1 84.38 64 LEU B N 1
ATOM 5858 C CA . LEU B 1 64 ? 11.125 -42.594 1.911 1 84.38 64 LEU B CA 1
ATOM 5859 C C . LEU B 1 64 ? 10.484 -43.844 1.332 1 84.38 64 LEU B C 1
ATOM 5861 O O . LEU B 1 64 ? 9.328 -43.812 0.896 1 84.38 64 LEU B O 1
ATOM 5865 N N . GLU B 1 65 ? 11.242 -44.844 1.346 1 80.38 65 GLU B N 1
ATOM 5866 C CA . GLU B 1 65 ? 10.703 -46.125 0.84 1 80.38 65 GLU B CA 1
ATOM 5867 C C . GLU B 1 65 ? 9.547 -46.594 1.707 1 80.38 65 GLU B C 1
ATOM 5869 O O . GLU B 1 65 ? 8.539 -47.094 1.189 1 80.38 65 GLU B O 1
ATOM 5874 N N . LYS B 1 66 ? 9.727 -46.438 2.914 1 85.75 66 LYS B N 1
ATOM 5875 C CA . LYS B 1 66 ? 8.68 -46.844 3.84 1 85.75 66 LYS B CA 1
ATOM 5876 C C . LYS B 1 66 ? 7.402 -46.031 3.615 1 85.75 66 LYS B C 1
ATOM 5878 O O . LYS B 1 66 ? 6.312 -46.594 3.523 1 85.75 66 LYS B O 1
ATOM 5883 N N . ILE B 1 67 ? 7.48 -44.781 3.451 1 87.25 67 ILE B N 1
ATOM 5884 C CA . ILE B 1 67 ? 6.344 -43.875 3.289 1 87.25 67 ILE B CA 1
ATOM 5885 C C . ILE B 1 67 ? 5.645 -44.156 1.963 1 87.25 67 ILE B C 1
ATOM 5887 O O . ILE B 1 67 ? 4.414 -44.219 1.897 1 87.25 67 ILE B O 1
ATOM 5891 N N . PHE B 1 68 ? 6.43 -44.375 0.954 1 82.12 68 PHE B N 1
ATOM 5892 C CA . PHE B 1 68 ? 5.855 -44.562 -0.372 1 82.12 68 PHE B CA 1
ATOM 5893 C C . PHE B 1 68 ? 5.281 -45.969 -0.52 1 82.12 68 PHE B C 1
ATOM 5895 O O . PHE B 1 68 ? 4.34 -46.156 -1.283 1 82.12 68 PHE B O 1
ATOM 5902 N N . THR B 1 69 ? 5.816 -46.875 0.332 1 78.38 69 THR B N 1
ATOM 5903 C CA . THR B 1 69 ? 5.27 -48.25 0.317 1 78.38 69 THR B CA 1
ATOM 5904 C C . THR B 1 69 ? 3.99 -48.312 1.145 1 78.38 69 THR B C 1
ATOM 5906 O O . THR B 1 69 ? 3.033 -48.969 0.759 1 78.38 69 THR B O 1
ATOM 5909 N N . GLU B 1 70 ? 3.967 -47.688 2.271 1 80.62 70 GLU B N 1
ATOM 5910 C CA . GLU B 1 70 ? 2.799 -47.688 3.15 1 80.62 70 GLU B CA 1
ATOM 5911 C C . GLU B 1 70 ? 1.657 -46.875 2.549 1 80.62 70 GLU B C 1
ATOM 5913 O O . GLU B 1 70 ? 0.485 -47.219 2.746 1 80.62 70 GLU B O 1
ATOM 5918 N N . GLY B 1 71 ? 2.057 -45.938 1.815 1 76.81 71 GLY B N 1
ATOM 5919 C CA . GLY B 1 71 ? 1.035 -45.062 1.264 1 76.81 71 GLY B CA 1
ATOM 5920 C C . GLY B 1 71 ? 0.339 -44.219 2.314 1 76.81 71 GLY B C 1
ATOM 5921 O O . GLY B 1 71 ? 0.842 -44.062 3.43 1 76.81 71 GLY B O 1
ATOM 5922 N N . GLY B 1 72 ? -0.646 -43.344 1.909 1 75.56 72 GLY B N 1
ATOM 5923 C CA . GLY B 1 72 ? -1.409 -42.562 2.865 1 75.56 72 GLY B CA 1
ATOM 5924 C C . GLY B 1 72 ? -1.287 -41.062 2.639 1 75.56 72 GLY B C 1
ATOM 5925 O O . GLY B 1 72 ? -0.985 -40.625 1.528 1 75.56 72 GLY B O 1
ATOM 5926 N N . LYS B 1 73 ? -1.652 -40.438 3.711 1 81.5 73 LYS B N 1
ATOM 5927 C CA . LYS B 1 73 ? -1.739 -38.969 3.648 1 81.5 73 LYS B CA 1
ATOM 5928 C C . LYS B 1 73 ? -0.356 -38.344 3.514 1 81.5 73 LYS B C 1
ATOM 5930 O O . LYS B 1 73 ? -0.174 -37.406 2.756 1 81.5 73 LYS B O 1
ATOM 5935 N N . LYS B 1 74 ? 0.627 -38.906 4.184 1 86.81 74 LYS B N 1
ATOM 5936 C CA . LYS B 1 74 ? 1.977 -38.344 4.164 1 86.81 74 LYS B CA 1
ATOM 5937 C C . LYS B 1 74 ? 2.592 -38.469 2.771 1 86.81 74 LYS B C 1
ATOM 5939 O O . LYS B 1 74 ? 3.244 -37.531 2.305 1 86.81 74 LYS B O 1
ATOM 5944 N N . ARG B 1 75 ? 2.424 -39.562 2.119 1 82.88 75 ARG B N 1
ATOM 5945 C CA . ARG B 1 75 ? 2.91 -39.75 0.756 1 82.88 75 ARG B CA 1
ATOM 5946 C C . ARG B 1 75 ? 2.289 -38.75 -0.193 1 82.88 75 ARG B C 1
ATOM 5948 O O . ARG B 1 75 ? 2.99 -38.125 -1 1 82.88 75 ARG B O 1
ATOM 5955 N N . ASN B 1 76 ? 0.997 -38.531 -0.047 1 77.88 76 ASN B N 1
ATOM 5956 C CA . ASN B 1 76 ? 0.292 -37.594 -0.92 1 77.88 76 ASN B CA 1
ATOM 5957 C C . ASN B 1 76 ? 0.753 -36.156 -0.694 1 77.88 76 ASN B C 1
ATOM 5959 O O . ASN B 1 76 ? 0.833 -35.375 -1.639 1 77.88 76 ASN B O 1
ATOM 5963 N N . ILE B 1 77 ? 1.061 -35.875 0.523 1 87 77 ILE B N 1
ATOM 5964 C CA . ILE B 1 77 ? 1.508 -34.5 0.847 1 87 77 ILE B CA 1
ATOM 5965 C C . ILE B 1 77 ? 2.9 -34.281 0.267 1 87 77 ILE B C 1
ATOM 5967 O O . ILE B 1 77 ? 3.178 -33.219 -0.286 1 87 77 ILE B O 1
ATOM 5971 N N . ILE B 1 78 ? 3.756 -35.25 0.39 1 85.75 78 ILE B N 1
ATOM 5972 C CA . ILE B 1 78 ? 5.113 -35.125 -0.134 1 85.75 78 ILE B CA 1
ATOM 5973 C C . ILE B 1 78 ? 5.062 -34.906 -1.642 1 85.75 78 ILE B C 1
ATOM 5975 O O . ILE B 1 78 ? 5.723 -34 -2.156 1 85.75 78 ILE B O 1
ATOM 5979 N N . VAL B 1 79 ? 4.203 -35.594 -2.309 1 77.31 79 VAL B N 1
ATOM 5980 C CA . VAL B 1 79 ? 4.094 -35.5 -3.758 1 77.31 79 VAL B CA 1
ATOM 5981 C C . VAL B 1 79 ? 3.443 -34.156 -4.121 1 77.31 79 VAL B C 1
ATOM 5983 O O . VAL B 1 79 ? 3.883 -33.469 -5.051 1 77.31 79 VAL B O 1
ATOM 5986 N N . ASP B 1 80 ? 2.479 -33.781 -3.385 1 81.94 80 ASP B N 1
ATOM 5987 C CA . ASP B 1 80 ? 1.727 -32.562 -3.684 1 81.94 80 ASP B CA 1
ATOM 5988 C C . ASP B 1 80 ? 2.543 -31.328 -3.352 1 81.94 80 ASP B C 1
ATOM 5990 O O . ASP B 1 80 ? 2.492 -30.328 -4.078 1 81.94 80 ASP B O 1
ATOM 5994 N N . ALA B 1 81 ? 3.295 -31.359 -2.324 1 90.12 81 ALA B N 1
ATOM 5995 C CA . ALA B 1 81 ? 4 -30.188 -1.828 1 90.12 81 ALA B CA 1
ATOM 5996 C C . ALA B 1 81 ? 5.312 -29.969 -2.582 1 90.12 81 ALA B C 1
ATOM 5998 O O . ALA B 1 81 ? 5.871 -28.875 -2.57 1 90.12 81 ALA B O 1
ATOM 5999 N N . THR B 1 82 ? 5.852 -30.969 -3.215 1 86.69 82 THR B N 1
ATOM 6000 C CA . THR B 1 82 ? 7.125 -30.859 -3.916 1 86.69 82 THR B CA 1
ATOM 6001 C C . THR B 1 82 ? 6.977 -30.016 -5.176 1 86.69 82 THR B C 1
ATOM 6003 O O . THR B 1 82 ? 5.949 -30.078 -5.855 1 86.69 82 THR B O 1
ATOM 6006 N N . GLY B 1 83 ? 8.039 -29.188 -5.41 1 86.19 83 GLY B N 1
ATOM 6007 C CA . GLY B 1 83 ? 8.031 -28.281 -6.551 1 86.19 83 GLY B CA 1
ATOM 6008 C C . GLY B 1 83 ? 7.922 -29 -7.879 1 86.19 83 GLY B C 1
ATOM 6009 O O . GLY B 1 83 ? 8.523 -30.062 -8.07 1 86.19 83 GLY B O 1
ATOM 6010 N N . LYS B 1 84 ? 7.074 -28.344 -8.742 1 78.44 84 LYS B N 1
ATOM 6011 C CA . LYS B 1 84 ? 6.871 -28.844 -10.102 1 78.44 84 LYS B CA 1
ATOM 6012 C C . LYS B 1 84 ? 7.16 -27.75 -11.125 1 78.44 84 LYS B C 1
ATOM 6014 O O . LYS B 1 84 ? 7.043 -26.562 -10.828 1 78.44 84 LYS B O 1
ATOM 6019 N N . PRO B 1 85 ? 7.645 -28.219 -12.312 1 77.25 85 PRO B N 1
ATOM 6020 C CA . PRO B 1 85 ? 7.844 -27.188 -13.344 1 77.25 85 PRO B CA 1
ATOM 6021 C C . PRO B 1 85 ? 6.539 -26.5 -13.75 1 77.25 85 PRO B C 1
ATOM 6023 O O . PRO B 1 85 ? 5.512 -27.156 -13.914 1 77.25 85 PRO B O 1
ATOM 6026 N N . SER B 1 86 ? 6.582 -25.312 -13.719 1 81.75 86 SER B N 1
ATOM 6027 C CA . SER B 1 86 ? 5.402 -24.5 -14.031 1 81.75 86 SER B CA 1
ATOM 6028 C C . SER B 1 86 ? 5.492 -23.922 -15.438 1 81.75 86 SER B C 1
ATOM 6030 O O . SER B 1 86 ? 6.449 -24.188 -16.172 1 81.75 86 SER B O 1
ATOM 6032 N N . SER B 1 87 ? 4.492 -23.266 -15.844 1 85.19 87 SER B N 1
ATOM 6033 C CA . SER B 1 87 ? 4.453 -22.609 -17.141 1 85.19 87 SER B CA 1
ATOM 6034 C C . SER B 1 87 ? 5.344 -21.375 -17.172 1 85.19 87 SER B C 1
ATOM 6036 O O . SER B 1 87 ? 5.719 -20.844 -16.125 1 85.19 87 SER B O 1
ATOM 6038 N N . GLY B 1 88 ? 5.797 -21.047 -18.359 1 85 88 GLY B N 1
ATOM 6039 C CA . GLY B 1 88 ? 6.57 -19.828 -18.547 1 85 88 GLY B CA 1
ATOM 6040 C C . GLY B 1 88 ? 8.062 -20.031 -18.344 1 85 88 GLY B C 1
ATOM 6041 O O . GLY B 1 88 ? 8.75 -19.141 -17.844 1 85 88 GLY B O 1
ATOM 6042 N N . ILE B 1 89 ? 8.508 -21.203 -18.609 1 80.75 89 ILE B N 1
ATOM 6043 C CA . ILE B 1 89 ? 9.922 -21.5 -18.438 1 80.75 89 ILE B CA 1
ATOM 6044 C C . ILE B 1 89 ? 10.75 -20.703 -19.438 1 80.75 89 ILE B C 1
ATOM 6046 O O . ILE B 1 89 ? 11.812 -20.172 -19.094 1 80.75 89 ILE B O 1
ATOM 6050 N N . LEU B 1 90 ? 10.203 -20.531 -20.641 1 78.31 90 LEU B N 1
ATOM 6051 C CA . LEU B 1 90 ? 10.898 -19.781 -21.688 1 78.31 90 LEU B CA 1
ATOM 6052 C C . LEU B 1 90 ? 10.969 -18.297 -21.344 1 78.31 90 LEU B C 1
ATOM 6054 O O . LEU B 1 90 ? 11.773 -17.562 -21.922 1 78.31 90 LEU B O 1
ATOM 6058 N N . GLU B 1 91 ? 10.125 -17.938 -20.438 1 85 91 GLU B N 1
ATOM 6059 C CA . GLU B 1 91 ? 10.117 -16.547 -20.016 1 85 91 GLU B CA 1
ATOM 6060 C C . GLU B 1 91 ? 10.977 -16.344 -18.766 1 85 91 GLU B C 1
ATOM 6062 O O . GLU B 1 91 ? 11.109 -15.219 -18.281 1 85 91 GLU B O 1
ATOM 6067 N N . GLY B 1 92 ? 11.523 -17.391 -18.219 1 79.12 92 GLY B N 1
ATOM 6068 C CA . GLY B 1 92 ? 12.445 -17.281 -17.109 1 79.12 92 GLY B CA 1
ATOM 6069 C C . GLY B 1 92 ? 11.867 -17.828 -15.812 1 79.12 92 GLY B C 1
ATOM 6070 O O . GLY B 1 92 ? 12.359 -17.516 -14.727 1 79.12 92 GLY B O 1
ATOM 6071 N N . ASN B 1 93 ? 10.75 -18.609 -15.906 1 85.69 93 ASN B N 1
ATOM 6072 C CA . ASN B 1 93 ? 10.188 -19.219 -14.719 1 85.69 93 ASN B CA 1
ATOM 6073 C C . ASN B 1 93 ? 10.977 -20.453 -14.297 1 85.69 93 ASN B C 1
ATOM 6075 O O . ASN B 1 93 ? 10.648 -21.578 -14.688 1 85.69 93 ASN B O 1
ATOM 6079 N N . ILE B 1 94 ? 11.977 -20.125 -13.469 1 80.62 94 ILE B N 1
ATOM 6080 C CA . ILE B 1 94 ? 12.852 -21.234 -13.062 1 80.62 94 ILE B CA 1
ATOM 6081 C C . ILE B 1 94 ? 12.789 -21.406 -11.547 1 80.62 94 ILE B C 1
ATOM 6083 O O . ILE B 1 94 ? 13.719 -21.938 -10.938 1 80.62 94 ILE B O 1
ATOM 6087 N N . ALA B 1 95 ? 11.766 -20.922 -10.961 1 88.25 95 ALA B N 1
ATOM 6088 C CA . ALA B 1 95 ? 11.547 -21.109 -9.531 1 88.25 95 ALA B CA 1
ATOM 6089 C C . ALA B 1 95 ? 10.352 -22.016 -9.273 1 88.25 95 ALA B C 1
ATOM 6091 O O . ALA B 1 95 ? 9.203 -21.578 -9.289 1 88.25 95 ALA B O 1
ATOM 6092 N N . TRP B 1 96 ? 10.68 -23.219 -9.047 1 88.75 96 TRP B N 1
ATOM 6093 C CA . TRP B 1 96 ? 9.664 -24.219 -8.734 1 88.75 96 TRP B CA 1
ATOM 6094 C C . TRP B 1 96 ? 9.625 -24.516 -7.238 1 88.75 96 TRP B C 1
ATOM 6096 O O . TRP B 1 96 ? 10.156 -25.531 -6.785 1 88.75 96 TRP B O 1
ATOM 6106 N N . LEU B 1 97 ? 8.914 -23.75 -6.512 1 92 97 LEU B N 1
ATOM 6107 C CA . LEU B 1 97 ? 9.047 -23.688 -5.062 1 92 97 LEU B CA 1
ATOM 6108 C C . LEU B 1 97 ? 8.141 -24.703 -4.383 1 92 97 LEU B C 1
ATOM 6110 O O . LEU B 1 97 ? 8.328 -25.016 -3.203 1 92 97 LEU B O 1
ATOM 6114 N N . GLY B 1 98 ? 7.199 -25.25 -5.059 1 91.25 98 GLY B N 1
ATOM 6115 C CA . GLY B 1 98 ? 6.258 -26.141 -4.391 1 91.25 98 GLY B CA 1
ATOM 6116 C C . GLY B 1 98 ? 5.426 -25.422 -3.336 1 91.25 98 GLY B C 1
ATOM 6117 O O . GLY B 1 98 ? 5.223 -24.219 -3.408 1 91.25 98 GLY B O 1
ATOM 6118 N N . ASP B 1 99 ? 4.777 -26.234 -2.506 1 92.25 99 ASP B N 1
ATOM 6119 C CA . ASP B 1 99 ? 3.982 -25.656 -1.423 1 92.25 99 ASP B CA 1
ATOM 6120 C C . ASP B 1 99 ? 4.715 -25.766 -0.088 1 92.25 99 ASP B C 1
ATOM 6122 O O . ASP B 1 99 ? 4.648 -26.797 0.583 1 92.25 99 ASP B O 1
ATOM 6126 N N . TYR B 1 100 ? 5.344 -24.688 0.347 1 93.19 100 TYR B N 1
ATOM 6127 C CA . TYR B 1 100 ? 6.16 -24.625 1.553 1 93.19 100 TYR B CA 1
ATOM 6128 C C . TYR B 1 100 ? 5.324 -24.906 2.795 1 93.19 100 TYR B C 1
ATOM 6130 O O . TYR B 1 100 ? 5.715 -25.719 3.645 1 93.19 100 TYR B O 1
ATOM 6138 N N . ARG B 1 101 ? 4.211 -24.328 2.949 1 91.5 101 ARG B N 1
ATOM 6139 C CA . ARG B 1 101 ? 3.379 -24.406 4.145 1 91.5 101 ARG B CA 1
ATOM 6140 C C . ARG B 1 101 ? 2.828 -25.828 4.324 1 91.5 101 ARG B C 1
ATOM 6142 O O . ARG B 1 101 ? 2.803 -26.344 5.438 1 91.5 101 ARG B O 1
ATOM 6149 N N . GLN B 1 102 ? 2.357 -26.406 3.211 1 91.31 102 GLN B N 1
ATOM 6150 C CA . GLN B 1 102 ? 1.824 -27.766 3.268 1 91.31 102 GLN B CA 1
ATOM 6151 C C . GLN B 1 102 ? 2.863 -28.734 3.807 1 91.31 102 GLN B C 1
ATOM 6153 O O . GLN B 1 102 ? 2.529 -29.656 4.559 1 91.31 102 GLN B O 1
ATOM 6158 N N . CYS B 1 103 ? 4.039 -28.5 3.455 1 92.5 103 CYS B N 1
ATOM 6159 C CA . CYS B 1 103 ? 5.121 -29.391 3.854 1 92.5 103 CYS B CA 1
ATOM 6160 C C . CYS B 1 103 ? 5.492 -29.188 5.316 1 92.5 103 CYS B C 1
ATOM 6162 O O . CYS B 1 103 ? 5.551 -30.141 6.094 1 92.5 103 CYS B O 1
ATOM 6164 N N . VAL B 1 104 ? 5.66 -27.969 5.734 1 92.06 104 VAL B N 1
ATOM 6165 C CA . VAL B 1 104 ? 6.172 -27.656 7.062 1 92.06 104 VAL B CA 1
ATOM 6166 C C . VAL B 1 104 ? 5.086 -27.906 8.109 1 92.06 104 VAL B C 1
ATOM 6168 O O . VAL B 1 104 ? 5.387 -28.234 9.258 1 92.06 104 VAL B O 1
ATOM 6171 N N . ASP B 1 105 ? 3.805 -27.797 7.75 1 88.88 105 ASP B N 1
ATOM 6172 C CA . ASP B 1 105 ? 2.701 -27.969 8.688 1 88.88 105 ASP B CA 1
ATOM 6173 C C . ASP B 1 105 ? 2.48 -29.453 9 1 88.88 105 ASP B C 1
ATOM 6175 O O . ASP B 1 105 ? 1.812 -29.797 9.977 1 88.88 105 ASP B O 1
ATOM 6179 N N . THR B 1 106 ? 3.033 -30.297 8.148 1 89.69 106 THR B N 1
ATOM 6180 C CA . THR B 1 106 ? 2.883 -31.734 8.367 1 89.69 106 THR B CA 1
ATOM 6181 C C . THR B 1 106 ? 3.977 -32.25 9.297 1 89.69 106 THR B C 1
ATOM 6183 O O . THR B 1 106 ? 5.148 -31.906 9.141 1 89.69 106 THR B O 1
ATOM 6186 N N . THR B 1 107 ? 3.541 -33.062 10.203 1 88.44 107 THR B N 1
ATOM 6187 C CA . THR B 1 107 ? 4.461 -33.594 11.203 1 88.44 107 THR B CA 1
ATOM 6188 C C . THR B 1 107 ? 5.508 -34.5 10.562 1 88.44 107 THR B C 1
ATOM 6190 O O . THR B 1 107 ? 5.191 -35.281 9.656 1 88.44 107 THR B O 1
ATOM 6193 N N . ASP B 1 108 ? 6.727 -34.406 10.828 1 88.75 108 ASP B N 1
ATOM 6194 C CA . ASP B 1 108 ? 7.844 -35.25 10.469 1 88.75 108 ASP B CA 1
ATOM 6195 C C . ASP B 1 108 ? 8.336 -34.969 9.055 1 88.75 108 ASP B C 1
ATOM 6197 O O . ASP B 1 108 ? 8.984 -35.812 8.438 1 88.75 108 ASP B O 1
ATOM 6201 N N . LEU B 1 109 ? 7.855 -33.906 8.484 1 92.12 109 LEU B N 1
ATOM 6202 C CA . LEU B 1 109 ? 8.344 -33.5 7.176 1 92.12 109 LEU B CA 1
ATOM 6203 C C . LEU B 1 109 ? 9.031 -32.125 7.266 1 92.12 109 LEU B C 1
ATOM 6205 O O . LEU B 1 109 ? 8.789 -31.359 8.203 1 92.12 109 LEU B O 1
ATOM 6209 N N . HIS B 1 110 ? 9.953 -31.891 6.426 1 91.56 110 HIS B N 1
ATOM 6210 C CA . HIS B 1 110 ? 10.578 -30.578 6.332 1 91.56 110 HIS B CA 1
ATOM 6211 C C . HIS B 1 110 ? 10.766 -30.172 4.879 1 91.56 110 HIS B C 1
ATOM 6213 O O . HIS B 1 110 ? 10.711 -31 3.975 1 91.56 110 HIS B O 1
ATOM 6219 N N . TYR B 1 111 ? 10.828 -28.938 4.672 1 93.19 111 TYR B N 1
ATOM 6220 C CA . TYR B 1 111 ? 10.961 -28.328 3.35 1 93.19 111 TYR B CA 1
ATOM 6221 C C . TYR B 1 111 ? 12.414 -28 3.045 1 93.19 111 TYR B C 1
ATOM 6223 O O . TYR B 1 111 ? 13.094 -27.359 3.852 1 93.19 111 TYR B O 1
ATOM 6231 N N . CYS B 1 112 ? 12.938 -28.469 1.898 1 91.19 112 CYS B N 1
ATOM 6232 C CA . CYS B 1 112 ? 14.297 -28.172 1.464 1 91.19 112 CYS B CA 1
ATOM 6233 C C . CYS B 1 112 ? 14.305 -27.484 0.102 1 91.19 112 CYS B C 1
ATOM 6235 O O . CYS B 1 112 ? 13.594 -27.906 -0.812 1 91.19 112 CYS B O 1
ATOM 6237 N N . LEU B 1 113 ? 15.023 -26.406 -0.012 1 90.62 113 LEU B N 1
ATOM 6238 C CA . LEU B 1 113 ? 15.156 -25.672 -1.265 1 90.62 113 LEU B CA 1
ATOM 6239 C C . LEU B 1 113 ? 16.516 -25.906 -1.894 1 90.62 113 LEU B C 1
ATOM 6241 O O . LEU B 1 113 ? 17.547 -25.641 -1.266 1 90.62 113 LEU B O 1
ATOM 6245 N N . THR B 1 114 ? 16.5 -26.422 -3.082 1 84.94 114 THR B N 1
ATOM 6246 C CA . THR B 1 114 ? 17.734 -26.641 -3.848 1 84.94 114 THR B CA 1
ATOM 6247 C C . THR B 1 114 ? 17.906 -25.547 -4.91 1 84.94 114 THR B C 1
ATOM 6249 O O . THR B 1 114 ? 17 -25.344 -5.734 1 84.94 114 THR B O 1
ATOM 6252 N N . THR B 1 115 ? 18.922 -24.828 -4.84 1 84.88 115 THR B N 1
ATOM 6253 C CA . THR B 1 115 ? 19.203 -23.781 -5.805 1 84.88 115 THR B CA 1
ATOM 6254 C C . THR B 1 115 ? 20.453 -24.109 -6.629 1 84.88 115 THR B C 1
ATOM 6256 O O . THR B 1 115 ? 21.469 -24.516 -6.074 1 84.88 115 THR B O 1
ATOM 6259 N N . ALA B 1 116 ? 20.266 -24.062 -7.949 1 78.81 116 ALA B N 1
ATOM 6260 C CA . ALA B 1 116 ? 21.375 -24.312 -8.867 1 78.81 116 ALA B CA 1
ATOM 6261 C C . ALA B 1 116 ? 21.594 -23.141 -9.82 1 78.81 116 ALA B C 1
ATOM 6263 O O . ALA B 1 116 ? 20.641 -22.688 -10.461 1 78.81 116 ALA B O 1
ATOM 6264 N N . GLN B 1 117 ? 22.766 -22.641 -9.883 1 76.31 117 GLN B N 1
ATOM 6265 C CA . GLN B 1 117 ? 23.062 -21.531 -10.773 1 76.31 117 GLN B CA 1
ATOM 6266 C C . GLN B 1 117 ? 23.062 -21.969 -12.234 1 76.31 117 GLN B C 1
ATOM 6268 O O . GLN B 1 117 ? 23.609 -23.031 -12.562 1 76.31 117 GLN B O 1
ATOM 6273 N N . ILE B 1 118 ? 22.203 -21.219 -13.039 1 70.12 118 ILE B N 1
ATOM 6274 C CA . ILE B 1 118 ? 22.141 -21.516 -14.461 1 70.12 118 ILE B CA 1
ATOM 6275 C C . ILE B 1 118 ? 23 -20.531 -15.242 1 70.12 118 ILE B C 1
ATOM 6277 O O . ILE B 1 118 ? 22.938 -19.328 -15.016 1 70.12 118 ILE B O 1
ATOM 6281 N N . ARG B 1 119 ? 23.969 -20.969 -16 1 64.31 119 ARG B N 1
ATOM 6282 C CA . ARG B 1 119 ? 24.812 -20.109 -16.844 1 64.31 119 ARG B CA 1
ATOM 6283 C C . ARG B 1 119 ? 24.281 -20.078 -18.281 1 64.31 119 ARG B C 1
ATOM 6285 O O . ARG B 1 119 ? 24.281 -21.094 -18.969 1 64.31 119 ARG B O 1
ATOM 6292 N N . VAL B 1 120 ? 23.453 -18.984 -18.5 1 59.19 120 VAL B N 1
ATOM 6293 C CA . VAL B 1 120 ? 22.984 -18.797 -19.875 1 59.19 120 VAL B CA 1
ATOM 6294 C C . VAL B 1 120 ? 23.938 -17.875 -20.625 1 59.19 120 VAL B C 1
ATOM 6296 O O . VAL B 1 120 ? 24.328 -16.812 -20.109 1 59.19 120 VAL B O 1
ATOM 6299 N N . GLN B 1 121 ? 24.5 -18.281 -21.656 1 55.12 121 GLN B N 1
ATOM 6300 C CA . GLN B 1 121 ? 25.484 -17.531 -22.406 1 55.12 121 GLN B CA 1
ATOM 6301 C C . GLN B 1 121 ? 24.938 -16.188 -22.844 1 55.12 121 GLN B C 1
ATOM 6303 O O . GLN B 1 121 ? 25.688 -15.203 -22.953 1 55.12 121 GLN B O 1
ATOM 6308 N N . SER B 1 122 ? 23.609 -16.125 -23.109 1 54.34 122 SER B N 1
ATOM 6309 C CA . SER B 1 122 ? 23.062 -14.891 -23.688 1 54.34 122 SER B CA 1
ATOM 6310 C C . SER B 1 122 ? 22.797 -13.852 -22.609 1 54.34 122 SER B C 1
ATOM 6312 O O . SER B 1 122 ? 22.562 -12.68 -22.906 1 54.34 122 SER B O 1
ATOM 6314 N N . VAL B 1 123 ? 22.859 -14.312 -21.391 1 59.81 123 VAL B N 1
ATOM 6315 C CA . VAL B 1 123 ? 22.562 -13.375 -20.312 1 59.81 123 VAL B CA 1
ATOM 6316 C C . VAL B 1 123 ? 23.719 -13.375 -19.312 1 59.81 123 VAL B C 1
ATOM 6318 O O . VAL B 1 123 ? 24.453 -14.359 -19.188 1 59.81 123 VAL B O 1
ATOM 6321 N N . SER B 1 124 ? 23.984 -12.188 -18.812 1 58.53 124 SER B N 1
ATOM 6322 C CA . SER B 1 124 ? 25.047 -12.07 -17.812 1 58.53 124 SER B CA 1
ATOM 6323 C C . SER B 1 124 ? 24.844 -13.055 -16.672 1 58.53 124 SER B C 1
ATOM 6325 O O . SER B 1 124 ? 23.734 -13.516 -16.422 1 58.53 124 SER B O 1
ATOM 6327 N N . HIS B 1 125 ? 25.922 -13.531 -16.156 1 53.19 125 HIS B N 1
ATOM 6328 C CA . HIS B 1 125 ? 25.906 -14.492 -15.062 1 53.19 125 HIS B CA 1
ATOM 6329 C C . HIS B 1 125 ? 25.016 -14.023 -13.922 1 53.19 125 HIS B C 1
ATOM 6331 O O . HIS B 1 125 ? 24.344 -14.836 -13.281 1 53.19 125 HIS B O 1
ATOM 6337 N N . ARG B 1 126 ? 25.094 -12.836 -13.789 1 57.72 126 ARG B N 1
ATOM 6338 C CA . ARG B 1 126 ? 24.344 -12.297 -12.656 1 57.72 126 ARG B CA 1
ATOM 6339 C C . ARG B 1 126 ? 22.859 -12.227 -12.961 1 57.72 126 ARG B C 1
ATOM 6341 O O . ARG B 1 126 ? 22.031 -12.328 -12.055 1 57.72 126 ARG B O 1
ATOM 6348 N N . GLN B 1 127 ? 22.672 -12.258 -14.328 1 56.09 127 GLN B N 1
ATOM 6349 C CA . GLN B 1 127 ? 21.281 -12.234 -14.758 1 56.09 127 GLN B CA 1
ATOM 6350 C C . GLN B 1 127 ? 20.719 -13.648 -14.922 1 56.09 127 GLN B C 1
ATOM 6352 O O . GLN B 1 127 ? 19.516 -13.852 -14.883 1 56.09 127 GLN B O 1
ATOM 6357 N N . SER B 1 128 ? 21.719 -14.555 -15.148 1 58.5 128 SER B N 1
ATOM 6358 C CA . SER B 1 128 ? 21.297 -15.906 -15.508 1 58.5 128 SER B CA 1
ATOM 6359 C C . SER B 1 128 ? 20.469 -16.547 -14.391 1 58.5 128 SER B C 1
ATOM 6361 O O . SER B 1 128 ? 19.703 -17.469 -14.641 1 58.5 128 SER B O 1
ATOM 6363 N N . GLY B 1 129 ? 19.922 -15.961 -13.516 1 65.69 129 GLY B N 1
ATOM 6364 C CA . GLY B 1 129 ? 19.047 -16.438 -12.461 1 65.69 129 GLY B CA 1
ATOM 6365 C C . GLY B 1 129 ? 19.422 -17.797 -11.922 1 65.69 129 GLY B C 1
ATOM 6366 O O . GLY B 1 129 ? 20.469 -18.344 -12.305 1 65.69 129 GLY B O 1
ATOM 6367 N N . SER B 1 130 ? 18.953 -18.359 -10.859 1 75.44 130 SER B N 1
ATOM 6368 C CA . SER B 1 130 ? 19.141 -19.656 -10.227 1 75.44 130 SER B CA 1
ATOM 6369 C C . SER B 1 130 ? 17.859 -20.484 -10.234 1 75.44 130 SER B C 1
ATOM 6371 O O . SER B 1 130 ? 16.781 -19.953 -9.977 1 75.44 130 SER B O 1
ATOM 6373 N N . LEU B 1 131 ? 18.078 -21.734 -10.844 1 80 131 LEU B N 1
ATOM 6374 C CA . LEU B 1 131 ? 16.953 -22.656 -10.75 1 80 131 LEU B CA 1
ATOM 6375 C C . LEU B 1 131 ? 16.688 -23.047 -9.297 1 80 131 LEU B C 1
ATOM 6377 O O . LEU B 1 131 ? 17.594 -23.5 -8.602 1 80 131 LEU B O 1
ATOM 6381 N N . SER B 1 132 ? 15.57 -22.734 -8.812 1 87.44 132 SER B N 1
ATOM 6382 C CA . SER B 1 132 ? 15.188 -23.078 -7.445 1 87.44 132 SER B CA 1
ATOM 6383 C C . SER B 1 132 ? 14.062 -24.109 -7.426 1 87.44 132 SER B C 1
ATOM 6385 O O . SER B 1 132 ? 13.008 -23.906 -8.023 1 87.44 132 SER B O 1
ATOM 6387 N N . VAL B 1 133 ? 14.359 -25.25 -6.773 1 85.94 133 VAL B N 1
ATOM 6388 C CA . VAL B 1 133 ? 13.367 -26.312 -6.676 1 85.94 133 VAL B CA 1
ATOM 6389 C C . VAL B 1 133 ? 13.117 -26.656 -5.207 1 85.94 133 VAL B C 1
ATOM 6391 O O . VAL B 1 133 ? 14.055 -26.984 -4.473 1 85.94 133 VAL B O 1
ATOM 6394 N N . GLY B 1 134 ? 11.867 -26.516 -4.797 1 89.06 134 GLY B N 1
ATOM 6395 C CA . GLY B 1 134 ? 11.484 -26.906 -3.447 1 89.06 134 GLY B CA 1
ATOM 6396 C C . GLY B 1 134 ? 11.039 -28.359 -3.35 1 89.06 134 GLY B C 1
ATOM 6397 O O . GLY B 1 134 ? 10.258 -28.828 -4.176 1 89.06 134 GLY B O 1
ATOM 6398 N N . VAL B 1 135 ? 11.625 -29.109 -2.303 1 87.38 135 VAL B N 1
ATOM 6399 C CA . VAL B 1 135 ? 11.281 -30.516 -2.121 1 87.38 135 VAL B CA 1
ATOM 6400 C C . VAL B 1 135 ? 10.828 -30.75 -0.682 1 87.38 135 VAL B C 1
ATOM 6402 O O . VAL B 1 135 ? 11.406 -30.203 0.257 1 87.38 135 VAL B O 1
ATOM 6405 N N . CYS B 1 136 ? 9.742 -31.453 -0.638 1 90.94 136 CYS B N 1
ATOM 6406 C CA . CYS B 1 136 ? 9.234 -31.875 0.664 1 90.94 136 CYS B CA 1
ATOM 6407 C C . CYS B 1 136 ? 9.742 -33.281 1.021 1 90.94 136 CYS B C 1
ATOM 6409 O O . CYS B 1 136 ? 9.492 -34.219 0.287 1 90.94 136 CYS B O 1
ATOM 6411 N N . LEU B 1 137 ? 10.492 -33.375 2.188 1 89.06 137 LEU B N 1
ATOM 6412 C CA . LEU B 1 137 ? 11.117 -34.656 2.568 1 89.06 137 LEU B CA 1
ATOM 6413 C C . LEU B 1 137 ? 10.938 -34.906 4.059 1 89.06 137 LEU B C 1
ATOM 6415 O O . LEU B 1 137 ? 10.602 -34 4.82 1 89.06 137 LEU B O 1
ATOM 6419 N N . PRO B 1 138 ? 11.078 -36.188 4.344 1 89.56 138 PRO B N 1
ATOM 6420 C CA . PRO B 1 138 ? 11.07 -36.5 5.777 1 89.56 138 PRO B CA 1
ATOM 6421 C C . PRO B 1 138 ? 12.219 -35.844 6.527 1 89.56 138 PRO B C 1
ATOM 6423 O O . PRO B 1 138 ? 13.266 -35.562 5.934 1 89.56 138 PRO B O 1
ATOM 6426 N N . GLU B 1 139 ? 12.023 -35.625 7.75 1 89.38 139 GLU B N 1
ATOM 6427 C CA . GLU B 1 139 ? 12.992 -34.906 8.57 1 89.38 139 GLU B CA 1
ATOM 6428 C C . GLU B 1 139 ? 14.328 -35.625 8.625 1 89.38 139 GLU B C 1
ATOM 6430 O O . GLU B 1 139 ? 15.367 -35.031 8.898 1 89.38 139 GLU B O 1
ATOM 6435 N N . GLU B 1 140 ? 14.32 -36.906 8.305 1 86.88 140 GLU B N 1
ATOM 6436 C CA . GLU B 1 140 ? 15.523 -37.719 8.344 1 86.88 140 GLU B CA 1
ATOM 6437 C C . GLU B 1 140 ? 16.438 -37.406 7.168 1 86.88 140 GLU B C 1
ATOM 6439 O O . GLU B 1 140 ? 17.625 -37.75 7.191 1 86.88 140 GLU B O 1
ATOM 6444 N N . CYS B 1 141 ? 15.828 -36.812 6.199 1 84.44 141 CYS B N 1
ATOM 6445 C CA . CYS B 1 141 ? 16.641 -36.469 5.031 1 84.44 141 CYS B CA 1
ATOM 6446 C C . CYS B 1 141 ? 17.422 -35.188 5.277 1 84.44 141 CYS B C 1
ATOM 6448 O O .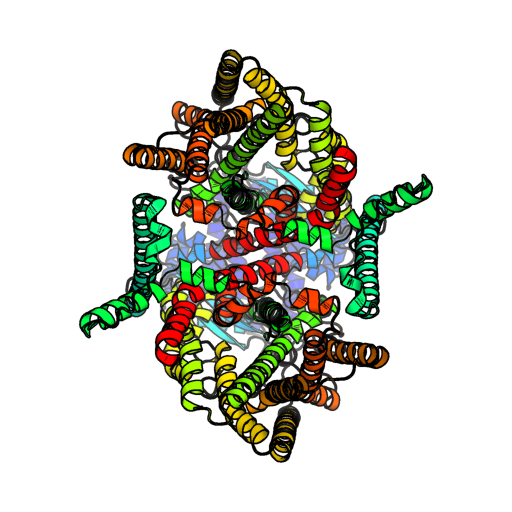 CYS B 1 141 ? 16.844 -34.156 5.621 1 84.44 141 CYS B O 1
ATOM 6450 N N . ARG B 1 142 ? 18.672 -35.25 5.105 1 78.44 142 ARG B N 1
ATOM 6451 C CA . ARG B 1 142 ? 19.547 -34.125 5.332 1 78.44 142 ARG B CA 1
ATOM 6452 C C . ARG B 1 142 ? 20.062 -33.531 4.016 1 78.44 142 ARG B C 1
ATOM 6454 O O . ARG B 1 142 ? 19.734 -34.062 2.943 1 78.44 142 ARG B O 1
ATOM 6461 N N . GLU B 1 143 ? 20.766 -32.5 4.023 1 79.12 143 GLU B N 1
ATOM 6462 C CA . GLU B 1 143 ? 21.281 -31.781 2.855 1 79.12 143 GLU B CA 1
ATOM 6463 C C . GLU B 1 143 ? 22.203 -32.656 2.023 1 79.12 143 GLU B C 1
ATOM 6465 O O . GLU B 1 143 ? 22.172 -32.625 0.793 1 79.12 143 GLU B O 1
ATOM 6470 N N . LYS B 1 144 ? 22.906 -33.469 2.701 1 72.38 144 LYS B N 1
ATOM 6471 C CA . LYS B 1 144 ? 23.859 -34.344 2.008 1 72.38 144 LYS B CA 1
ATOM 6472 C C . LYS B 1 144 ? 23.125 -35.375 1.146 1 72.38 144 LYS B C 1
ATOM 6474 O O . LYS B 1 144 ? 23.594 -35.719 0.066 1 72.38 144 LYS B O 1
ATOM 6479 N N . ASP B 1 145 ? 21.984 -35.781 1.619 1 73.56 145 ASP B N 1
ATOM 6480 C CA . ASP B 1 145 ? 21.219 -36.781 0.893 1 73.56 145 ASP B CA 1
ATOM 6481 C C . ASP B 1 145 ? 20.625 -36.188 -0.385 1 73.56 145 ASP B C 1
ATOM 6483 O O . ASP B 1 145 ? 20.547 -36.875 -1.407 1 73.56 145 ASP B O 1
ATOM 6487 N N . ILE B 1 146 ? 20.328 -34.938 -0.335 1 75.25 146 ILE B N 1
ATOM 6488 C CA . ILE B 1 146 ? 19.688 -34.281 -1.461 1 75.25 146 ILE B CA 1
ATOM 6489 C C . ILE B 1 146 ? 20.734 -33.906 -2.514 1 75.25 146 ILE B C 1
ATOM 6491 O O . ILE B 1 146 ? 20.438 -33.938 -3.713 1 75.25 146 ILE B O 1
ATOM 6495 N N . PHE B 1 147 ? 21.859 -33.531 -2.008 1 65.12 147 PHE B N 1
ATOM 6496 C CA . PHE B 1 147 ? 22.953 -33.219 -2.92 1 65.12 147 PHE B CA 1
ATOM 6497 C C . PHE B 1 147 ? 23.234 -34.375 -3.863 1 65.12 147 PHE B C 1
ATOM 6499 O O . PHE B 1 147 ? 23.531 -34.156 -5.043 1 65.12 147 PHE B O 1
ATOM 6506 N N . PHE B 1 148 ? 23 -35.406 -3.377 1 54.38 148 PHE B N 1
ATOM 6507 C CA . PHE B 1 148 ? 23.172 -36.594 -4.227 1 54.38 148 PHE B CA 1
ATOM 6508 C C . PHE B 1 148 ? 22.156 -36.594 -5.363 1 54.38 148 PHE B C 1
ATOM 6510 O O . PHE B 1 148 ? 22.5 -36.906 -6.504 1 54.38 148 PHE B O 1
ATOM 6517 N N . PHE B 1 149 ? 21 -36.062 -5.09 1 55.47 149 PHE B N 1
ATOM 6518 C CA . PHE B 1 149 ? 19.938 -35.938 -6.098 1 55.47 149 PHE B CA 1
ATOM 6519 C C . PHE B 1 149 ? 20.312 -34.875 -7.129 1 55.47 149 PHE B C 1
ATOM 6521 O O . PHE B 1 149 ? 20.062 -35.031 -8.32 1 55.47 149 PHE B O 1
ATOM 6528 N N . SER B 1 150 ? 20.953 -33.844 -6.629 1 57.81 150 SER B N 1
ATOM 6529 C CA . SER B 1 150 ? 21.344 -32.75 -7.508 1 57.81 150 SER B CA 1
ATOM 6530 C C . SER B 1 150 ? 22.438 -33.188 -8.477 1 57.81 150 SER B C 1
ATOM 6532 O O . SER B 1 150 ? 22.469 -32.719 -9.625 1 57.81 150 SER B O 1
ATOM 6534 N N . ARG B 1 151 ? 23.328 -33.938 -7.938 1 53.75 151 ARG B N 1
ATOM 6535 C CA . ARG B 1 151 ? 24.344 -34.5 -8.828 1 53.75 151 ARG B CA 1
ATOM 6536 C C . ARG B 1 151 ? 23.703 -35.312 -9.953 1 53.75 151 ARG B C 1
ATOM 6538 O O . ARG B 1 151 ? 24.172 -35.281 -11.086 1 53.75 151 ARG B O 1
ATOM 6545 N N . PHE B 1 152 ? 22.562 -35.781 -9.523 1 45.5 152 PHE B N 1
ATOM 6546 C CA . PHE B 1 152 ? 21.781 -36.531 -10.508 1 45.5 152 PHE B CA 1
ATOM 6547 C C . PHE B 1 152 ? 21.219 -35.594 -11.57 1 45.5 152 PHE B C 1
ATOM 6549 O O . PHE B 1 152 ? 21.297 -35.875 -12.766 1 45.5 152 PHE B O 1
ATOM 6556 N N . ILE B 1 153 ? 20.719 -34.438 -11.109 1 51.81 153 ILE B N 1
ATOM 6557 C CA . ILE B 1 153 ? 20.172 -33.438 -12.016 1 51.81 153 ILE B CA 1
ATOM 6558 C C . ILE B 1 153 ? 21.281 -32.844 -12.883 1 51.81 153 ILE B C 1
ATOM 6560 O O . ILE B 1 153 ? 21.094 -32.594 -14.07 1 51.81 153 ILE B O 1
ATOM 6564 N N . LYS B 1 154 ? 22.438 -32.531 -12.18 1 54.41 154 LYS B N 1
ATOM 6565 C CA . LYS B 1 154 ? 23.594 -32 -12.914 1 54.41 154 LYS B CA 1
ATOM 6566 C C . LYS B 1 154 ? 23.969 -32.938 -14.07 1 54.41 154 LYS B C 1
ATOM 6568 O O . LYS B 1 154 ? 24.375 -32.469 -15.133 1 54.41 154 LYS B O 1
ATOM 6573 N N . ASN B 1 155 ? 23.734 -34.188 -13.703 1 45.38 155 ASN B N 1
ATOM 6574 C CA . ASN B 1 155 ? 24.125 -35.125 -14.734 1 45.38 155 ASN B CA 1
ATOM 6575 C C . ASN B 1 155 ? 23.094 -35.188 -15.859 1 45.38 155 ASN B C 1
ATOM 6577 O O . ASN B 1 155 ? 23.406 -35.625 -16.969 1 45.38 155 ASN B O 1
ATOM 6581 N N . LEU B 1 156 ? 21.859 -34.625 -15.445 1 42.75 156 LEU B N 1
ATOM 6582 C CA . LEU B 1 156 ? 20.781 -34.625 -16.422 1 42.75 156 LEU B CA 1
ATOM 6583 C C . LEU B 1 156 ? 20.875 -33.375 -17.312 1 42.75 156 LEU B C 1
ATOM 6585 O O . LEU B 1 156 ? 20.312 -33.375 -18.406 1 42.75 156 LEU B O 1
ATOM 6589 N N . VAL B 1 157 ? 21.266 -32.344 -16.703 1 47.06 157 VAL B N 1
ATOM 6590 C CA . VAL B 1 157 ? 21.375 -31.094 -17.453 1 47.06 157 VAL B CA 1
ATOM 6591 C C . VAL B 1 157 ? 22.75 -31.016 -18.109 1 47.06 157 VAL B C 1
ATOM 6593 O O . VAL B 1 157 ? 23.766 -31.109 -17.438 1 47.06 157 VAL B O 1
ATOM 6596 N N . PRO B 1 158 ? 22.812 -31.25 -19.438 1 43.75 158 PRO B N 1
ATOM 6597 C CA . PRO B 1 158 ? 24.078 -31.219 -20.156 1 43.75 158 PRO B CA 1
ATOM 6598 C C . PRO B 1 158 ? 24.875 -29.938 -19.906 1 43.75 158 PRO B C 1
ATOM 6600 O O . PRO B 1 158 ? 24.297 -28.859 -19.828 1 43.75 158 PRO B O 1
ATOM 6603 N N . GLY B 1 159 ? 26.281 -30 -19.719 1 51.25 159 GLY B N 1
ATOM 6604 C CA . GLY B 1 159 ? 27.266 -28.922 -19.781 1 51.25 159 GLY B CA 1
ATOM 6605 C C . GLY B 1 159 ? 27.359 -28.141 -18.484 1 51.25 159 GLY B C 1
ATOM 6606 O O . GLY B 1 159 ? 26.797 -28.531 -17.469 1 51.25 159 GLY B O 1
ATOM 6607 N N . ASP B 1 160 ? 28.344 -27.188 -18.484 1 55.69 160 ASP B N 1
ATOM 6608 C CA . ASP B 1 160 ? 28.719 -26.219 -17.453 1 55.69 160 ASP B CA 1
ATOM 6609 C C . ASP B 1 160 ? 27.578 -25.234 -17.188 1 55.69 160 ASP B C 1
ATOM 6611 O O . ASP B 1 160 ? 27.828 -24.094 -16.766 1 55.69 160 ASP B O 1
ATOM 6615 N N . LEU B 1 161 ? 26.25 -25.828 -17.578 1 59.22 161 LEU B N 1
ATOM 6616 C CA . LEU B 1 161 ? 25.156 -24.875 -17.438 1 59.22 161 LEU B CA 1
ATOM 6617 C C . LEU B 1 161 ? 24.766 -24.719 -15.977 1 59.22 161 LEU B C 1
ATOM 6619 O O . LEU B 1 161 ? 24.297 -23.656 -15.562 1 59.22 161 LEU B O 1
ATOM 6623 N N . ILE B 1 162 ? 24.875 -25.938 -15.258 1 63.25 162 ILE B N 1
ATOM 6624 C CA . ILE B 1 162 ? 24.5 -25.844 -13.852 1 63.25 162 ILE B CA 1
ATOM 6625 C C . ILE B 1 162 ? 25.766 -25.656 -13 1 63.25 162 ILE B C 1
ATOM 6627 O O . ILE B 1 162 ? 26.703 -26.438 -13.086 1 63.25 162 ILE B O 1
ATOM 6631 N N . GLY B 1 163 ? 25.75 -24.547 -12.445 1 66.88 163 GLY B N 1
ATOM 6632 C CA . GLY B 1 163 ? 26.859 -24.234 -11.562 1 66.88 163 GLY B CA 1
ATOM 6633 C C . GLY B 1 163 ? 26.75 -24.891 -10.195 1 66.88 163 GLY B C 1
ATOM 6634 O O . GLY B 1 163 ? 26.344 -26.047 -10.094 1 66.88 163 GLY B O 1
ATOM 6635 N N . ARG B 1 164 ? 27.172 -24.266 -9.164 1 72.44 164 ARG B N 1
ATOM 6636 C CA . ARG B 1 164 ? 27.188 -24.734 -7.777 1 72.44 164 ARG B CA 1
ATOM 6637 C C . ARG B 1 164 ? 25.766 -24.922 -7.258 1 72.44 164 ARG B C 1
ATOM 6639 O O . ARG B 1 164 ? 24.891 -24.078 -7.492 1 72.44 164 ARG B O 1
ATOM 6646 N N . VAL B 1 165 ? 25.5 -26.141 -6.758 1 78.38 165 VAL B N 1
ATOM 6647 C CA . VAL B 1 165 ? 24.188 -26.469 -6.18 1 78.38 165 VAL B CA 1
ATOM 6648 C C . VAL B 1 165 ? 24.219 -26.219 -4.672 1 78.38 165 VAL B C 1
ATOM 6650 O O . VAL B 1 165 ? 25.172 -26.641 -3.99 1 78.38 165 VAL B O 1
ATOM 6653 N N . LYS B 1 166 ? 23.344 -25.406 -4.203 1 82.62 166 LYS B N 1
ATOM 6654 C CA . LYS B 1 166 ? 23.188 -25.156 -2.773 1 82.62 166 LYS B CA 1
ATOM 6655 C C . LYS B 1 166 ? 21.844 -25.688 -2.277 1 82.62 166 LYS B C 1
ATOM 6657 O O . LYS B 1 166 ? 20.812 -25.531 -2.955 1 82.62 166 LYS B O 1
ATOM 6662 N N . VAL B 1 167 ? 21.875 -26.469 -1.176 1 87.06 167 VAL B N 1
ATOM 6663 C CA . VAL B 1 167 ? 20.656 -27 -0.583 1 87.06 167 VAL B CA 1
ATOM 6664 C C . VAL B 1 167 ? 20.453 -26.406 0.809 1 87.06 167 VAL B C 1
ATOM 6666 O O . VAL B 1 167 ? 21.391 -26.344 1.605 1 87.06 167 VAL B O 1
ATOM 6669 N N . ASN B 1 168 ? 19.281 -25.859 1.006 1 88.06 168 ASN B N 1
ATOM 6670 C CA . ASN B 1 168 ? 18.922 -25.312 2.311 1 88.06 168 ASN B CA 1
ATOM 6671 C C . ASN B 1 168 ? 17.609 -25.906 2.818 1 88.06 168 ASN B C 1
ATOM 6673 O O . ASN B 1 168 ? 16.562 -25.719 2.203 1 88.06 168 ASN B O 1
ATOM 6677 N N . CYS B 1 169 ? 17.688 -26.641 3.85 1 88.25 169 CYS B N 1
ATOM 6678 C CA . CYS B 1 169 ? 16.5 -27.188 4.457 1 88.25 169 CYS B CA 1
ATOM 6679 C C . CYS B 1 169 ? 16.016 -26.328 5.617 1 88.25 169 CYS B C 1
ATOM 6681 O O . CYS B 1 169 ? 16.797 -26 6.516 1 88.25 169 CYS B O 1
ATOM 6683 N N . ASN B 1 170 ? 14.891 -25.75 5.426 1 75.94 170 ASN B N 1
ATOM 6684 C CA . ASN B 1 170 ? 14.336 -24.766 6.352 1 75.94 170 ASN B CA 1
ATOM 6685 C C . ASN B 1 170 ? 13.508 -25.438 7.445 1 75.94 170 ASN B C 1
ATOM 6687 O O . ASN B 1 170 ? 12.719 -26.344 7.168 1 75.94 170 ASN B O 1
ATOM 6691 N N . GLU B 1 171 ? 13.852 -25.188 8.656 1 74.94 171 GLU B N 1
ATOM 6692 C CA . GLU B 1 171 ? 12.984 -25.531 9.773 1 74.94 171 GLU B CA 1
ATOM 6693 C C . GLU B 1 171 ? 12.32 -24.297 10.367 1 74.94 171 GLU B C 1
ATOM 6695 O O . GLU B 1 171 ? 12.867 -23.203 10.297 1 74.94 171 GLU B O 1
ATOM 6700 N N . ARG B 1 172 ? 11.023 -24.422 10.695 1 78.38 172 ARG B N 1
ATOM 6701 C CA . ARG B 1 172 ? 10.32 -23.312 11.344 1 78.38 172 ARG B CA 1
ATOM 6702 C C . ARG B 1 172 ? 11.008 -22.906 12.641 1 78.38 172 ARG B C 1
ATOM 6704 O O . ARG B 1 172 ? 11.312 -23.766 13.477 1 78.38 172 ARG B O 1
ATOM 6711 N N . MET B 1 173 ? 11.414 -21.688 12.672 1 81.38 173 MET B N 1
ATOM 6712 C CA . MET B 1 173 ? 12.102 -21.188 13.852 1 81.38 173 MET B CA 1
ATOM 6713 C C . MET B 1 173 ? 11.109 -20.859 14.969 1 81.38 173 MET B C 1
ATOM 6715 O O . MET B 1 173 ? 10.016 -20.375 14.703 1 81.38 173 MET B O 1
ATOM 6719 N N . ASN B 1 174 ? 11.383 -21.297 16.125 1 82.19 174 ASN B N 1
ATOM 6720 C CA . ASN B 1 174 ? 10.586 -21 17.312 1 82.19 174 ASN B CA 1
ATOM 6721 C C . ASN B 1 174 ? 11.289 -20.031 18.25 1 82.19 174 ASN B C 1
ATOM 6723 O O . ASN B 1 174 ? 12.383 -20.312 18.734 1 82.19 174 ASN B O 1
ATOM 6727 N N . PRO B 1 175 ? 10.672 -18.906 18.531 1 84.69 175 PRO B N 1
ATOM 6728 C CA . PRO B 1 175 ? 11.297 -17.875 19.344 1 84.69 175 PRO B CA 1
ATOM 6729 C C . PRO B 1 175 ? 11.32 -18.219 20.828 1 84.69 175 PRO B C 1
ATOM 6731 O O . PRO B 1 175 ? 12.062 -17.609 21.609 1 84.69 175 PRO B O 1
ATOM 6734 N N . SER B 1 176 ? 10.602 -19.125 21.406 1 82.81 176 SER B N 1
ATOM 6735 C CA . SER B 1 176 ? 10.375 -19.359 22.828 1 82.81 176 SER B CA 1
ATOM 6736 C C . SER B 1 176 ? 11.68 -19.688 23.547 1 82.81 176 SER B C 1
ATOM 6738 O O . SER B 1 176 ? 11.852 -19.328 24.719 1 82.81 176 SER B O 1
ATOM 6740 N N . GLY B 1 177 ? 12.617 -20.203 22.875 1 83.12 177 GLY B N 1
ATOM 6741 C CA . GLY B 1 177 ? 13.836 -20.562 23.578 1 83.12 177 GLY B CA 1
ATOM 6742 C C . GLY B 1 177 ? 14.992 -19.625 23.297 1 83.12 177 GLY B C 1
ATOM 6743 O O . GLY B 1 177 ? 16.094 -19.812 23.812 1 83.12 177 GLY B O 1
ATOM 6744 N N . ASP B 1 178 ? 14.766 -18.562 22.656 1 90.31 178 ASP B N 1
ATOM 6745 C CA . ASP B 1 178 ? 15.859 -17.656 22.297 1 90.31 178 ASP B CA 1
ATOM 6746 C C . ASP B 1 178 ? 15.969 -16.5 23.281 1 90.31 178 ASP B C 1
ATOM 6748 O O . ASP B 1 178 ? 15.047 -15.688 23.406 1 90.31 178 ASP B O 1
ATOM 6752 N N . SER B 1 179 ? 17.031 -16.406 24.016 1 93.38 179 SER B N 1
ATOM 6753 C CA . SER B 1 179 ? 17.25 -15.391 25.031 1 93.38 179 SER B CA 1
ATOM 6754 C C . SER B 1 179 ? 17.312 -14 24.422 1 93.38 179 SER B C 1
ATOM 6756 O O . SER B 1 179 ? 16.828 -13.031 25.016 1 93.38 179 SER B O 1
ATOM 6758 N N . GLY B 1 180 ? 17.938 -13.945 23.25 1 93.38 180 GLY B N 1
ATOM 6759 C CA . GLY B 1 180 ? 17.984 -12.656 22.578 1 93.38 180 GLY B CA 1
ATOM 6760 C C . GLY B 1 180 ? 16.625 -12.109 22.219 1 93.38 180 GLY B C 1
ATOM 6761 O O . GLY B 1 180 ? 16.359 -10.914 22.391 1 93.38 180 GLY B O 1
ATOM 6762 N N . PHE B 1 181 ? 15.773 -12.945 21.797 1 94.5 181 PHE B N 1
ATOM 6763 C CA . PHE B 1 181 ? 14.414 -12.562 21.453 1 94.5 181 PHE B CA 1
ATOM 6764 C C . PHE B 1 181 ? 13.656 -12.086 22.688 1 94.5 181 PHE B C 1
ATOM 6766 O O . PHE B 1 181 ? 13.016 -11.031 22.656 1 94.5 181 PHE B O 1
ATOM 6773 N N . ILE B 1 182 ? 13.711 -12.781 23.781 1 95.44 182 ILE B N 1
ATOM 6774 C CA . ILE B 1 182 ? 12.992 -12.461 25.016 1 95.44 182 ILE B CA 1
ATOM 6775 C C . ILE B 1 182 ? 13.5 -11.141 25.578 1 95.44 182 ILE B C 1
ATOM 6777 O O . ILE B 1 182 ? 12.711 -10.273 25.953 1 95.44 182 ILE B O 1
ATOM 6781 N N . CYS B 1 183 ? 14.82 -11.023 25.609 1 95.5 183 CYS B N 1
ATOM 6782 C CA . CYS B 1 183 ? 15.406 -9.797 26.141 1 95.5 183 CYS B CA 1
ATOM 6783 C C . CYS B 1 183 ? 14.977 -8.586 25.328 1 95.5 183 CYS B C 1
ATOM 6785 O O . CYS B 1 183 ? 14.633 -7.543 25.891 1 95.5 183 CYS B O 1
ATOM 6787 N N . THR B 1 184 ? 15.055 -8.766 24.031 1 95.12 184 THR B N 1
ATOM 6788 C CA . THR B 1 184 ? 14.664 -7.656 23.172 1 95.12 184 THR B CA 1
ATOM 6789 C C . THR B 1 184 ? 13.18 -7.328 23.344 1 95.12 184 THR B C 1
ATOM 6791 O O . THR B 1 184 ? 12.805 -6.156 23.406 1 95.12 184 THR B O 1
ATOM 6794 N N . MET B 1 185 ? 12.328 -8.305 23.484 1 95.12 185 MET B N 1
ATOM 6795 C CA . MET B 1 185 ? 10.898 -8.086 23.672 1 95.12 185 MET B CA 1
ATOM 6796 C C . MET B 1 185 ? 10.625 -7.41 25.016 1 95.12 185 MET B C 1
ATOM 6798 O O . MET B 1 185 ? 9.711 -6.586 25.125 1 95.12 185 MET B O 1
ATOM 6802 N N . VAL B 1 186 ? 11.391 -7.738 25.984 1 95.38 186 VAL B N 1
ATOM 6803 C CA . VAL B 1 186 ? 11.234 -7.117 27.297 1 95.38 186 VAL B CA 1
ATOM 6804 C C . VAL B 1 186 ? 11.648 -5.648 27.219 1 95.38 186 VAL B C 1
ATOM 6806 O O . VAL B 1 186 ? 10.953 -4.773 27.75 1 95.38 186 VAL B O 1
ATOM 6809 N N . VAL B 1 187 ? 12.742 -5.406 26.531 1 95.19 187 VAL B N 1
ATOM 6810 C CA . VAL B 1 187 ? 13.242 -4.039 26.406 1 95.19 187 VAL B CA 1
ATOM 6811 C C . VAL B 1 187 ? 12.227 -3.186 25.656 1 95.19 187 VAL B C 1
ATOM 6813 O O . VAL B 1 187 ? 11.914 -2.064 26.062 1 95.19 187 VAL B O 1
ATOM 6816 N N . VAL B 1 188 ? 11.703 -3.695 24.594 1 94.5 188 VAL B N 1
ATOM 6817 C CA . VAL B 1 188 ? 10.742 -2.953 23.797 1 94.5 188 VAL B CA 1
ATOM 6818 C C . VAL B 1 188 ? 9.445 -2.771 24.578 1 94.5 188 VAL B C 1
ATOM 6820 O O . VAL B 1 188 ? 8.82 -1.709 24.516 1 94.5 188 VAL B O 1
ATOM 6823 N N . SER B 1 189 ? 9.047 -3.785 25.344 1 95.75 189 SER B N 1
ATOM 6824 C CA . SER B 1 189 ? 7.84 -3.684 26.156 1 95.75 189 SER B CA 1
ATOM 6825 C C . SER B 1 189 ? 8.008 -2.664 27.266 1 95.75 189 SER B C 1
ATOM 6827 O O . SER B 1 189 ? 7.066 -1.937 27.609 1 95.75 189 SER B O 1
ATOM 6829 N N . LEU B 1 190 ? 9.148 -2.633 27.828 1 95.06 190 LEU B N 1
ATOM 6830 C CA . LEU B 1 190 ? 9.43 -1.648 28.859 1 95.06 190 LEU B CA 1
ATOM 6831 C C . LEU B 1 190 ? 9.422 -0.235 28.297 1 95.06 190 LEU B C 1
ATOM 6833 O O . LEU B 1 190 ? 8.945 0.699 28.938 1 95.06 190 LEU B O 1
ATOM 6837 N N . LEU B 1 191 ? 9.961 -0.133 27.141 1 94.25 191 LEU B N 1
ATOM 6838 C CA . LEU B 1 191 ? 9.938 1.167 26.484 1 94.25 191 LEU B CA 1
ATOM 6839 C C . LEU B 1 191 ? 8.508 1.596 26.172 1 94.25 191 LEU B C 1
ATOM 6841 O O . LEU B 1 191 ? 8.141 2.756 26.375 1 94.25 191 LEU B O 1
ATOM 6845 N N . CYS B 1 192 ? 7.691 0.696 25.688 1 94.94 192 CYS B N 1
ATOM 6846 C CA . CYS B 1 192 ? 6.293 0.99 25.406 1 94.94 192 CYS B CA 1
ATOM 6847 C C . CYS B 1 192 ? 5.531 1.329 26.672 1 94.94 192 CYS B C 1
ATOM 6849 O O . CYS B 1 192 ? 4.715 2.25 26.688 1 94.94 192 CYS B O 1
ATOM 6851 N N . LEU B 1 193 ? 5.852 0.623 27.75 1 95.12 193 LEU B N 1
ATOM 6852 C CA . LEU B 1 193 ? 5.207 0.882 29.047 1 95.12 193 LEU B CA 1
ATOM 6853 C C . LEU B 1 193 ? 5.605 2.25 29.578 1 95.12 193 LEU B C 1
ATOM 6855 O O . LEU B 1 193 ? 4.785 2.953 30.172 1 95.12 193 LEU B O 1
ATOM 6859 N N . LEU B 1 194 ? 6.848 2.557 29.375 1 94.81 194 LEU B N 1
ATOM 6860 C CA . LEU B 1 194 ? 7.32 3.873 29.781 1 94.81 194 LEU B CA 1
ATOM 6861 C C . LEU B 1 194 ? 6.582 4.977 29.031 1 94.81 194 LEU B C 1
ATOM 6863 O O . LEU B 1 194 ? 6.145 5.957 29.641 1 94.81 194 LEU B O 1
ATOM 6867 N N . CYS B 1 195 ? 6.422 4.828 27.734 1 94.62 195 CYS B N 1
ATOM 6868 C CA . CYS B 1 195 ? 5.738 5.828 26.938 1 94.62 195 CYS B CA 1
ATOM 6869 C C . CYS B 1 195 ? 4.262 5.914 27.297 1 94.62 195 CYS B C 1
ATOM 6871 O O . CYS B 1 195 ? 3.701 7.008 27.375 1 94.62 195 CYS B O 1
ATOM 6873 N N . LEU B 1 196 ? 3.625 4.789 27.594 1 93.5 196 LEU B N 1
ATOM 6874 C CA . LEU B 1 196 ? 2.213 4.766 27.953 1 93.5 196 LEU B CA 1
ATOM 6875 C C . LEU B 1 196 ? 1.997 5.379 29.344 1 93.5 196 LEU B C 1
ATOM 6877 O O . LEU B 1 196 ? 1.03 6.113 29.547 1 93.5 196 LEU B O 1
ATOM 6881 N N . SER B 1 197 ? 2.904 5.105 30.312 1 93.88 197 SER B N 1
ATOM 6882 C CA . SER B 1 197 ? 2.799 5.672 31.656 1 93.88 197 SER B CA 1
ATOM 6883 C C . SER B 1 197 ? 3.023 7.18 31.641 1 93.88 197 SER B C 1
ATOM 6885 O O . SER B 1 197 ? 2.34 7.926 32.344 1 93.88 197 SER B O 1
ATOM 6887 N N . ALA B 1 198 ? 3.988 7.531 30.797 1 94.12 198 ALA B N 1
ATOM 6888 C CA . ALA B 1 198 ? 4.234 8.969 30.656 1 94.12 198 ALA B CA 1
ATOM 6889 C C . ALA B 1 198 ? 3.031 9.672 30.031 1 94.12 198 ALA B C 1
ATOM 6891 O O . ALA B 1 198 ? 2.695 10.789 30.422 1 94.12 198 ALA B O 1
ATOM 6892 N N . THR B 1 199 ? 2.389 9.07 29.094 1 91.75 199 THR B N 1
ATOM 6893 C CA . THR B 1 199 ? 1.201 9.633 28.453 1 91.75 199 THR B CA 1
ATOM 6894 C C . THR B 1 199 ? 0.043 9.703 29.453 1 91.75 199 THR B C 1
ATOM 6896 O O . THR B 1 199 ? -0.692 10.695 29.484 1 91.75 199 THR B O 1
ATOM 6899 N N . ALA B 1 200 ? -0.139 8.68 30.25 1 88.81 200 ALA B N 1
ATOM 6900 C CA . ALA B 1 200 ? -1.182 8.656 31.281 1 88.81 200 ALA B CA 1
ATOM 6901 C C . ALA B 1 200 ? -0.94 9.734 32.344 1 88.81 200 ALA B C 1
ATOM 6903 O O . ALA B 1 200 ? -1.881 10.398 32.781 1 88.81 200 ALA B O 1
ATOM 6904 N N . TYR B 1 201 ? 0.294 9.891 32.688 1 89.06 201 TYR B N 1
ATOM 6905 C CA . TYR B 1 201 ? 0.664 10.906 33.656 1 89.06 201 TYR B CA 1
ATOM 6906 C C . TYR B 1 201 ? 0.373 12.305 33.156 1 89.06 201 TYR B C 1
ATOM 6908 O O . TYR B 1 201 ? -0.149 13.148 33.875 1 89.06 201 TYR B O 1
ATOM 6916 N N . GLU B 1 202 ? 0.729 12.547 31.906 1 87.75 202 GLU B N 1
ATOM 6917 C CA . GLU B 1 202 ? 0.452 13.852 31.297 1 87.75 202 GLU B CA 1
ATOM 6918 C C . GLU B 1 202 ? -1.049 14.117 31.234 1 87.75 202 GLU B C 1
ATOM 6920 O O . GLU B 1 202 ? -1.5 15.234 31.5 1 87.75 202 GLU B O 1
ATOM 6925 N N . SER B 1 203 ? -1.847 13.117 30.844 1 84 203 SER B N 1
ATOM 6926 C CA . SER B 1 203 ? -3.297 13.266 30.75 1 84 203 SER B CA 1
ATOM 6927 C C . SER B 1 203 ? -3.912 13.523 32.125 1 84 203 SER B C 1
ATOM 6929 O O . SER B 1 203 ? -4.852 14.312 32.25 1 84 203 SER B O 1
ATOM 6931 N N . TYR B 1 204 ? -3.385 12.859 33.125 1 83.81 204 TYR B N 1
ATOM 6932 C CA . TYR B 1 204 ? -3.857 13.055 34.469 1 83.81 204 TYR B CA 1
ATOM 6933 C C . TYR B 1 204 ? -3.543 14.461 34.969 1 83.81 204 TYR B C 1
ATOM 6935 O O . TYR B 1 204 ? -4.387 15.109 35.594 1 83.81 204 TYR B O 1
ATOM 6943 N N . GLN B 1 205 ? -2.383 14.953 34.656 1 83.5 205 GLN B N 1
ATOM 6944 C CA . GLN B 1 205 ? -1.989 16.297 35.062 1 83.5 205 GLN B CA 1
ATOM 6945 C C . GLN B 1 205 ? -2.85 17.344 34.375 1 83.5 205 GLN B C 1
ATOM 6947 O O . GLN B 1 205 ? -3.221 18.359 34.969 1 83.5 205 GLN B O 1
ATOM 6952 N N . ASN B 1 206 ? -3.104 17.094 33.125 1 80.81 206 ASN B N 1
ATOM 6953 C CA . ASN B 1 206 ? -3.945 18.031 32.375 1 80.81 206 ASN B CA 1
ATOM 6954 C C . ASN B 1 206 ? -5.375 18.047 32.906 1 80.81 206 ASN B C 1
ATOM 6956 O O . ASN B 1 206 ? -6.004 19.094 32.969 1 80.81 206 ASN B O 1
ATOM 6960 N N . HIS B 1 207 ? -5.902 16.922 33.281 1 76.5 207 HIS B N 1
ATOM 6961 C CA . HIS B 1 207 ? -7.238 16.828 33.844 1 76.5 207 HIS B CA 1
ATOM 6962 C C . HIS B 1 207 ? -7.309 17.516 35.219 1 76.5 207 HIS B C 1
ATOM 6964 O O . HIS B 1 207 ? -8.281 18.219 35.5 1 76.5 207 HIS B O 1
ATOM 6970 N N . ARG B 1 208 ? -6.328 17.391 36.031 1 77.31 208 ARG B N 1
ATOM 6971 C CA . ARG B 1 208 ? -6.277 18.016 37.344 1 77.31 208 ARG B CA 1
ATOM 6972 C C . ARG B 1 208 ? -6.195 19.531 37.219 1 77.31 208 ARG B C 1
ATOM 6974 O O . ARG B 1 208 ? -6.855 20.25 37.969 1 77.31 208 ARG B O 1
ATOM 6981 N N . ASN B 1 209 ? -5.438 19.922 36.25 1 78.44 209 ASN B N 1
ATOM 6982 C CA . ASN B 1 209 ? -5.32 21.359 36.062 1 78.44 209 ASN B CA 1
ATOM 6983 C C . ASN B 1 209 ? -6.629 21.953 35.562 1 78.44 209 ASN B C 1
ATOM 6985 O O . ASN B 1 209 ? -6.988 23.078 35.938 1 78.44 209 ASN B O 1
ATOM 6989 N N . SER B 1 210 ? -7.324 21.266 34.75 1 73.25 210 SER B N 1
ATOM 6990 C CA . SER B 1 210 ? -8.609 21.734 34.25 1 73.25 210 SER B CA 1
ATOM 6991 C C . SER B 1 210 ? -9.648 21.797 35.375 1 73.25 210 SER B C 1
ATOM 6993 O O . SER B 1 210 ? -10.469 22.719 35.406 1 73.25 210 SER B O 1
ATOM 6995 N N . LEU B 1 211 ? -9.617 20.922 36.281 1 67 211 LEU B N 1
ATOM 6996 C CA . LEU B 1 211 ? -10.523 20.922 37.438 1 67 211 LEU B CA 1
ATOM 6997 C C . LEU B 1 211 ? -10.211 22.078 38.375 1 67 211 LEU B C 1
ATOM 6999 O O . LEU B 1 211 ? -11.125 22.703 38.906 1 67 211 LEU B O 1
ATOM 7003 N N . ASP B 1 212 ? -8.953 22.375 38.5 1 67.19 212 ASP B N 1
ATOM 7004 C CA . ASP B 1 212 ? -8.531 23.469 39.375 1 67.19 212 ASP B CA 1
ATOM 7005 C C . ASP B 1 212 ? -8.906 24.812 38.75 1 67.19 212 ASP B C 1
ATOM 7007 O O . ASP B 1 212 ? -9.297 25.734 39.469 1 67.19 212 ASP B O 1
ATOM 7011 N N . GLU B 1 213 ? -8.766 24.906 37.469 1 63.91 213 GLU B N 1
ATOM 7012 C CA . GLU B 1 213 ? -9.156 26.125 36.812 1 63.91 213 GLU B CA 1
ATOM 7013 C C . GLU B 1 213 ? -10.664 26.359 36.906 1 63.91 213 GLU B C 1
ATOM 7015 O O . GLU B 1 213 ? -11.125 27.484 37 1 63.91 213 GLU B O 1
ATOM 7020 N N . GLU B 1 214 ? -11.43 25.359 36.75 1 58.69 214 GLU B N 1
ATOM 7021 C CA . GLU B 1 214 ? -12.875 25.469 36.875 1 58.69 214 GLU B CA 1
ATOM 7022 C C . GLU B 1 214 ? -13.289 25.812 38.281 1 58.69 214 GLU B C 1
ATOM 7024 O O . GLU B 1 214 ? -14.297 26.5 38.5 1 58.69 214 GLU B O 1
ATOM 7029 N N . ARG B 1 215 ? -12.555 25.453 39.312 1 56.5 215 ARG B N 1
ATOM 7030 C CA . ARG B 1 215 ? -12.852 25.75 40.719 1 56.5 215 ARG B CA 1
ATOM 7031 C C . ARG B 1 215 ? -12.414 27.172 41.062 1 56.5 215 ARG B C 1
ATOM 7033 O O . ARG B 1 215 ? -12.82 27.703 42.094 1 56.5 215 ARG B O 1
ATOM 7040 N N . GLN B 1 216 ? -11.375 27.734 40.281 1 48.69 216 GLN B N 1
ATOM 7041 C CA . GLN B 1 216 ? -11.023 29.109 40.625 1 48.69 216 GLN B CA 1
ATOM 7042 C C . GLN B 1 216 ? -12.086 30.078 40.125 1 48.69 216 GLN B C 1
ATOM 7044 O O . GLN B 1 216 ? -12.406 30.125 38.938 1 48.69 216 GLN B O 1
ATOM 7049 N N . PRO B 1 217 ? -12.984 30.719 40.875 1 43.78 217 PRO B N 1
ATOM 7050 C CA . PRO B 1 217 ? -13.93 31.797 40.531 1 43.78 217 PRO B CA 1
ATOM 7051 C C . PRO B 1 217 ? -13.32 32.844 39.625 1 43.78 217 PRO B C 1
ATOM 7053 O O . PRO B 1 217 ? -12.109 33.062 39.656 1 43.78 217 PRO B O 1
ATOM 7056 N N . ILE B 1 218 ? -14.031 33.406 38.438 1 42.91 218 ILE B N 1
ATOM 7057 C CA . ILE B 1 218 ? -13.711 34.469 37.469 1 42.91 218 ILE B CA 1
ATOM 7058 C C . ILE B 1 218 ? -12.938 35.562 38.156 1 42.91 218 ILE B C 1
ATOM 7060 O O . ILE B 1 218 ? -12.391 36.469 37.5 1 42.91 218 ILE B O 1
ATOM 7064 N N . LEU B 1 219 ? -13.273 35.875 39.406 1 36.91 219 LEU B N 1
ATOM 7065 C CA . LEU B 1 219 ? -12.781 37.125 40 1 36.91 219 LEU B CA 1
ATOM 7066 C C . LEU B 1 219 ? -11.258 37.188 39.938 1 36.91 219 LEU B C 1
ATOM 7068 O O . LEU B 1 219 ? -10.68 38.25 39.688 1 36.91 219 LEU B O 1
ATOM 7072 N N . GLU B 1 220 ? -10.602 36.219 40.594 1 38 220 GLU B N 1
ATOM 7073 C CA . GLU B 1 220 ? -9.219 36.5 40.938 1 38 220 GLU B CA 1
ATOM 7074 C C . GLU B 1 220 ? -8.258 36.125 39.812 1 38 220 GLU B C 1
ATOM 7076 O O . GLU B 1 220 ? -7.043 36.156 40 1 38 220 GLU B O 1
ATOM 7081 N N . VAL B 1 221 ? -8.766 35.719 38.688 1 38.34 221 VAL B N 1
ATOM 7082 C CA . VAL B 1 221 ? -7.789 35.281 37.688 1 38.34 221 VAL B CA 1
ATOM 7083 C C . VAL B 1 221 ? -6.988 36.5 37.219 1 38.34 221 VAL B C 1
ATOM 7085 O O . VAL B 1 221 ? -6.02 36.344 36.469 1 38.34 221 VAL B O 1
ATOM 7088 N N . LYS B 1 222 ? -7.559 37.781 37.281 1 38.16 222 LYS B N 1
ATOM 7089 C CA . LYS B 1 222 ? -6.77 38.938 36.844 1 38.16 222 LYS B CA 1
ATOM 7090 C C . LYS B 1 222 ? -5.48 39.062 37.656 1 38.16 222 LYS B C 1
ATOM 7092 O O . LYS B 1 222 ? -4.461 39.531 37.125 1 38.16 222 LYS B O 1
ATOM 7097 N N . THR B 1 223 ? -5.625 39.031 39 1 31.86 223 THR B N 1
ATOM 7098 C CA . THR B 1 223 ? -4.52 39.594 39.781 1 31.86 223 THR B CA 1
ATOM 7099 C C . THR B 1 223 ? -3.316 38.656 39.75 1 31.86 223 THR B C 1
ATOM 7101 O O . THR B 1 223 ? -2.178 39.094 39.938 1 31.86 223 THR B O 1
ATOM 7104 N N . SER B 1 224 ? -3.557 37.375 39.938 1 30.58 224 SER B N 1
ATOM 7105 C CA . SER B 1 224 ? -2.369 36.625 40.344 1 30.58 224 SER B CA 1
ATOM 7106 C C . SER B 1 224 ? -1.533 36.25 39.125 1 30.58 224 SER B C 1
ATOM 7108 O O . SER B 1 224 ? -1.323 35.062 38.875 1 30.58 224 SER B O 1
ATOM 7110 N N . LYS B 1 225 ? -1.703 36.781 37.969 1 34.75 225 LYS B N 1
ATOM 7111 C CA . LYS B 1 225 ? -0.568 36.656 37.062 1 34.75 225 LYS B CA 1
ATOM 7112 C C . LYS B 1 225 ? 0.715 37.156 37.719 1 34.75 225 LYS B C 1
ATOM 7114 O O . LYS B 1 225 ? 1.277 38.188 37.281 1 34.75 225 LYS B O 1
ATOM 7119 N N . ARG B 1 226 ? 0.767 37.438 39.062 1 29.22 226 ARG B N 1
ATOM 7120 C CA . ARG B 1 226 ? 2.08 37.688 39.656 1 29.22 226 ARG B CA 1
ATOM 7121 C C . ARG B 1 226 ? 3.086 36.625 39.25 1 29.22 226 ARG B C 1
ATOM 7123 O O . ARG B 1 226 ? 2.717 35.469 39.031 1 29.22 226 ARG B O 1
ATOM 7130 N N . THR B 1 227 ? 4.285 37.156 38.906 1 29.33 227 THR B N 1
ATOM 7131 C CA . THR B 1 227 ? 5.629 36.594 38.688 1 29.33 227 THR B CA 1
ATOM 7132 C C . THR B 1 227 ? 5.953 35.562 39.75 1 29.33 227 THR B C 1
ATOM 7134 O O . THR B 1 227 ? 6.148 35.875 40.938 1 29.33 227 THR B O 1
ATOM 7137 N N . CYS B 1 228 ? 5.156 34.562 40.031 1 26.52 228 CYS B N 1
ATOM 7138 C CA . CYS B 1 228 ? 5.824 33.562 40.844 1 26.52 228 CYS B CA 1
ATOM 7139 C C . CYS B 1 228 ? 7.309 33.5 40.5 1 26.52 228 CYS B C 1
ATOM 7141 O O . CYS B 1 228 ? 7.691 32.938 39.469 1 26.52 228 CYS B O 1
ATOM 7143 N N . SER B 1 229 ? 8.047 34.562 40.781 1 29.34 229 SER B N 1
ATOM 7144 C CA . SER B 1 229 ? 9.445 34.562 41.188 1 29.34 229 SER B CA 1
ATOM 7145 C C . SER B 1 229 ? 9.711 33.469 42.219 1 29.34 229 SER B C 1
ATOM 7147 O O . SER B 1 229 ? 9.516 33.688 43.438 1 29.34 229 SER B O 1
ATOM 7149 N N . ILE B 1 230 ? 9.125 32.344 42.188 1 29.94 230 ILE B N 1
ATOM 7150 C CA . ILE B 1 230 ? 9.672 31.25 42.969 1 29.94 230 ILE B CA 1
ATOM 7151 C C . ILE B 1 230 ? 11.195 31.359 43.031 1 29.94 230 ILE B C 1
ATOM 7153 O O . ILE B 1 230 ? 11.883 30.953 42.094 1 29.94 230 ILE B O 1
ATOM 7157 N N . ASN B 1 231 ? 11.766 32.469 43.344 1 31.34 231 ASN B N 1
ATOM 7158 C CA . ASN B 1 231 ? 13.07 32.531 43.969 1 31.34 231 ASN B CA 1
ATOM 7159 C C . ASN B 1 231 ? 13.148 31.578 45.188 1 31.34 231 ASN B C 1
ATOM 7161 O O . ASN B 1 231 ? 14.039 31.703 46.031 1 31.34 231 ASN B O 1
ATOM 7165 N N . GLU B 1 232 ? 12.008 31.297 45.844 1 32.94 232 GLU B N 1
ATOM 7166 C CA . GLU B 1 232 ? 12.344 30.516 47.031 1 32.94 232 GLU B CA 1
ATOM 7167 C C . GLU B 1 232 ? 13.297 29.375 46.688 1 32.94 232 GLU B C 1
ATOM 7169 O O . GLU B 1 232 ? 13.367 28.953 45.531 1 32.94 232 GLU B O 1
ATOM 7174 N N . SER B 1 233 ? 14.031 28.891 47.719 1 34.81 233 SER B N 1
ATOM 7175 C CA . SER B 1 233 ? 15 27.812 47.844 1 34.81 233 SER B CA 1
ATOM 7176 C C . SER B 1 233 ? 14.469 26.516 47.219 1 34.81 233 SER B C 1
ATOM 7178 O O . SER B 1 233 ? 13.68 25.797 47.844 1 34.81 233 SER B O 1
ATOM 7180 N N . VAL B 1 234 ? 13.93 26.5 46.062 1 39.91 234 VAL B N 1
ATOM 7181 C CA . VAL B 1 234 ? 13.734 25.234 45.375 1 39.91 234 VAL B CA 1
ATOM 7182 C C . VAL B 1 234 ? 14.852 24.266 45.75 1 39.91 234 VAL B C 1
ATOM 7184 O O . VAL B 1 234 ? 16.016 24.484 45.406 1 39.91 234 VAL B O 1
ATOM 7187 N N . ASN B 1 235 ? 14.758 23.75 46.938 1 40.75 235 ASN B N 1
ATOM 7188 C CA . ASN B 1 235 ? 15.68 22.719 47.406 1 40.75 235 ASN B CA 1
ATOM 7189 C C . ASN B 1 235 ? 16.062 21.75 46.281 1 40.75 235 ASN B C 1
ATOM 7191 O O . ASN B 1 235 ? 15.32 21.594 45.312 1 40.75 235 ASN B O 1
ATOM 7195 N N . ASP B 1 236 ? 17.328 21.438 46.188 1 46.22 236 ASP B N 1
ATOM 7196 C CA . ASP B 1 236 ? 17.953 20.516 45.25 1 46.22 236 ASP B CA 1
ATOM 7197 C C . ASP B 1 236 ? 17.031 19.344 44.906 1 46.22 236 ASP B C 1
ATOM 7199 O O . ASP B 1 236 ? 17.156 18.719 43.844 1 46.22 236 ASP B O 1
ATOM 7203 N N . LYS B 1 237 ? 16.25 19 45.938 1 50.31 237 LYS B N 1
ATOM 7204 C CA . LYS B 1 237 ? 15.336 17.875 45.75 1 50.31 237 LYS B CA 1
ATOM 7205 C C . LYS B 1 237 ? 14.156 18.266 44.875 1 50.31 237 LYS B C 1
ATOM 7207 O O . LYS B 1 237 ? 13.688 17.469 44.062 1 50.31 237 LYS B O 1
ATOM 7212 N N . ASP B 1 238 ? 13.633 19.312 44.938 1 49.94 238 ASP B N 1
ATOM 7213 C CA . ASP B 1 238 ? 12.492 19.781 44.125 1 49.94 238 ASP B CA 1
ATOM 7214 C C . ASP B 1 238 ? 12.898 20.031 42.688 1 49.94 238 ASP B C 1
ATOM 7216 O O . ASP B 1 238 ? 12.133 19.734 41.75 1 49.94 238 ASP B O 1
ATOM 7220 N N . LEU B 1 239 ? 14.07 20.594 42.562 1 53.03 239 LEU B N 1
ATOM 7221 C CA . LEU B 1 239 ? 14.609 20.781 41.219 1 53.03 239 LEU B CA 1
ATOM 7222 C C . LEU B 1 239 ? 14.828 19.438 40.531 1 53.03 239 LEU B C 1
ATOM 7224 O O . LEU B 1 239 ? 14.547 19.297 39.344 1 53.03 239 LEU B O 1
ATOM 7228 N N . SER B 1 240 ? 15.406 18.531 41.469 1 54.91 240 SER B N 1
ATOM 7229 C CA . SER B 1 240 ? 15.641 17.203 40.906 1 54.91 240 SER B CA 1
ATOM 7230 C C . SER B 1 240 ? 14.336 16.516 40.531 1 54.91 240 SER B C 1
ATOM 7232 O O . SER B 1 240 ? 14.242 15.883 39.469 1 54.91 240 SER B O 1
ATOM 7234 N N . ALA B 1 241 ? 13.383 16.562 41.438 1 59.84 241 ALA B N 1
ATOM 7235 C CA . ALA B 1 241 ? 12.078 15.969 41.156 1 59.84 241 ALA B CA 1
ATOM 7236 C C . ALA B 1 241 ? 11.445 16.609 39.938 1 59.84 241 ALA B C 1
ATOM 7238 O O . ALA B 1 241 ? 10.82 15.93 39.125 1 59.84 241 ALA B O 1
ATOM 7239 N N . TRP B 1 242 ? 11.734 17.797 39.812 1 66.88 242 TRP B N 1
ATOM 7240 C CA . TRP B 1 242 ? 11.211 18.547 38.656 1 66.88 242 TRP B CA 1
ATOM 7241 C C . TRP B 1 242 ? 11.891 18.125 37.375 1 66.88 242 TRP B C 1
ATOM 7243 O O . TRP B 1 242 ? 11.234 17.938 36.344 1 66.88 242 TRP B O 1
ATOM 7253 N N . THR B 1 243 ? 13.195 17.766 37.562 1 76.5 243 THR B N 1
ATOM 7254 C CA . THR B 1 243 ? 13.945 17.344 36.406 1 76.5 243 THR B CA 1
ATOM 7255 C C . THR B 1 243 ? 13.516 15.945 35.938 1 76.5 243 THR B C 1
ATOM 7257 O O . THR B 1 243 ? 13.367 15.688 34.75 1 76.5 243 THR B O 1
ATOM 7260 N N . TRP B 1 244 ? 13.242 15.109 36.969 1 82.25 244 TRP B N 1
ATOM 7261 C CA . TRP B 1 244 ? 12.844 13.75 36.656 1 82.25 244 TRP B CA 1
ATOM 7262 C C . TRP B 1 244 ? 11.453 13.734 36 1 82.25 244 TRP B C 1
ATOM 7264 O O . TRP B 1 244 ? 11.195 12.961 35.094 1 82.25 244 TRP B O 1
ATOM 7274 N N . ARG B 1 245 ? 10.672 14.578 36.5 1 84.62 245 ARG B N 1
ATOM 7275 C CA . ARG B 1 245 ? 9.336 14.672 35.938 1 84.62 245 ARG B CA 1
ATOM 7276 C C . ARG B 1 245 ? 9.391 15.141 34.5 1 84.62 245 ARG B C 1
ATOM 7278 O O . ARG B 1 245 ? 8.672 14.625 33.625 1 84.62 245 ARG B O 1
ATOM 7285 N N . ARG B 1 246 ? 10.305 15.984 34.312 1 86.81 246 ARG B N 1
ATOM 7286 C CA . ARG B 1 246 ? 10.445 16.5 32.938 1 86.81 246 ARG B CA 1
ATOM 7287 C C . ARG B 1 246 ? 11.039 15.453 32 1 86.81 246 ARG B C 1
ATOM 7289 O O . ARG B 1 246 ? 10.664 15.375 30.844 1 86.81 246 ARG B O 1
ATOM 7296 N N . CYS B 1 247 ? 11.852 14.664 32.594 1 90.31 247 CYS B N 1
ATOM 7297 C CA . CYS B 1 247 ? 12.477 13.609 31.797 1 90.31 247 CYS B CA 1
ATOM 7298 C C . CYS B 1 247 ? 11.453 12.547 31.391 1 90.31 247 CYS B C 1
ATOM 7300 O O . CYS B 1 247 ? 11.453 12.07 30.266 1 90.31 247 CYS B O 1
ATOM 7302 N N . ILE B 1 248 ? 10.57 12.25 32.312 1 89.69 248 ILE B N 1
ATOM 7303 C CA . ILE B 1 248 ? 9.562 11.227 32.031 1 89.69 248 ILE B CA 1
ATOM 7304 C C . ILE B 1 248 ? 8.547 11.766 31.016 1 89.69 248 ILE B C 1
ATOM 7306 O O . ILE B 1 248 ? 8.062 11.023 30.156 1 89.69 248 ILE B O 1
ATOM 7310 N N . LEU B 1 249 ? 8.32 13.039 31.047 1 91.56 249 LEU B N 1
ATOM 7311 C CA . LEU B 1 249 ? 7.32 13.641 30.172 1 91.56 249 LEU B CA 1
ATOM 7312 C C . LEU B 1 249 ? 7.824 13.695 28.734 1 91.56 249 LEU B C 1
ATOM 7314 O O . LEU B 1 249 ? 7.035 13.82 27.797 1 91.56 249 LEU B O 1
ATOM 7318 N N . CYS B 1 250 ? 9.141 13.609 28.594 1 92.62 250 CYS B N 1
ATOM 7319 C CA . CYS B 1 250 ? 9.711 13.586 27.25 1 92.62 250 CYS B CA 1
ATOM 7320 C C . CYS B 1 250 ? 9.297 12.32 26.516 1 92.62 250 CYS B C 1
ATOM 7322 O O . CYS B 1 250 ? 9.297 12.297 25.281 1 92.62 250 CYS B O 1
ATOM 7324 N N . PHE B 1 251 ? 8.859 11.289 27.297 1 94.75 251 PHE B N 1
ATOM 7325 C CA . PHE B 1 251 ? 8.516 10.016 26.688 1 94.75 251 PHE B CA 1
ATOM 7326 C C . PHE B 1 251 ? 7.008 9.898 26.484 1 94.75 251 PHE B C 1
ATOM 7328 O O . PHE B 1 251 ? 6.5 8.828 26.141 1 94.75 251 PHE B O 1
ATOM 7335 N N . SER B 1 252 ? 6.336 11.031 26.656 1 94.25 252 SER B N 1
ATOM 7336 C CA . SER B 1 252 ? 4.898 11.023 26.406 1 94.25 252 SER B CA 1
ATOM 7337 C C . SER B 1 252 ? 4.602 10.938 24.906 1 94.25 252 SER B C 1
ATOM 7339 O O . SER B 1 252 ? 5.176 11.688 24.109 1 94.25 252 SER B O 1
ATOM 7341 N N . LEU B 1 253 ? 3.689 10.039 24.516 1 92.62 253 LEU B N 1
ATOM 7342 C CA . LEU B 1 253 ? 3.354 9.82 23.109 1 92.62 253 LEU B CA 1
ATOM 7343 C C . LEU B 1 253 ? 2.615 11.016 22.531 1 92.62 253 LEU B C 1
ATOM 7345 O O . LEU B 1 253 ? 2.752 11.328 21.344 1 92.62 253 LEU B O 1
ATOM 7349 N N . THR B 1 254 ? 1.881 11.727 23.312 1 89.19 254 THR B N 1
ATOM 7350 C CA . THR B 1 254 ? 1.155 12.898 22.844 1 89.19 254 THR B CA 1
ATOM 7351 C C . THR B 1 254 ? 2.123 14.008 22.438 1 89.19 254 THR B C 1
ATOM 7353 O O . THR B 1 254 ? 1.929 14.68 21.422 1 89.19 254 THR B O 1
ATOM 7356 N N . ARG B 1 255 ? 3.123 14.164 23.188 1 91.31 255 ARG B N 1
ATOM 7357 C CA . ARG B 1 255 ? 4.121 15.188 22.875 1 91.31 255 ARG B CA 1
ATOM 7358 C C . ARG B 1 255 ? 4.922 14.805 21.641 1 91.31 255 ARG B C 1
ATOM 7360 O O . ARG B 1 255 ? 5.211 15.656 20.797 1 91.31 255 ARG B O 1
ATOM 7367 N N . SER B 1 256 ? 5.258 13.516 21.609 1 94.88 256 SER B N 1
ATOM 7368 C CA . SER B 1 256 ? 6.016 13.031 20.453 1 94.88 256 SER B CA 1
ATOM 7369 C C . SER B 1 256 ? 5.215 13.172 19.172 1 94.88 256 SER B C 1
ATOM 7371 O O . SER B 1 256 ? 5.746 13.617 18.141 1 94.88 256 SER B O 1
ATOM 7373 N N . VAL B 1 257 ? 3.979 12.836 19.25 1 91.88 257 VAL B N 1
ATOM 7374 C CA . VAL B 1 257 ? 3.127 12.906 18.062 1 91.88 257 VAL B CA 1
ATOM 7375 C C . VAL B 1 257 ? 2.92 14.359 17.656 1 91.88 257 VAL B C 1
ATOM 7377 O O . VAL B 1 257 ? 2.93 14.695 16.469 1 91.88 257 VAL B O 1
ATOM 7380 N N . ASN B 1 258 ? 2.793 15.242 18.625 1 90.06 258 ASN B N 1
ATOM 7381 C CA . ASN B 1 258 ? 2.635 16.672 18.344 1 90.06 258 ASN B CA 1
ATOM 7382 C C . ASN B 1 258 ? 3.896 17.266 17.719 1 90.06 258 ASN B C 1
ATOM 7384 O O . ASN B 1 258 ? 3.818 18.125 16.844 1 90.06 258 ASN B O 1
ATOM 7388 N N . GLN B 1 259 ? 4.957 16.734 18.188 1 93.69 259 GLN B N 1
ATOM 7389 C CA . GLN B 1 259 ? 6.219 17.203 17.625 1 93.69 259 GLN B CA 1
ATOM 7390 C C . GLN B 1 259 ? 6.352 16.781 16.156 1 93.69 259 GLN B C 1
ATOM 7392 O O . GLN B 1 259 ? 6.836 17.547 15.328 1 93.69 259 GLN B O 1
ATOM 7397 N N . ILE B 1 260 ? 5.941 15.617 15.875 1 94.56 260 ILE B N 1
ATOM 7398 C CA . ILE B 1 260 ? 6.043 15.086 14.516 1 94.56 260 ILE B CA 1
ATOM 7399 C C . ILE B 1 260 ? 5.047 15.805 13.609 1 94.56 260 ILE B C 1
ATOM 7401 O O . ILE B 1 260 ? 5.375 16.156 12.469 1 94.56 260 ILE B O 1
ATOM 7405 N N . THR B 1 261 ? 3.811 16.156 14.094 1 90.69 261 THR B N 1
ATOM 7406 C CA . THR B 1 261 ? 2.734 16.672 13.258 1 90.69 261 THR B CA 1
ATOM 7407 C C . THR B 1 261 ? 2.725 18.203 13.273 1 90.69 261 THR B C 1
ATOM 7409 O O . THR B 1 261 ? 1.93 18.828 12.57 1 90.69 261 THR B O 1
ATOM 7412 N N . ASN B 1 262 ? 3.639 18.797 13.984 1 89.38 262 ASN B N 1
ATOM 7413 C CA . ASN B 1 262 ? 3.723 20.25 14.016 1 89.38 262 ASN B CA 1
ATOM 7414 C C . ASN B 1 262 ? 4.16 20.812 12.664 1 89.38 262 ASN B C 1
ATOM 7416 O O . ASN B 1 262 ? 5.23 20.469 12.156 1 89.38 262 ASN B O 1
ATOM 7420 N N . THR B 1 263 ? 3.33 21.625 12.055 1 88.25 263 THR B N 1
ATOM 7421 C CA . THR B 1 263 ? 3.621 22.141 10.727 1 88.25 263 THR B CA 1
ATOM 7422 C C . THR B 1 263 ? 4.039 23.609 10.789 1 88.25 263 THR B C 1
ATOM 7424 O O . THR B 1 263 ? 4.152 24.266 9.758 1 88.25 263 THR B O 1
ATOM 7427 N N . THR B 1 264 ? 4.336 24.078 11.93 1 86.75 264 THR B N 1
ATOM 7428 C CA . THR B 1 264 ? 4.77 25.453 12.062 1 86.75 264 THR B CA 1
ATOM 7429 C C . THR B 1 264 ? 6.23 25.609 11.656 1 86.75 264 THR B C 1
ATOM 7431 O O . THR B 1 264 ? 7.062 24.766 11.977 1 86.75 264 THR B O 1
ATOM 7434 N N . SER B 1 265 ? 6.473 26.438 10.727 1 84.94 265 SER B N 1
ATOM 7435 C CA . SER B 1 265 ? 7.836 26.672 10.25 1 84.94 265 SER B CA 1
ATOM 7436 C C . SER B 1 265 ? 8.352 28.031 10.703 1 84.94 265 SER B C 1
ATOM 7438 O O . SER B 1 265 ? 7.578 28.984 10.844 1 84.94 265 SER B O 1
ATOM 7440 N N . GLY B 1 266 ? 9.641 28.016 11.023 1 80.12 266 GLY B N 1
ATOM 7441 C CA . GLY B 1 266 ? 10.258 29.281 11.367 1 80.12 266 GLY B CA 1
ATOM 7442 C C . GLY B 1 266 ? 10.523 30.156 10.156 1 80.12 266 GLY B C 1
ATOM 7443 O O . GLY B 1 266 ? 10.492 29.688 9.023 1 80.12 266 GLY B O 1
ATOM 7444 N N . LYS B 1 267 ? 10.75 31.453 10.367 1 77.81 267 LYS B N 1
ATOM 7445 C CA . LYS B 1 267 ? 10.992 32.438 9.312 1 77.81 267 LYS B CA 1
ATOM 7446 C C . LYS B 1 267 ? 12.258 32.094 8.531 1 77.81 267 LYS B C 1
ATOM 7448 O O . LYS B 1 267 ? 12.32 32.312 7.316 1 77.81 267 LYS B O 1
ATOM 7453 N N . ASP B 1 268 ? 13.195 31.422 9.156 1 81.44 268 ASP B N 1
ATOM 7454 C CA . ASP B 1 268 ? 14.484 31.172 8.516 1 81.44 268 ASP B CA 1
ATOM 7455 C C . ASP B 1 268 ? 14.57 29.75 7.965 1 81.44 268 ASP B C 1
ATOM 7457 O O . ASP B 1 268 ? 15.586 29.359 7.387 1 81.44 268 ASP B O 1
ATOM 7461 N N . ASP B 1 269 ? 13.562 29.062 7.996 1 88.5 269 ASP B N 1
ATOM 7462 C CA . ASP B 1 269 ? 13.602 27.672 7.539 1 88.5 269 ASP B CA 1
ATOM 7463 C C . ASP B 1 269 ? 13.453 27.578 6.023 1 88.5 269 ASP B C 1
ATOM 7465 O O . ASP B 1 269 ? 12.688 28.344 5.422 1 88.5 269 ASP B O 1
ATOM 7469 N N . ILE B 1 270 ? 14.32 26.828 5.414 1 93.38 270 ILE B N 1
ATOM 7470 C CA . ILE B 1 270 ? 14.203 26.547 3.986 1 93.38 270 ILE B CA 1
ATOM 7471 C C . ILE B 1 270 ? 13.109 25.516 3.754 1 93.38 270 ILE B C 1
ATOM 7473 O O . ILE B 1 270 ? 13.383 24.312 3.766 1 93.38 270 ILE B O 1
ATOM 7477 N N . GLN B 1 271 ? 12 25.891 3.469 1 94.19 271 GLN B N 1
ATOM 7478 C CA . GLN B 1 271 ? 10.797 25.062 3.5 1 94.19 271 GLN B CA 1
ATOM 7479 C C . GLN B 1 271 ? 10.781 24.078 2.334 1 94.19 271 GLN B C 1
ATOM 7481 O O . GLN B 1 271 ? 10.219 22.984 2.449 1 94.19 271 GLN B O 1
ATOM 7486 N N . CYS B 1 272 ? 11.391 24.422 1.226 1 96.38 272 CYS B N 1
ATOM 7487 C CA . CYS B 1 272 ? 11.32 23.578 0.042 1 96.38 272 CYS B CA 1
ATOM 7488 C C . CYS B 1 272 ? 12.078 22.266 0.263 1 96.38 272 CYS B C 1
ATOM 7490 O O . CYS B 1 272 ? 11.875 21.297 -0.467 1 96.38 272 CYS B O 1
ATOM 7492 N N . LEU B 1 273 ? 12.93 22.203 1.259 1 97.31 273 LEU B N 1
ATOM 7493 C CA . LEU B 1 273 ? 13.719 21 1.529 1 97.31 273 LEU B CA 1
ATOM 7494 C C . LEU B 1 273 ? 12.836 19.859 2.006 1 97.31 273 LEU B C 1
ATOM 7496 O O . LEU B 1 273 ? 13.18 18.688 1.842 1 97.31 273 LEU B O 1
ATOM 7500 N N . HIS B 1 274 ? 11.672 20.188 2.617 1 96.88 274 HIS B N 1
ATOM 7501 C CA . HIS B 1 274 ? 10.781 19.156 3.119 1 96.88 274 HIS B CA 1
ATOM 7502 C C . HIS B 1 274 ? 10.234 18.297 1.98 1 96.88 274 HIS B C 1
ATOM 7504 O O . HIS B 1 274 ? 10.305 17.062 2.039 1 96.88 274 HIS B O 1
ATOM 7510 N N . GLY B 1 275 ? 9.781 18.969 0.963 1 97.38 275 GLY B N 1
ATOM 7511 C CA . GLY B 1 275 ? 9.297 18.234 -0.193 1 97.38 275 GLY B CA 1
ATOM 7512 C C . GLY B 1 275 ? 10.383 17.438 -0.896 1 97.38 275 GLY B C 1
ATOM 7513 O O . GLY B 1 275 ? 10.156 16.312 -1.332 1 97.38 275 GLY B O 1
ATOM 7514 N N . MET B 1 276 ? 11.555 17.969 -0.955 1 97.69 276 MET B N 1
ATOM 7515 C CA . MET B 1 276 ? 12.68 17.328 -1.62 1 97.69 276 MET B CA 1
ATOM 7516 C C . MET B 1 276 ? 13.062 16.031 -0.9 1 97.69 276 MET B C 1
ATOM 7518 O O . MET B 1 276 ? 13.32 15.016 -1.541 1 97.69 276 MET B O 1
ATOM 7522 N N . ARG B 1 277 ? 13.031 16.062 0.389 1 97.75 277 ARG B N 1
ATOM 7523 C CA . ARG B 1 277 ? 13.383 14.906 1.194 1 97.75 277 ARG B CA 1
ATOM 7524 C C . ARG B 1 277 ? 12.391 13.766 0.986 1 97.75 277 ARG B C 1
ATOM 7526 O O . ARG B 1 277 ? 12.789 12.625 0.75 1 97.75 277 ARG B O 1
ATOM 7533 N N . VAL B 1 278 ? 11.141 14.102 1.064 1 98.19 278 VAL B N 1
ATOM 7534 C CA . VAL B 1 278 ? 10.094 13.086 1.014 1 98.19 278 VAL B CA 1
ATOM 7535 C C . VAL B 1 278 ? 10.047 12.461 -0.378 1 98.19 278 VAL B C 1
ATOM 7537 O O . VAL B 1 278 ? 10.008 11.234 -0.512 1 98.19 278 VAL B O 1
ATOM 7540 N N . ILE B 1 279 ? 10.141 13.266 -1.41 1 97.62 279 ILE B N 1
ATOM 7541 C CA . ILE B 1 279 ? 10.062 12.766 -2.781 1 97.62 279 ILE B CA 1
ATOM 7542 C C . ILE B 1 279 ? 11.281 11.898 -3.082 1 97.62 279 ILE B C 1
ATOM 7544 O O . ILE B 1 279 ? 11.164 10.859 -3.738 1 97.62 279 ILE B O 1
ATOM 7548 N N . SER B 1 280 ? 12.398 12.297 -2.568 1 98.12 280 SER B N 1
ATOM 7549 C CA . SER B 1 280 ? 13.602 11.5 -2.764 1 98.12 280 SER B CA 1
ATOM 7550 C C . SER B 1 280 ? 13.508 10.164 -2.037 1 98.12 280 SER B C 1
ATOM 7552 O O . SER B 1 280 ? 13.961 9.141 -2.553 1 98.12 280 SER B O 1
ATOM 7554 N N . MET B 1 281 ? 12.93 10.18 -0.846 1 98.25 281 MET B N 1
ATOM 7555 C CA . MET B 1 281 ? 12.773 8.93 -0.11 1 98.25 281 MET B CA 1
ATOM 7556 C C . MET B 1 281 ? 11.797 8 -0.816 1 98.25 281 MET B C 1
ATOM 7558 O O . MET B 1 281 ? 12.016 6.793 -0.886 1 98.25 281 MET B O 1
ATOM 7562 N N . PHE B 1 282 ? 10.703 8.562 -1.34 1 97.75 282 PHE B N 1
ATOM 7563 C CA . PHE B 1 282 ? 9.773 7.77 -2.131 1 97.75 282 PHE B CA 1
ATOM 7564 C C . PHE B 1 282 ? 10.469 7.148 -3.332 1 97.75 282 PHE B C 1
ATOM 7566 O O . PHE B 1 282 ? 10.219 5.988 -3.672 1 97.75 282 PHE B O 1
ATOM 7573 N N . TRP B 1 283 ? 11.32 7.953 -3.906 1 97.5 283 TRP B N 1
ATOM 7574 C CA . TRP B 1 283 ? 12.055 7.508 -5.086 1 97.5 283 TRP B CA 1
ATOM 7575 C C . TRP B 1 283 ? 13.008 6.371 -4.738 1 97.5 283 TRP B C 1
ATOM 7577 O O . TRP B 1 283 ? 13.125 5.398 -5.484 1 97.5 283 TRP B O 1
ATOM 7587 N N . ILE B 1 284 ? 13.641 6.434 -3.6 1 97.31 284 ILE B N 1
ATOM 7588 C CA . ILE B 1 284 ? 14.531 5.379 -3.131 1 97.31 284 ILE B CA 1
ATOM 7589 C C . ILE B 1 284 ? 13.734 4.098 -2.891 1 97.31 284 ILE B C 1
ATOM 7591 O O . ILE B 1 284 ? 14.141 3.016 -3.318 1 97.31 284 ILE B O 1
ATOM 7595 N N . ILE B 1 285 ? 12.609 4.207 -2.271 1 97.62 285 ILE B N 1
ATOM 7596 C CA . ILE B 1 285 ? 11.773 3.043 -1.994 1 97.62 285 ILE B CA 1
ATOM 7597 C C . ILE B 1 285 ? 11.297 2.426 -3.307 1 97.62 285 ILE B C 1
ATOM 7599 O O . ILE B 1 285 ? 11.219 1.201 -3.432 1 97.62 285 ILE B O 1
ATOM 7603 N N . LEU B 1 286 ? 11.031 3.273 -4.285 1 96.06 286 LEU B N 1
ATOM 7604 C CA . LEU B 1 286 ? 10.617 2.789 -5.598 1 96.06 286 LEU B CA 1
ATOM 7605 C C . LEU B 1 286 ? 11.727 1.955 -6.242 1 96.06 286 LEU B C 1
ATOM 7607 O O . LEU B 1 286 ? 11.461 0.862 -6.75 1 96.06 286 LEU B O 1
ATOM 7611 N N . GLY B 1 287 ? 12.883 2.461 -6.207 1 93.94 287 GLY B N 1
ATOM 7612 C CA . GLY B 1 287 ? 14.008 1.72 -6.754 1 93.94 287 GLY B CA 1
ATOM 7613 C C . GLY B 1 287 ? 14.25 0.398 -6.051 1 93.94 287 GLY B C 1
ATOM 7614 O O . GLY B 1 287 ? 14.438 -0.633 -6.699 1 93.94 287 GLY B O 1
ATOM 7615 N N . HIS B 1 288 ? 14.18 0.398 -4.738 1 94.31 288 HIS B N 1
ATOM 7616 C CA . HIS B 1 288 ? 14.43 -0.801 -3.947 1 94.31 288 HIS B CA 1
ATOM 7617 C C . HIS B 1 288 ? 13.297 -1.806 -4.09 1 94.31 288 HIS B C 1
ATOM 7619 O O . HIS B 1 288 ? 13.516 -3.016 -3.996 1 94.31 288 HIS B O 1
ATOM 7625 N N . SER B 1 289 ? 12.102 -1.301 -4.305 1 91.56 289 SER B N 1
ATOM 7626 C CA . SER B 1 289 ? 10.961 -2.195 -4.461 1 91.56 289 SER B CA 1
ATOM 7627 C C . SER B 1 289 ? 11.164 -3.154 -5.629 1 91.56 289 SER B C 1
ATOM 7629 O O . SER B 1 289 ? 10.805 -4.328 -5.547 1 91.56 289 SER B O 1
ATOM 7631 N N . LEU B 1 290 ? 11.758 -2.688 -6.703 1 86.69 290 LEU B N 1
ATOM 7632 C CA . LEU B 1 290 ? 11.961 -3.531 -7.879 1 86.69 290 LEU B CA 1
ATOM 7633 C C . LEU B 1 290 ? 13.273 -4.301 -7.777 1 86.69 290 LEU B C 1
ATOM 7635 O O . LEU B 1 290 ? 13.32 -5.492 -8.102 1 86.69 290 LEU B O 1
ATOM 7639 N N . SER B 1 291 ? 14.289 -3.697 -7.297 1 86.62 291 SER B N 1
ATOM 7640 C CA . SER B 1 291 ? 15.602 -4.336 -7.223 1 86.62 291 SER B CA 1
ATOM 7641 C C . SER B 1 291 ? 15.586 -5.508 -6.242 1 86.62 291 SER B C 1
ATOM 7643 O O . SER B 1 291 ? 16.156 -6.566 -6.527 1 86.62 291 SER B O 1
ATOM 7645 N N . PHE B 1 292 ? 14.93 -5.344 -5.145 1 86.88 292 PHE B N 1
ATOM 7646 C CA . PHE B 1 292 ? 14.922 -6.391 -4.125 1 86.88 292 PHE B CA 1
ATOM 7647 C C . PHE B 1 292 ? 14.016 -7.543 -4.539 1 86.88 292 PHE B C 1
ATOM 7649 O O . PHE B 1 292 ? 14.258 -8.695 -4.16 1 86.88 292 PHE B O 1
ATOM 7656 N N . GLN B 1 293 ? 13.062 -7.258 -5.312 1 82.56 293 GLN B N 1
ATOM 7657 C CA . GLN B 1 293 ? 12.203 -8.312 -5.84 1 82.56 293 GLN B CA 1
ATOM 7658 C C . GLN B 1 293 ? 12.945 -9.18 -6.852 1 82.56 293 GLN B C 1
ATOM 7660 O O . GLN B 1 293 ? 12.758 -10.398 -6.887 1 82.56 293 GLN B O 1
ATOM 7665 N N . GLN B 1 294 ? 13.789 -8.586 -7.59 1 75.69 294 GLN B N 1
ATOM 7666 C CA . GLN B 1 294 ? 14.578 -9.336 -8.57 1 75.69 294 GLN B CA 1
ATOM 7667 C C . GLN B 1 294 ? 15.586 -10.25 -7.887 1 75.69 294 GLN B C 1
ATOM 7669 O O . GLN B 1 294 ? 15.805 -11.375 -8.328 1 75.69 294 GLN B O 1
ATOM 7674 N N . LYS B 1 295 ? 15.977 -9.844 -6.758 1 72.69 295 LYS B N 1
ATOM 7675 C CA . LYS B 1 295 ? 16.984 -10.602 -6.027 1 72.69 295 LYS B CA 1
ATOM 7676 C C . LYS B 1 295 ? 16.359 -11.773 -5.281 1 72.69 295 LYS B C 1
ATOM 7678 O O . LYS B 1 295 ? 17.047 -12.734 -4.922 1 72.69 295 LYS B O 1
ATOM 7683 N N . SER B 1 296 ? 15.039 -11.789 -5.035 1 75 296 SER B N 1
ATOM 7684 C CA . SER B 1 296 ? 14.375 -12.82 -4.246 1 75 296 SER B CA 1
ATOM 7685 C C . SER B 1 296 ? 14.227 -14.109 -5.043 1 75 296 SER B C 1
ATOM 7687 O O . SER B 1 296 ? 14.031 -15.188 -4.465 1 75 296 SER B O 1
ATOM 7689 N N . GLY B 1 297 ? 14.375 -14.117 -6.309 1 78.19 297 GLY B N 1
ATOM 7690 C CA . GLY B 1 297 ? 14.297 -15.32 -7.125 1 78.19 297 GLY B CA 1
ATOM 7691 C C . GLY B 1 297 ? 12.883 -15.797 -7.359 1 78.19 297 GLY B C 1
ATOM 7692 O O . GLY B 1 297 ? 12.664 -16.828 -7.996 1 78.19 297 GLY B O 1
ATOM 7693 N N . ALA B 1 298 ? 11.898 -15.094 -6.805 1 86 298 ALA B N 1
ATOM 7694 C CA . ALA B 1 298 ? 10.516 -15.555 -6.891 1 86 298 ALA B CA 1
ATOM 7695 C C . ALA B 1 298 ? 9.836 -15.016 -8.148 1 86 298 ALA B C 1
ATOM 7697 O O . ALA B 1 298 ? 8.711 -15.406 -8.469 1 86 298 ALA B O 1
ATOM 7698 N N . LEU B 1 299 ? 10.547 -14.188 -8.891 1 87.31 299 LEU B N 1
ATOM 7699 C CA . LEU B 1 299 ? 9.977 -13.648 -10.117 1 87.31 299 LEU B CA 1
ATOM 7700 C C . LEU B 1 299 ? 9.992 -14.688 -11.234 1 87.31 299 LEU B C 1
ATOM 7702 O O . LEU B 1 299 ? 11.039 -15.242 -11.555 1 87.31 299 LEU B O 1
ATOM 7706 N N . ALA B 1 300 ? 8.812 -14.891 -11.82 1 88.62 300 ALA B N 1
ATOM 7707 C CA . ALA B 1 300 ? 8.633 -15.992 -12.766 1 88.62 300 ALA B CA 1
ATOM 7708 C C . ALA B 1 300 ? 8.953 -15.547 -14.188 1 88.62 300 ALA B C 1
ATOM 7710 O O . ALA B 1 300 ? 9.141 -16.375 -15.078 1 88.62 300 ALA B O 1
ATOM 7711 N N . ASP B 1 301 ? 9.016 -14.258 -14.477 1 88.19 301 ASP B N 1
ATOM 7712 C CA . ASP B 1 301 ? 9.219 -13.773 -15.836 1 88.19 301 ASP B CA 1
ATOM 7713 C C . ASP B 1 301 ? 10.352 -12.758 -15.898 1 88.19 301 ASP B C 1
ATOM 7715 O O . ASP B 1 301 ? 10.203 -11.68 -16.484 1 88.19 301 ASP B O 1
ATOM 7719 N N . VAL B 1 302 ? 11.477 -13.156 -15.359 1 82.06 302 VAL B N 1
ATOM 7720 C CA . VAL B 1 302 ? 12.625 -12.25 -15.258 1 82.06 302 VAL B CA 1
ATOM 7721 C C . VAL B 1 302 ? 13.125 -11.891 -16.656 1 82.06 302 VAL B C 1
ATOM 7723 O O . VAL B 1 302 ? 13.484 -10.742 -16.922 1 82.06 302 VAL B O 1
ATOM 7726 N N . LEU B 1 303 ? 13.109 -12.859 -17.594 1 81 303 LEU B N 1
ATOM 7727 C CA . LEU B 1 303 ? 13.602 -12.609 -18.938 1 81 303 LEU B CA 1
ATOM 7728 C C . LEU B 1 303 ? 12.688 -11.648 -19.688 1 81 303 LEU B C 1
ATOM 7730 O O . LEU B 1 303 ? 13.156 -10.766 -20.406 1 81 303 LEU B O 1
ATOM 7734 N N . TRP B 1 304 ? 11.461 -11.805 -19.469 1 83.56 304 TRP B N 1
ATOM 7735 C CA . TRP B 1 304 ? 10.508 -10.906 -20.094 1 83.56 304 TRP B CA 1
ATOM 7736 C C . TRP B 1 304 ? 10.648 -9.492 -19.547 1 83.56 304 TRP B C 1
ATOM 7738 O O . TRP B 1 304 ? 10.57 -8.508 -20.281 1 83.56 304 TRP B O 1
ATOM 7748 N N . VAL B 1 305 ? 10.859 -9.398 -18.25 1 85.31 305 VAL B N 1
ATOM 7749 C CA . VAL B 1 305 ? 10.969 -8.109 -17.578 1 85.31 305 VAL B CA 1
ATOM 7750 C C . VAL B 1 305 ? 12.156 -7.336 -18.141 1 85.31 305 VAL B C 1
ATOM 7752 O O . VAL B 1 305 ? 12.055 -6.137 -18.406 1 85.31 305 VAL B O 1
ATOM 7755 N N . TYR B 1 306 ? 13.242 -7.98 -18.438 1 82.31 306 TYR B N 1
ATOM 7756 C CA . TYR B 1 306 ? 14.438 -7.324 -18.938 1 82.31 306 TYR B CA 1
ATOM 7757 C C . TYR B 1 306 ? 14.352 -7.094 -20.438 1 82.31 306 TYR B C 1
ATOM 7759 O O . TYR B 1 306 ? 15.086 -6.27 -20.984 1 82.31 306 TYR B O 1
ATOM 7767 N N . SER B 1 307 ? 13.383 -7.746 -21.078 1 83.62 307 SER B N 1
ATOM 7768 C CA . SER B 1 307 ? 13.273 -7.621 -22.516 1 83.62 307 SER B CA 1
ATOM 7769 C C . SER B 1 307 ? 12.258 -6.547 -22.906 1 83.62 307 SER B C 1
ATOM 7771 O O . SER B 1 307 ? 12.344 -5.973 -23.984 1 83.62 307 SER B O 1
ATOM 7773 N N . PHE B 1 308 ? 11.375 -6.203 -21.938 1 86.94 308 PHE B N 1
ATOM 7774 C CA . PHE B 1 308 ? 10.312 -5.297 -22.359 1 86.94 308 PHE B CA 1
ATOM 7775 C C . PHE B 1 308 ? 10.133 -4.164 -21.359 1 86.94 308 PHE B C 1
ATOM 7777 O O . PHE B 1 308 ? 10.664 -3.068 -21.547 1 86.94 308 PHE B O 1
ATOM 7784 N N . PRO B 1 309 ? 9.602 -4.473 -20.203 1 84.81 309 PRO B N 1
ATOM 7785 C CA . PRO B 1 309 ? 9.352 -3.369 -19.266 1 84.81 309 PRO B CA 1
ATOM 7786 C C . PRO B 1 309 ? 10.625 -2.615 -18.891 1 84.81 309 PRO B C 1
ATOM 7788 O O . PRO B 1 309 ? 10.586 -1.396 -18.703 1 84.81 309 PRO B O 1
ATOM 7791 N N . ALA B 1 310 ? 11.68 -3.291 -18.766 1 84.94 310 ALA B N 1
ATOM 7792 C CA . ALA B 1 310 ? 12.938 -2.645 -18.406 1 84.94 310 ALA B CA 1
ATOM 7793 C C . ALA B 1 310 ? 13.43 -1.732 -19.516 1 84.94 310 ALA B C 1
ATOM 7795 O O . ALA B 1 310 ? 14.25 -0.841 -19.281 1 84.94 310 ALA B O 1
ATOM 7796 N N . LYS B 1 311 ? 12.914 -1.908 -20.688 1 88.06 311 LYS B N 1
ATOM 7797 C CA . LYS B 1 311 ? 13.391 -1.156 -21.844 1 88.06 311 LYS B CA 1
ATOM 7798 C C . LYS B 1 311 ? 12.492 0.047 -22.125 1 88.06 311 LYS B C 1
ATOM 7800 O O . LYS B 1 311 ? 12.789 0.856 -23 1 88.06 311 LYS B O 1
ATOM 7805 N N . TRP B 1 312 ? 11.516 0.162 -21.375 1 88.62 312 TRP B N 1
ATOM 7806 C CA . TRP B 1 312 ? 10.656 1.334 -21.516 1 88.62 312 TRP B CA 1
ATOM 7807 C C . TRP B 1 312 ? 11.391 2.602 -21.094 1 88.62 312 TRP B C 1
ATOM 7809 O O . TRP B 1 312 ? 12.219 2.572 -20.188 1 88.62 312 TRP B O 1
ATOM 7819 N N . PHE B 1 313 ? 11.07 3.695 -21.734 1 90.94 313 PHE B N 1
ATOM 7820 C CA . PHE B 1 313 ? 11.672 4.988 -21.422 1 90.94 313 PHE B CA 1
ATOM 7821 C C . PHE B 1 313 ? 11.359 5.391 -19.984 1 90.94 313 PHE B C 1
ATOM 7823 O O . PHE B 1 313 ? 12.211 5.938 -19.281 1 90.94 313 PHE B O 1
ATOM 7830 N N . THR B 1 314 ? 10.195 5 -19.531 1 89.75 314 THR B N 1
ATOM 7831 C CA . THR B 1 314 ? 9.742 5.379 -18.203 1 89.75 314 THR B CA 1
ATOM 7832 C C . THR B 1 314 ? 10.453 4.555 -17.125 1 89.75 314 THR B C 1
ATOM 7834 O O . THR B 1 314 ? 10.484 4.945 -15.961 1 89.75 314 THR B O 1
ATOM 7837 N N . SER B 1 315 ? 11.047 3.465 -17.5 1 91.19 315 SER B N 1
ATOM 7838 C CA . SER B 1 315 ? 11.711 2.602 -16.531 1 91.19 315 SER B CA 1
ATOM 7839 C C . SER B 1 315 ? 13.039 3.201 -16.078 1 91.19 315 SER B C 1
ATOM 7841 O O . SER B 1 315 ? 13.609 2.779 -15.07 1 91.19 315 SER B O 1
ATOM 7843 N N . GLN B 1 316 ? 13.477 4.258 -16.781 1 92.31 316 GLN B N 1
ATOM 7844 C CA . GLN B 1 316 ? 14.734 4.914 -16.422 1 92.31 316 GLN B CA 1
ATOM 7845 C C . GLN B 1 316 ? 14.633 5.57 -15.055 1 92.31 316 GLN B C 1
ATOM 7847 O O . GLN B 1 316 ? 15.617 5.641 -14.312 1 92.31 316 GLN B O 1
ATOM 7852 N N . VAL B 1 317 ? 13.453 5.969 -14.734 1 92.31 317 VAL B N 1
ATOM 7853 C CA . VAL B 1 317 ? 13.234 6.605 -13.438 1 92.31 317 VAL B CA 1
ATOM 7854 C C . VAL B 1 317 ? 13.484 5.598 -12.312 1 92.31 317 VAL B C 1
ATOM 7856 O O . VAL B 1 317 ? 13.977 5.961 -11.242 1 92.31 317 VAL B O 1
ATOM 7859 N N . ILE B 1 318 ? 13.203 4.395 -12.602 1 91.88 318 ILE B N 1
ATOM 7860 C CA . ILE B 1 318 ? 13.367 3.346 -11.602 1 91.88 318 ILE B CA 1
ATOM 7861 C C . ILE B 1 318 ? 14.836 2.939 -11.508 1 91.88 318 ILE B C 1
ATOM 7863 O O . ILE B 1 318 ? 15.383 2.84 -10.406 1 91.88 318 ILE B O 1
ATOM 7867 N N . PHE B 1 319 ? 15.469 2.801 -12.594 1 89 319 PHE B N 1
ATOM 7868 C CA . PHE B 1 319 ? 16.844 2.303 -12.633 1 89 319 PHE B CA 1
ATOM 7869 C C . PHE B 1 319 ? 17.812 3.365 -12.141 1 89 319 PHE B C 1
ATOM 7871 O O . PHE B 1 319 ? 18.906 3.043 -11.68 1 89 319 PHE B O 1
ATOM 7878 N N . ASN B 1 320 ? 17.406 4.594 -12.18 1 92.19 320 ASN B N 1
ATOM 7879 C CA . ASN B 1 320 ? 18.297 5.66 -11.758 1 92.19 320 ASN B CA 1
ATOM 7880 C C . ASN B 1 320 ? 17.844 6.289 -10.445 1 92.19 320 ASN B C 1
ATOM 7882 O O . ASN B 1 320 ? 18.156 7.449 -10.172 1 92.19 320 ASN B O 1
ATOM 7886 N N . SER B 1 321 ? 17.125 5.531 -9.695 1 91.44 321 SER B N 1
ATOM 7887 C CA . SER B 1 321 ? 16.672 6.004 -8.398 1 91.44 321 SER B CA 1
ATOM 7888 C C . SER B 1 321 ? 17.844 6.23 -7.445 1 91.44 321 SER B C 1
ATOM 7890 O O . SER B 1 321 ? 17.703 6.914 -6.43 1 91.44 321 SER B O 1
ATOM 7892 N N . TYR B 1 322 ? 19.047 5.777 -7.742 1 88.06 322 TYR B N 1
ATOM 7893 C CA . TYR B 1 322 ? 20.234 5.906 -6.895 1 88.06 322 TYR B CA 1
ATOM 7894 C C . TYR B 1 322 ? 20.672 7.363 -6.789 1 88.06 322 TYR B C 1
ATOM 7896 O O . TYR B 1 322 ? 21.375 7.738 -5.848 1 88.06 322 TYR B O 1
ATOM 7904 N N . VAL B 1 323 ? 20.219 8.117 -7.73 1 93.5 323 VAL B N 1
ATOM 7905 C CA . VAL B 1 323 ? 20.578 9.531 -7.742 1 93.5 323 VAL B CA 1
ATOM 7906 C C . VAL B 1 323 ? 19.922 10.234 -6.555 1 93.5 323 VAL B C 1
ATOM 7908 O O . VAL B 1 323 ? 20.406 11.281 -6.105 1 93.5 323 VAL B O 1
ATOM 7911 N N . ALA B 1 324 ? 18.891 9.617 -6.047 1 95.75 324 ALA B N 1
ATOM 7912 C CA . ALA B 1 324 ? 18.219 10.172 -4.879 1 95.75 324 ALA B CA 1
ATOM 7913 C C . ALA B 1 324 ? 19.141 10.195 -3.666 1 95.75 324 ALA B C 1
ATOM 7915 O O . ALA B 1 324 ? 19 11.047 -2.783 1 95.75 324 ALA B O 1
ATOM 7916 N N . LEU B 1 325 ? 20.141 9.344 -3.602 1 95.19 325 LEU B N 1
ATOM 7917 C CA . LEU B 1 325 ? 21.125 9.352 -2.527 1 95.19 325 LEU B CA 1
ATOM 7918 C C . LEU B 1 325 ? 21.953 10.633 -2.553 1 95.19 325 LEU B C 1
ATOM 7920 O O . LEU B 1 325 ? 22.266 11.195 -1.501 1 95.19 325 LEU B O 1
ATOM 7924 N N . ASP B 1 326 ? 22.25 11.047 -3.736 1 96.94 326 ASP B N 1
ATOM 7925 C CA . ASP B 1 326 ? 22.984 12.289 -3.893 1 96.94 326 ASP B CA 1
ATOM 7926 C C . ASP B 1 326 ? 22.188 13.484 -3.373 1 96.94 326 ASP B C 1
ATOM 7928 O O . ASP B 1 326 ? 22.75 14.445 -2.852 1 96.94 326 ASP B O 1
ATOM 7932 N N . THR B 1 327 ? 20.891 13.383 -3.533 1 98.19 327 THR B N 1
ATOM 7933 C CA . THR B 1 327 ? 20.047 14.43 -2.977 1 98.19 327 THR B CA 1
ATOM 7934 C C . THR B 1 327 ? 20.203 14.508 -1.46 1 98.19 327 THR B C 1
ATOM 7936 O O . THR B 1 327 ? 20.297 15.594 -0.893 1 98.19 327 THR B O 1
ATOM 7939 N N . PHE B 1 328 ? 20.281 13.414 -0.835 1 98.12 328 PHE B N 1
ATOM 7940 C CA . PHE B 1 328 ? 20.391 13.391 0.619 1 98.12 328 PHE B CA 1
ATOM 7941 C C . PHE B 1 328 ? 21.766 13.883 1.07 1 98.12 328 PHE B C 1
ATOM 7943 O O . PHE B 1 328 ? 21.875 14.586 2.076 1 98.12 328 PHE B O 1
ATOM 7950 N N . PHE B 1 329 ? 22.812 13.508 0.359 1 98.25 329 PHE B N 1
ATOM 7951 C CA . PHE B 1 329 ? 24.141 14.039 0.677 1 98.25 329 PHE B CA 1
ATOM 7952 C C . PHE B 1 329 ? 24.172 15.555 0.493 1 98.25 329 PHE B C 1
ATOM 7954 O O . PHE B 1 329 ? 24.703 16.281 1.337 1 98.25 329 PHE B O 1
ATOM 7961 N N . PHE B 1 330 ? 23.594 15.977 -0.617 1 98.31 330 PHE B N 1
ATOM 7962 C CA . PHE B 1 330 ? 23.5 17.406 -0.899 1 98.31 330 PHE B CA 1
ATOM 7963 C C . PHE B 1 330 ? 22.781 18.125 0.226 1 98.31 330 PHE B C 1
ATOM 7965 O O . PHE B 1 330 ? 23.25 19.156 0.711 1 98.31 330 PHE B O 1
ATOM 7972 N N . LEU B 1 331 ? 21.641 17.594 0.668 1 98.12 331 LEU B N 1
ATOM 7973 C CA . LEU B 1 331 ? 20.844 18.203 1.73 1 98.12 331 LEU B CA 1
ATOM 7974 C C . LEU B 1 331 ? 21.625 18.203 3.047 1 98.12 331 LEU B C 1
ATOM 7976 O O . LEU B 1 331 ? 21.547 19.172 3.812 1 98.12 331 LEU B O 1
ATOM 7980 N N . GLY B 1 332 ? 22.328 17.109 3.303 1 97.31 332 GLY B N 1
ATOM 7981 C CA . GLY B 1 332 ? 23.156 17.047 4.496 1 97.31 332 GLY B CA 1
ATOM 7982 C C . GLY B 1 332 ? 24.203 18.125 4.551 1 97.31 332 GLY B C 1
ATOM 7983 O O . GLY B 1 332 ? 24.344 18.828 5.559 1 97.31 332 GLY B O 1
ATOM 7984 N N . GLY B 1 333 ? 24.922 18.312 3.455 1 97.94 333 GLY B N 1
ATOM 7985 C CA . GLY B 1 333 ? 25.938 19.359 3.385 1 97.94 333 GLY B CA 1
ATOM 7986 C C . GLY B 1 333 ? 25.344 20.75 3.496 1 97.94 333 GLY B C 1
ATOM 7987 O O . GLY B 1 333 ? 25.891 21.609 4.207 1 97.94 333 GLY B O 1
ATOM 7988 N N . LEU B 1 334 ? 24.25 20.938 2.836 1 98.06 334 LEU B N 1
ATOM 7989 C CA . LEU B 1 334 ? 23.609 22.25 2.818 1 98.06 334 LEU B CA 1
ATOM 7990 C C . LEU B 1 334 ? 23.141 22.641 4.215 1 98.06 334 LEU B C 1
ATOM 7992 O O . LEU B 1 334 ? 23.391 23.75 4.672 1 98.06 334 LEU B O 1
ATOM 7996 N N . LEU B 1 335 ? 22.484 21.734 4.879 1 95.5 335 LEU B N 1
ATOM 7997 C CA . LEU B 1 335 ? 21.891 22.031 6.176 1 95.5 335 LEU B CA 1
ATOM 7998 C C . LEU B 1 335 ? 22.969 22.25 7.238 1 95.5 335 LEU B C 1
ATOM 8000 O O . LEU B 1 335 ? 22.844 23.125 8.094 1 95.5 335 LEU B O 1
ATOM 8004 N N . VAL B 1 336 ? 24 21.422 7.203 1 95.75 336 VAL B N 1
ATOM 8005 C CA . VAL B 1 336 ? 25.078 21.562 8.18 1 95.75 336 VAL B CA 1
ATOM 8006 C C . VAL B 1 336 ? 25.766 22.906 7.992 1 95.75 336 VAL B C 1
ATOM 8008 O O . VAL B 1 336 ? 26.062 23.609 8.969 1 95.75 336 VAL B O 1
ATOM 8011 N N . ALA B 1 337 ? 25.984 23.266 6.777 1 96.38 337 ALA B N 1
ATOM 8012 C CA . ALA B 1 337 ? 26.641 24.547 6.488 1 96.38 337 ALA B CA 1
ATOM 8013 C C . ALA B 1 337 ? 25.719 25.719 6.859 1 96.38 337 ALA B C 1
ATOM 8015 O O . ALA B 1 337 ? 26.156 26.656 7.539 1 96.38 337 ALA B O 1
ATOM 8016 N N . TYR B 1 338 ? 24.516 25.641 6.434 1 93.69 338 TYR B N 1
ATOM 8017 C CA . TYR B 1 338 ? 23.562 26.719 6.672 1 93.69 338 TYR B CA 1
ATOM 8018 C C . TYR B 1 338 ? 23.359 26.938 8.164 1 93.69 338 TYR B C 1
ATOM 8020 O O . TYR B 1 338 ? 23.406 28.078 8.633 1 93.69 338 TYR B O 1
ATOM 8028 N N . THR B 1 339 ? 23.156 25.922 8.914 1 90.81 339 THR B N 1
ATOM 8029 C CA . THR B 1 339 ? 22.953 26.016 10.359 1 90.81 339 THR B CA 1
ATOM 8030 C C . THR B 1 339 ? 24.25 26.359 11.07 1 90.81 339 THR B C 1
ATOM 8032 O O . THR B 1 339 ? 24.266 27.094 12.055 1 90.81 339 THR B O 1
ATOM 8035 N N . GLY B 1 340 ? 25.344 25.781 10.617 1 92.56 340 GLY B N 1
ATOM 8036 C CA . GLY B 1 340 ? 26.656 26.094 11.188 1 92.56 340 GLY B CA 1
ATOM 8037 C C . GLY B 1 340 ? 27 27.562 11.109 1 92.56 340 GLY B C 1
ATOM 8038 O O . GLY B 1 340 ? 27.438 28.156 12.102 1 92.56 340 GLY B O 1
ATOM 8039 N N . PHE B 1 341 ? 26.797 28.156 10 1 93.31 341 PHE B N 1
ATOM 8040 C CA . PHE B 1 341 ? 27.109 29.562 9.82 1 93.31 341 PHE B CA 1
ATOM 8041 C C . PHE B 1 341 ? 26.172 30.438 10.641 1 93.31 341 PHE B C 1
ATOM 8043 O O . PHE B 1 341 ? 26.578 31.484 11.141 1 93.31 341 PHE B O 1
ATOM 8050 N N . LYS B 1 342 ? 24.953 29.984 10.672 1 88.25 342 LYS B N 1
ATOM 8051 C CA . LYS B 1 342 ? 24 30.719 11.508 1 88.25 342 LYS B CA 1
ATOM 8052 C C . LYS B 1 342 ? 24.453 30.734 12.969 1 88.25 342 LYS B C 1
ATOM 8054 O O . LYS B 1 342 ? 24.375 31.781 13.625 1 88.25 342 LYS B O 1
ATOM 8059 N N . TYR B 1 343 ? 24.953 29.625 13.406 1 88 343 TYR B N 1
ATOM 8060 C CA . TYR B 1 343 ? 25.438 29.516 14.773 1 88 343 TYR B CA 1
ATOM 8061 C C . TYR B 1 343 ? 26.719 30.312 14.961 1 88 343 TYR B C 1
ATOM 8063 O O . TYR B 1 343 ? 26.922 30.953 15.992 1 88 343 TYR B O 1
ATOM 8071 N N . MET B 1 344 ? 27.562 30.25 14.078 1 89.94 344 MET B N 1
ATOM 8072 C CA . MET B 1 344 ? 28.828 30.969 14.164 1 89.94 344 MET B CA 1
ATOM 8073 C C . MET B 1 344 ? 28.609 32.469 14.117 1 89.94 344 MET B C 1
ATOM 8075 O O . MET B 1 344 ? 29.344 33.25 14.758 1 89.94 344 MET B O 1
ATOM 8079 N N . SER B 1 345 ? 27.656 32.875 13.383 1 87.56 345 SER B N 1
ATOM 8080 C CA . SER B 1 345 ? 27.312 34.312 13.32 1 87.56 345 SER B CA 1
ATOM 8081 C C . SER B 1 345 ? 26.781 34.812 14.656 1 87.56 345 SER B C 1
ATOM 8083 O O . SER B 1 345 ? 27.062 35.938 15.062 1 87.56 345 SER B O 1
ATOM 8085 N N . LYS B 1 346 ? 26.062 34 15.227 1 85.44 346 LYS B N 1
ATOM 8086 C CA . LYS B 1 346 ? 25.5 34.344 16.531 1 85.44 346 LYS B CA 1
ATOM 8087 C C . LYS B 1 346 ? 26.562 34.344 17.609 1 85.44 346 LYS B C 1
ATOM 8089 O O . LYS B 1 346 ? 26.516 35.156 18.547 1 85.44 346 LYS B O 1
ATOM 8094 N N . SER B 1 347 ? 27.547 33.438 17.547 1 85.88 347 SER B N 1
ATOM 8095 C CA . SER B 1 347 ? 28.562 33.281 18.578 1 85.88 347 SER B CA 1
ATOM 8096 C C . SER B 1 347 ? 29.859 34 18.203 1 85.88 347 SER B C 1
ATOM 8098 O O . SER B 1 347 ? 30.875 33.844 18.875 1 85.88 347 SER B O 1
ATOM 8100 N N . VAL B 1 348 ? 29.922 34.719 17.328 1 81.69 348 VAL B N 1
ATOM 8101 C CA . VAL B 1 348 ? 31.078 35.469 16.812 1 81.69 348 VAL B CA 1
ATOM 8102 C C . VAL B 1 348 ? 32.25 34.5 16.594 1 81.69 348 VAL B C 1
ATOM 8104 O O . VAL B 1 348 ? 33.344 34.75 17.094 1 81.69 348 VAL B O 1
ATOM 8107 N N . GLY B 1 349 ? 31.891 33.281 16.094 1 77.44 349 GLY B N 1
ATOM 8108 C CA . GLY B 1 349 ? 32.906 32.375 15.633 1 77.44 349 GLY B CA 1
ATOM 8109 C C . GLY B 1 349 ? 33.25 31.297 16.656 1 77.44 349 GLY B C 1
ATOM 8110 O O . GLY B 1 349 ? 34 30.375 16.359 1 77.44 349 GLY B O 1
ATOM 8111 N N . ARG B 1 350 ? 32.812 31.406 17.906 1 79.69 350 ARG B N 1
ATOM 8112 C CA . ARG B 1 350 ? 33.188 30.453 18.953 1 79.69 350 ARG B CA 1
ATOM 8113 C C . ARG B 1 350 ? 32.156 29.344 19.062 1 79.69 350 ARG B C 1
ATOM 8115 O O . ARG B 1 350 ? 31.156 29.469 19.781 1 79.69 350 ARG B O 1
ATOM 8122 N N . VAL B 1 351 ? 32.281 28.312 18.25 1 82.81 351 VAL B N 1
ATOM 8123 C CA . VAL B 1 351 ? 31.344 27.188 18.281 1 82.81 351 VAL B CA 1
ATOM 8124 C C . VAL B 1 351 ? 32.062 25.953 18.859 1 82.81 351 VAL B C 1
ATOM 8126 O O . VAL B 1 351 ? 33.219 25.719 18.578 1 82.81 351 VAL B O 1
ATOM 8129 N N . ASN B 1 352 ? 31.5 25.297 19.906 1 86.31 352 ASN B N 1
ATOM 8130 C CA . ASN B 1 352 ? 31.984 24.016 20.422 1 86.31 352 ASN B CA 1
ATOM 8131 C C . ASN B 1 352 ? 31.594 22.859 19.5 1 86.31 352 ASN B C 1
ATOM 8133 O O . ASN B 1 352 ? 30.516 22.281 19.656 1 86.31 352 ASN B O 1
ATOM 8137 N N . TRP B 1 353 ? 32.469 22.484 18.703 1 89.12 353 TRP B N 1
ATOM 8138 C CA . TRP B 1 353 ? 32.188 21.484 17.672 1 89.12 353 TRP B CA 1
ATOM 8139 C C . TRP B 1 353 ? 32.094 20.094 18.281 1 89.12 353 TRP B C 1
ATOM 8141 O O . TRP B 1 353 ? 31.5 19.188 17.703 1 89.12 353 TRP B O 1
ATOM 8151 N N . LEU B 1 354 ? 32.688 19.859 19.422 1 90.69 354 LEU B N 1
ATOM 8152 C CA . LEU B 1 354 ? 32.531 18.578 20.094 1 90.69 354 LEU B CA 1
ATOM 8153 C C . LEU B 1 354 ? 31.094 18.344 20.516 1 90.69 354 LEU B C 1
ATOM 8155 O O . LEU B 1 354 ? 30.594 17.219 20.422 1 90.69 354 LEU B O 1
ATOM 8159 N N . VAL B 1 355 ? 30.5 19.359 20.922 1 88.19 355 VAL B N 1
ATOM 8160 C CA . VAL B 1 355 ? 29.109 19.25 21.328 1 88.19 355 VAL B CA 1
ATOM 8161 C C . VAL B 1 355 ? 28.25 18.969 20.094 1 88.19 355 VAL B C 1
ATOM 8163 O O . VAL B 1 355 ? 27.266 18.219 20.172 1 88.19 355 VAL B O 1
ATOM 8166 N N . ALA B 1 356 ? 28.625 19.578 19 1 90.56 356 ALA B N 1
ATOM 8167 C CA . ALA B 1 356 ? 27.891 19.344 17.766 1 90.56 356 ALA B CA 1
ATOM 8168 C C . ALA B 1 356 ? 27.984 17.891 17.328 1 90.56 356 ALA B C 1
ATOM 8170 O O . ALA B 1 356 ? 27 17.297 16.875 1 90.56 356 ALA B O 1
ATOM 8171 N N . ILE B 1 357 ? 29.172 17.344 17.484 1 94.62 357 ILE B N 1
ATOM 8172 C CA . ILE B 1 357 ? 29.391 15.945 17.109 1 94.62 357 ILE B CA 1
ATOM 8173 C C . ILE B 1 357 ? 28.594 15.031 18.047 1 94.62 357 ILE B C 1
ATOM 8175 O O . ILE B 1 357 ? 27.953 14.086 17.578 1 94.62 357 ILE B O 1
ATOM 8179 N N . VAL B 1 358 ? 28.562 15.32 19.281 1 93.12 358 VAL B N 1
ATOM 8180 C CA . VAL B 1 358 ? 27.828 14.516 20.266 1 93.12 358 VAL B CA 1
ATOM 8181 C C . VAL B 1 358 ? 26.328 14.641 20.016 1 93.12 358 VAL B C 1
ATOM 8183 O O . VAL B 1 358 ? 25.594 13.656 20.109 1 93.12 358 VAL B O 1
ATOM 8186 N N . HIS B 1 359 ? 25.938 15.812 19.719 1 91.06 359 HIS B N 1
ATOM 8187 C CA . HIS B 1 359 ? 24.516 16.047 19.422 1 91.06 359 HIS B CA 1
ATOM 8188 C C . HIS B 1 359 ? 24.062 15.188 18.234 1 91.06 359 HIS B C 1
ATOM 8190 O O . HIS B 1 359 ? 23.016 14.547 18.312 1 91.06 359 HIS B O 1
ATOM 8196 N N . ARG B 1 360 ? 24.766 15.203 17.266 1 93.38 360 ARG B N 1
ATOM 8197 C CA . ARG B 1 360 ? 24.422 14.43 16.078 1 93.38 360 ARG B CA 1
ATOM 8198 C C . ARG B 1 360 ? 24.438 12.93 16.375 1 93.38 360 ARG B C 1
ATOM 8200 O O . ARG B 1 360 ? 23.562 12.188 15.938 1 93.38 360 ARG B O 1
ATOM 8207 N N . TYR B 1 361 ? 25.484 12.5 17.109 1 95.75 361 TYR B N 1
ATOM 8208 C CA . TYR B 1 361 ? 25.625 11.094 17.469 1 95.75 361 TYR B CA 1
ATOM 8209 C C . TYR B 1 361 ? 24.406 10.625 18.266 1 95.75 361 TYR B C 1
ATOM 8211 O O . TYR B 1 361 ? 23.844 9.562 17.984 1 95.75 361 TYR B O 1
ATOM 8219 N N . ILE B 1 362 ? 23.969 11.453 19.188 1 94.94 362 ILE B N 1
ATOM 8220 C CA . ILE B 1 362 ? 22.859 11.078 20.047 1 94.94 362 ILE B CA 1
ATOM 8221 C C . ILE B 1 362 ? 21.547 11.18 19.281 1 94.94 362 ILE B C 1
ATOM 8223 O O . ILE B 1 362 ? 20.594 10.445 19.562 1 94.94 362 ILE B O 1
ATOM 8227 N N . ARG B 1 363 ? 21.531 11.945 18.312 1 92.62 363 ARG B N 1
ATOM 8228 C CA . ARG B 1 363 ? 20.328 12.141 17.531 1 92.62 363 ARG B CA 1
ATOM 8229 C C . ARG B 1 363 ? 20.062 10.938 16.625 1 92.62 363 ARG B C 1
ATOM 8231 O O . ARG B 1 363 ? 18.906 10.523 16.453 1 92.62 363 ARG B O 1
ATOM 8238 N N . ILE B 1 364 ? 21.047 10.273 16.156 1 95.19 364 ILE B N 1
ATOM 8239 C CA . ILE B 1 364 ? 20.875 9.266 15.102 1 95.19 364 ILE B CA 1
ATOM 8240 C C . ILE B 1 364 ? 21.062 7.871 15.688 1 95.19 364 ILE B C 1
ATOM 8242 O O . ILE B 1 364 ? 20.359 6.934 15.32 1 95.19 364 ILE B O 1
ATOM 8246 N N . THR B 1 365 ? 21.891 7.66 16.672 1 97.19 365 THR B N 1
ATOM 8247 C CA . THR B 1 365 ? 22.391 6.359 17.109 1 97.19 365 THR B CA 1
ATOM 8248 C C . THR B 1 365 ? 21.297 5.602 17.875 1 97.19 365 THR B C 1
ATOM 8250 O O . THR B 1 365 ? 21.141 4.391 17.703 1 97.19 365 THR B O 1
ATOM 8253 N N . PRO B 1 366 ? 20.5 6.254 18.719 1 96.06 366 PRO B N 1
ATOM 8254 C CA . PRO B 1 366 ? 19.516 5.488 19.484 1 96.06 366 PRO B CA 1
ATOM 8255 C C . PRO B 1 366 ? 18.484 4.793 18.594 1 96.06 366 PRO B C 1
ATOM 8257 O O . PRO B 1 366 ? 18.172 3.621 18.797 1 96.06 366 PRO B O 1
ATOM 8260 N N . ALA B 1 367 ? 17.953 5.477 17.609 1 97 367 ALA B N 1
ATOM 8261 C CA . ALA B 1 367 ? 17.016 4.855 16.688 1 97 367 ALA B CA 1
ATOM 8262 C C . ALA B 1 367 ? 17.672 3.697 15.938 1 97 367 ALA B C 1
ATOM 8264 O O . ALA B 1 367 ? 17.062 2.639 15.758 1 97 367 ALA B O 1
ATOM 8265 N N . MET B 1 368 ? 18.891 3.877 15.508 1 97.56 368 MET B N 1
ATOM 8266 C CA . MET B 1 368 ? 19.609 2.82 14.812 1 97.56 368 MET B CA 1
ATOM 8267 C C . MET B 1 368 ? 19.844 1.627 15.734 1 97.56 368 MET B C 1
ATOM 8269 O O . MET B 1 368 ? 19.75 0.477 15.305 1 97.56 368 MET B O 1
ATOM 8273 N N . ALA B 1 369 ? 20.141 1.925 16.984 1 96.75 369 ALA B N 1
ATOM 8274 C CA . ALA B 1 369 ? 20.391 0.865 17.953 1 96.75 369 ALA B CA 1
ATOM 8275 C C . ALA B 1 369 ? 19.156 -0.012 18.141 1 96.75 369 ALA B C 1
ATOM 8277 O O . ALA B 1 369 ? 19.25 -1.24 18.172 1 96.75 369 ALA B O 1
ATOM 8278 N N . VAL B 1 370 ? 18.031 0.587 18.234 1 96.5 370 VAL B N 1
ATOM 8279 C CA . VAL B 1 370 ? 16.797 -0.167 18.422 1 96.5 370 VAL B CA 1
ATOM 8280 C C . VAL B 1 370 ? 16.5 -0.987 17.172 1 96.5 370 VAL B C 1
ATOM 8282 O O . VAL B 1 370 ? 16.047 -2.127 17.25 1 96.5 370 VAL B O 1
ATOM 8285 N N . VAL B 1 371 ? 16.766 -0.442 16 1 97.38 371 VAL B N 1
ATOM 8286 C CA . VAL B 1 371 ? 16.547 -1.159 14.75 1 97.38 371 VAL B CA 1
ATOM 8287 C C . VAL B 1 371 ? 17.484 -2.359 14.664 1 97.38 371 VAL B C 1
ATOM 8289 O O . VAL B 1 371 ? 17.078 -3.436 14.211 1 97.38 371 VAL B O 1
ATOM 8292 N N . ILE B 1 372 ? 18.734 -2.176 15.102 1 96.94 372 ILE B N 1
ATOM 8293 C CA . ILE B 1 372 ? 19.688 -3.279 15.109 1 96.94 372 ILE B CA 1
ATOM 8294 C C . ILE B 1 372 ? 19.188 -4.383 16.047 1 96.94 372 ILE B C 1
ATOM 8296 O O . ILE B 1 372 ? 19.234 -5.562 15.688 1 96.94 372 ILE B O 1
ATOM 8300 N N . LEU B 1 373 ? 18.672 -4.008 17.203 1 96.06 373 LEU B N 1
ATOM 8301 C CA . LEU B 1 373 ? 18.156 -4.977 18.156 1 96.06 373 LEU B CA 1
ATOM 8302 C C . LEU B 1 373 ? 16.969 -5.738 17.578 1 96.06 373 LEU B C 1
ATOM 8304 O O . LEU B 1 373 ? 16.922 -6.965 17.656 1 96.06 373 LEU B O 1
ATOM 8308 N N . LEU B 1 374 ? 16.047 -5.051 16.984 1 96.44 374 LEU B N 1
ATOM 8309 C CA . LEU B 1 374 ? 14.867 -5.668 16.391 1 96.44 374 LEU B CA 1
ATOM 8310 C C . LEU B 1 374 ? 15.242 -6.527 15.195 1 96.44 374 LEU B C 1
ATOM 8312 O O . LEU B 1 374 ? 14.688 -7.613 15.008 1 96.44 374 LEU B O 1
ATOM 8316 N N . TYR B 1 375 ? 16.156 -6.027 14.398 1 96.62 375 TYR B N 1
ATOM 8317 C CA . TYR B 1 375 ? 16.578 -6.734 13.188 1 96.62 375 TYR B CA 1
ATOM 8318 C C . TYR B 1 375 ? 17.328 -8.008 13.539 1 96.62 375 TYR B C 1
ATOM 8320 O O . TYR B 1 375 ? 17.156 -9.039 12.883 1 96.62 375 TYR B O 1
ATOM 8328 N N . THR B 1 376 ? 18.078 -8.016 14.594 1 95.38 376 THR B N 1
ATOM 8329 C CA . THR B 1 376 ? 18.938 -9.133 14.961 1 95.38 376 THR B CA 1
ATOM 8330 C C . THR B 1 376 ? 18.141 -10.211 15.688 1 95.38 376 THR B C 1
ATOM 8332 O O . THR B 1 376 ? 18.266 -11.398 15.383 1 95.38 376 THR B O 1
ATOM 8335 N N . PHE B 1 377 ? 17.219 -9.852 16.547 1 95.06 377 PHE B N 1
ATOM 8336 C CA . PHE B 1 377 ? 16.688 -10.844 17.469 1 95.06 377 PHE B CA 1
ATOM 8337 C C . PHE B 1 377 ? 15.203 -11.078 17.203 1 95.06 377 PHE B C 1
ATOM 8339 O O . PHE B 1 377 ? 14.656 -12.117 17.578 1 95.06 377 PHE B O 1
ATOM 8346 N N . VAL B 1 378 ? 14.539 -10.227 16.562 1 94.81 378 VAL B N 1
ATOM 8347 C CA . VAL B 1 378 ? 13.102 -10.375 16.375 1 94.81 378 VAL B CA 1
ATOM 8348 C C . VAL B 1 378 ? 12.797 -10.672 14.898 1 94.81 378 VAL B C 1
ATOM 8350 O O . VAL B 1 378 ? 11.961 -11.523 14.594 1 94.81 378 VAL B O 1
ATOM 8353 N N . TYR B 1 379 ? 13.453 -10.031 13.961 1 95 379 TYR B N 1
ATOM 8354 C CA . TYR B 1 379 ? 13.188 -10.047 12.523 1 95 379 TYR B CA 1
ATOM 8355 C C . TYR B 1 379 ? 13.195 -11.469 11.984 1 95 379 TYR B C 1
ATOM 8357 O O . TYR B 1 379 ? 12.344 -11.836 11.18 1 95 379 TYR B O 1
ATOM 8365 N N . PRO B 1 380 ? 14.102 -12.383 12.422 1 93 380 PRO B N 1
ATOM 8366 C CA . PRO B 1 380 ? 14.125 -13.742 11.875 1 93 380 PRO B CA 1
ATOM 8367 C C . PRO B 1 380 ? 12.852 -14.523 12.172 1 93 380 PRO B C 1
ATOM 8369 O O . PRO B 1 380 ? 12.523 -15.477 11.461 1 93 380 PRO B O 1
ATOM 8372 N N . TYR B 1 381 ? 12.086 -14.117 13.18 1 92.38 381 TYR B N 1
ATOM 8373 C CA . TYR B 1 381 ? 10.906 -14.859 13.602 1 92.38 381 TYR B CA 1
ATOM 8374 C C . TYR B 1 381 ? 9.633 -14.258 13.008 1 92.38 381 TYR B C 1
ATOM 8376 O O . TYR B 1 381 ? 8.539 -14.773 13.227 1 92.38 381 TYR B O 1
ATOM 8384 N N . LEU B 1 382 ? 9.75 -13.25 12.195 1 91 382 LEU B N 1
ATOM 8385 C CA . LEU B 1 382 ? 8.586 -12.539 11.68 1 91 382 LEU B CA 1
ATOM 8386 C C . LEU B 1 382 ? 8.078 -13.195 10.398 1 91 382 LEU B C 1
ATOM 8388 O O . LEU B 1 382 ? 6.934 -12.977 9.992 1 91 382 LEU B O 1
ATOM 8392 N N . GLY B 1 383 ? 8.945 -13.977 9.773 1 89.94 383 GLY B N 1
ATOM 8393 C CA . GLY B 1 383 ? 8.539 -14.5 8.484 1 89.94 383 GLY B CA 1
ATOM 8394 C C . GLY B 1 383 ? 8.875 -15.969 8.305 1 89.94 383 GLY B C 1
ATOM 8395 O O . GLY B 1 383 ? 9.516 -16.578 9.164 1 89.94 383 GLY B O 1
ATOM 8396 N N . GLU B 1 384 ? 8.273 -16.516 7.289 1 90.81 384 GLU B N 1
ATOM 8397 C CA . GLU B 1 384 ? 8.547 -17.875 6.824 1 90.81 384 GLU B CA 1
ATOM 8398 C C . GLU B 1 384 ? 8.312 -18 5.32 1 90.81 384 GLU B C 1
ATOM 8400 O O . GLU B 1 384 ? 7.566 -17.219 4.734 1 90.81 384 GLU B O 1
ATOM 8405 N N . GLY B 1 385 ? 8.984 -18.938 4.73 1 91.31 385 GLY B N 1
ATOM 8406 C CA . GLY B 1 385 ? 8.875 -19.156 3.297 1 91.31 385 GLY B CA 1
ATOM 8407 C C . GLY B 1 385 ? 10.109 -19.797 2.697 1 91.31 385 GLY B C 1
ATOM 8408 O O . GLY B 1 385 ? 11.109 -20 3.389 1 91.31 385 GLY B O 1
ATOM 8409 N N . PRO B 1 386 ? 10.016 -20.109 1.482 1 91.88 386 PRO B N 1
ATOM 8410 C CA . PRO B 1 386 ? 11.125 -20.797 0.832 1 91.88 386 PRO B CA 1
ATOM 8411 C C . PRO B 1 386 ? 12.414 -19.984 0.832 1 91.88 386 PRO B C 1
ATOM 8413 O O . PRO B 1 386 ? 13.5 -20.547 1.051 1 91.88 386 PRO B O 1
ATOM 8416 N N . PHE B 1 387 ? 12.328 -18.688 0.658 1 91.19 387 PHE B N 1
ATOM 8417 C CA . PHE B 1 387 ? 13.523 -17.859 0.528 1 91.19 387 PHE B CA 1
ATOM 8418 C C . PHE B 1 387 ? 13.828 -17.141 1.837 1 91.19 387 PHE B C 1
ATOM 8420 O O . PHE B 1 387 ? 14.727 -16.297 1.894 1 91.19 387 PHE B O 1
ATOM 8427 N N . TRP B 1 388 ? 13.125 -17.406 2.895 1 91.88 388 TRP B N 1
ATOM 8428 C CA . TRP B 1 388 ? 13.297 -16.703 4.156 1 91.88 388 TRP B CA 1
ATOM 8429 C C . TRP B 1 388 ? 14.664 -17 4.77 1 91.88 388 TRP B C 1
ATOM 8431 O O . TRP B 1 388 ? 15.195 -16.188 5.531 1 91.88 388 TRP B O 1
ATOM 8441 N N . TYR B 1 389 ? 15.297 -18.141 4.43 1 89.19 389 TYR B N 1
ATOM 8442 C CA . TYR B 1 389 ? 16.609 -18.484 4.965 1 89.19 389 TYR B CA 1
ATOM 8443 C C . TYR B 1 389 ? 17.641 -17.438 4.602 1 89.19 389 TYR B C 1
ATOM 8445 O O . TYR B 1 389 ? 18.594 -17.203 5.359 1 89.19 389 TYR B O 1
ATOM 8453 N N . GLN B 1 390 ? 17.453 -16.797 3.453 1 87.94 390 GLN B N 1
ATOM 8454 C CA . GLN B 1 390 ? 18.375 -15.758 3.035 1 87.94 390 GLN B CA 1
ATOM 8455 C C . GLN B 1 390 ? 18.344 -14.578 4.004 1 87.94 390 GLN B C 1
ATOM 8457 O O . GLN B 1 390 ? 19.375 -13.961 4.273 1 87.94 390 GLN B O 1
ATOM 8462 N N . ARG B 1 391 ? 17.172 -14.266 4.496 1 88.12 391 ARG B N 1
ATOM 8463 C CA . ARG B 1 391 ? 17 -13.156 5.438 1 88.12 391 ARG B CA 1
ATOM 8464 C C . ARG B 1 391 ? 17.594 -13.516 6.801 1 88.12 391 ARG B C 1
ATOM 8466 O O . ARG B 1 391 ? 18.172 -12.656 7.477 1 88.12 391 ARG B O 1
ATOM 8473 N N . VAL B 1 392 ? 17.453 -14.797 7.129 1 88.44 392 VAL B N 1
ATOM 8474 C CA . VAL B 1 392 ? 18.047 -15.266 8.375 1 88.44 392 VAL B CA 1
ATOM 8475 C C . VAL B 1 392 ? 19.578 -15.18 8.281 1 88.44 392 VAL B C 1
ATOM 8477 O O . VAL B 1 392 ? 20.234 -14.781 9.242 1 88.44 392 VAL B O 1
ATOM 8480 N N . GLU B 1 393 ? 20.062 -15.492 7.125 1 87.44 393 GLU B N 1
ATOM 8481 C CA . GLU B 1 393 ? 21.516 -15.406 6.91 1 87.44 393 GLU B CA 1
ATOM 8482 C C . GLU B 1 393 ? 21.984 -13.961 6.965 1 87.44 393 GLU B C 1
ATOM 8484 O O . GLU B 1 393 ? 23.094 -13.688 7.445 1 87.44 393 GLU B O 1
ATOM 8489 N N . ASP B 1 394 ? 21.219 -13.07 6.477 1 87.38 394 ASP B N 1
ATOM 8490 C CA . ASP B 1 394 ? 21.578 -11.648 6.488 1 87.38 394 ASP B CA 1
ATOM 8491 C C . ASP B 1 394 ? 21.734 -11.133 7.914 1 87.38 394 ASP B C 1
ATOM 8493 O O . ASP B 1 394 ? 22.578 -10.281 8.18 1 87.38 394 ASP B O 1
ATOM 8497 N N . VAL B 1 395 ? 20.938 -11.664 8.789 1 89.44 395 VAL B N 1
ATOM 8498 C CA . VAL B 1 395 ? 20.906 -11.18 10.164 1 89.44 395 VAL B CA 1
ATOM 8499 C C . VAL B 1 395 ? 22.125 -11.695 10.914 1 89.44 395 VAL B C 1
ATOM 8501 O O . VAL B 1 395 ? 22.547 -11.094 11.914 1 89.44 395 VAL B O 1
ATOM 8504 N N . ARG B 1 396 ? 22.766 -12.742 10.445 1 87.44 396 ARG B N 1
ATOM 8505 C CA . ARG B 1 396 ? 23.938 -13.297 11.102 1 87.44 396 ARG B CA 1
ATOM 8506 C C . ARG B 1 396 ? 25.094 -12.305 11.07 1 87.44 396 ARG B C 1
ATOM 8508 O O . ARG B 1 396 ? 25.938 -12.305 11.969 1 87.44 396 ARG B O 1
ATOM 8515 N N . GLY B 1 397 ? 25.109 -11.445 10.102 1 89.12 397 GLY B N 1
ATOM 8516 C CA . GLY B 1 397 ? 26.109 -10.398 10.031 1 89.12 397 GLY B CA 1
ATOM 8517 C C . GLY B 1 397 ? 26.047 -9.438 11.211 1 89.12 397 GLY B C 1
ATOM 8518 O O . GLY B 1 397 ? 27.078 -8.883 11.617 1 89.12 397 GLY B O 1
ATOM 8519 N N . CYS B 1 398 ? 24.922 -9.328 11.789 1 92.81 398 CYS B N 1
ATOM 8520 C CA . CYS B 1 398 ? 24.75 -8.375 12.883 1 92.81 398 CYS B CA 1
ATOM 8521 C C . CYS B 1 398 ? 25.281 -8.938 14.188 1 92.81 398 CYS B C 1
ATOM 8523 O O . CYS B 1 398 ? 25.625 -8.188 15.102 1 92.81 398 CYS B O 1
ATOM 8525 N N . TYR B 1 399 ? 25.469 -10.258 14.281 1 91.56 399 TYR B N 1
ATOM 8526 C CA . TYR B 1 399 ? 26.078 -10.867 15.469 1 91.56 399 TYR B CA 1
ATOM 8527 C C . TYR B 1 399 ? 27.562 -10.547 15.547 1 91.56 399 TYR B C 1
ATOM 8529 O O . TYR B 1 399 ? 28.094 -10.297 16.641 1 91.56 399 TYR B O 1
ATOM 8537 N N . GLN B 1 400 ? 28.094 -10.375 14.414 1 91.06 400 GLN B N 1
ATOM 8538 C CA . GLN B 1 400 ? 29.547 -10.203 14.383 1 91.06 400 GLN B CA 1
ATOM 8539 C C . GLN B 1 400 ? 29.922 -8.727 14.273 1 91.06 400 GLN B C 1
ATOM 8541 O O . GLN B 1 400 ? 30.922 -8.289 14.844 1 91.06 400 GLN B O 1
ATOM 8546 N N . TRP B 1 401 ? 29.094 -7.953 13.578 1 94.69 401 TRP B N 1
ATOM 8547 C CA . TRP B 1 401 ? 29.609 -6.652 13.156 1 94.69 401 TRP B CA 1
ATOM 8548 C C . TRP B 1 401 ? 28.734 -5.523 13.695 1 94.69 401 TRP B C 1
ATOM 8550 O O . TRP B 1 401 ? 28.875 -4.371 13.281 1 94.69 401 TRP B O 1
ATOM 8560 N N . TRP B 1 402 ? 27.844 -5.707 14.641 1 94.5 402 TRP B N 1
ATOM 8561 C CA . TRP B 1 402 ? 26.953 -4.68 15.148 1 94.5 402 TRP B CA 1
ATOM 8562 C C . TRP B 1 402 ? 27.719 -3.473 15.664 1 94.5 402 TRP B C 1
ATOM 8564 O O . TRP B 1 402 ? 27.266 -2.334 15.555 1 94.5 402 TRP B O 1
ATOM 8574 N N . TRP B 1 403 ? 28.938 -3.645 16.203 1 95.25 403 TRP B N 1
ATOM 8575 C CA . TRP B 1 403 ? 29.734 -2.59 16.828 1 95.25 403 TRP B CA 1
ATOM 8576 C C . TRP B 1 403 ? 30.25 -1.602 15.789 1 95.25 403 TRP B C 1
ATOM 8578 O O . TRP B 1 403 ? 30.5 -0.438 16.109 1 95.25 403 TRP B O 1
ATOM 8588 N N . THR B 1 404 ? 30.406 -2.029 14.523 1 96.75 404 THR B N 1
ATOM 8589 C CA . THR B 1 404 ? 30.891 -1.141 13.477 1 96.75 404 THR B CA 1
ATOM 8590 C C . THR B 1 404 ? 29.859 -0.056 13.172 1 96.75 404 THR B C 1
ATOM 8592 O O . THR B 1 404 ? 30.219 1.053 12.766 1 96.75 404 THR B O 1
ATOM 8595 N N . ASN B 1 405 ? 28.625 -0.377 13.367 1 97.12 405 ASN B N 1
ATOM 8596 C CA . ASN B 1 405 ? 27.562 0.602 13.141 1 97.12 405 ASN B CA 1
ATOM 8597 C C . ASN B 1 405 ? 27.609 1.721 14.18 1 97.12 405 ASN B C 1
ATOM 8599 O O . ASN B 1 405 ? 27.328 2.879 13.859 1 97.12 405 ASN B O 1
ATOM 8603 N N . PHE B 1 406 ? 27.969 1.433 15.391 1 97 406 PHE B N 1
ATOM 8604 C CA . PHE B 1 406 ? 28.016 2.422 16.453 1 97 406 PHE B CA 1
ATOM 8605 C C . PHE B 1 406 ? 29.203 3.352 16.281 1 97 406 PHE B C 1
ATOM 8607 O O . PHE B 1 406 ? 29.156 4.516 16.688 1 97 406 PHE B O 1
ATOM 8614 N N . LEU B 1 407 ? 30.172 2.812 15.594 1 97.12 407 LEU B N 1
ATOM 8615 C CA . LEU B 1 407 ? 31.359 3.621 15.352 1 97.12 407 LEU B CA 1
ATOM 8616 C C . LEU B 1 407 ? 31.281 4.316 14 1 97.12 407 LEU B C 1
ATOM 8618 O O . LEU B 1 407 ? 32.156 5.129 13.664 1 97.12 407 LEU B O 1
ATOM 8622 N N . TYR B 1 408 ? 30.297 4.027 13.242 1 97.38 408 TYR B N 1
ATOM 8623 C CA . TYR B 1 408 ? 30.078 4.605 11.922 1 97.38 408 TYR B CA 1
ATOM 8624 C C . TYR B 1 408 ? 31.266 4.324 11 1 97.38 408 TYR B C 1
ATOM 8626 O O . TYR B 1 408 ? 31.766 5.23 10.336 1 97.38 408 TYR B O 1
ATOM 8634 N N . ILE B 1 409 ? 31.703 3.016 10.984 1 96.75 409 ILE B N 1
ATOM 8635 C CA . ILE B 1 409 ? 32.781 2.564 10.094 1 96.75 409 ILE B CA 1
ATOM 8636 C C . ILE B 1 409 ? 32.312 1.321 9.336 1 96.75 409 ILE B C 1
ATOM 8638 O O . ILE B 1 409 ? 33.125 0.568 8.812 1 96.75 409 ILE B O 1
ATOM 8642 N N . ASN B 1 410 ? 31.016 1.059 9.312 1 95.19 410 ASN B N 1
ATOM 8643 C CA . ASN B 1 410 ? 30.469 -0.143 8.688 1 95.19 410 ASN B CA 1
ATOM 8644 C C . ASN B 1 410 ? 30.594 -0.088 7.172 1 95.19 410 ASN B C 1
ATOM 8646 O O . ASN B 1 410 ? 30.328 -1.078 6.488 1 95.19 410 ASN B O 1
ATOM 8650 N N . ASN B 1 411 ? 30.984 1.07 6.59 1 95.19 411 ASN B N 1
ATOM 8651 C CA . ASN B 1 411 ? 31.25 1.15 5.156 1 95.19 411 ASN B CA 1
ATOM 8652 C C . ASN B 1 411 ? 32.656 0.698 4.816 1 95.19 411 ASN B C 1
ATOM 8654 O O . ASN B 1 411 ? 33 0.481 3.646 1 95.19 411 ASN B O 1
ATOM 8658 N N . PHE B 1 412 ? 33.5 0.54 5.871 1 94.88 412 PHE B N 1
ATOM 8659 C CA . PHE B 1 412 ? 34.844 0.082 5.684 1 94.88 412 PHE B CA 1
ATOM 8660 C C . PHE B 1 412 ? 35.031 -1.328 6.234 1 94.88 412 PHE B C 1
ATOM 8662 O O . PHE B 1 412 ? 35.781 -2.127 5.676 1 94.88 412 PHE B O 1
ATOM 8669 N N . VAL B 1 413 ? 34.344 -1.564 7.301 1 92.81 413 VAL B N 1
ATOM 8670 C CA . VAL B 1 413 ? 34.469 -2.842 7.992 1 92.81 413 VAL B CA 1
ATOM 8671 C C . VAL B 1 413 ? 33.125 -3.525 8.102 1 92.81 413 VAL B C 1
ATOM 8673 O O . VAL B 1 413 ? 32.156 -2.959 8.656 1 92.81 413 VAL B O 1
ATOM 8676 N N . PRO B 1 414 ? 33 -4.828 7.684 1 91 414 PRO B N 1
ATOM 8677 C CA . PRO B 1 414 ? 33.938 -5.75 7.023 1 91 414 PRO B CA 1
ATOM 8678 C C . PRO B 1 414 ? 34.219 -5.348 5.582 1 91 414 PRO B C 1
ATOM 8680 O O . PRO B 1 414 ? 33.594 -4.43 5.047 1 91 414 PRO B O 1
ATOM 8683 N N . SER B 1 415 ? 35.156 -6.027 5.035 1 86.19 415 SER B N 1
ATOM 8684 C CA . SER B 1 415 ? 35.594 -5.711 3.674 1 86.19 415 SER B CA 1
ATOM 8685 C C . SER B 1 415 ? 34.469 -5.906 2.68 1 86.19 415 SER B C 1
ATOM 8687 O O . SER B 1 415 ? 34.344 -5.148 1.715 1 86.19 415 SER B O 1
ATOM 8689 N N . ASP B 1 416 ? 33.719 -6.891 3.033 1 85.88 416 ASP B N 1
ATOM 8690 C CA . ASP B 1 416 ? 32.5 -7.066 2.268 1 85.88 416 ASP B CA 1
ATOM 8691 C C . ASP B 1 416 ? 31.312 -6.355 2.943 1 85.88 416 ASP B C 1
ATOM 8693 O O . ASP B 1 416 ? 30.609 -6.953 3.758 1 85.88 416 ASP B O 1
ATOM 8697 N N . THR B 1 417 ? 31.078 -5.227 2.529 1 82.69 417 THR B N 1
ATOM 8698 C CA . THR B 1 417 ? 30.109 -4.355 3.168 1 82.69 417 THR B CA 1
ATOM 8699 C C . THR B 1 417 ? 28.703 -4.957 3.082 1 82.69 417 THR B C 1
ATOM 8701 O O . THR B 1 417 ? 27.828 -4.641 3.895 1 82.69 417 THR B O 1
ATOM 8704 N N . SER B 1 418 ? 28.484 -5.82 2.146 1 82.69 418 SER B N 1
ATOM 8705 C CA . SER B 1 418 ? 27.172 -6.445 1.997 1 82.69 418 SER B CA 1
ATOM 8706 C C . SER B 1 418 ? 26.906 -7.461 3.105 1 82.69 418 SER B C 1
ATOM 8708 O O . SER B 1 418 ? 25.766 -7.805 3.383 1 82.69 418 SER B O 1
ATOM 8710 N N . SER B 1 419 ? 28 -7.887 3.822 1 85.12 419 SER B N 1
ATOM 8711 C CA . SER B 1 419 ? 27.875 -8.898 4.867 1 85.12 419 SER B CA 1
ATOM 8712 C C . SER B 1 419 ? 27.844 -8.258 6.25 1 85.12 419 SER B C 1
ATOM 8714 O O . SER B 1 419 ? 27.797 -8.961 7.262 1 85.12 419 SER B O 1
ATOM 8716 N N . GLY B 1 420 ? 27.797 -6.949 6.258 1 90.88 420 GLY B N 1
ATOM 8717 C CA . GLY B 1 420 ? 27.75 -6.258 7.539 1 90.88 420 GLY B CA 1
ATOM 8718 C C . GLY B 1 420 ? 26.344 -6.195 8.117 1 90.88 420 GLY B C 1
ATOM 8719 O O . GLY B 1 420 ? 25.422 -6.824 7.602 1 90.88 420 GLY B O 1
ATOM 8720 N N . CYS B 1 421 ? 26.312 -5.535 9.297 1 94.25 421 CYS B N 1
ATOM 8721 C CA . CYS B 1 421 ? 25.016 -5.355 9.961 1 94.25 421 CYS B CA 1
ATOM 8722 C C . CYS B 1 421 ? 24.234 -4.219 9.32 1 94.25 421 CYS B C 1
ATOM 8724 O O . CYS B 1 421 ? 24.75 -3.105 9.18 1 94.25 421 CYS B O 1
ATOM 8726 N N . LEU B 1 422 ? 22.969 -4.492 9.016 1 94.12 422 LEU B N 1
ATOM 8727 C CA . LEU B 1 422 ? 22.172 -3.492 8.305 1 94.12 422 LEU B CA 1
ATOM 8728 C C . LEU B 1 422 ? 22.938 -2.955 7.098 1 94.12 422 LEU B C 1
ATOM 8730 O O . LEU B 1 422 ? 23.281 -1.771 7.051 1 94.12 422 LEU B O 1
ATOM 8734 N N . SER B 1 423 ? 23.156 -3.719 6.148 1 90.69 423 SER B N 1
ATOM 8735 C CA . SER B 1 423 ? 24.016 -3.441 4.992 1 90.69 423 SER B CA 1
ATOM 8736 C C . SER B 1 423 ? 23.641 -2.117 4.336 1 90.69 423 SER B C 1
ATOM 8738 O O . SER B 1 423 ? 24.469 -1.48 3.689 1 90.69 423 SER B O 1
ATOM 8740 N N . TRP B 1 424 ? 22.422 -1.61 4.52 1 92.06 424 TRP B N 1
ATOM 8741 C CA . TRP B 1 424 ? 22 -0.358 3.902 1 92.06 424 TRP B CA 1
ATOM 8742 C C . TRP B 1 424 ? 22.359 0.834 4.777 1 92.06 424 TRP B C 1
ATOM 8744 O O . TRP B 1 424 ? 22.234 1.986 4.355 1 92.06 424 TRP B O 1
ATOM 8754 N N . SER B 1 425 ? 22.922 0.594 5.945 1 95.06 425 SER B N 1
ATOM 8755 C CA . SER B 1 425 ? 23.25 1.682 6.859 1 95.06 425 SER B CA 1
ATOM 8756 C C . SER B 1 425 ? 24.625 2.277 6.531 1 95.06 425 SER B C 1
ATOM 8758 O O . SER B 1 425 ? 25.125 3.121 7.27 1 95.06 425 SER B O 1
ATOM 8760 N N . TRP B 1 426 ? 25.25 1.862 5.43 1 95.25 426 TRP B N 1
ATOM 8761 C CA . TRP B 1 426 ? 26.516 2.463 5.016 1 95.25 426 TRP B CA 1
ATOM 8762 C C . TRP B 1 426 ? 26.359 3.967 4.809 1 95.25 426 TRP B C 1
ATOM 8764 O O . TRP B 1 426 ? 27.312 4.727 5.016 1 95.25 426 TRP B O 1
ATOM 8774 N N . TYR B 1 427 ? 25.219 4.379 4.367 1 96.06 427 TYR B N 1
ATOM 8775 C CA . TYR B 1 427 ? 24.953 5.793 4.137 1 96.06 427 TYR B CA 1
ATOM 8776 C C . TYR B 1 427 ? 25.203 6.609 5.398 1 96.06 427 TYR B C 1
ATOM 8778 O O . TYR B 1 427 ? 25.75 7.707 5.332 1 96.06 427 TYR B O 1
ATOM 8786 N N . LEU B 1 428 ? 24.75 6.09 6.547 1 96.81 428 LEU B N 1
ATOM 8787 C CA . LEU B 1 428 ? 24.922 6.805 7.809 1 96.81 428 LEU B CA 1
ATOM 8788 C C . LEU B 1 428 ? 26.391 6.949 8.164 1 96.81 428 LEU B C 1
ATOM 8790 O O . LEU B 1 428 ? 26.812 7.98 8.695 1 96.81 428 LEU B O 1
ATOM 8794 N N . ALA B 1 429 ? 27.125 5.895 7.891 1 97.19 429 ALA B N 1
ATOM 8795 C CA . ALA B 1 429 ? 28.562 5.961 8.141 1 97.19 429 ALA B CA 1
ATOM 8796 C C . ALA B 1 429 ? 29.219 7.012 7.254 1 97.19 429 ALA B C 1
ATOM 8798 O O . ALA B 1 429 ? 30 7.844 7.738 1 97.19 429 ALA B O 1
ATOM 8799 N N . THR B 1 430 ? 28.891 6.98 6.02 1 97.19 430 THR B N 1
ATOM 8800 C CA . THR B 1 430 ? 29.438 7.949 5.078 1 97.19 430 THR B CA 1
ATOM 8801 C C . THR B 1 430 ? 29 9.367 5.441 1 97.19 430 THR B C 1
ATOM 8803 O O . THR B 1 430 ? 29.797 10.297 5.398 1 97.19 430 THR B O 1
ATOM 8806 N N . ASP B 1 431 ? 27.781 9.523 5.781 1 97 431 ASP B N 1
ATOM 8807 C CA . ASP B 1 431 ? 27.234 10.828 6.156 1 97 431 ASP B CA 1
ATOM 8808 C C . ASP B 1 431 ? 27.938 11.375 7.395 1 97 431 ASP B C 1
ATOM 8810 O O . ASP B 1 431 ? 28.266 12.562 7.453 1 97 431 ASP B O 1
ATOM 8814 N N . MET B 1 432 ? 28.188 10.547 8.383 1 97.31 432 MET B N 1
ATOM 8815 C CA . MET B 1 432 ? 28.875 10.961 9.609 1 97.31 432 MET B CA 1
ATOM 8816 C C . MET B 1 432 ? 30.312 11.359 9.305 1 97.31 432 MET B C 1
ATOM 8818 O O . MET B 1 432 ? 30.812 12.336 9.875 1 97.31 432 MET B O 1
ATOM 8822 N N . GLN B 1 433 ? 30.953 10.648 8.5 1 97.75 433 GLN B N 1
ATOM 8823 C CA . GLN B 1 433 ? 32.312 10.953 8.133 1 97.75 433 GLN B CA 1
ATOM 8824 C C . GLN B 1 433 ? 32.406 12.266 7.359 1 97.75 433 GLN B C 1
ATOM 8826 O O . GLN B 1 433 ? 33.312 13.078 7.605 1 97.75 433 GLN B O 1
ATOM 8831 N N . LEU B 1 434 ? 31.5 12.445 6.453 1 97.88 434 LEU B N 1
ATOM 8832 C CA . LEU B 1 434 ? 31.469 13.695 5.703 1 97.88 434 LEU B CA 1
ATOM 8833 C C . LEU B 1 434 ? 31.062 14.859 6.598 1 97.88 434 LEU B C 1
ATOM 8835 O O . LEU B 1 434 ? 31.484 16 6.387 1 97.88 434 LEU B O 1
ATOM 8839 N N . PHE B 1 435 ? 30.281 14.609 7.578 1 97.38 435 PHE B N 1
ATOM 8840 C CA . PHE B 1 435 ? 29.906 15.617 8.57 1 97.38 435 PHE B CA 1
ATOM 8841 C C . PHE B 1 435 ? 31.125 16.109 9.32 1 97.38 435 PHE B C 1
ATOM 8843 O O . PHE B 1 435 ? 31.297 17.312 9.531 1 97.38 435 PHE B O 1
ATOM 8850 N N . LEU B 1 436 ? 31.969 15.172 9.656 1 97.06 436 LEU B N 1
ATOM 8851 C CA . LEU B 1 436 ? 33.219 15.539 10.336 1 97.06 436 LEU B CA 1
ATOM 8852 C C . LEU B 1 436 ? 34.094 16.406 9.43 1 97.06 436 LEU B C 1
ATOM 8854 O O . LEU B 1 436 ? 34.688 17.375 9.883 1 97.06 436 LEU B O 1
ATOM 8858 N N . LEU B 1 437 ? 34.125 16.031 8.203 1 96.94 437 LEU B N 1
ATOM 8859 C CA . LEU B 1 437 ? 34.844 16.828 7.227 1 96.94 437 LEU B CA 1
ATOM 8860 C C . LEU B 1 437 ? 34.219 18.203 7.059 1 96.94 437 LEU B C 1
ATOM 8862 O O . LEU B 1 437 ? 34.906 19.203 6.891 1 96.94 437 LEU B O 1
ATOM 8866 N N . ALA B 1 438 ? 32.938 18.266 7.086 1 97.25 438 ALA B N 1
ATOM 8867 C CA . ALA B 1 438 ? 32.219 19.516 6.914 1 97.25 438 ALA B CA 1
ATOM 8868 C C . ALA B 1 438 ? 32.531 20.516 8.023 1 97.25 438 ALA B C 1
ATOM 8870 O O . ALA B 1 438 ? 32.625 21.719 7.785 1 97.25 438 ALA B O 1
ATOM 8871 N N . ILE B 1 439 ? 32.719 20.047 9.25 1 95.75 439 ILE B N 1
ATOM 8872 C CA . ILE B 1 439 ? 33.062 20.906 10.375 1 95.75 439 ILE B CA 1
ATOM 8873 C C . ILE B 1 439 ? 34.375 21.656 10.086 1 95.75 439 ILE B C 1
ATOM 8875 O O . ILE B 1 439 ? 34.469 22.859 10.266 1 95.75 439 ILE B O 1
ATOM 8879 N N . ILE B 1 440 ? 35.312 20.922 9.539 1 96.19 440 ILE B N 1
ATOM 8880 C CA . ILE B 1 440 ? 36.594 21.5 9.219 1 96.19 440 ILE B CA 1
ATOM 8881 C C . ILE B 1 440 ? 36.438 22.531 8.109 1 96.19 440 ILE B C 1
ATOM 8883 O O . ILE B 1 440 ? 37 23.641 8.188 1 96.19 440 ILE B O 1
ATOM 8887 N N . LEU B 1 441 ? 35.688 22.25 7.168 1 97.31 441 LEU B N 1
ATOM 8888 C CA . LEU B 1 441 ? 35.5 23.125 6.012 1 97.31 441 LEU B CA 1
ATOM 8889 C C . LEU B 1 441 ? 34.719 24.375 6.395 1 97.31 441 LEU B C 1
ATOM 8891 O O . LEU B 1 441 ? 35 25.453 5.883 1 97.31 441 LEU B O 1
ATOM 8895 N N . ILE B 1 442 ? 33.75 24.25 7.227 1 95.88 442 ILE B N 1
ATOM 8896 C CA . ILE B 1 442 ? 32.938 25.391 7.652 1 95.88 442 ILE B CA 1
ATOM 8897 C C . ILE B 1 442 ? 33.781 26.359 8.453 1 95.88 442 ILE B C 1
ATOM 8899 O O . ILE B 1 442 ? 33.719 27.578 8.25 1 95.88 442 ILE B O 1
ATOM 8903 N N . VAL B 1 443 ? 34.688 25.797 9.344 1 94.56 443 VAL B N 1
ATOM 8904 C CA . VAL B 1 443 ? 35.594 26.625 10.133 1 94.56 443 VAL B CA 1
ATOM 8905 C C . VAL B 1 443 ? 36.562 27.359 9.203 1 94.56 443 VAL B C 1
ATOM 8907 O O . VAL B 1 443 ? 36.812 28.562 9.375 1 94.56 443 VAL B O 1
ATOM 8910 N N . LEU B 1 444 ? 36.938 26.641 8.234 1 95.44 444 LEU B N 1
ATOM 8911 C CA . LEU B 1 444 ? 37.875 27.219 7.273 1 95.44 444 LEU B CA 1
ATOM 8912 C C . LEU B 1 444 ? 37.188 28.312 6.453 1 95.44 444 LEU B C 1
ATOM 8914 O O . LEU B 1 444 ? 37.781 29.375 6.219 1 95.44 444 LEU B O 1
ATOM 8918 N N . LEU B 1 445 ? 36 28.125 6.016 1 95.88 445 LEU B N 1
ATOM 8919 C CA . LEU B 1 445 ? 35.25 29.078 5.203 1 95.88 445 LEU B CA 1
ATOM 8920 C C . LEU B 1 445 ? 34.938 30.328 6.008 1 95.88 445 LEU B C 1
ATOM 8922 O O . LEU B 1 445 ? 34.844 31.422 5.449 1 95.88 445 LEU B O 1
ATOM 8926 N N . TRP B 1 446 ? 34.719 30.141 7.281 1 93.44 446 TRP B N 1
ATOM 8927 C CA . TRP B 1 446 ? 34.344 31.25 8.148 1 93.44 446 TRP B CA 1
ATOM 8928 C C . TRP B 1 446 ? 35.531 32.188 8.352 1 93.44 446 TRP B C 1
ATOM 8930 O O . TRP B 1 446 ? 35.406 33.406 8.219 1 93.44 446 TRP B O 1
ATOM 8940 N N . TRP B 1 447 ? 36.781 31.641 8.609 1 93.56 447 TRP B N 1
ATOM 8941 C CA . TRP B 1 447 ? 37.938 32.469 8.961 1 93.56 447 TRP B CA 1
ATOM 8942 C C . TRP B 1 447 ? 38.688 32.875 7.715 1 93.56 447 TRP B C 1
ATOM 8944 O O . TRP B 1 447 ? 39.25 34 7.664 1 93.56 447 TRP B O 1
ATOM 8954 N N . HIS B 1 448 ? 38.781 31.938 6.773 1 95.81 448 HIS B N 1
ATOM 8955 C CA . HIS B 1 448 ? 39.469 32.219 5.527 1 95.81 448 HIS B CA 1
ATOM 8956 C C . HIS B 1 448 ? 38.625 31.812 4.32 1 95.81 448 HIS B C 1
ATOM 8958 O O . HIS B 1 448 ? 38.875 30.766 3.709 1 95.81 448 HIS B O 1
ATOM 8964 N N . PRO B 1 449 ? 37.719 32.594 3.908 1 95.06 449 PRO B N 1
ATOM 8965 C CA . PRO B 1 449 ? 36.781 32.219 2.854 1 95.06 449 PRO B CA 1
ATOM 8966 C C . PRO B 1 449 ? 37.469 31.797 1.559 1 95.06 449 PRO B C 1
ATOM 8968 O O . PRO B 1 449 ? 37.031 30.859 0.903 1 95.06 449 PRO B O 1
ATOM 8971 N N . ALA B 1 450 ? 38.562 32.469 1.161 1 96.44 450 ALA B N 1
ATOM 8972 C CA . ALA B 1 450 ? 39.281 32.125 -0.08 1 96.44 450 ALA B CA 1
ATOM 8973 C C . ALA B 1 450 ? 39.875 30.734 -0.015 1 96.44 450 ALA B C 1
ATOM 8975 O O . ALA B 1 450 ? 39.719 29.938 -0.952 1 96.44 450 ALA B O 1
ATOM 8976 N N . ILE B 1 451 ? 40.5 30.406 1.079 1 96.44 451 ILE B N 1
ATOM 8977 C CA . ILE B 1 451 ? 41.094 29.094 1.264 1 96.44 451 ILE B CA 1
ATOM 8978 C C . ILE B 1 451 ? 40 28.031 1.347 1 96.44 451 ILE B C 1
ATOM 8980 O O . ILE B 1 451 ? 40.188 26.906 0.861 1 96.44 451 ILE B O 1
ATOM 8984 N N . GLY B 1 452 ? 38.906 28.391 2.016 1 96.81 452 GLY B N 1
ATOM 8985 C CA . GLY B 1 452 ? 37.781 27.469 2.121 1 96.81 452 GLY B CA 1
ATOM 8986 C C . GLY B 1 452 ? 37.188 27.109 0.776 1 96.81 452 GLY B C 1
ATOM 8987 O O . GLY B 1 452 ? 36.938 25.922 0.505 1 96.81 452 GLY B O 1
ATOM 8988 N N . ILE B 1 453 ? 36.969 28.062 -0.03 1 96.94 453 ILE B N 1
ATOM 8989 C CA . ILE B 1 453 ? 36.406 27.844 -1.349 1 96.94 453 ILE B CA 1
ATOM 8990 C C . ILE B 1 453 ? 37.344 27 -2.205 1 96.94 453 ILE B C 1
ATOM 8992 O O . ILE B 1 453 ? 36.906 26.094 -2.918 1 96.94 453 ILE B O 1
ATOM 8996 N N . VAL B 1 454 ? 38.625 27.297 -2.131 1 97.19 454 VAL B N 1
ATOM 8997 C CA . VAL B 1 454 ? 39.625 26.547 -2.887 1 97.19 454 VAL B CA 1
ATOM 8998 C C . VAL B 1 454 ? 39.656 25.109 -2.387 1 97.19 454 VAL B C 1
ATOM 9000 O O . VAL B 1 454 ? 39.781 24.172 -3.182 1 97.19 454 VAL B O 1
ATOM 9003 N N . SER B 1 455 ? 39.562 24.953 -1.079 1 97.44 455 SER B N 1
ATOM 9004 C CA . SER B 1 455 ? 39.562 23.609 -0.512 1 97.44 455 SER B CA 1
ATOM 9005 C C . SER B 1 455 ? 38.344 22.812 -0.99 1 97.44 455 SER B C 1
ATOM 9007 O O . SER B 1 455 ? 38.438 21.625 -1.267 1 97.44 455 SER B O 1
ATOM 9009 N N . LEU B 1 456 ? 37.219 23.438 -1.021 1 97.75 456 LEU B N 1
ATOM 9010 C CA . LEU B 1 456 ? 36 22.797 -1.523 1 97.75 456 LEU B CA 1
ATOM 9011 C C . LEU B 1 456 ? 36.188 22.359 -2.973 1 97.75 456 LEU B C 1
ATOM 9013 O O . LEU B 1 456 ? 35.812 21.234 -3.338 1 97.75 456 LEU B O 1
ATOM 9017 N N . ALA B 1 457 ? 36.75 23.172 -3.77 1 97.06 457 ALA B N 1
ATOM 9018 C CA . ALA B 1 457 ? 36.938 22.891 -5.184 1 97.06 457 ALA B CA 1
ATOM 9019 C C . ALA B 1 457 ? 37.969 21.75 -5.367 1 97.06 457 ALA B C 1
ATOM 9021 O O . ALA B 1 457 ? 37.75 20.859 -6.184 1 97.06 457 ALA B O 1
ATOM 9022 N N . VAL B 1 458 ? 39 21.812 -4.609 1 97.25 458 VAL B N 1
ATOM 9023 C CA . VAL B 1 458 ? 40.062 20.812 -4.723 1 97.25 458 VAL B CA 1
ATOM 9024 C C . VAL B 1 458 ? 39.562 19.453 -4.266 1 97.25 458 VAL B C 1
ATOM 9026 O O . VAL B 1 458 ? 39.812 18.422 -4.902 1 97.25 458 VAL B O 1
ATOM 9029 N N . LEU B 1 459 ? 38.844 19.422 -3.172 1 97.69 459 LEU B N 1
ATOM 9030 C CA . LEU B 1 459 ? 38.281 18.172 -2.664 1 97.69 459 LEU B CA 1
ATOM 9031 C C . LEU B 1 459 ? 37.25 17.594 -3.623 1 97.69 459 LEU B C 1
ATOM 9033 O O . LEU B 1 459 ? 37.156 16.375 -3.799 1 97.69 459 LEU B O 1
ATOM 9037 N N . SER B 1 460 ? 36.406 18.453 -4.207 1 97.38 460 SER B N 1
ATOM 9038 C CA . SER B 1 460 ? 35.406 18 -5.188 1 97.38 460 SER B CA 1
ATOM 9039 C C . SER B 1 460 ? 36.094 17.422 -6.422 1 97.38 460 SER B C 1
ATOM 9041 O O . SER B 1 460 ? 35.719 16.375 -6.922 1 97.38 460 SER B O 1
ATOM 9043 N N . LEU B 1 461 ? 37.125 18.141 -6.867 1 96.75 461 LEU B N 1
ATOM 9044 C CA . LEU B 1 461 ? 37.875 17.656 -8.023 1 96.75 461 LEU B CA 1
ATOM 9045 C C . LEU B 1 461 ? 38.594 16.359 -7.707 1 96.75 461 LEU B C 1
ATOM 9047 O O . LEU B 1 461 ? 38.688 15.477 -8.562 1 96.75 461 LEU B O 1
ATOM 9051 N N . ALA B 1 462 ? 39.094 16.25 -6.531 1 96.62 462 ALA B N 1
ATOM 9052 C CA . ALA B 1 462 ? 39.75 15.008 -6.105 1 96.62 462 ALA B CA 1
ATOM 9053 C C . ALA B 1 462 ? 38.75 13.844 -6.098 1 96.62 462 ALA B C 1
ATOM 9055 O O . ALA B 1 462 ? 39.094 12.734 -6.535 1 96.62 462 ALA B O 1
ATOM 9056 N N . SER B 1 463 ? 37.594 14.039 -5.539 1 96.38 463 SER B N 1
ATOM 9057 C CA . SER B 1 463 ? 36.594 13.008 -5.516 1 96.38 463 SER B CA 1
ATOM 9058 C C . SER B 1 463 ? 36.188 12.586 -6.93 1 96.38 463 SER B C 1
ATOM 9060 O O . SER B 1 463 ? 36.031 11.391 -7.211 1 96.38 463 SER B O 1
ATOM 9062 N N . ILE B 1 464 ? 36.062 13.523 -7.824 1 96.75 464 ILE B N 1
ATOM 9063 C CA . ILE B 1 464 ? 35.688 13.25 -9.211 1 96.75 464 ILE B CA 1
ATOM 9064 C C . ILE B 1 464 ? 36.812 12.484 -9.906 1 96.75 464 ILE B C 1
ATOM 9066 O O . ILE B 1 464 ? 36.531 11.523 -10.633 1 96.75 464 ILE B O 1
ATOM 9070 N N . THR B 1 465 ? 38.031 12.883 -9.633 1 95.81 465 THR B N 1
ATOM 9071 C CA . THR B 1 465 ? 39.188 12.25 -10.266 1 95.81 465 THR B CA 1
ATOM 9072 C C . THR B 1 465 ? 39.375 10.82 -9.758 1 95.81 465 THR B C 1
ATOM 9074 O O . THR B 1 465 ? 39.656 9.906 -10.531 1 95.81 465 THR B O 1
ATOM 9077 N N . VAL B 1 466 ? 39.219 10.617 -8.492 1 94.38 466 VAL B N 1
ATOM 9078 C CA . VAL B 1 466 ? 39.312 9.281 -7.926 1 94.38 466 VAL B CA 1
ATOM 9079 C C . VAL B 1 466 ? 38.281 8.367 -8.547 1 94.38 466 VAL B C 1
ATOM 9081 O O . VAL B 1 466 ? 38.562 7.223 -8.906 1 94.38 466 VAL B O 1
ATOM 9084 N N . ARG B 1 467 ? 37.125 8.789 -8.703 1 93.44 467 ARG B N 1
ATOM 9085 C CA . ARG B 1 467 ? 36.062 8 -9.32 1 93.44 467 ARG B CA 1
ATOM 9086 C C . ARG B 1 467 ? 36.375 7.691 -10.781 1 93.44 467 ARG B C 1
ATOM 9088 O O . ARG B 1 467 ? 36.156 6.566 -11.242 1 93.44 467 ARG B O 1
ATOM 9095 N N . ALA B 1 468 ? 36.875 8.711 -11.453 1 94.31 468 ALA B N 1
ATOM 9096 C CA . ALA B 1 468 ? 37.188 8.531 -12.867 1 94.31 468 ALA B CA 1
ATOM 9097 C C . ALA B 1 468 ? 38.281 7.477 -13.047 1 94.31 468 ALA B C 1
ATOM 9099 O O . ALA B 1 468 ? 38.188 6.625 -13.938 1 94.31 468 ALA B O 1
ATOM 9100 N N . VAL B 1 469 ? 39.219 7.52 -12.219 1 94.12 469 VAL B N 1
ATOM 9101 C CA . VAL B 1 469 ? 40.375 6.602 -12.32 1 94.12 469 VAL B CA 1
ATOM 9102 C C . VAL B 1 469 ? 39.906 5.184 -11.977 1 94.12 469 VAL B C 1
ATOM 9104 O O . VAL B 1 469 ? 40.219 4.234 -12.703 1 94.12 469 VAL B O 1
ATOM 9107 N N . ILE B 1 470 ? 39.156 5.035 -10.953 1 92 470 ILE B N 1
ATOM 9108 C CA . ILE B 1 470 ? 38.75 3.709 -10.516 1 92 470 ILE B CA 1
ATOM 9109 C C . ILE B 1 470 ? 37.75 3.131 -11.516 1 92 470 ILE B C 1
ATOM 9111 O O . ILE B 1 470 ? 37.75 1.934 -11.812 1 92 470 ILE B O 1
ATOM 9115 N N . PHE B 1 471 ? 36.844 3.943 -12.062 1 90.44 471 PHE B N 1
ATOM 9116 C CA . PHE B 1 471 ? 35.906 3.5 -13.07 1 90.44 471 PHE B CA 1
ATOM 9117 C C . PHE B 1 471 ? 36.625 3.006 -14.32 1 90.44 471 PHE B C 1
ATOM 9119 O O . PHE B 1 471 ? 36.219 2.006 -14.922 1 90.44 471 PHE B O 1
ATOM 9126 N N . SER B 1 472 ? 37.688 3.701 -14.688 1 90.5 472 SER B N 1
ATOM 9127 C CA . SER B 1 472 ? 38.438 3.348 -15.891 1 90.5 472 SER B CA 1
ATOM 9128 C C . SER B 1 472 ? 39.281 2.107 -15.664 1 90.5 472 SER B C 1
ATOM 9130 O O . SER B 1 472 ? 39.344 1.23 -16.531 1 90.5 472 SER B O 1
ATOM 9132 N N . GLU B 1 473 ? 39.812 1.948 -14.555 1 91.25 473 GLU B N 1
ATOM 9133 C CA . GLU B 1 473 ? 40.75 0.852 -14.273 1 91.25 473 GLU B CA 1
ATOM 9134 C C . GLU B 1 473 ? 40 -0.447 -14 1 91.25 473 GLU B C 1
ATOM 9136 O O . GLU B 1 473 ? 40.406 -1.52 -14.445 1 91.25 473 GLU B O 1
ATOM 9141 N N . ARG B 1 474 ? 38.906 -0.378 -13.297 1 89.94 474 ARG B N 1
ATOM 9142 C CA . ARG B 1 474 ? 38.188 -1.584 -12.883 1 89.94 474 ARG B CA 1
ATOM 9143 C C . ARG B 1 474 ? 37.062 -1.909 -13.844 1 89.94 474 ARG B C 1
ATOM 9145 O O . ARG B 1 474 ? 36.438 -2.965 -13.742 1 89.94 474 ARG B O 1
ATOM 9152 N N . GLY B 1 475 ? 36.781 -1.074 -14.719 1 87.38 475 GLY B N 1
ATOM 9153 C CA . GLY B 1 475 ? 35.75 -1.334 -15.719 1 87.38 475 GLY B CA 1
ATOM 9154 C C . GLY B 1 475 ? 34.344 -1.321 -15.148 1 87.38 475 GLY B C 1
ATOM 9155 O O . GLY B 1 475 ? 33.531 -2.195 -15.461 1 87.38 475 GLY B O 1
ATOM 9156 N N . TYR B 1 476 ? 34.125 -0.406 -14.273 1 88.56 476 TYR B N 1
ATOM 9157 C CA . TYR B 1 476 ? 32.781 -0.282 -13.703 1 88.56 476 TYR B CA 1
ATOM 9158 C C . TYR B 1 476 ? 31.797 0.293 -14.719 1 88.56 476 TYR B C 1
ATOM 9160 O O . TYR B 1 476 ? 32.188 1.072 -15.594 1 88.56 476 TYR B O 1
ATOM 9168 N N . ALA B 1 477 ? 30.531 -0.177 -14.617 1 88.25 477 ALA B N 1
ATOM 9169 C CA . ALA B 1 477 ? 29.484 0.449 -15.406 1 88.25 477 ALA B CA 1
ATOM 9170 C C . ALA B 1 477 ? 29.016 1.756 -14.766 1 88.25 477 ALA B C 1
ATOM 9172 O O . ALA B 1 477 ? 29.359 2.043 -13.617 1 88.25 477 ALA B O 1
ATOM 9173 N N . ALA B 1 478 ? 28.266 2.479 -15.5 1 85.31 478 ALA B N 1
ATOM 9174 C CA . ALA B 1 478 ? 27.906 3.836 -15.109 1 85.31 478 ALA B CA 1
ATOM 9175 C C . ALA B 1 478 ? 27.047 3.826 -13.844 1 85.31 478 ALA B C 1
ATOM 9177 O O . ALA B 1 478 ? 27.156 4.727 -13.008 1 85.31 478 ALA B O 1
ATOM 9178 N N . THR B 1 479 ? 26.156 2.877 -13.734 1 84.88 479 THR B N 1
ATOM 9179 C CA . THR B 1 479 ? 25.266 2.799 -12.57 1 84.88 479 THR B CA 1
ATOM 9180 C C . THR B 1 479 ? 25.266 1.387 -11.992 1 84.88 479 THR B C 1
ATOM 9182 O O . THR B 1 479 ? 25.656 0.433 -12.672 1 84.88 479 THR B O 1
ATOM 9185 N N . GLN B 1 480 ? 24.844 1.331 -10.758 1 80.69 480 GLN B N 1
ATOM 9186 C CA . GLN B 1 480 ? 24.844 0.053 -10.055 1 80.69 480 GLN B CA 1
ATOM 9187 C C . GLN B 1 480 ? 23.875 -0.936 -10.703 1 80.69 480 GLN B C 1
ATOM 9189 O O . GLN B 1 480 ? 24.203 -2.113 -10.867 1 80.69 480 GLN B O 1
ATOM 9194 N N . PRO B 1 481 ? 22.719 -0.52 -11.109 1 76.81 481 PRO B N 1
ATOM 9195 C CA . PRO B 1 481 ? 21.812 -1.483 -11.75 1 76.81 481 PRO B CA 1
ATOM 9196 C C . PRO B 1 481 ? 22.375 -2.035 -13.055 1 76.81 481 PRO B C 1
ATOM 9198 O O . PRO B 1 481 ? 22.234 -3.225 -13.344 1 76.81 481 PRO B O 1
ATOM 9201 N N . ILE B 1 482 ? 23.062 -1.206 -13.812 1 78.38 482 ILE B N 1
ATOM 9202 C CA . ILE B 1 482 ? 23.672 -1.654 -15.062 1 78.38 482 ILE B CA 1
ATOM 9203 C C . ILE B 1 482 ? 24.875 -2.549 -14.75 1 78.38 482 ILE B C 1
ATOM 9205 O O . ILE B 1 482 ? 25.094 -3.561 -15.422 1 78.38 482 ILE B O 1
ATOM 9209 N N . ASN B 1 483 ? 25.531 -2.162 -13.703 1 79.06 483 ASN B N 1
ATOM 9210 C CA . ASN B 1 483 ? 26.688 -2.963 -13.289 1 79.06 483 ASN B CA 1
ATOM 9211 C C . ASN B 1 483 ? 26.25 -4.363 -12.852 1 79.06 483 ASN B C 1
ATOM 9213 O O . ASN B 1 483 ? 26.953 -5.344 -13.141 1 79.06 483 ASN B O 1
ATOM 9217 N N . SER B 1 484 ? 25.141 -4.438 -12.188 1 74.75 484 SER B N 1
ATOM 9218 C CA . SER B 1 484 ? 24.641 -5.715 -11.695 1 74.75 484 SER B CA 1
ATOM 9219 C C . SER B 1 484 ? 24.078 -6.559 -12.836 1 74.75 484 SER B C 1
ATOM 9221 O O . SER B 1 484 ? 24.047 -7.789 -12.75 1 74.75 484 SER B O 1
ATOM 9223 N N . ALA B 1 485 ? 23.656 -5.879 -13.875 1 73.62 485 ALA B N 1
ATOM 9224 C CA . ALA B 1 485 ? 23.047 -6.57 -15 1 73.62 485 ALA B CA 1
ATOM 9225 C C . ALA B 1 485 ? 24.094 -6.984 -16.031 1 73.62 485 ALA B C 1
ATOM 9227 O O . ALA B 1 485 ? 23.812 -7.75 -16.953 1 73.62 485 ALA B O 1
ATOM 9228 N N . THR B 1 486 ? 25.297 -6.477 -15.773 1 72.75 486 THR B N 1
ATOM 9229 C CA . THR B 1 486 ? 26.375 -6.805 -16.703 1 72.75 486 THR B CA 1
ATOM 9230 C C . THR B 1 486 ? 27.484 -7.562 -15.977 1 72.75 486 THR B C 1
ATOM 9232 O O . THR B 1 486 ? 27.438 -7.742 -14.758 1 72.75 486 THR B O 1
ATOM 9235 N N . ASP B 1 487 ? 28.344 -8.25 -16.656 1 68.38 487 ASP B N 1
ATOM 9236 C CA . ASP B 1 487 ? 29.438 -9.039 -16.094 1 68.38 487 ASP B CA 1
ATOM 9237 C C . ASP B 1 487 ? 30.547 -8.141 -15.57 1 68.38 487 ASP B C 1
ATOM 9239 O O . ASP B 1 487 ? 31.703 -8.547 -15.508 1 68.38 487 ASP B O 1
ATOM 9243 N N . SER B 1 488 ? 30.078 -6.93 -15.148 1 68.31 488 SER B N 1
ATOM 9244 C CA . SER B 1 488 ? 31.062 -6.004 -14.609 1 68.31 488 SER B CA 1
ATOM 9245 C C . SER B 1 488 ? 31.422 -6.348 -13.164 1 68.31 488 SER B C 1
ATOM 9247 O O . SER B 1 488 ? 30.703 -7.105 -12.516 1 68.31 488 SER B O 1
ATOM 9249 N N . THR B 1 489 ? 32.594 -5.898 -12.727 1 72.06 489 THR B N 1
ATOM 9250 C CA . THR B 1 489 ? 33.031 -6.074 -11.344 1 72.06 489 THR B CA 1
ATOM 9251 C C . THR B 1 489 ? 32.062 -5.367 -10.383 1 72.06 489 THR B C 1
ATOM 9253 O O . THR B 1 489 ? 31.469 -4.348 -10.727 1 72.06 489 THR B O 1
ATOM 9256 N N . ASP B 1 490 ? 31.984 -5.969 -9.258 1 78.06 490 ASP B N 1
ATOM 9257 C CA . ASP B 1 490 ? 31.094 -5.402 -8.25 1 78.06 490 ASP B CA 1
ATOM 9258 C C . ASP B 1 490 ? 31.578 -4.031 -7.789 1 78.06 490 ASP B C 1
ATOM 9260 O O . ASP B 1 490 ? 32.688 -3.906 -7.258 1 78.06 490 ASP B O 1
ATOM 9264 N N . MET B 1 491 ? 30.844 -3.025 -8.008 1 81.56 491 MET B N 1
ATOM 9265 C CA . MET B 1 491 ? 31.25 -1.653 -7.699 1 81.56 491 MET B CA 1
ATOM 9266 C C . MET B 1 491 ? 30.75 -1.235 -6.324 1 81.56 491 MET B C 1
ATOM 9268 O O . MET B 1 491 ? 31.109 -0.168 -5.824 1 81.56 491 MET B O 1
ATOM 9272 N N . PHE B 1 492 ? 30 -2.035 -5.621 1 81.25 492 PHE B N 1
ATOM 9273 C CA . PHE B 1 492 ? 29.328 -1.651 -4.391 1 81.25 492 PHE B CA 1
ATOM 9274 C C . PHE B 1 492 ? 30.328 -1.306 -3.299 1 81.25 492 PHE B C 1
ATOM 9276 O O . PHE B 1 492 ? 30.203 -0.269 -2.643 1 81.25 492 PHE B O 1
ATOM 9283 N N . PRO B 1 493 ? 31.422 -2.021 -3.182 1 81.94 493 PRO B N 1
ATOM 9284 C CA . PRO B 1 493 ? 32.375 -1.686 -2.119 1 81.94 493 PRO B CA 1
ATOM 9285 C C . PRO B 1 493 ? 33.031 -0.33 -2.336 1 81.94 493 PRO B C 1
ATOM 9287 O O . PRO B 1 493 ? 33.469 0.312 -1.373 1 81.94 493 PRO B O 1
ATOM 9290 N N . PHE B 1 494 ? 33.062 0.097 -3.533 1 87.25 494 PHE B N 1
ATOM 9291 C CA . PHE B 1 494 ? 33.656 1.395 -3.83 1 87.25 494 PHE B CA 1
ATOM 9292 C C . PHE B 1 494 ? 32.625 2.512 -3.67 1 87.25 494 PHE B C 1
ATOM 9294 O O . PHE B 1 494 ? 32.938 3.572 -3.125 1 87.25 494 PHE B O 1
ATOM 9301 N N . SER B 1 495 ? 31.422 2.223 -4.047 1 88.31 495 SER B N 1
ATOM 9302 C CA . SER B 1 495 ? 30.391 3.254 -4.125 1 88.31 495 SER B CA 1
ATOM 9303 C C . SER B 1 495 ? 29.953 3.703 -2.736 1 88.31 495 SER B C 1
ATOM 9305 O O . SER B 1 495 ? 29.359 4.777 -2.58 1 88.31 495 SER B O 1
ATOM 9307 N N . VAL B 1 496 ? 30.281 2.936 -1.704 1 92.5 496 VAL B N 1
ATOM 9308 C CA . VAL B 1 496 ? 29.781 3.229 -0.366 1 92.5 496 VAL B CA 1
ATOM 9309 C C . VAL B 1 496 ? 30.812 4.047 0.406 1 92.5 496 VAL B C 1
ATOM 9311 O O . VAL B 1 496 ? 30.531 4.504 1.521 1 92.5 496 VAL B O 1
ATOM 9314 N N . LYS B 1 497 ? 31.969 4.297 -0.138 1 94.62 497 LYS B N 1
ATOM 9315 C CA . LYS B 1 497 ? 33.031 5.027 0.536 1 94.62 497 LYS B CA 1
ATOM 9316 C C . LYS B 1 497 ? 32.812 6.531 0.456 1 94.62 497 LYS B C 1
ATOM 9318 O O . LYS B 1 497 ? 32.219 7.023 -0.5 1 94.62 497 LYS B O 1
ATOM 9323 N N . PRO B 1 498 ? 33.219 7.25 1.454 1 95.44 498 PRO B N 1
ATOM 9324 C CA . PRO B 1 498 ? 33 8.695 1.501 1 95.44 498 PRO B CA 1
ATOM 9325 C C . PRO B 1 498 ? 33.656 9.445 0.352 1 95.44 498 PRO B C 1
ATOM 9327 O O . PRO B 1 498 ? 33.125 10.438 -0.138 1 95.44 498 PRO B O 1
ATOM 9330 N N . TYR B 1 499 ? 34.844 8.953 -0.12 1 93.38 499 TYR B N 1
ATOM 9331 C CA . TYR B 1 499 ? 35.531 9.664 -1.187 1 93.38 499 TYR B CA 1
ATOM 9332 C C . TYR B 1 499 ? 34.781 9.508 -2.514 1 93.38 499 TYR B C 1
ATOM 9334 O O . TYR B 1 499 ? 35 10.305 -3.436 1 93.38 499 TYR B O 1
ATOM 9342 N N . ALA B 1 500 ? 33.969 8.516 -2.613 1 91.69 500 ALA B N 1
ATOM 9343 C CA . ALA B 1 500 ? 33.156 8.336 -3.822 1 91.69 500 ALA B CA 1
ATOM 9344 C C . ALA B 1 500 ? 31.891 9.195 -3.783 1 91.69 500 ALA B C 1
ATOM 9346 O O . ALA B 1 500 ? 31.344 9.547 -4.828 1 91.69 500 ALA B O 1
ATOM 9347 N N . CYS B 1 501 ? 31.422 9.578 -2.602 1 92.62 501 CYS B N 1
ATOM 9348 C CA . CYS B 1 501 ? 30.156 10.281 -2.451 1 92.62 501 CYS B CA 1
ATOM 9349 C C . CYS B 1 501 ? 30.375 11.727 -2.02 1 92.62 501 CYS B C 1
ATOM 9351 O O . CYS B 1 501 ? 29.422 12.484 -1.856 1 92.62 501 CYS B O 1
ATOM 9353 N N . ALA B 1 502 ? 31.547 12.18 -1.908 1 97 502 ALA B N 1
ATOM 9354 C CA . ALA B 1 502 ? 31.875 13.469 -1.303 1 97 502 ALA B CA 1
ATOM 9355 C C . ALA B 1 502 ? 31.422 14.625 -2.184 1 97 502 ALA B C 1
ATOM 9357 O O . ALA B 1 502 ? 31.094 15.703 -1.682 1 97 502 ALA B O 1
ATOM 9358 N N . THR B 1 503 ? 31.375 14.422 -3.471 1 97.12 503 THR B N 1
ATOM 9359 C CA . THR B 1 503 ? 31.062 15.508 -4.395 1 97.12 503 THR B CA 1
ATOM 9360 C C . THR B 1 503 ? 29.703 16.125 -4.07 1 97.12 503 THR B C 1
ATOM 9362 O O . THR B 1 503 ? 29.578 17.344 -3.965 1 97.12 503 THR B O 1
ATOM 9365 N N . ALA B 1 504 ? 28.688 15.312 -3.916 1 97.75 504 ALA B N 1
ATOM 9366 C CA . ALA B 1 504 ? 27.344 15.797 -3.625 1 97.75 504 ALA B CA 1
ATOM 9367 C C . ALA B 1 504 ? 27.297 16.562 -2.307 1 97.75 504 ALA B C 1
ATOM 9369 O O . ALA B 1 504 ? 26.672 17.625 -2.213 1 97.75 504 ALA B O 1
ATOM 9370 N N . TYR B 1 505 ? 27.984 16.094 -1.314 1 98.44 505 TYR B N 1
ATOM 9371 C CA . TYR B 1 505 ? 28.016 16.703 0.008 1 98.44 505 TYR B CA 1
ATOM 9372 C C . TYR B 1 505 ? 28.734 18.047 -0.033 1 98.44 505 TYR B C 1
ATOM 9374 O O . TYR B 1 505 ? 28.297 19.016 0.583 1 98.44 505 TYR B O 1
ATOM 9382 N N . LEU B 1 506 ? 29.844 18.109 -0.774 1 98.5 506 LEU B N 1
ATOM 9383 C CA . LEU B 1 506 ? 30.641 19.328 -0.875 1 98.5 506 LEU B CA 1
ATOM 9384 C C . LEU B 1 506 ? 29.891 20.422 -1.624 1 98.5 506 LEU B C 1
ATOM 9386 O O . LEU B 1 506 ? 29.969 21.594 -1.259 1 98.5 506 LEU B O 1
ATOM 9390 N N . VAL B 1 507 ? 29.172 20.016 -2.646 1 98.19 507 VAL B N 1
ATOM 9391 C CA . VAL B 1 507 ? 28.328 20.984 -3.342 1 98.19 507 VAL B CA 1
ATOM 9392 C C . VAL B 1 507 ? 27.25 21.5 -2.396 1 98.19 507 VAL B C 1
ATOM 9394 O O . VAL B 1 507 ? 26.875 22.672 -2.457 1 98.19 507 VAL B O 1
ATOM 9397 N N . GLY B 1 508 ? 26.75 20.656 -1.544 1 98.56 508 GLY B N 1
ATOM 9398 C CA . GLY B 1 508 ? 25.797 21.078 -0.531 1 98.56 508 GLY B CA 1
ATOM 9399 C C . GLY B 1 508 ? 26.359 22.125 0.411 1 98.56 508 GLY B C 1
ATOM 9400 O O . GLY B 1 508 ? 25.688 23.125 0.699 1 98.56 508 GLY B O 1
ATOM 9401 N N . ILE B 1 509 ? 27.594 21.938 0.827 1 98.25 509 ILE B N 1
ATOM 9402 C CA . ILE B 1 509 ? 28.25 22.906 1.697 1 98.25 509 ILE B CA 1
ATOM 9403 C C . ILE B 1 509 ? 28.391 24.234 0.968 1 98.25 509 ILE B C 1
ATOM 9405 O O . ILE B 1 509 ? 28.125 25.297 1.54 1 98.25 509 ILE B O 1
ATOM 9409 N N . ALA B 1 510 ? 28.766 24.141 -0.285 1 97.88 510 ALA B N 1
ATOM 9410 C CA . ALA B 1 510 ? 28.906 25.359 -1.087 1 97.88 510 ALA B CA 1
ATOM 9411 C C . ALA B 1 510 ? 27.578 26.094 -1.217 1 97.88 510 ALA B C 1
ATOM 9413 O O . ALA B 1 510 ? 27.531 27.312 -1.129 1 97.88 510 ALA B O 1
ATOM 9414 N N . ALA B 1 511 ? 26.578 25.375 -1.444 1 97.44 511 ALA B N 1
ATOM 9415 C CA . ALA B 1 511 ? 25.25 25.969 -1.549 1 97.44 511 ALA B CA 1
ATOM 9416 C C . ALA B 1 511 ? 24.828 26.625 -0.23 1 97.44 511 ALA B C 1
ATOM 9418 O O . ALA B 1 511 ? 24.266 27.703 -0.222 1 97.44 511 ALA B O 1
ATOM 9419 N N . GLY B 1 512 ? 25.109 25.938 0.875 1 96.25 512 GLY B N 1
ATOM 9420 C CA . GLY B 1 512 ? 24.828 26.516 2.18 1 96.25 512 GLY B CA 1
ATOM 9421 C C . GLY B 1 512 ? 25.594 27.797 2.453 1 96.25 512 GLY B C 1
ATOM 9422 O O . GLY B 1 512 ? 25.062 28.75 3.029 1 96.25 512 GLY B O 1
ATOM 9423 N N . TYR B 1 513 ? 26.797 27.781 2.027 1 95.38 513 TYR B N 1
ATOM 9424 C CA . TYR B 1 513 ? 27.625 28.969 2.174 1 95.38 513 TYR B CA 1
ATOM 9425 C C . TYR B 1 513 ? 27.094 30.125 1.342 1 95.38 513 TYR B C 1
ATOM 9427 O O . TYR B 1 513 ? 27.031 31.266 1.812 1 95.38 513 TYR B O 1
ATOM 9435 N N . CYS B 1 514 ? 26.703 29.812 0.144 1 94 514 CYS B N 1
ATOM 9436 C CA . CYS B 1 514 ? 26.141 30.828 -0.737 1 94 514 CYS B CA 1
ATOM 9437 C C . CYS B 1 514 ? 24.875 31.438 -0.14 1 94 514 CYS B C 1
ATOM 9439 O O . CYS B 1 514 ? 24.672 32.656 -0.184 1 94 514 CYS B O 1
ATOM 9441 N N . LEU B 1 515 ? 24.031 30.656 0.434 1 92.75 515 LEU B N 1
ATOM 9442 C CA . LEU B 1 515 ? 22.797 31.141 1.044 1 92.75 515 LEU B CA 1
ATOM 9443 C C . LEU B 1 515 ? 23.078 32 2.258 1 92.75 515 LEU B C 1
ATOM 9445 O O . LEU B 1 515 ? 22.375 33 2.502 1 92.75 515 LEU B O 1
ATOM 9449 N N . HIS B 1 516 ? 24.109 31.656 2.953 1 90.31 516 HIS B N 1
ATOM 9450 C CA . HIS B 1 516 ? 24.5 32.438 4.133 1 90.31 516 HIS B CA 1
ATOM 9451 C C . HIS B 1 516 ? 25.031 33.812 3.744 1 90.31 516 HIS B C 1
ATOM 9453 O O . HIS B 1 516 ? 24.672 34.812 4.352 1 90.31 516 HIS B O 1
ATOM 9459 N N . VAL B 1 517 ? 25.844 33.844 2.764 1 89.38 517 VAL B N 1
ATOM 9460 C CA . VAL B 1 517 ? 26.484 35.094 2.338 1 89.38 517 VAL B CA 1
ATOM 9461 C C . VAL B 1 517 ? 25.438 36 1.707 1 89.38 517 VAL B C 1
ATOM 9463 O O . VAL B 1 517 ? 25.469 37.219 1.901 1 89.38 517 VAL B O 1
ATOM 9466 N N . LEU B 1 518 ? 24.547 35.438 1.025 1 87.69 518 LEU B N 1
ATOM 9467 C CA . LEU B 1 518 ? 23.562 36.219 0.297 1 87.69 518 LEU B CA 1
ATOM 9468 C C . LEU B 1 518 ? 22.453 36.688 1.232 1 87.69 518 LEU B C 1
ATOM 9470 O O . LEU B 1 518 ? 21.75 37.656 0.916 1 87.69 518 LEU B O 1
ATOM 9474 N N . LYS B 1 519 ? 22.188 36 2.287 1 82 519 LYS B N 1
ATOM 9475 C CA . LYS B 1 519 ? 21.172 36.406 3.242 1 82 519 LYS B CA 1
ATOM 9476 C C . LYS B 1 519 ? 21.406 37.844 3.721 1 82 519 LYS B C 1
ATOM 9478 O O . LYS B 1 519 ? 20.469 38.625 3.881 1 82 519 LYS B O 1
ATOM 9483 N N . ASN B 1 520 ? 22.641 38.25 3.855 1 71.38 520 ASN B N 1
ATOM 9484 C CA . ASN B 1 520 ? 23.031 39.531 4.43 1 71.38 520 ASN B CA 1
ATOM 9485 C C . ASN B 1 520 ? 23.156 40.625 3.355 1 71.38 520 ASN B C 1
ATOM 9487 O O . ASN B 1 520 ? 23.328 41.812 3.67 1 71.38 520 ASN B O 1
ATOM 9491 N N . LYS B 1 521 ? 22.969 40 2.125 1 74.38 521 LYS B N 1
ATOM 9492 C CA . LYS B 1 521 ? 23.156 40.969 1.048 1 74.38 521 LYS B CA 1
ATOM 9493 C C . LYS B 1 521 ? 21.844 41.219 0.3 1 74.38 521 LYS B C 1
ATOM 9495 O O . LYS B 1 521 ? 21.031 40.312 0.153 1 74.38 521 LYS B O 1
ATOM 9500 N N . ALA B 1 522 ? 21.391 42.438 0.207 1 67.75 522 ALA B N 1
ATOM 9501 C CA . ALA B 1 522 ? 20.219 42.781 -0.591 1 67.75 522 ALA B CA 1
ATOM 9502 C C . ALA B 1 522 ? 20.422 42.406 -2.055 1 67.75 522 ALA B C 1
ATOM 9504 O O . ALA B 1 522 ? 21.141 43.094 -2.789 1 67.75 522 ALA B O 1
ATOM 9505 N N . LEU B 1 523 ? 20.203 41.125 -2.422 1 66.5 523 LEU B N 1
ATOM 9506 C CA . LEU B 1 523 ? 20.406 40.656 -3.793 1 66.5 523 LEU B CA 1
ATOM 9507 C C . LEU B 1 523 ? 19.391 41.312 -4.734 1 66.5 523 LEU B C 1
ATOM 9509 O O . LEU B 1 523 ? 18.203 41.375 -4.422 1 66.5 523 LEU B O 1
ATOM 9513 N N . PRO B 1 524 ? 19.984 42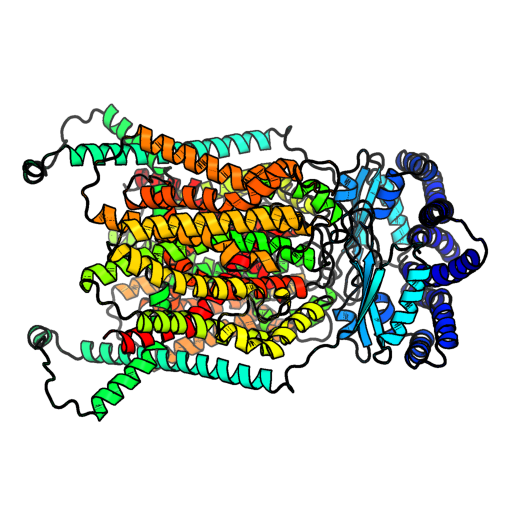.094 -5.754 1 69.5 524 PRO B N 1
ATOM 9514 C CA . PRO B 1 524 ? 19.031 42.562 -6.754 1 69.5 524 PRO B CA 1
ATOM 9515 C C . PRO B 1 524 ? 18.203 41.469 -7.379 1 69.5 524 PRO B C 1
ATOM 9517 O O . PRO B 1 524 ? 18.656 40.312 -7.48 1 69.5 524 PRO B O 1
ATOM 9520 N N . ARG B 1 525 ? 16.953 41.781 -7.633 1 80.81 525 ARG B N 1
ATOM 9521 C CA . ARG B 1 525 ? 16.062 40.844 -8.297 1 80.81 525 ARG B CA 1
ATOM 9522 C C . ARG B 1 525 ? 16.656 40.375 -9.625 1 80.81 525 ARG B C 1
ATOM 9524 O O . ARG B 1 525 ? 17.109 41.188 -10.43 1 80.81 525 ARG B O 1
ATOM 9531 N N . LEU B 1 526 ? 16.906 39.094 -9.75 1 87.88 526 LEU B N 1
ATOM 9532 C CA . LEU B 1 526 ? 17.438 38.5 -10.977 1 87.88 526 LEU B CA 1
ATOM 9533 C C . LEU B 1 526 ? 16.5 38.75 -12.148 1 87.88 526 LEU B C 1
ATOM 9535 O O . LEU B 1 526 ? 15.281 38.781 -11.977 1 87.88 526 LEU B O 1
ATOM 9539 N N . HIS B 1 527 ? 17.094 39 -13.25 1 90.62 527 HIS B N 1
ATOM 9540 C CA . HIS B 1 527 ? 16.312 39.188 -14.469 1 90.62 527 HIS B CA 1
ATOM 9541 C C . HIS B 1 527 ? 15.562 37.906 -14.82 1 90.62 527 HIS B C 1
ATOM 9543 O O . HIS B 1 527 ? 16.094 36.812 -14.633 1 90.62 527 HIS B O 1
ATOM 9549 N N . VAL B 1 528 ? 14.445 38.031 -15.359 1 87.81 528 VAL B N 1
ATOM 9550 C CA . VAL B 1 528 ? 13.547 36.906 -15.672 1 87.81 528 VAL B CA 1
ATOM 9551 C C . VAL B 1 528 ? 14.234 35.938 -16.625 1 87.81 528 VAL B C 1
ATOM 9553 O O . VAL B 1 528 ? 14.055 34.719 -16.531 1 87.81 528 VAL B O 1
ATOM 9556 N N . VAL B 1 529 ? 15.047 36.438 -17.516 1 93.75 529 VAL B N 1
ATOM 9557 C CA . VAL B 1 529 ? 15.719 35.625 -18.5 1 93.75 529 VAL B CA 1
ATOM 9558 C C . VAL B 1 529 ? 16.719 34.688 -17.812 1 93.75 529 VAL B C 1
ATOM 9560 O O . VAL B 1 529 ? 16.891 33.531 -18.188 1 93.75 529 VAL B O 1
ATOM 9563 N N . VAL B 1 530 ? 17.375 35.25 -16.828 1 93.75 530 VAL B N 1
ATOM 9564 C CA . VAL B 1 530 ? 18.359 34.469 -16.078 1 93.75 530 VAL B CA 1
ATOM 9565 C C . VAL B 1 530 ? 17.641 33.344 -15.297 1 93.75 530 VAL B C 1
ATOM 9567 O O . VAL B 1 530 ? 18.141 32.219 -15.203 1 93.75 530 VAL B O 1
ATOM 9570 N N . VAL B 1 531 ? 16.547 33.688 -14.789 1 93.88 531 VAL B N 1
ATOM 9571 C CA . VAL B 1 531 ? 15.766 32.719 -14.023 1 93.88 531 VAL B CA 1
ATOM 9572 C C . VAL B 1 531 ? 15.273 31.609 -14.938 1 93.88 531 VAL B C 1
ATOM 9574 O O . VAL B 1 531 ? 15.398 30.438 -14.609 1 93.88 531 VAL B O 1
ATOM 9577 N N . ILE B 1 532 ? 14.82 31.969 -16.109 1 94.38 532 ILE B N 1
ATOM 9578 C CA . ILE B 1 532 ? 14.305 30.984 -17.062 1 94.38 532 ILE B CA 1
ATOM 9579 C C . ILE B 1 532 ? 15.445 30.109 -17.562 1 94.38 532 ILE B C 1
ATOM 9581 O O . ILE B 1 532 ? 15.305 28.875 -17.625 1 94.38 532 ILE B O 1
ATOM 9585 N N . LEU B 1 533 ? 16.516 30.734 -17.875 1 96.31 533 LEU B N 1
ATOM 9586 C CA . LEU B 1 533 ? 17.672 29.969 -18.359 1 96.31 533 LEU B CA 1
ATOM 9587 C C . LEU B 1 533 ? 18.203 29.047 -17.266 1 96.31 533 LEU B C 1
ATOM 9589 O O . LEU B 1 533 ? 18.656 27.938 -17.547 1 96.31 533 LEU B O 1
ATOM 9593 N N . GLY B 1 534 ? 18.188 29.531 -16.062 1 96.56 534 GLY B N 1
ATOM 9594 C CA . GLY B 1 534 ? 18.578 28.703 -14.945 1 96.56 534 GLY B CA 1
ATOM 9595 C C . GLY B 1 534 ? 17.703 27.469 -14.773 1 96.56 534 GLY B C 1
ATOM 9596 O O . GLY B 1 534 ? 18.203 26.359 -14.586 1 96.56 534 GLY B O 1
ATOM 9597 N N . TRP B 1 535 ? 16.469 27.688 -14.875 1 96.5 535 TRP B N 1
ATOM 9598 C CA . TRP B 1 535 ? 15.523 26.578 -14.734 1 96.5 535 TRP B CA 1
ATOM 9599 C C . TRP B 1 535 ? 15.664 25.594 -15.891 1 96.5 535 TRP B C 1
ATOM 9601 O O . TRP B 1 535 ? 15.617 24.391 -15.68 1 96.5 535 TRP B O 1
ATOM 9611 N N . LEU B 1 536 ? 15.82 26.078 -17.125 1 97.31 536 LEU B N 1
ATOM 9612 C CA . LEU B 1 536 ? 15.984 25.219 -18.281 1 97.31 536 LEU B CA 1
ATOM 9613 C C . LEU B 1 536 ? 17.281 24.406 -18.188 1 97.31 536 LEU B C 1
ATOM 9615 O O . LEU B 1 536 ? 17.297 23.219 -18.531 1 97.31 536 LEU B O 1
ATOM 9619 N N . SER B 1 537 ? 18.281 25.078 -17.734 1 97.5 537 SER B N 1
ATOM 9620 C CA . SER B 1 537 ? 19.562 24.375 -17.562 1 97.5 537 SER B CA 1
ATOM 9621 C C . SER B 1 537 ? 19.469 23.328 -16.469 1 97.5 537 SER B C 1
ATOM 9623 O O . SER B 1 537 ? 19.984 22.219 -16.641 1 97.5 537 SER B O 1
ATOM 9625 N N . ALA B 1 538 ? 18.891 23.672 -15.367 1 97.69 538 ALA B N 1
ATOM 9626 C CA . ALA B 1 538 ? 18.703 22.719 -14.273 1 97.69 538 ALA B CA 1
ATOM 9627 C C . ALA B 1 538 ? 17.859 21.516 -14.719 1 97.69 538 ALA B C 1
ATOM 9629 O O . ALA B 1 538 ? 18.172 20.375 -14.383 1 97.69 538 ALA B O 1
ATOM 9630 N N . PHE B 1 539 ? 16.859 21.828 -15.484 1 97.12 539 PHE B N 1
ATOM 9631 C CA . PHE B 1 539 ? 15.984 20.766 -15.992 1 97.12 539 PHE B CA 1
ATOM 9632 C C . PHE B 1 539 ? 16.734 19.875 -16.969 1 97.12 539 PHE B C 1
ATOM 9634 O O . PHE B 1 539 ? 16.609 18.641 -16.922 1 97.12 539 PHE B O 1
ATOM 9641 N N . ALA B 1 540 ? 17.438 20.453 -17.797 1 97.19 540 ALA B N 1
ATOM 9642 C CA . ALA B 1 540 ? 18.203 19.703 -18.781 1 97.19 540 ALA B CA 1
ATOM 9643 C C . ALA B 1 540 ? 19.25 18.812 -18.109 1 97.19 540 ALA B C 1
ATOM 9645 O O . ALA B 1 540 ? 19.422 17.656 -18.484 1 97.19 540 ALA B O 1
ATOM 9646 N N . MET B 1 541 ? 19.875 19.328 -17.141 1 96.94 541 MET B N 1
ATOM 9647 C CA . MET B 1 541 ? 20.875 18.562 -16.406 1 96.94 541 MET B CA 1
ATOM 9648 C C . MET B 1 541 ? 20.234 17.406 -15.641 1 96.94 541 MET B C 1
ATOM 9650 O O . MET B 1 541 ? 20.703 16.266 -15.727 1 96.94 541 MET B O 1
ATOM 9654 N N . GLY B 1 542 ? 19.188 17.703 -14.945 1 96.31 542 GLY B N 1
ATOM 9655 C CA . GLY B 1 542 ? 18.484 16.656 -14.203 1 96.31 542 GLY B CA 1
ATOM 9656 C C . GLY B 1 542 ? 17.938 15.555 -15.078 1 96.31 542 GLY B C 1
ATOM 9657 O O . GLY B 1 542 ? 18.141 14.375 -14.797 1 96.31 542 GLY B O 1
ATOM 9658 N N . MET B 1 543 ? 17.359 15.922 -16.188 1 96.12 543 MET B N 1
ATOM 9659 C CA . MET B 1 543 ? 16.734 14.945 -17.078 1 96.12 543 MET B CA 1
ATOM 9660 C C . MET B 1 543 ? 17.797 14.141 -17.812 1 96.12 543 MET B C 1
ATOM 9662 O O . MET B 1 543 ? 17.594 12.961 -18.109 1 96.12 543 MET B O 1
ATOM 9666 N N . SER B 1 544 ? 18.875 14.797 -18.078 1 95.44 544 SER B N 1
ATOM 9667 C CA . SER B 1 544 ? 19.953 14.07 -18.734 1 95.44 544 SER B CA 1
ATOM 9668 C C . SER B 1 544 ? 20.516 12.984 -17.828 1 95.44 544 SER B C 1
ATOM 9670 O O . SER B 1 544 ? 20.938 11.93 -18.312 1 95.44 544 SER B O 1
ATOM 9672 N N . ILE B 1 545 ? 20.516 13.211 -16.578 1 95.88 545 ILE B N 1
ATOM 9673 C CA . ILE B 1 545 ? 21.031 12.219 -15.633 1 95.88 545 ILE B CA 1
ATOM 9674 C C . ILE B 1 545 ? 20.016 11.086 -15.461 1 95.88 545 ILE B C 1
ATOM 9676 O O . ILE B 1 545 ? 20.406 9.914 -15.391 1 95.88 545 ILE B O 1
ATOM 9680 N N . VAL B 1 546 ? 18.781 11.352 -15.445 1 95.06 546 VAL B N 1
ATOM 9681 C CA . VAL B 1 546 ? 17.75 10.344 -15.203 1 95.06 546 VAL B CA 1
ATOM 9682 C C . VAL B 1 546 ? 17.516 9.523 -16.469 1 95.06 546 VAL B C 1
ATOM 9684 O O . VAL B 1 546 ? 17.406 8.297 -16.406 1 95.06 546 VAL B O 1
ATOM 9687 N N . TYR B 1 547 ? 17.547 10.164 -17.656 1 94.06 547 TYR B N 1
ATOM 9688 C CA . TYR B 1 547 ? 17.156 9.477 -18.891 1 94.06 547 TYR B CA 1
ATOM 9689 C C . TYR B 1 547 ? 18.344 9.312 -19.828 1 94.06 547 TYR B C 1
ATOM 9691 O O . TYR B 1 547 ? 18.219 8.727 -20.906 1 94.06 547 TYR B O 1
ATOM 9699 N N . GLY B 1 548 ? 19.469 9.773 -19.5 1 91.06 548 GLY B N 1
ATOM 9700 C CA . GLY B 1 548 ? 20.625 9.805 -20.391 1 91.06 548 GLY B CA 1
ATOM 9701 C C . GLY B 1 548 ? 21.172 8.43 -20.703 1 91.06 548 GLY B C 1
ATOM 9702 O O . GLY B 1 548 ? 21.828 8.234 -21.719 1 91.06 548 GLY B O 1
ATOM 9703 N N . LEU B 1 549 ? 20.859 7.449 -19.922 1 91.12 549 LEU B N 1
ATOM 9704 C CA . LEU B 1 549 ? 21.422 6.117 -20.109 1 91.12 549 LEU B CA 1
ATOM 9705 C C . LEU B 1 549 ? 20.422 5.211 -20.828 1 91.12 549 LEU B C 1
ATOM 9707 O O . LEU B 1 549 ? 20.547 3.984 -20.781 1 91.12 549 LEU B O 1
ATOM 9711 N N . TYR B 1 550 ? 19.438 5.789 -21.438 1 90.75 550 TYR B N 1
ATOM 9712 C CA . TYR B 1 550 ? 18.406 5.012 -22.125 1 90.75 550 TYR B CA 1
ATOM 9713 C C . TYR B 1 550 ? 19.016 4.168 -23.234 1 90.75 550 TYR B C 1
ATOM 9715 O O . TYR B 1 550 ? 18.547 3.059 -23.5 1 90.75 550 TYR B O 1
ATOM 9723 N N . GLY B 1 551 ? 20.062 4.574 -23.859 1 87.62 551 GLY B N 1
ATOM 9724 C CA . GLY B 1 551 ? 20.719 3.855 -24.938 1 87.62 551 GLY B CA 1
ATOM 9725 C C . GLY B 1 551 ? 21.281 2.514 -24.516 1 87.62 551 GLY B C 1
ATOM 9726 O O . GLY B 1 551 ? 21.375 1.591 -25.328 1 87.62 551 GLY B O 1
ATOM 9727 N N . ALA B 1 552 ? 21.594 2.336 -23.25 1 87.12 552 ALA B N 1
ATOM 9728 C CA . ALA B 1 552 ? 22.125 1.073 -22.75 1 87.12 552 ALA B CA 1
ATOM 9729 C C . ALA B 1 552 ? 21.031 0.002 -22.703 1 87.12 552 ALA B C 1
ATOM 9731 O O . ALA B 1 552 ? 21.328 -1.193 -22.766 1 87.12 552 ALA B O 1
ATOM 9732 N N . PHE B 1 553 ? 19.766 0.445 -22.625 1 86.12 553 PHE B N 1
ATOM 9733 C CA . PHE B 1 553 ? 18.656 -0.486 -22.469 1 86.12 553 PHE B CA 1
ATOM 9734 C C . PHE B 1 553 ? 17.969 -0.743 -23.812 1 86.12 553 PHE B C 1
ATOM 9736 O O . PHE B 1 553 ? 17.266 -1.742 -23.969 1 86.12 553 PHE B O 1
ATOM 9743 N N . ASP B 1 554 ? 18.234 0.161 -24.719 1 83.94 554 ASP B N 1
ATOM 9744 C CA . ASP B 1 554 ? 17.484 0.122 -25.969 1 83.94 554 ASP B CA 1
ATOM 9745 C C . ASP B 1 554 ? 18.109 -0.874 -26.953 1 83.94 554 ASP B C 1
ATOM 9747 O O . ASP B 1 554 ? 18.594 -0.488 -28.016 1 83.94 554 ASP B O 1
ATOM 9751 N N . HIS B 1 555 ? 18.156 -2.135 -26.625 1 81.62 555 HIS B N 1
ATOM 9752 C CA . HIS B 1 555 ? 18.609 -3.238 -27.453 1 81.62 555 HIS B CA 1
ATOM 9753 C C . HIS B 1 555 ? 17.641 -4.41 -27.406 1 81.62 555 HIS B C 1
ATOM 9755 O O . HIS B 1 555 ? 16.906 -4.57 -26.438 1 81.62 555 HIS B O 1
ATOM 9761 N N . PRO B 1 556 ? 17.656 -5.086 -28.5 1 81.38 556 PRO B N 1
ATOM 9762 C CA . PRO B 1 556 ? 16.75 -6.23 -28.516 1 81.38 556 PRO B CA 1
ATOM 9763 C C . PRO B 1 556 ? 17.156 -7.316 -27.516 1 81.38 556 PRO B C 1
ATOM 9765 O O . PRO B 1 556 ? 18.359 -7.527 -27.297 1 81.38 556 PRO B O 1
ATOM 9768 N N . GLY B 1 557 ? 16.188 -7.945 -26.938 1 77.25 557 GLY B N 1
ATOM 9769 C CA . GLY B 1 557 ? 16.453 -9.023 -26 1 77.25 557 GLY B CA 1
ATOM 9770 C C . GLY B 1 557 ? 16.688 -8.531 -24.578 1 77.25 557 GLY B C 1
ATOM 9771 O O . GLY B 1 557 ? 16.5 -7.352 -24.281 1 77.25 557 GLY B O 1
ATOM 9772 N N . PRO B 1 558 ? 17.062 -9.453 -23.75 1 77.25 558 PRO B N 1
ATOM 9773 C CA . PRO B 1 558 ? 17.25 -9.109 -22.344 1 77.25 558 PRO B CA 1
ATOM 9774 C C . PRO B 1 558 ? 18.625 -8.531 -22.047 1 77.25 558 PRO B C 1
ATOM 9776 O O . PRO B 1 558 ? 18.906 -8.141 -20.906 1 77.25 558 PRO B O 1
ATOM 9779 N N . LYS B 1 559 ? 19.453 -8.289 -23.031 1 77.19 559 LYS B N 1
ATOM 9780 C CA . LYS B 1 559 ? 20.828 -7.859 -22.812 1 77.19 559 LYS B CA 1
ATOM 9781 C C . LYS B 1 559 ? 20.906 -6.348 -22.609 1 77.19 559 LYS B C 1
ATOM 9783 O O . LYS B 1 559 ? 20.234 -5.586 -23.297 1 77.19 559 LYS B O 1
ATOM 9788 N N . ILE B 1 560 ? 21.594 -5.98 -21.547 1 81.19 560 ILE B N 1
ATOM 9789 C CA . ILE B 1 560 ? 21.938 -4.586 -21.297 1 81.19 560 ILE B CA 1
ATOM 9790 C C . ILE B 1 560 ? 23.391 -4.324 -21.688 1 81.19 560 ILE B C 1
ATOM 9792 O O . ILE B 1 560 ? 24.297 -5.066 -21.281 1 81.19 560 ILE B O 1
ATOM 9796 N N . VAL B 1 561 ? 23.562 -3.32 -22.562 1 81.62 561 VAL B N 1
ATOM 9797 C CA . VAL B 1 561 ? 24.906 -3.066 -23.094 1 81.62 561 VAL B CA 1
ATOM 9798 C C . VAL B 1 561 ? 25.453 -1.775 -22.484 1 81.62 561 VAL B C 1
ATOM 9800 O O . VAL B 1 561 ? 24.781 -0.74 -22.5 1 81.62 561 VAL B O 1
ATOM 9803 N N . VAL B 1 562 ? 26.672 -1.972 -21.969 1 83.25 562 VAL B N 1
ATOM 9804 C CA . VAL B 1 562 ? 27.344 -0.811 -21.391 1 83.25 562 VAL B CA 1
ATOM 9805 C C . VAL B 1 562 ? 27.719 0.172 -22.5 1 83.25 562 VAL B C 1
ATOM 9807 O O . VAL B 1 562 ? 28.141 -0.236 -23.578 1 83.25 562 VAL B O 1
ATOM 9810 N N . GLN B 1 563 ? 27.547 1.397 -22.25 1 84.62 563 GLN B N 1
ATOM 9811 C CA . GLN B 1 563 ? 27.891 2.441 -23.203 1 84.62 563 GLN B CA 1
ATOM 9812 C C . GLN B 1 563 ? 29.406 2.477 -23.453 1 84.62 563 GLN B C 1
ATOM 9814 O O . GLN B 1 563 ? 30.156 1.745 -22.812 1 84.62 563 GLN B O 1
ATOM 9819 N N . GLU B 1 564 ? 29.719 3.301 -24.422 1 88.88 564 GLU B N 1
ATOM 9820 C CA . GLU B 1 564 ? 31.125 3.488 -24.719 1 88.88 564 GLU B CA 1
ATOM 9821 C C . GLU B 1 564 ? 31.891 3.973 -23.5 1 88.88 564 GLU B C 1
ATOM 9823 O O . GLU B 1 564 ? 31.344 4.691 -22.656 1 88.88 564 GLU B O 1
ATOM 9828 N N . LYS B 1 565 ? 33.125 3.605 -23.391 1 89.44 565 LYS B N 1
ATOM 9829 C CA . LYS B 1 565 ? 33.938 3.801 -22.203 1 89.44 565 LYS B CA 1
ATOM 9830 C C . LYS B 1 565 ? 34 5.273 -21.812 1 89.44 565 LYS B C 1
ATOM 9832 O O . LYS B 1 565 ? 33.75 5.621 -20.656 1 89.44 565 LYS B O 1
ATOM 9837 N N . PRO B 1 566 ? 34.25 6.215 -22.75 1 91.38 566 PRO B N 1
ATOM 9838 C CA . PRO B 1 566 ? 34.312 7.613 -22.328 1 91.38 566 PRO B CA 1
ATOM 9839 C C . PRO B 1 566 ? 33 8.141 -21.781 1 91.38 566 PRO B C 1
ATOM 9841 O O . PRO B 1 566 ? 33 8.891 -20.797 1 91.38 566 PRO B O 1
ATOM 9844 N N . LEU B 1 567 ? 32.031 7.754 -22.422 1 91.06 567 LEU B N 1
ATOM 9845 C CA . LEU B 1 567 ? 30.719 8.195 -21.953 1 91.06 567 LEU B CA 1
ATOM 9846 C C . LEU B 1 567 ? 30.344 7.543 -20.625 1 91.06 567 LEU B C 1
ATOM 9848 O O . LEU B 1 567 ? 29.75 8.18 -19.766 1 91.06 567 LEU B O 1
ATOM 9852 N N . ASN B 1 568 ? 30.672 6.324 -20.5 1 92.06 568 ASN B N 1
ATOM 9853 C CA . ASN B 1 568 ? 30.422 5.594 -19.25 1 92.06 568 ASN B CA 1
ATOM 9854 C C . ASN B 1 568 ? 31.172 6.215 -18.078 1 92.06 568 ASN B C 1
ATOM 9856 O O . ASN B 1 568 ? 30.594 6.426 -17.016 1 92.06 568 ASN B O 1
ATOM 9860 N N . VAL B 1 569 ? 32.406 6.543 -18.297 1 93.12 569 VAL B N 1
ATOM 9861 C CA . VAL B 1 569 ? 33.219 7.121 -17.234 1 93.12 569 VAL B CA 1
ATOM 9862 C C . VAL B 1 569 ? 32.781 8.547 -16.938 1 93.12 569 VAL B C 1
ATOM 9864 O O . VAL B 1 569 ? 32.719 8.953 -15.781 1 93.12 569 VAL B O 1
ATOM 9867 N N . ALA B 1 570 ? 32.469 9.289 -17.984 1 93.81 570 ALA B N 1
ATOM 9868 C CA . ALA B 1 570 ? 31.984 10.656 -17.797 1 93.81 570 ALA B CA 1
ATOM 9869 C C . ALA B 1 570 ? 30.688 10.68 -16.984 1 93.81 570 ALA B C 1
ATOM 9871 O O . ALA B 1 570 ? 30.547 11.492 -16.078 1 93.81 570 ALA B O 1
ATOM 9872 N N . TYR B 1 571 ? 29.812 9.805 -17.359 1 93.06 571 TYR B N 1
ATOM 9873 C CA . TYR B 1 571 ? 28.562 9.734 -16.609 1 93.06 571 TYR B CA 1
ATOM 9874 C C . TYR B 1 571 ? 28.812 9.32 -15.164 1 93.06 571 TYR B C 1
ATOM 9876 O O . TYR B 1 571 ? 28.234 9.898 -14.234 1 93.06 571 TYR B O 1
ATOM 9884 N N . GLY B 1 572 ? 29.594 8.391 -14.969 1 90.94 572 GLY B N 1
ATOM 9885 C CA . GLY B 1 572 ? 29.859 7.859 -13.641 1 90.94 572 GLY B CA 1
ATOM 9886 C C . GLY B 1 572 ? 30.5 8.867 -12.711 1 90.94 572 GLY B C 1
ATOM 9887 O O . GLY B 1 572 ? 30.25 8.859 -11.508 1 90.94 572 GLY B O 1
ATOM 9888 N N . CYS B 1 573 ? 31.297 9.766 -13.219 1 92.81 573 CYS B N 1
ATOM 9889 C CA . CYS B 1 573 ? 32.031 10.656 -12.336 1 92.81 573 CYS B CA 1
ATOM 9890 C C . CYS B 1 573 ? 31.359 12.023 -12.258 1 92.81 573 CYS B C 1
ATOM 9892 O O . CYS B 1 573 ? 31.469 12.719 -11.242 1 92.81 573 CYS B O 1
ATOM 9894 N N . LEU B 1 574 ? 30.578 12.398 -13.258 1 94.88 574 LEU B N 1
ATOM 9895 C CA . LEU B 1 574 ? 30.047 13.758 -13.289 1 94.88 574 LEU B CA 1
ATOM 9896 C C . LEU B 1 574 ? 28.578 13.773 -12.891 1 94.88 574 LEU B C 1
ATOM 9898 O O . LEU B 1 574 ? 27.984 14.844 -12.703 1 94.88 574 LEU B O 1
ATOM 9902 N N . LYS B 1 575 ? 27.969 12.672 -12.773 1 94.94 575 LYS B N 1
ATOM 9903 C CA . LYS B 1 575 ? 26.531 12.609 -12.508 1 94.94 575 LYS B CA 1
ATOM 9904 C C . LYS B 1 575 ? 26.188 13.305 -11.188 1 94.94 575 LYS B C 1
ATOM 9906 O O . LYS B 1 575 ? 25.234 14.078 -11.125 1 94.94 575 LYS B O 1
ATOM 9911 N N . SER B 1 576 ? 26.969 13.031 -10.133 1 96 576 SER B N 1
ATOM 9912 C CA . SER B 1 576 ? 26.688 13.609 -8.82 1 96 576 SER B CA 1
ATOM 9913 C C . SER B 1 576 ? 26.828 15.133 -8.844 1 96 576 SER B C 1
ATOM 9915 O O . SER B 1 576 ? 26.031 15.836 -8.234 1 96 576 SER B O 1
ATOM 9917 N N . LEU B 1 577 ? 27.828 15.578 -9.547 1 96.94 577 LEU B N 1
ATOM 9918 C CA . LEU B 1 577 ? 28.047 17.016 -9.664 1 96.94 577 LEU B CA 1
ATOM 9919 C C . LEU B 1 577 ? 26.891 17.672 -10.422 1 96.94 577 LEU B C 1
ATOM 9921 O O . LEU B 1 577 ? 26.328 18.672 -9.953 1 96.94 577 LEU B O 1
ATOM 9925 N N . ALA B 1 578 ? 26.562 17.125 -11.531 1 97.06 578 ALA B N 1
ATOM 9926 C CA . ALA B 1 578 ? 25.516 17.703 -12.359 1 97.06 578 ALA B CA 1
ATOM 9927 C C . ALA B 1 578 ? 24.172 17.703 -11.625 1 97.06 578 ALA B C 1
ATOM 9929 O O . ALA B 1 578 ? 23.453 18.703 -11.625 1 97.06 578 ALA B O 1
ATOM 9930 N N . TRP B 1 579 ? 23.828 16.656 -11.008 1 97.75 579 TRP B N 1
ATOM 9931 C CA . TRP B 1 579 ? 22.562 16.516 -10.289 1 97.75 579 TRP B CA 1
ATOM 9932 C C . TRP B 1 579 ? 22.484 17.531 -9.141 1 97.75 579 TRP B C 1
ATOM 9934 O O . TRP B 1 579 ? 21.469 18.219 -8.984 1 97.75 579 TRP B O 1
ATOM 9944 N N . THR B 1 580 ? 23.516 17.641 -8.359 1 98.12 580 THR B N 1
ATOM 9945 C CA . THR B 1 580 ? 23.484 18.484 -7.172 1 98.12 580 THR B CA 1
ATOM 9946 C C . THR B 1 580 ? 23.562 19.953 -7.555 1 98.12 580 THR B C 1
ATOM 9948 O O . THR B 1 580 ? 23.031 20.812 -6.848 1 98.12 580 THR B O 1
ATOM 9951 N N . LEU B 1 581 ? 24.188 20.266 -8.695 1 97.69 581 LEU B N 1
ATOM 9952 C CA . LEU B 1 581 ? 24.141 21.625 -9.195 1 97.69 581 LEU B CA 1
ATOM 9953 C C . LEU B 1 581 ? 22.719 22.016 -9.594 1 97.69 581 LEU B C 1
ATOM 9955 O O . LEU B 1 581 ? 22.281 23.141 -9.344 1 97.69 581 LEU B O 1
ATOM 9959 N N . ALA B 1 582 ? 22.109 21.094 -10.219 1 98.06 582 ALA B N 1
ATOM 9960 C CA . ALA B 1 582 ? 20.703 21.312 -10.562 1 98.06 582 ALA B CA 1
ATOM 9961 C C . ALA B 1 582 ? 19.875 21.531 -9.305 1 98.06 582 ALA B C 1
ATOM 9963 O O . ALA B 1 582 ? 19.031 22.438 -9.266 1 98.06 582 ALA B O 1
ATOM 9964 N N . LEU B 1 583 ? 20.109 20.766 -8.297 1 98.12 583 LEU B N 1
ATOM 9965 C CA . LEU B 1 583 ? 19.375 20.906 -7.039 1 98.12 583 LEU B CA 1
ATOM 9966 C C . LEU B 1 583 ? 19.688 22.234 -6.363 1 98.12 583 LEU B C 1
ATOM 9968 O O . LEU B 1 583 ? 18.812 22.828 -5.727 1 98.12 583 LEU B O 1
ATOM 9972 N N . SER B 1 584 ? 20.938 22.625 -6.465 1 98 584 SER B N 1
ATOM 9973 C CA . SER B 1 584 ? 21.328 23.906 -5.883 1 98 584 SER B CA 1
ATOM 9974 C C . SER B 1 584 ? 20.516 25.062 -6.477 1 98 584 SER B C 1
ATOM 9976 O O . SER B 1 584 ? 20.109 25.969 -5.762 1 98 584 SER B O 1
ATOM 9978 N N . TRP B 1 585 ? 20.281 24.984 -7.742 1 97.06 585 TRP B N 1
ATOM 9979 C CA . TRP B 1 585 ? 19.469 26.016 -8.398 1 97.06 585 TRP B CA 1
ATOM 9980 C C . TRP B 1 585 ? 18.031 25.953 -7.902 1 97.06 585 TRP B C 1
ATOM 9982 O O . TRP B 1 585 ? 17.406 27 -7.672 1 97.06 585 TRP B O 1
ATOM 9992 N N . VAL B 1 586 ? 17.484 24.797 -7.727 1 97.06 586 VAL B N 1
ATOM 9993 C CA . VAL B 1 586 ? 16.109 24.625 -7.25 1 97.06 586 VAL B CA 1
ATOM 9994 C C . VAL B 1 586 ? 15.969 25.234 -5.852 1 97.06 586 VAL B C 1
ATOM 9996 O O . VAL B 1 586 ? 15.039 26 -5.59 1 97.06 586 VAL B O 1
ATOM 9999 N N . VAL B 1 587 ? 16.922 24.938 -4.992 1 97.25 587 VAL B N 1
ATOM 10000 C CA . VAL B 1 587 ? 16.859 25.422 -3.615 1 97.25 587 VAL B CA 1
ATOM 10001 C C . VAL B 1 587 ? 17.016 26.938 -3.592 1 97.25 587 VAL B C 1
ATOM 10003 O O . VAL B 1 587 ? 16.281 27.641 -2.885 1 97.25 587 VAL B O 1
ATOM 10006 N N . PHE B 1 588 ? 17.938 27.422 -4.414 1 95.12 588 PHE B N 1
ATOM 10007 C CA . PHE B 1 588 ? 18.188 28.859 -4.484 1 95.12 588 PHE B CA 1
ATOM 10008 C C . PHE B 1 588 ? 16.953 29.609 -4.949 1 95.12 588 PHE B C 1
ATOM 10010 O O . PHE B 1 588 ? 16.547 30.594 -4.324 1 95.12 588 PHE B O 1
ATOM 10017 N N . THR B 1 589 ? 16.344 29.141 -6 1 94.75 589 THR B N 1
ATOM 10018 C CA . THR B 1 589 ? 15.188 29.828 -6.57 1 94.75 589 THR B CA 1
ATOM 10019 C C . THR B 1 589 ? 13.977 29.703 -5.648 1 94.75 589 THR B C 1
ATOM 10021 O O . THR B 1 589 ? 13.188 30.641 -5.527 1 94.75 589 THR B O 1
ATOM 10024 N N . CYS B 1 590 ? 13.797 28.625 -4.969 1 93.81 590 CYS B N 1
ATOM 10025 C CA . CYS B 1 590 ? 12.68 28.438 -4.051 1 93.81 590 CYS B CA 1
ATOM 10026 C C . CYS B 1 590 ? 12.844 29.312 -2.812 1 93.81 590 CYS B C 1
ATOM 10028 O O . CYS B 1 590 ? 11.875 29.891 -2.322 1 93.81 590 CYS B O 1
ATOM 10030 N N . HIS B 1 591 ? 14.078 29.406 -2.357 1 91.19 591 HIS B N 1
ATOM 10031 C CA . HIS B 1 591 ? 14.336 30.156 -1.129 1 91.19 591 HIS B CA 1
ATOM 10032 C C . HIS B 1 591 ? 14.203 31.656 -1.359 1 91.19 591 HIS B C 1
ATOM 10034 O O . HIS B 1 591 ? 13.758 32.406 -0.474 1 91.19 591 HIS B O 1
ATOM 10040 N N . TYR B 1 592 ? 14.469 32.125 -2.564 1 90 592 TYR B N 1
ATOM 10041 C CA . TYR B 1 592 ? 14.477 33.562 -2.82 1 90 592 TYR B CA 1
ATOM 10042 C C . TYR B 1 592 ? 13.242 34 -3.621 1 90 592 TYR B C 1
ATOM 10044 O O . TYR B 1 592 ? 13.188 35.094 -4.145 1 90 592 TYR B O 1
ATOM 10052 N N . GLY B 1 593 ? 12.258 33.062 -3.822 1 86.19 593 GLY B N 1
ATOM 10053 C CA . GLY B 1 593 ? 10.945 33.438 -4.324 1 86.19 593 GLY B CA 1
ATOM 10054 C C . GLY B 1 593 ? 10.836 33.312 -5.832 1 86.19 593 GLY B C 1
ATOM 10055 O O . GLY B 1 593 ? 9.891 33.844 -6.434 1 86.19 593 GLY B O 1
ATOM 10056 N N . TYR B 1 594 ? 11.781 32.719 -6.523 1 88.88 594 TYR B N 1
ATOM 10057 C CA . TYR B 1 594 ? 11.75 32.562 -7.973 1 88.88 594 TYR B CA 1
ATOM 10058 C C . TYR B 1 594 ? 11.227 31.172 -8.344 1 88.88 594 TYR B C 1
ATOM 10060 O O . TYR B 1 594 ? 11.266 30.781 -9.508 1 88.88 594 TYR B O 1
ATOM 10068 N N . GLY B 1 595 ? 10.742 30.422 -7.41 1 89.56 595 GLY B N 1
ATOM 10069 C CA . GLY B 1 595 ? 10.398 29.031 -7.648 1 89.56 595 GLY B CA 1
ATOM 10070 C C . GLY B 1 595 ? 8.961 28.828 -8.094 1 89.56 595 GLY B C 1
ATOM 10071 O O . GLY B 1 595 ? 8.617 27.781 -8.641 1 89.56 595 GLY B O 1
ATOM 10072 N N . GLY B 1 596 ? 8.078 29.75 -7.988 1 82.94 596 GLY B N 1
ATOM 10073 C CA . GLY B 1 596 ? 6.707 29.688 -8.461 1 82.94 596 GLY B CA 1
ATOM 10074 C C . GLY B 1 596 ? 5.945 28.484 -7.93 1 82.94 596 GLY B C 1
ATOM 10075 O O . GLY B 1 596 ? 5.887 28.266 -6.719 1 82.94 596 GLY B O 1
ATOM 10076 N N . VAL B 1 597 ? 5.461 27.609 -8.891 1 82.62 597 VAL B N 1
ATOM 10077 C CA . VAL B 1 597 ? 4.621 26.453 -8.57 1 82.62 597 VAL B CA 1
ATOM 10078 C C . VAL B 1 597 ? 5.465 25.359 -7.922 1 82.62 597 VAL B C 1
ATOM 10080 O O . VAL B 1 597 ? 4.984 24.641 -7.047 1 82.62 597 VAL B O 1
ATOM 10083 N N . ILE B 1 598 ? 6.668 25.328 -8.297 1 90.62 598 ILE B N 1
ATOM 10084 C CA . ILE B 1 598 ? 7.551 24.312 -7.746 1 90.62 598 ILE B CA 1
ATOM 10085 C C . ILE B 1 598 ? 7.801 24.578 -6.266 1 90.62 598 ILE B C 1
ATOM 10087 O O . ILE B 1 598 ? 7.789 23.656 -5.449 1 90.62 598 ILE B O 1
ATOM 10091 N N . ASN B 1 599 ? 7.988 25.781 -5.91 1 92.81 599 ASN B N 1
ATOM 10092 C CA . ASN B 1 599 ? 8.18 26.141 -4.508 1 92.81 599 ASN B CA 1
ATOM 10093 C C . ASN B 1 599 ? 6.93 25.859 -3.684 1 92.81 599 ASN B C 1
ATOM 10095 O O . ASN B 1 599 ? 7.02 25.344 -2.562 1 92.81 599 ASN B O 1
ATOM 10099 N N . ARG B 1 600 ? 5.812 26.25 -4.316 1 86.69 600 ARG B N 1
ATOM 10100 C CA . ARG B 1 600 ? 4.559 26 -3.607 1 86.69 600 ARG B CA 1
ATOM 10101 C C . ARG B 1 600 ? 4.359 24.516 -3.336 1 86.69 600 ARG B C 1
ATOM 10103 O O . ARG B 1 600 ? 3.867 24.141 -2.271 1 86.69 600 ARG B O 1
ATOM 10110 N N . PHE B 1 601 ? 4.723 23.75 -4.234 1 91.38 601 PHE B N 1
ATOM 10111 C CA . PHE B 1 601 ? 4.562 22.312 -4.09 1 91.38 601 PHE B CA 1
ATOM 10112 C C . PHE B 1 601 ? 5.566 21.75 -3.092 1 91.38 601 PHE B C 1
ATOM 10114 O O . PHE B 1 601 ? 5.203 20.984 -2.199 1 91.38 601 PHE B O 1
ATOM 10121 N N . LEU B 1 602 ? 6.785 22.078 -3.189 1 95.44 602 LEU B N 1
ATOM 10122 C CA . LEU B 1 602 ? 7.844 21.516 -2.357 1 95.44 602 LEU B CA 1
ATOM 10123 C C . LEU B 1 602 ? 7.754 22.047 -0.932 1 95.44 602 LEU B C 1
ATOM 10125 O O . LEU B 1 602 ? 8.211 21.406 0.009 1 95.44 602 LEU B O 1
ATOM 10129 N N . SER B 1 603 ? 7.18 23.219 -0.729 1 94.25 603 SER B N 1
ATOM 10130 C CA . SER B 1 603 ? 7.098 23.844 0.588 1 94.25 603 SER B CA 1
ATOM 10131 C C . SER B 1 603 ? 5.738 23.594 1.23 1 94.25 603 SER B C 1
ATOM 10133 O O . SER B 1 603 ? 5.398 24.219 2.238 1 94.25 603 SER B O 1
ATOM 10135 N N . TRP B 1 604 ? 4.992 22.703 0.613 1 90.31 604 TRP B N 1
ATOM 10136 C CA . TRP B 1 604 ? 3.668 22.375 1.132 1 90.31 604 TRP B CA 1
ATOM 10137 C C . TRP B 1 604 ? 3.758 21.812 2.545 1 90.31 604 TRP B C 1
ATOM 10139 O O . TRP B 1 604 ? 4.602 20.969 2.828 1 90.31 604 TRP B O 1
ATOM 10149 N N . SER B 1 605 ? 2.943 22.312 3.475 1 89.75 605 SER B N 1
ATOM 10150 C CA . SER B 1 605 ? 2.98 21.922 4.875 1 89.75 605 SER B CA 1
ATOM 10151 C C . SER B 1 605 ? 2.688 20.422 5.031 1 89.75 605 SER B C 1
ATOM 10153 O O . SER B 1 605 ? 3.049 19.812 6.039 1 89.75 605 SER B O 1
ATOM 10155 N N . PHE B 1 606 ? 2.104 19.859 4.07 1 87.81 606 PHE B N 1
ATOM 10156 C CA . PHE B 1 606 ? 1.781 18.438 4.066 1 87.81 606 PHE B CA 1
ATOM 10157 C C . PHE B 1 606 ? 3.047 17.594 4.152 1 87.81 606 PHE B C 1
ATOM 10159 O O . PHE B 1 606 ? 3.037 16.5 4.734 1 87.81 606 PHE B O 1
ATOM 10166 N N . TRP B 1 607 ? 4.152 18.109 3.627 1 94.5 607 TRP B N 1
ATOM 10167 C CA . TRP B 1 607 ? 5.395 17.344 3.541 1 94.5 607 TRP B CA 1
ATOM 10168 C C . TRP B 1 607 ? 6.137 17.359 4.875 1 94.5 607 TRP B C 1
ATOM 10170 O O . TRP B 1 607 ? 7.004 16.516 5.117 1 94.5 607 TRP B O 1
ATOM 10180 N N . ILE B 1 608 ? 5.859 18.234 5.773 1 95.31 608 ILE B N 1
ATOM 10181 C CA . ILE B 1 608 ? 6.684 18.5 6.945 1 95.31 608 ILE B CA 1
ATOM 10182 C C . ILE B 1 608 ? 6.695 17.281 7.863 1 95.31 608 ILE B C 1
ATOM 10184 O O . ILE B 1 608 ? 7.758 16.766 8.203 1 95.31 608 ILE B O 1
ATOM 10188 N N . PRO B 1 609 ? 5.504 16.75 8.227 1 94.75 609 PRO B N 1
ATOM 10189 C CA . PRO B 1 609 ? 5.555 15.562 9.078 1 94.75 609 PRO B CA 1
ATOM 10190 C C . PRO B 1 609 ? 6.227 14.375 8.398 1 94.75 609 PRO B C 1
ATOM 10192 O O . PRO B 1 609 ? 6.953 13.617 9.039 1 94.75 609 PRO B O 1
ATOM 10195 N N . LEU B 1 610 ? 6.043 14.203 7.152 1 96.81 610 LEU B N 1
ATOM 10196 C CA . LEU B 1 610 ? 6.652 13.109 6.414 1 96.81 610 LEU B CA 1
ATOM 10197 C C . LEU B 1 610 ? 8.164 13.289 6.32 1 96.81 610 LEU B C 1
ATOM 10199 O O . LEU B 1 610 ? 8.914 12.305 6.348 1 96.81 610 LEU B O 1
ATOM 10203 N N . SER B 1 611 ? 8.516 14.523 6.195 1 97.31 611 SER B N 1
ATOM 10204 C CA . SER B 1 611 ? 9.938 14.82 6.121 1 97.31 611 SER B CA 1
ATOM 10205 C C . SER B 1 611 ? 10.648 14.469 7.422 1 97.31 611 SER B C 1
ATOM 10207 O O . SER B 1 611 ? 11.773 13.961 7.406 1 97.31 611 SER B O 1
ATOM 10209 N N . ARG B 1 612 ? 9.992 14.641 8.523 1 96.44 612 ARG B N 1
ATOM 10210 C CA . ARG B 1 612 ? 10.562 14.344 9.828 1 96.44 612 ARG B CA 1
ATOM 10211 C C . ARG B 1 612 ? 10.703 12.836 10.039 1 96.44 612 ARG B C 1
ATOM 10213 O O . ARG B 1 612 ? 11.523 12.383 10.836 1 96.44 612 ARG B O 1
ATOM 10220 N N . LEU B 1 613 ? 9.953 12.094 9.25 1 98 613 LEU B N 1
ATOM 10221 C CA . LEU B 1 613 ? 9.953 10.648 9.398 1 98 613 LEU B CA 1
ATOM 10222 C C . LEU B 1 613 ? 10.914 9.992 8.414 1 98 613 LEU B C 1
ATOM 10224 O O . LEU B 1 613 ? 11.102 8.773 8.438 1 98 613 LEU B O 1
ATOM 10228 N N . THR B 1 614 ? 11.562 10.758 7.598 1 97.94 614 THR B N 1
ATOM 10229 C CA . THR B 1 614 ? 12.375 10.234 6.508 1 97.94 614 THR B CA 1
ATOM 10230 C C . THR B 1 614 ? 13.555 9.43 7.051 1 97.94 614 THR B C 1
ATOM 10232 O O . THR B 1 614 ? 13.914 8.391 6.492 1 97.94 614 THR B O 1
ATOM 10235 N N . PHE B 1 615 ? 14.172 9.852 8.164 1 97.25 615 PHE B N 1
ATOM 10236 C CA . PHE B 1 615 ? 15.305 9.148 8.742 1 97.25 615 PHE B CA 1
ATOM 10237 C C . PHE B 1 615 ? 14.906 7.75 9.195 1 97.25 615 PHE B C 1
ATOM 10239 O O . PHE B 1 615 ? 15.562 6.766 8.852 1 97.25 615 PHE B O 1
ATOM 10246 N N . CYS B 1 616 ? 13.844 7.652 9.93 1 98.44 616 CYS B N 1
ATOM 10247 C CA . CYS B 1 616 ? 13.391 6.355 10.414 1 98.44 616 CYS B CA 1
ATOM 10248 C C . CYS B 1 616 ? 12.883 5.492 9.266 1 98.44 616 CYS B C 1
ATOM 10250 O O . CYS B 1 616 ? 13.016 4.27 9.289 1 98.44 616 CYS B O 1
ATOM 10252 N N . ALA B 1 617 ? 12.242 6.113 8.289 1 98.5 617 ALA B N 1
ATOM 10253 C CA . ALA B 1 617 ? 11.82 5.371 7.105 1 98.5 617 ALA B CA 1
ATOM 10254 C C . ALA B 1 617 ? 13.023 4.777 6.371 1 98.5 617 ALA B C 1
ATOM 10256 O O . ALA B 1 617 ? 12.953 3.656 5.867 1 98.5 617 ALA B O 1
ATOM 10257 N N . TYR B 1 618 ? 14.078 5.586 6.293 1 97.69 618 TYR B N 1
ATOM 10258 C CA . TYR B 1 618 ? 15.32 5.102 5.691 1 97.69 618 TYR B CA 1
ATOM 10259 C C . TYR B 1 618 ? 15.844 3.883 6.441 1 97.69 618 TYR B C 1
ATOM 10261 O O . TYR B 1 618 ? 16.266 2.896 5.824 1 97.69 618 TYR B O 1
ATOM 10269 N N . LEU B 1 619 ? 15.773 3.887 7.738 1 97.94 619 LEU B N 1
ATOM 10270 C CA . LEU B 1 619 ? 16.328 2.822 8.57 1 97.94 619 LEU B CA 1
ATOM 10271 C C . LEU B 1 619 ? 15.516 1.54 8.422 1 97.94 619 LEU B C 1
ATOM 10273 O O . LEU B 1 619 ? 16.062 0.439 8.477 1 97.94 619 LEU B O 1
ATOM 10277 N N . LEU B 1 620 ? 14.258 1.668 8.109 1 98.19 620 LEU B N 1
ATOM 10278 C CA . LEU B 1 620 ? 13.391 0.507 8.242 1 98.19 620 LEU B CA 1
ATOM 10279 C C . LEU B 1 620 ? 12.984 -0.036 6.879 1 98.19 620 LEU B C 1
ATOM 10281 O O . LEU B 1 620 ? 12.672 -1.221 6.746 1 98.19 620 LEU B O 1
ATOM 10285 N N . HIS B 1 621 ? 12.961 0.75 5.832 1 98 621 HIS B N 1
ATOM 10286 C CA . HIS B 1 621 ? 12.266 0.401 4.598 1 98 621 HIS B CA 1
ATOM 10287 C C . HIS B 1 621 ? 12.883 -0.83 3.945 1 98 621 HIS B C 1
ATOM 10289 O O . HIS B 1 621 ? 12.164 -1.691 3.432 1 98 621 HIS B O 1
ATOM 10295 N N . PRO B 1 622 ? 14.219 -1.022 3.965 1 96.44 622 PRO B N 1
ATOM 10296 C CA . PRO B 1 622 ? 14.734 -2.234 3.328 1 96.44 622 PRO B CA 1
ATOM 10297 C C . PRO B 1 622 ? 14.289 -3.512 4.035 1 96.44 622 PRO B C 1
ATOM 10299 O O . PRO B 1 622 ? 13.938 -4.496 3.377 1 96.44 622 PRO B O 1
ATOM 10302 N N . ALA B 1 623 ? 14.289 -3.494 5.367 1 96.56 623 ALA B N 1
ATOM 10303 C CA . ALA B 1 623 ? 13.836 -4.656 6.125 1 96.56 623 ALA B CA 1
ATOM 10304 C C . ALA B 1 623 ? 12.367 -4.961 5.832 1 96.56 623 ALA B C 1
ATOM 10306 O O . ALA B 1 623 ? 11.969 -6.125 5.781 1 96.56 623 ALA B O 1
ATOM 10307 N N . ILE B 1 624 ? 11.609 -3.922 5.625 1 96.69 624 ILE B N 1
ATOM 10308 C CA . ILE B 1 624 ? 10.188 -4.082 5.363 1 96.69 624 ILE B CA 1
ATOM 10309 C C . ILE B 1 624 ? 9.977 -4.656 3.963 1 96.69 624 ILE B C 1
ATOM 10311 O O . ILE B 1 624 ? 9.156 -5.559 3.77 1 96.69 624 ILE B O 1
ATOM 10315 N N . ILE B 1 625 ? 10.688 -4.188 2.99 1 96.25 625 ILE B N 1
ATOM 10316 C CA . ILE B 1 625 ? 10.578 -4.719 1.635 1 96.25 625 ILE B CA 1
ATOM 10317 C C . ILE B 1 625 ? 11.039 -6.176 1.612 1 96.25 625 ILE B C 1
ATOM 10319 O O . ILE B 1 625 ? 10.391 -7.027 1.003 1 96.25 625 ILE B O 1
ATOM 10323 N N . TYR B 1 626 ? 12.086 -6.508 2.359 1 94.75 626 TYR B N 1
ATOM 10324 C CA . TYR B 1 626 ? 12.602 -7.867 2.426 1 94.75 626 TYR B CA 1
ATOM 10325 C C . TYR B 1 626 ? 11.625 -8.789 3.146 1 94.75 626 TYR B C 1
ATOM 10327 O O . TYR B 1 626 ? 11.555 -9.984 2.854 1 94.75 626 TYR B O 1
ATOM 10335 N N . LEU B 1 627 ? 10.906 -8.219 4.082 1 94.81 627 LEU B N 1
ATOM 10336 C CA . LEU B 1 627 ? 9.883 -9 4.754 1 94.81 627 LEU B CA 1
ATOM 10337 C C . LEU B 1 627 ? 8.828 -9.484 3.762 1 94.81 627 LEU B C 1
ATOM 10339 O O . LEU B 1 627 ? 8.406 -10.641 3.807 1 94.81 627 LEU B O 1
ATOM 10343 N N . ASN B 1 628 ? 8.445 -8.617 2.889 1 93.56 628 ASN B N 1
ATOM 10344 C CA . ASN B 1 628 ? 7.469 -8.992 1.87 1 93.56 628 ASN B CA 1
ATOM 10345 C C . ASN B 1 628 ? 8.055 -9.984 0.873 1 93.56 628 ASN B C 1
ATOM 10347 O O . ASN B 1 628 ? 7.449 -11.023 0.599 1 93.56 628 ASN B O 1
ATOM 10351 N N . THR B 1 629 ? 9.234 -9.758 0.357 1 91.81 629 THR B N 1
ATOM 10352 C CA . THR B 1 629 ? 9.828 -10.594 -0.677 1 91.81 629 THR B CA 1
ATOM 10353 C C . THR B 1 629 ? 10.25 -11.945 -0.101 1 91.81 629 THR B C 1
ATOM 10355 O O . THR B 1 629 ? 10.211 -12.961 -0.796 1 91.81 629 THR B O 1
ATOM 10358 N N . GLY B 1 630 ? 10.648 -11.945 1.16 1 91.62 630 GLY B N 1
ATOM 10359 C CA . GLY B 1 630 ? 11.102 -13.18 1.78 1 91.62 630 GLY B CA 1
ATOM 10360 C C . GLY B 1 630 ? 9.969 -14.109 2.164 1 91.62 630 GLY B C 1
ATOM 10361 O O . GLY B 1 630 ? 10.18 -15.312 2.34 1 91.62 630 GLY B O 1
ATOM 10362 N N . THR B 1 631 ? 8.766 -13.594 2.248 1 92.56 631 THR B N 1
ATOM 10363 C CA . THR B 1 631 ? 7.652 -14.414 2.701 1 92.56 631 THR B CA 1
ATOM 10364 C C . THR B 1 631 ? 6.812 -14.883 1.519 1 92.56 631 THR B C 1
ATOM 10366 O O . THR B 1 631 ? 5.809 -15.578 1.699 1 92.56 631 THR B O 1
ATOM 10369 N N . ILE B 1 632 ? 7.238 -14.594 0.347 1 91.56 632 ILE B N 1
ATOM 10370 C CA . ILE B 1 632 ? 6.559 -15.086 -0.846 1 91.56 632 ILE B CA 1
ATOM 10371 C C . ILE B 1 632 ? 6.797 -16.594 -0.99 1 91.56 632 ILE B C 1
ATOM 10373 O O . ILE B 1 632 ? 7.934 -17.047 -0.891 1 91.56 632 ILE B O 1
ATOM 10377 N N . SER B 1 633 ? 5.727 -17.297 -1.15 1 91.56 633 SER B N 1
ATOM 10378 C CA . SER B 1 633 ? 5.852 -18.75 -1.152 1 91.56 633 SER B CA 1
ATOM 10379 C C . SER B 1 633 ? 5.59 -19.328 -2.541 1 91.56 633 SER B C 1
ATOM 10381 O O . SER B 1 633 ? 5.762 -20.531 -2.762 1 91.56 633 SER B O 1
ATOM 10383 N N . MET B 1 634 ? 5.137 -18.5 -3.445 1 91.75 634 MET B N 1
ATOM 10384 C CA . MET B 1 634 ? 4.93 -18.938 -4.824 1 91.75 634 MET B CA 1
ATOM 10385 C C . MET B 1 634 ? 5.492 -17.906 -5.805 1 91.75 634 MET B C 1
ATOM 10387 O O . MET B 1 634 ? 5.504 -16.703 -5.512 1 91.75 634 MET B O 1
ATOM 10391 N N . SER B 1 635 ? 5.965 -18.469 -6.879 1 91.31 635 SER B N 1
ATOM 10392 C CA . SER B 1 635 ? 6.453 -17.562 -7.906 1 91.31 635 SER B CA 1
ATOM 10393 C C . SER B 1 635 ? 5.332 -16.688 -8.445 1 91.31 635 SER B C 1
ATOM 10395 O O . SER B 1 635 ? 4.156 -17.047 -8.367 1 91.31 635 SER B O 1
ATOM 10397 N N . TYR B 1 636 ? 5.641 -15.516 -8.883 1 90.44 636 TYR B N 1
ATOM 10398 C CA . TYR B 1 636 ? 4.633 -14.594 -9.391 1 90.44 636 TYR B CA 1
ATOM 10399 C C . TYR B 1 636 ? 5.148 -13.844 -10.617 1 90.44 636 TYR B C 1
ATOM 10401 O O . TYR B 1 636 ? 6.355 -13.758 -10.836 1 90.44 636 TYR B O 1
ATOM 10409 N N . ASN B 1 637 ? 4.227 -13.344 -11.43 1 91.19 637 ASN B N 1
ATOM 10410 C CA . ASN B 1 637 ? 4.559 -12.562 -12.609 1 91.19 637 ASN B CA 1
ATOM 10411 C C . ASN B 1 637 ? 4.59 -11.07 -12.312 1 91.19 637 ASN B C 1
ATOM 10413 O O . ASN B 1 637 ? 3.846 -10.594 -11.445 1 91.19 637 ASN B O 1
ATOM 10417 N N . PHE B 1 638 ? 5.477 -10.438 -13.055 1 88.88 638 PHE B N 1
ATOM 10418 C CA . PHE B 1 638 ? 5.547 -8.984 -12.953 1 88.88 638 PHE B CA 1
ATOM 10419 C C . PHE B 1 638 ? 4.395 -8.328 -13.711 1 88.88 638 PHE B C 1
ATOM 10421 O O . PHE B 1 638 ? 4.039 -8.773 -14.805 1 88.88 638 PHE B O 1
ATOM 10428 N N . ASN B 1 639 ? 3.717 -7.461 -13.094 1 88.69 639 ASN B N 1
ATOM 10429 C CA . ASN B 1 639 ? 2.686 -6.621 -13.695 1 88.69 639 ASN B CA 1
ATOM 10430 C C . ASN B 1 639 ? 2.75 -5.191 -13.156 1 88.69 639 ASN B C 1
ATOM 10432 O O . ASN B 1 639 ? 2.926 -4.98 -11.961 1 88.69 639 ASN B O 1
ATOM 10436 N N . VAL B 1 640 ? 2.662 -4.246 -14.078 1 89.94 640 VAL B N 1
ATOM 10437 C CA . VAL B 1 640 ? 2.828 -2.844 -13.711 1 89.94 640 VAL B CA 1
ATOM 10438 C C . VAL B 1 640 ? 1.795 -2.455 -12.656 1 89.94 640 VAL B C 1
ATOM 10440 O O . VAL B 1 640 ? 2.113 -1.753 -11.695 1 89.94 640 VAL B O 1
ATOM 10443 N N . ILE B 1 641 ? 0.557 -2.875 -12.805 1 91.25 641 ILE B N 1
ATOM 10444 C CA . ILE B 1 641 ? -0.51 -2.545 -11.867 1 91.25 641 ILE B CA 1
ATOM 10445 C C . ILE B 1 641 ? -0.208 -3.16 -10.508 1 91.25 641 ILE B C 1
ATOM 10447 O O . ILE B 1 641 ? -0.266 -2.475 -9.484 1 91.25 641 ILE B O 1
ATOM 10451 N N . GLY B 1 642 ? 0.167 -4.438 -10.539 1 90.62 642 GLY B N 1
ATOM 10452 C CA . GLY B 1 642 ? 0.527 -5.102 -9.289 1 90.62 642 GLY B CA 1
ATOM 10453 C C . GLY B 1 642 ? 1.708 -4.457 -8.594 1 90.62 642 GLY B C 1
ATOM 10454 O O . GLY B 1 642 ? 1.709 -4.312 -7.367 1 90.62 642 GLY B O 1
ATOM 10455 N N . GLN B 1 643 ? 2.648 -4.035 -9.375 1 90.94 643 GLN B N 1
ATOM 10456 C CA . GLN B 1 643 ? 3.838 -3.402 -8.82 1 90.94 643 GLN B CA 1
ATOM 10457 C C . GLN B 1 643 ? 3.504 -2.049 -8.195 1 90.94 643 GLN B C 1
ATOM 10459 O O . GLN B 1 643 ? 4.09 -1.662 -7.188 1 90.94 643 GLN B O 1
ATOM 10464 N N . SER B 1 644 ? 2.6 -1.313 -8.812 1 93 644 SER B N 1
ATOM 10465 C CA . SER B 1 644 ? 2.184 -0.029 -8.258 1 93 644 SER B CA 1
ATOM 10466 C C . SER B 1 644 ? 1.539 -0.201 -6.887 1 93 644 SER B C 1
ATOM 10468 O O . SER B 1 644 ? 1.776 0.6 -5.98 1 93 644 SER B O 1
ATOM 10470 N N . PHE B 1 645 ? 0.749 -1.217 -6.734 1 92.25 645 PHE B N 1
ATOM 10471 C CA . PHE B 1 645 ? 0.127 -1.492 -5.445 1 92.25 645 PHE B CA 1
ATOM 10472 C C . PHE B 1 645 ? 1.174 -1.894 -4.414 1 92.25 645 PHE B C 1
ATOM 10474 O O . PHE B 1 645 ? 1.107 -1.472 -3.256 1 92.25 645 PHE B O 1
ATOM 10481 N N . ARG B 1 646 ? 2.121 -2.689 -4.82 1 92.5 646 ARG B N 1
ATOM 10482 C CA . ARG B 1 646 ? 3.188 -3.094 -3.91 1 92.5 646 ARG B CA 1
ATOM 10483 C C . ARG B 1 646 ? 4.02 -1.893 -3.475 1 92.5 646 ARG B C 1
ATOM 10485 O O . ARG B 1 646 ? 4.348 -1.754 -2.295 1 92.5 646 ARG B O 1
ATOM 10492 N N . PHE B 1 647 ? 4.34 -1.019 -4.402 1 94.81 647 PHE B N 1
ATOM 10493 C CA . PHE B 1 647 ? 5.117 0.179 -4.109 1 94.81 647 PHE B CA 1
ATOM 10494 C C . PHE B 1 647 ? 4.418 1.039 -3.066 1 94.81 647 PHE B C 1
ATOM 10496 O O . PHE B 1 647 ? 5.031 1.454 -2.082 1 94.81 647 PHE B O 1
ATOM 10503 N N . THR B 1 648 ? 3.166 1.278 -3.287 1 95.5 648 THR B N 1
ATOM 10504 C CA . THR B 1 648 ? 2.42 2.109 -2.348 1 95.5 648 THR B CA 1
ATOM 10505 C C . THR B 1 648 ? 2.314 1.428 -0.988 1 95.5 648 THR B C 1
ATOM 10507 O O . THR B 1 648 ? 2.32 2.094 0.049 1 95.5 648 THR B O 1
ATOM 10510 N N . GLY B 1 649 ? 2.205 0.121 -1.017 1 95.69 649 GLY B N 1
ATOM 10511 C CA . GLY B 1 649 ? 2.227 -0.617 0.237 1 95.69 649 GLY B CA 1
ATOM 10512 C C . GLY B 1 649 ? 3.541 -0.485 0.983 1 95.69 649 GLY B C 1
ATOM 10513 O O . GLY B 1 649 ? 3.553 -0.288 2.199 1 95.69 649 GLY B O 1
ATOM 10514 N N . PHE B 1 650 ? 4.664 -0.507 0.245 1 97.25 650 PHE B N 1
ATOM 10515 C CA . PHE B 1 650 ? 5.988 -0.37 0.845 1 97.25 650 PHE B CA 1
ATOM 10516 C C . PHE B 1 650 ? 6.16 1.013 1.462 1 97.25 650 PHE B C 1
ATOM 10518 O O . PHE B 1 650 ? 6.676 1.142 2.574 1 97.25 650 PHE B O 1
ATOM 10525 N N . VAL B 1 651 ? 5.672 1.987 0.759 1 97.31 651 VAL B N 1
ATOM 10526 C CA . VAL B 1 651 ? 5.816 3.357 1.24 1 97.31 651 VAL B CA 1
ATOM 10527 C C . VAL B 1 651 ? 4.977 3.553 2.5 1 97.31 651 VAL B C 1
ATOM 10529 O O . VAL B 1 651 ? 5.473 4.035 3.52 1 97.31 651 VAL B O 1
ATOM 10532 N N . THR B 1 652 ? 3.744 3.104 2.49 1 96.31 652 THR B N 1
ATOM 10533 C CA . THR B 1 652 ? 2.812 3.346 3.586 1 96.31 652 THR B CA 1
ATOM 10534 C C . THR B 1 652 ? 3.24 2.58 4.836 1 96.31 652 THR B C 1
ATOM 10536 O O . THR B 1 652 ? 3.248 3.135 5.938 1 96.31 652 THR B O 1
ATOM 10539 N N . ILE B 1 653 ? 3.652 1.373 4.68 1 97.25 653 ILE B N 1
ATOM 10540 C CA . ILE B 1 653 ? 4.031 0.573 5.84 1 97.25 653 ILE B CA 1
ATOM 10541 C C . ILE B 1 653 ? 5.363 1.074 6.395 1 97.25 653 ILE B C 1
ATOM 10543 O O . ILE B 1 653 ? 5.555 1.122 7.613 1 97.25 653 ILE B O 1
ATOM 10547 N N . SER B 1 654 ? 6.273 1.458 5.531 1 98 654 SER B N 1
ATOM 10548 C CA . SER B 1 654 ? 7.555 1.988 5.984 1 98 654 SER B CA 1
ATOM 10549 C C . SER B 1 654 ? 7.367 3.275 6.781 1 98 654 SER B C 1
ATOM 10551 O O . SER B 1 654 ? 7.953 3.438 7.855 1 98 654 SER B O 1
ATOM 10553 N N . TYR B 1 655 ? 6.535 4.129 6.301 1 97.88 655 TYR B N 1
ATOM 10554 C CA . TYR B 1 655 ? 6.328 5.398 6.984 1 97.88 655 TYR B CA 1
ATOM 10555 C C . TYR B 1 655 ? 5.488 5.211 8.242 1 97.88 655 TYR B C 1
ATOM 10557 O O . TYR B 1 655 ? 5.648 5.945 9.219 1 97.88 655 TYR B O 1
ATOM 10565 N N . SER B 1 656 ? 4.57 4.262 8.242 1 96.19 656 SER B N 1
ATOM 10566 C CA . SER B 1 656 ? 3.832 3.955 9.461 1 96.19 656 SER B CA 1
ATOM 10567 C C . SER B 1 656 ? 4.758 3.398 10.539 1 96.19 656 SER B C 1
ATOM 10569 O O . SER B 1 656 ? 4.656 3.781 11.703 1 96.19 656 SER B O 1
ATOM 10571 N N . ALA B 1 657 ? 5.633 2.506 10.117 1 97.38 657 ALA B N 1
ATOM 10572 C CA . ALA B 1 657 ? 6.617 1.97 11.062 1 97.38 657 ALA B CA 1
ATOM 10573 C C . ALA B 1 657 ? 7.57 3.062 11.539 1 97.38 657 ALA B C 1
ATOM 10575 O O . ALA B 1 657 ? 7.973 3.074 12.703 1 97.38 657 ALA B O 1
ATOM 10576 N N . ALA B 1 658 ? 7.938 3.9 10.625 1 98.5 658 ALA B N 1
ATOM 10577 C CA . ALA B 1 658 ? 8.797 5.031 10.977 1 98.5 658 ALA B CA 1
ATOM 10578 C C . ALA B 1 658 ? 8.125 5.934 12.008 1 98.5 658 ALA B C 1
ATOM 10580 O O . ALA B 1 658 ? 8.781 6.449 12.914 1 98.5 658 ALA B O 1
ATOM 10581 N N . PHE B 1 659 ? 6.816 6.152 11.898 1 97.06 659 PHE B N 1
ATOM 10582 C CA . PHE B 1 659 ? 6.047 6.965 12.836 1 97.06 659 PHE B CA 1
ATOM 10583 C C . PHE B 1 659 ? 6.102 6.375 14.234 1 97.06 659 PHE B C 1
ATOM 10585 O O . PHE B 1 659 ? 6.27 7.102 15.219 1 97.06 659 PHE B O 1
ATOM 10592 N N . ILE B 1 660 ? 6.051 5.086 14.289 1 95.94 660 ILE B N 1
ATOM 10593 C CA . ILE B 1 660 ? 6.09 4.402 15.578 1 95.94 660 ILE B CA 1
ATOM 10594 C C . ILE B 1 660 ? 7.488 4.52 16.188 1 95.94 660 ILE B C 1
ATOM 10596 O O . ILE B 1 660 ? 7.637 4.891 17.344 1 95.94 660 ILE B O 1
ATOM 10600 N N . LEU B 1 661 ? 8.477 4.234 15.406 1 97.44 661 LEU B N 1
ATOM 10601 C CA . LEU B 1 661 ? 9.859 4.293 15.883 1 97.44 661 LEU B CA 1
ATOM 10602 C C . LEU B 1 661 ? 10.227 5.715 16.297 1 97.44 661 LEU B C 1
ATOM 10604 O O . LEU B 1 661 ? 10.859 5.918 17.328 1 97.44 661 LEU B O 1
ATOM 10608 N N . SER B 1 662 ? 9.836 6.66 15.5 1 97.56 662 SER B N 1
ATOM 10609 C CA . SER B 1 662 ? 10.141 8.055 15.797 1 97.56 662 SER B CA 1
ATOM 10610 C C . SER B 1 662 ? 9.438 8.523 17.062 1 97.56 662 SER B C 1
ATOM 10612 O O . SER B 1 662 ? 10.016 9.25 17.875 1 97.56 662 SER B O 1
ATOM 10614 N N . SER B 1 663 ? 8.219 8.07 17.281 1 96.12 663 SER B N 1
ATOM 10615 C CA . SER B 1 663 ? 7.441 8.477 18.453 1 96.12 663 SER B CA 1
ATOM 10616 C C . SER B 1 663 ? 7.98 7.836 19.719 1 96.12 663 SER B C 1
ATOM 10618 O O . SER B 1 663 ? 7.914 8.43 20.797 1 96.12 663 SER B O 1
ATOM 10620 N N . LEU B 1 664 ? 8.539 6.699 19.625 1 95.31 664 LEU B N 1
ATOM 10621 C CA . LEU B 1 664 ? 8.961 5.949 20.797 1 95.31 664 LEU B CA 1
ATOM 10622 C C . LEU B 1 664 ? 10.383 6.332 21.203 1 95.31 664 LEU B C 1
ATOM 10624 O O . LEU B 1 664 ? 10.727 6.289 22.391 1 95.31 664 LEU B O 1
ATOM 10628 N N . ILE B 1 665 ? 11.203 6.695 20.219 1 95.69 665 ILE B N 1
ATOM 10629 C CA . ILE B 1 665 ? 12.617 6.816 20.562 1 95.69 665 ILE B CA 1
ATOM 10630 C C . ILE B 1 665 ? 13.156 8.148 20.062 1 95.69 665 ILE B C 1
ATOM 10632 O O . ILE B 1 665 ? 13.695 8.945 20.828 1 95.69 665 ILE B O 1
ATOM 10636 N N . GLU B 1 666 ? 13.008 8.453 18.812 1 95.69 666 GLU B N 1
ATOM 10637 C CA . GLU B 1 666 ? 13.664 9.594 18.188 1 95.69 666 GLU B CA 1
ATOM 10638 C C . GLU B 1 666 ? 13.227 10.906 18.844 1 95.69 666 GLU B C 1
ATOM 10640 O O . GLU B 1 666 ? 14.062 11.727 19.219 1 95.69 666 GLU B O 1
ATOM 10645 N N . MET B 1 667 ? 11.938 11.109 18.984 1 95.44 667 MET B N 1
ATOM 10646 C CA . MET B 1 667 ? 11.43 12.375 19.5 1 95.44 667 MET B CA 1
ATOM 10647 C C . MET B 1 667 ? 11.75 12.516 20.984 1 95.44 667 MET B C 1
ATOM 10649 O O . MET B 1 667 ? 12.203 13.578 21.422 1 95.44 667 MET B O 1
ATOM 10653 N N . PRO B 1 668 ? 11.523 11.484 21.781 1 94.62 668 PRO B N 1
ATOM 10654 C CA . PRO B 1 668 ? 11.883 11.617 23.203 1 94.62 668 PRO B CA 1
ATOM 10655 C C . PRO B 1 668 ? 13.359 11.93 23.406 1 94.62 668 PRO B C 1
ATOM 10657 O O . PRO B 1 668 ? 13.703 12.758 24.25 1 94.62 668 PRO B O 1
ATOM 10660 N N . ILE B 1 669 ? 14.227 11.328 22.703 1 94.5 669 ILE B N 1
ATOM 10661 C CA . ILE B 1 669 ? 15.664 11.555 22.859 1 94.5 669 ILE B CA 1
ATOM 10662 C C . ILE B 1 669 ? 16 12.977 22.406 1 94.5 669 ILE B C 1
ATOM 10664 O O . ILE B 1 669 ? 16.844 13.641 23.016 1 94.5 669 ILE B O 1
ATOM 10668 N N . SER B 1 670 ? 15.383 13.344 21.328 1 92.31 670 SER B N 1
ATOM 10669 C CA . SER B 1 670 ? 15.594 14.719 20.875 1 92.31 670 SER B CA 1
ATOM 10670 C C . SER B 1 670 ? 15.156 15.727 21.938 1 92.31 670 SER B C 1
ATOM 10672 O O . SER B 1 670 ? 15.828 16.734 22.141 1 92.31 670 SER B O 1
ATOM 10674 N N . SER B 1 671 ? 14.055 15.445 22.609 1 91.69 671 SER B N 1
ATOM 10675 C CA . SER B 1 671 ? 13.57 16.328 23.672 1 91.69 671 SER B CA 1
ATOM 10676 C C . SER B 1 671 ? 14.5 16.297 24.875 1 91.69 671 SER B C 1
ATOM 10678 O O . SER B 1 671 ? 14.727 17.328 25.516 1 91.69 671 SER B O 1
ATOM 10680 N N . LEU B 1 672 ? 15.031 15.18 25.188 1 91.12 672 LEU B N 1
ATOM 10681 C CA . LEU B 1 672 ? 15.969 15.047 26.297 1 91.12 672 LEU B CA 1
ATOM 10682 C C . LEU B 1 672 ? 17.25 15.82 26.016 1 91.12 672 LEU B C 1
ATOM 10684 O O . LEU B 1 672 ? 17.828 16.422 26.922 1 91.12 672 LEU B O 1
ATOM 10688 N N . GLN B 1 673 ? 17.641 15.758 24.812 1 89.75 673 GLN B N 1
ATOM 10689 C CA . GLN B 1 673 ? 18.859 16.469 24.422 1 89.75 673 GLN B CA 1
ATOM 10690 C C . GLN B 1 673 ? 18.672 17.984 24.562 1 89.75 673 GLN B C 1
ATOM 10692 O O . GLN B 1 673 ? 19.594 18.672 25 1 89.75 673 GLN B O 1
ATOM 10697 N N . LYS B 1 674 ? 17.562 18.453 24.156 1 84.88 674 LYS B N 1
ATOM 10698 C CA . LYS B 1 674 ? 17.281 19.875 24.281 1 84.88 674 LYS B CA 1
ATOM 10699 C C . LYS B 1 674 ? 17.266 20.312 25.75 1 84.88 674 LYS B C 1
ATOM 10701 O O . LYS B 1 674 ? 17.625 21.438 26.078 1 84.88 674 LYS B O 1
ATOM 10706 N N . MET B 1 675 ? 16.875 19.422 26.547 1 84.56 675 MET B N 1
ATOM 10707 C CA . MET B 1 675 ? 16.797 19.719 27.984 1 84.56 675 MET B CA 1
ATOM 10708 C C . MET B 1 675 ? 18.188 19.781 28.594 1 84.56 675 MET B C 1
ATOM 10710 O O . MET B 1 675 ? 18.469 20.641 29.438 1 84.56 675 MET B O 1
ATOM 10714 N N . PHE B 1 676 ? 19.016 18.922 28.141 1 82.25 676 PHE B N 1
ATOM 10715 C CA . PHE B 1 676 ? 20.312 18.812 28.812 1 82.25 676 PHE B CA 1
ATOM 10716 C C . PHE B 1 676 ? 21.359 19.641 28.078 1 82.25 676 PHE B C 1
ATOM 10718 O O . PHE B 1 676 ? 22.328 20.109 28.703 1 82.25 676 PHE B O 1
ATOM 10725 N N . LEU B 1 677 ? 21.266 19.719 26.766 1 70.25 677 LEU B N 1
ATOM 10726 C CA . LEU B 1 677 ? 22.328 20.391 26.016 1 70.25 677 LEU B CA 1
ATOM 10727 C C . LEU B 1 677 ? 21.938 21.812 25.688 1 70.25 677 LEU B C 1
ATOM 10729 O O . LEU B 1 677 ? 22.688 22.547 25.031 1 70.25 677 LEU B O 1
ATOM 10733 N N . LYS B 1 678 ? 20.703 22.516 25.938 1 58.16 678 LYS B N 1
ATOM 10734 C CA . LYS B 1 678 ? 20.375 23.906 25.656 1 58.16 678 LYS B CA 1
ATOM 10735 C C . LYS B 1 678 ? 21.391 24.859 26.281 1 58.16 678 LYS B C 1
ATOM 10737 O O . LYS B 1 678 ? 21.359 26.062 26.031 1 58.16 678 LYS B O 1
ATOM 10742 N N . ARG B 1 679 ? 22.406 24.406 27.156 1 45.25 679 ARG B N 1
ATOM 10743 C CA . ARG B 1 679 ? 23.281 25.516 27.547 1 45.25 679 ARG B CA 1
ATOM 10744 C C . ARG B 1 679 ? 24.375 25.75 26.531 1 45.25 679 ARG B C 1
ATOM 10746 O O . ARG B 1 679 ? 25.016 24.797 26.062 1 45.25 679 ARG B O 1
#

InterPro domains:
  IPR002656 Acyltransferase 3 domain [PF01757] (272-662)
  IPR006621 Nose resistant-to-fluoxetine protein, N-terminal [PF20146] (78-146)
  IPR006621 Nose resistant-to-fluoxetine protein, N-terminal [SM00703] (57-171)
  IPR052728 Oxygen and lipid transport regulator [PTHR11161] (53-679)

Foldseek 3Di:
DPPVVVCCVVVCVVVVVVPVVDDDPPDVVVVVVVVVLVCCVVPPLVVLVVLCVVVVHQPFSVVVNVDSVVDDDLVVLQVQQWFDDDPQVVLPQQARQGHQCSQQVDPQKWKKKKWWQFDDPVFASLLSFIRITIGIGGPSDDQVSCVVVVVVVVVVDDDPGTDDMDMDIDHQDDQVPPPLQVVLVVVVVVLVVLQVVLQVVVVVVVVVVVVVVVPPPPPPPPPPVPPCPVPDCCDPVNVVVVVVNLLSNLSHLVVLLCVLLPLDDDPPDLLLVLLLLLVLLLLVLLLLLVVVLSVLSLARRSQVCLFPVCLDLVVLSNQLSVLSLLVVLLQLLQVLLQVVVVVCVVVVNDDDVVLVLVLVLLQQVFLLVSLLSCLQRPLLNLADADSSVVSNQLSVQCVPAVVCLSVLNLLPPPLPLSSHRLSLCLSVSLSSVLSVVSVVLSSCCVVPVVVSVVVLVVLLVQLLVVLLVCCLVQVAFQGQVLRSRHNGDRCSSVCSHNSNSVNSNSLSNVLNVVCSVCVPPPDPDDDPVVLVVLLVQLVVLQCCLSSVLSVQSNDGTSHGHGDDSVVRSCSNRCNSVSNSSSVSSCSVCLSVVNNPPSNCSSSPSVSSSVSVLSSQLSSCLSSVSCRVSSRDHHRDHDDPVVSVVVSVVSSVVSSVVSSVSSSSRNSSSSSVCCVPVVD/DPPVVPCCVVVCVVVVVVPVVDDDDPPVVVVVVVVVLVCCVPPVLVVLVVLCVVVVHQPFSVVVNVDSVVDDDLVVLQVQQWFDDDPQVVLPQQARQGHQCSQQVDPQKWKKKKWWQFDDPVFASLLSFIRITIGIGGPSDDPVSCVVVVVVVVVVDDDCGTDDMDMDIDHQDDQVPPPLQVVLVVVVVVLVVLQVVLQVVVVVVVVVVVVVVVPPPPPPPPPPVPPCPVPDCCDPVNVVVVVVNLLSNLSHLVVLLCVLLPLDDDPPDLLLVLLLLLVLLLLVLLLLLVVVLSVLSLARRSQVCLQPVCLDLVVLSNQLSVLSLLVVLLQLLQVLLQVVVVVCVVVVNDDDVVVVLVLVLLQQVFLLVSLLSCLQRPLLNLADADSSVVSNQLSVQCVPAVVCLSVLNLLPPPLPLSSHRLSLCLSVSLSSVLSVVSVVLSSCCVVPVVVSVVVLVVLLVQLLVVLLVCCLVQVAFQGQVLRSRHNGDRCSSVCSHNSNSVNSNSLSNVLNVVCSVCVPPPDPDDDPVVLVVLLVQLVVLQCCLSSVLSVQSNDHTSHGHGDDSVVRSCSNRCNSVSNSSSVSSCSVCLSVVNNPPSNCSSSPSVSSSVSVLSSQLSSCLSSVSCRVSSRDHHRDHDDPVVSVVVSVVSSVVSSVVSSVSSSSRNSSSSSVCCVPVVD

pLDDT: mean 82.75, std 18.26, range [25.23, 98.56]

Radius of gyration: 34.97 Å; Cα contacts (8 Å, |Δi|>4): 1934; chains: 2; bounding box: 87×109×88 Å

Sequence (1358 aa):
MGMFIILSIACCLSSAAQASLENDDIVPSSIMMSFWDDWIRENILPPIRVGEASSNGSQCFQELEKIFTEGGKKRNIIVDATGKPSSGILEGNIAWLGDYRQCVDTTDLHYCLTTAQIRVQSVSHRQSGSLSVGVCLPEECREKDIFFFSRFIKNLVPGDLIGRVKVNCNERMNPSGDSGFICTMVVVSLLCLLCLSATAYESYQNHRNSLDEERQPILEVKTSKRTCSINESVNDKDLSAWTWRRCILCFSLTRSVNQITNTTSGKDDIQCLHGMRVISMFWIILGHSLSFQQKSGALADVLWVYSFPAKWFTSQVIFNSYVALDTFFFLGGLLVAYTGFKYMSKSVGRVNWLVAIVHRYIRITPAMAVVILLYTFVYPYLGEGPFWYQRVEDVRGCYQWWWTNFLYINNFVPSDTSSGCLSWSWYLATDMQLFLLAIILIVLLWWHPAIGIVSLAVLSLASITVRAVIFSERGYAATQPINSATDSTDMFPFSVKPYACATAYLVGIAAGYCLHVLKNKALPRLHVVVVILGWLSAFAMGMSIVYGLYGAFDHPGPKIVVQEKPLNVAYGCLKSLAWTLALSWVVFTCHYGYGGVINRFLSWSFWIPLSRLTFCAYLLHPAIIYLNTGTISMSYNFNVIGQSFRFTGFVTISYSAAFILSSLIEMPISSLQKMFLKRMGMFIILSIACCLSSAAQASLENDDIVPSSIMMSFWDDWIRENILPPIRVGEASSNGSQCFQELEKIFTEGGKKRNIIVDATGKPSSGILEGNIAWLGDYRQCVDTTDLHYCLTTAQIRVQSVSHRQSGSLSVGVCLPEECREKDIFFFSRFIKNLVPGDLIGRVKVNCNERMNPSGDSGFICTMVVVSLLCLLCLSATAYESYQNHRNSLDEERQPILEVKTSKRTCSINESVNDKDLSAWTWRRCILCFSLTRSVNQITNTTSGKDDIQCLHGMRVISMFWIILGHSLSFQQKSGALADVLWVYSFPAKWFTSQVIFNSYVALDTFFFLGGLLVAYTGFKYMSKSVGRVNWLVAIVHRYIRITPAMAVVILLYTFVYPYLGEGPFWYQRVEDVRGCYQWWWTNFLYINNFVPSDTSSGCLSWSWYLATDMQLFLLAIILIVLLWWHPAIGIVSLAVLSLASITVRAVIFSERGYAATQPINSATDSTDMFPFSVKPYACATAYLVGIAAGYCLHVLKNKALPRLHVVVVILGWLSAFAMGMSIVYGLYGAFDHPGPKIVVQEKPLNVAYGCLKSLAWTLALSWVVFTCHYGYGGVINRFLSWSFWIPLSRLTFCAYLLHPAIIYLNTGTISMSYNFNVIGQSFRFTGFVTISYSAAFILSSLIEMPISSLQKMFLKR

Secondary structure (DSSP, 8-state):
--SHHHHHHHHHHHHHHHHTTT-S---HHHHHHHHHHHHIIIIIHHHHHHHHHHTTS-HHHHHHHHHHHH-SHHHHHHHHHS----S-TTTT--EE---HHHHHTSTTEEEEEEEEEE--TTS-TTTS-EEEEEEEEETT--HHHHHHHHHHHHHHS-STTEEEEEEEEE----GGG-HHHHHHHHHHHHHHHHHHHHHHHHHHHHHHHHHHHHHS-TTTTTTT-------S---HHHHHHHHHHHHHHTT-HHHHHHHHH-----TT--THHHHHHHHHHHHHHHHHHHHHHHHHS-BS-HHHHHHTGGGSGGGHHHHTTTHHHHHHHHHHHHHHHHHHHHHHHHHTT---HHHHHHHHHHHHHHHHHHHHHHHHHTGGGS--STTHHHHHHHHHHHHHHHHHHHHT-TTTSSSSGGGSTTGGGHHHHHHHHHHHHHHHHHHHHHH-HHHHHHHHHHHHHHHHHHHHHHHHHHT--SSHHHHHHTTPPP-HHHHTSHHHHHHHHHHHHHHHHHHHHHHTS-PPPPPHHHHHHHHHHHHHHHHHHHHTTHHHH-SSSS---PPPHHHHHHHHHHHHHHHHHHHHHHHHHHHTT--HHHHHHHT-TTHHHHHHTHHHHHHHHHHHHHHHHHT--S-B---HHHHHHHHHHHHHHHHHHHHHHIIIIIHHHHHHHHHHH--/--SHHHHHHHHHHHHHHHHTTT-S---HHHHHHHHHHHHIIIIIHHHHHHHHHHTTS-HHHHHHHHHHHH-SHHHHHHHHHS----S-TTTT--EE---HHHHHTSTTEEEEEEEEEE--TTS-TTTS-EEEEEEEEETT--HHHHHHHHHHHHHHS-STTEEEEEEEEE----GGG-HHHHHHHHHHHHHHHHHHHHHHHHHHHHHHHHHHHHHS-TTTTTTT-------S---HHHHHHHHHHHHHHTT-HHHHHHHHH-----TT--THHHHHHHHHHHHHHHHHHHHHHHHHS-BS-HHHHHHTGGGSGGGHHHHTTTHHHHHHHHHHHHHHHHHHHHHHHHHTT---HHHHHHHHHHHHHHHHHHHHHHHHHTGGGS--STTHHHHHHHHHHHHHHHHHHHHT-TTTSSSSGGGSTTGGGHHHHHHHHHHHHHHHHHHHHHH-HHHHHHHHHHHHHHHHHHHHHHHHHHT--SSHHHHHHTTPPP-HHHHTSHHHHHHHHHHHHHHHHHHHHHHTS-PPPPPHHHHHHHHHHHHHHHHHHHHTTHHHH-SSSS---PPPHHHHHHHHHHHHHHHHHHHHHHHHHHHTT--HHHHHHHT-TTHHHHHHTHHHHHHHHHHHHHHHHHT--S-B---HHHHHHHHHHHHHHHHHHHHHHIIIIIHHHHHHHHHHH--

Organism: Strongylocentrotus purpuratus (NCBI:txid7668)

Nearest PDB structures (foldseek):
  8wx2-assembly1_B  TM=1.870E-01  e=1.488E+00  Homo sapiens
  6t8d-assembly1_X  TM=1.287E-01  e=9.334E+00  Vibrio cholerae O1 biovar El Tor str. N16961
  8wx2-assembly1_B  TM=2.082E-01  e=1.645E+00  Homo sapiens
  9buk-assembly1_A  TM=1.475E-01  e=6.365E+00  Homo sapiens
  7mjp-assembly1_E  TM=1.444E-01  e=8.928E+00  Rattus norvegicus

Solvent-accessible surface area (backbone atoms only — not comparable to full-atom values): 69530 Å² total; per-residue (Å²): 124,73,50,50,66,62,23,34,57,34,43,42,55,51,50,53,53,51,54,63,69,63,73,90,86,77,59,42,67,58,45,50,49,46,41,32,51,51,23,38,58,67,12,40,46,52,49,43,50,50,47,26,65,68,53,75,68,41,63,33,38,51,51,48,51,48,38,64,68,70,46,61,71,67,38,51,44,34,61,31,15,21,35,45,83,58,40,26,46,91,31,41,27,40,42,20,46,24,24,47,62,67,22,54,75,35,86,69,34,28,32,30,38,36,36,30,34,34,55,41,89,82,36,32,64,68,54,34,45,51,40,29,41,18,41,36,39,48,63,69,45,50,59,73,62,48,49,56,52,46,54,50,46,51,67,65,44,57,70,85,29,58,53,71,73,46,68,48,69,57,70,88,77,71,66,89,79,37,66,60,33,52,52,49,50,48,52,53,49,50,51,50,48,49,23,52,50,21,33,50,51,53,52,50,52,53,51,52,50,52,53,51,56,70,67,52,62,85,75,61,69,72,68,67,73,56,75,79,67,72,70,62,83,68,46,74,62,55,53,45,52,50,48,51,53,51,56,45,49,34,35,10,45,66,56,22,49,48,61,46,62,49,62,83,73,62,93,84,56,67,50,44,54,29,26,52,50,40,53,31,51,52,37,39,51,50,25,47,55,54,54,53,41,63,69,54,52,40,47,26,33,53,47,48,41,42,40,43,62,57,41,38,79,74,34,29,59,44,65,43,20,67,57,36,56,40,52,52,34,18,50,51,22,19,50,52,34,39,53,47,50,54,51,26,63,73,46,76,63,69,66,69,61,68,58,53,53,49,50,51,48,62,60,50,45,60,52,51,49,52,49,51,51,42,47,55,43,44,48,62,70,74,59,56,41,75,49,26,61,60,57,46,54,52,34,54,20,32,78,76,36,47,67,30,59,79,67,41,41,29,40,62,44,46,81,56,31,80,56,19,40,63,50,79,52,22,57,59,15,30,50,53,52,50,48,57,50,45,54,56,45,50,55,32,33,71,78,37,48,71,61,24,53,50,48,49,51,50,54,35,50,48,23,34,48,53,41,36,52,49,31,64,73,61,49,44,51,54,41,68,62,56,19,55,46,28,85,38,51,84,52,63,67,55,61,43,30,48,61,61,50,38,37,16,23,50,52,12,29,51,48,14,48,51,52,56,60,45,69,80,38,90,71,73,84,74,54,69,65,58,53,51,51,49,51,53,50,27,47,50,42,40,47,42,65,42,52,59,64,50,72,29,36,67,44,84,50,58,44,59,47,80,63,59,66,69,60,27,37,48,48,49,33,42,42,48,51,45,42,41,52,24,48,47,51,53,52,51,30,37,71,73,68,70,30,64,70,59,28,55,59,22,40,34,60,80,28,40,37,52,33,72,31,44,64,45,20,63,72,42,32,63,61,53,52,47,52,51,51,23,38,45,50,49,43,38,67,87,42,74,67,56,49,51,34,49,45,46,12,49,52,52,52,24,45,52,51,9,50,51,50,35,36,71,41,40,42,20,50,52,48,49,44,52,69,69,57,70,116,110,71,27,49,64,60,14,42,58,28,43,55,55,51,52,54,55,54,59,66,67,61,87,91,86,78,61,42,68,59,47,51,48,48,46,34,50,50,36,40,57,66,18,43,46,53,52,44,51,51,47,26,65,69,51,74,68,41,64,32,37,51,52,48,49,49,38,64,68,70,46,61,70,67,40,52,44,35,62,32,14,20,34,45,83,58,40,26,47,93,31,39,26,40,42,18,46,22,25,46,64,67,21,53,74,34,86,68,34,27,30,29,37,36,36,28,34,34,55,40,89,83,36,30,66,70,56,31,49,50,39,29,41,18,40,36,40,48,62,68,45,50,61,72,63,48,49,56,53,45,55,49,46,52,68,62,45,57,68,86,29,56,51,70,73,46,68,49,71,56,71,89,78,70,66,90,80,37,65,60,34,51,51,49,52,49,53,53,49,49,51,50,47,48,23,51,50,22,32,50,48,52,54,51,51,53,51,52,50,50,52,50,55,70,68,51,62,86,76,60,67,73,66,68,72,58,76,78,68,73,69,63,81,67,45,73,62,54,52,45,53,48,48,51,52,51,56,44,48,35,37,10,46,64,56,22,49,47,61,47,63,50,60,82,74,62,93,83,56,68,51,44,54,28,27,52,49,39,54,30,50,53,37,39,51,50,25,47,56,54,55,52,42,65,71,53,52,40,46,25,33,53,46,46,41,43,41,41,62,57,41,38,78,75,36,28,60,43,67,43,19,68,57,36,54,39,52,52,36,19,49,51,22,19,49,52,33,38,51,46,51,54,50,26,64,73,46,77,64,69,67,68,60,68,57,53,53,50,50,51,49,60,61,52,45,59,52,50,50,53,49,50,51,42,46,54,41,46,48,64,69,73,58,56,42,74,49,27,61,58,58,45,54,50,33,53,20,32,76,74,34,47,66,30,58,79,67,41,39,30,41,62,42,45,82,54,30,80,57,19,39,64,50,79,51,23,58,57,15,28,49,53,53,50,48,58,51,45,54,54,46,51,54,34,34,71,79,38,46,70,60,23,54,50,48,50,51,50,52,36,49,47,25,35,48,52,40,37,52,50,30,64,73,60,49,45,51,53,42,69,63,56,18,54,47,29,83,37,51,84,52,63,66,55,62,43,31,47,62,59,48,38,38,16,24,49,51,12,30,51,47,14,48,51,53,55,60,46,69,81,39,90,72,75,83,74,54,68,66,58,54,51,51,49,50,51,49,28,48,50,42,42,48,43,65,42,50,58,64,50,71,28,37,67,44,83,51,57,45,56,47,80,62,59,67,70,59,26,36,48,48,50,36,42,43,48,51,44,42,41,51,25,47,46,50,53,52,52,29,37,70,73,69,71,30,64,69,58,29,56,60,22,40,33,60,78,29,39,37,52,33,73,32,44,64,44,20,63,73,41,34,64,62,53,52,46,51,50,50,23,38,44,49,50,42,37,68,86,43,74,70,56,48,52,33,49,44,45,11,48,53,52,52,25,46,52,52,10,49,51,50,35,35,72,41,42,41,21,50,51,48,48,43,52,69,70,56,71,117